Protein 3EXA (pdb70)

Radius of gyration: 50.23 Å; Cα contacts (8 Å, |Δi|>4): 1599; chains: 4; bounding box: 125×82×141 Å

InterPro domains:
  IPR018022 IPP transferase [MF_00185] (5-300)
  IPR018022 IPP transferase [TIGR00174] (6-291)
  IPR027417 P-loop containing nucleoside triphosphate hydrolase [G3DSA:3.40.50.300] (2-313)
  IPR027417 P-loop containing nucleoside triphosphate hydrolase [SSF52540] (1-308)
  IPR027417 P-loop containing nucleoside triphosphate hydrolase [SSF52540] (5-152)
  IPR039657 Dimethylallyltransferase [PTHR11088] (2-293)

CATH classification: 3.40.50.300 (+1 more: 1.10.287.890)

Foldseek 3Di:
DQAEEEEEAFPPLCQLLLVVLCVVQVAAEEEQAVLQEPLDQLRVRDDPVSPPHHYPNHPNDHQQDAQDLVNLQVVVQVVSVVRVVVVGYYYYTYHFPSNVVCNQCVDPPDDQDFDPVVLVVLVVVCVVDPLVVLLVVVCVVPVPVSVVDDSVPSVVSSVSVRVVVRPPGPHLYAAYEDDLVVSLVSLLVSLVCVVVVLVVSLVVCVVVPRPPTPSCVDLRNVLVCVVVVVDPPVRSSVSSSVSSSVVSVVRNVVVVPDPRHHYDYPPDDPVVRSCVSVVVVVSSVVSVVVVVD/DQAEEEEEAFPPLCQLLLVVLQVVQVAAEEEAALLQEPLDQLSPRDDPVSPPHHYPNHPNDHLQDGQDLVNLQVPVQVVSVVRVVVVGYYYYTYHFPSNVCCNQQVDDPDDLDFDPVLLVVLVVVCVVPNLQVLLVVCCVPPVPVSVVDDSNPSVVSSVSVRVVVSVVRPHLYAAYEEPLVVSLVSLLVSLVVVVVVLPVSLVVCVVVPRPPHPNCVDLRNVLVCCVVVNDPPVVSSVSSSVSSSVRSVVRRVVVVPDPRHHYDYPDPPVVVRSCVSVVSVVSSVVSVVVVD/DQAEEEEEAFPPLCQLLLVVLQVVQVAAEEEQAVLQEPLDQLRVRDDPVSPPHHYPNHPNDHQQDAQDLVNLQVVVQVVSVVRVVVVGYYYYTYHFPSNVVCNQCVDPPDDQDFDPVVLVVLVVVCVVDPLVVLLVVVCVVPVPVSVVDDSVPSVVSSVSVRVVVRPPGPHLYAAYEDDLVVSLVSLLVSLVCVVVVLVVSLVVCVVVPRPPTPSCVDLRNVLVCVVVVVDPPVRSSVSSSVSSSVVSVVRNVVVVPDPRHYYDYPPDDPVVRSCVSVVVVVSSVVSVVVVVD/DQAEEEEEAFPPLCQLLLVVLQVVQVAAEEEAALLQEPLDQLSPRDDPVSPPHHYPNHPNDHLQDGQDLVNLQVPVQVVSVVRVVVVGYYYYTYHFPSNVCCNQQVDDPDDLDFDPVLLVVLVVVCVVPNLQVLLVVCCVPPVPVSVVDDSNPSVVSSVSVRVVVSVVRPHLYAAYEEPLVVSLVSLLVSLVVVVVVLPVSLVVCVVVPRPPHPNCVDLRNVLVCCVVVNDPPVVSSVSSSVSSSVRSVVRRVVVVPDPRHHYDYPDPPVVVRSCVSVVSVVSSVVSVVVVD

Nearest PDB structures (foldseek):
  3exa-assembly1_A  TM=1.002E+00  e=2.047E-49  Halalkalibacterium halodurans
  2qgn-assembly1_A  TM=9.382E-01  e=1.606E-33  Halalkalibacterium halodurans C-125
  3d3q-assembly1_A  TM=7.421E-01  e=1.271E-25  Staphylococcus epidermidis ATCC 12228
  3d3q-assembly2_B  TM=7.435E-01  e=4.131E-25  Staphylococcus epidermidis ATCC 12228
  2zm5-assembly1_A  TM=7.438E-01  e=5.153E-22  Escherichia coli K-12

Sequence (1170 aa):
KEKLVAIVGPTAVGKTKTSVLAKRLNGEVISGDSQVYRGDIGTAKITAEEDGVPHHLIDIKDPSESFSVADFQDLATPLITEIHERGRLPFLVGGTGLYVNAVIHQFNLGDIRADEDYRHELEAFVNSYGVQALHDKLSKIDPKAAAAIHPNNYRRVIRALEIIKLTGSPYNLVIGLTERDVLYDRINRRVDQVEEGLIDEAKKLYDRGIRDCQSVQAIGYKEYDYLDGNVTLEEAIDTLKRNSRRYAKRQLTWFRNKANVTWFDTDVDFDKKIEIHNFIAGKLEEKSKLEHHKEKLVAIVGPTAVGKTKTSVLAKRLNGEVISGDSQVYRGDIGTAKITAEEDGVPHHLIDIKDPSESFSVADFQDLATPLITEIHERGRLPFLVGGTGLYVNAVIHQFNLGDIRADEDYRHELEAFVNSYGVQALHDKLSKIDPKAAAAIHPNNYRRVIRALEIIKLTGSPYNLVIGLTERDVLYDRINRRVDQVEEGLIDEAKKLYDRGIRDCQSVQAIGYKEYDYLDGNVTLEEAIDTLKRNSRRYAKRQLTWFRNKANVTWFDTDVDFDKKIEIHNFIAGKLEEKSKLEHKEKLVAIVGPTAVGKTKTSVLAKRLNGEVISGDSQVYRGDIGTAKITAEEDGVPHHLIDIKDPSESFSVADFQDLATPLITEIHERGRLPFLVGGTGLYVNAVIHQFNLGDIRADEDYRHELEAFVNSYGVQALHDKLSKIDPKAAAAIHPNNYRRVIRALEIIKLTGSPYNLVIGLTERDVLYDRINRRVDQVEEGLIDEAKKLYDRGIRDCQSVQAIGYKEYDYLDGNVTLEEAIDTLKRNSRRYAKRQLTWFRNKANVTWFDTDVDFDKKIEIHNFIAGKLEEKSKLEHHKEKLVAIVGPTAVGKTKTSVLAKRLNGEVISGDSQVYRGDIGTAKITAEEDGVPHHLIDIKDPSESFSVADFQDLATPLITEIHERGRLPFLVGGTGLYVNAVIHQFNLGDIRADEDYRHELEAFVNSYGVQALHDKLSKIDPKAAAAIHPNNYRRVIRALEIIKLTGSPYNLVIGLTERDVLYDRINRRVDQVEEGLIDEAKKLYDRGIRDCQSVQAIGYKEYDYLDGNVTLEEAIDTLKRNSRRYAKRQLTWFRNKANVTWFDTDVDFDKKIEIHNFIAGKLEEKSKLEH

Structure (mmCIF, N/CA/C/O backbone):
data_3EXA
#
_entry.id   3EXA
#
_cell.length_a   51.805
_cell.length_b   73.824
_cell.length_c   95.561
_cell.angle_alpha   89.99
_cell.angle_beta   93.73
_cell.angle_gamma   90.02
#
_symmetry.space_group_name_H-M   'P 1'
#
loop_
_entity.id
_entity.type
_entity.pdbx_description
1 polymer 'tRNA delta(2)-isopentenylpyrophosphate transferase'
2 water water
#
loop_
_atom_site.group_PDB
_atom_site.id
_atom_site.type_symbol
_atom_site.label_atom_id
_atom_site.label_alt_id
_atom_site.label_comp_id
_atom_site.label_asym_id
_atom_site.label_entity_id
_atom_site.label_seq_id
_atom_site.pdbx_PDB_ins_code
_atom_site.Cartn_x
_atom_site.Cartn_y
_atom_site.Cartn_z
_atom_site.occupancy
_atom_site.B_iso_or_equiv
_atom_site.auth_seq_id
_atom_site.auth_comp_id
_atom_site.auth_asym_id
_atom_site.auth_atom_id
_atom_site.pdbx_PDB_model_num
ATOM 1 N N . LYS A 1 2 ? 13.226 46.397 33.422 1.00 31.24 2 LYS A N 1
ATOM 2 C CA . LYS A 1 2 ? 14.645 46.092 33.082 1.00 34.73 2 LYS A CA 1
ATOM 3 C C . LYS A 1 2 ? 15.067 46.747 31.773 1.00 33.92 2 LYS A C 1
ATOM 4 O O . LYS A 1 2 ? 14.235 47.003 30.901 1.00 37.10 2 LYS A O 1
ATOM 10 N N . GLU A 1 3 ? 16.362 47.027 31.651 1.00 35.72 3 GLU A N 1
ATOM 11 C CA . GLU A 1 3 ? 16.927 47.584 30.423 1.00 32.49 3 GLU A CA 1
ATOM 12 C C . GLU A 1 3 ? 16.794 46.509 29.340 1.00 29.01 3 GLU A C 1
ATOM 13 O O . GLU A 1 3 ? 17.077 45.332 29.582 1.00 21.48 3 GLU A O 1
ATOM 19 N N . LYS A 1 4 ? 16.378 46.931 28.148 1.00 27.91 4 LYS A N 1
ATOM 20 C CA . LYS A 1 4 ? 16.188 46.039 27.007 1.00 20.97 4 LYS A CA 1
ATOM 21 C C . LYS A 1 4 ? 17.475 45.871 26.208 1.00 21.83 4 LYS A C 1
ATOM 22 O O . LYS A 1 4 ? 18.199 46.837 25.980 1.00 19.05 4 LYS A O 1
ATOM 28 N N . LEU A 1 5 ? 17.745 44.643 25.771 1.00 21.21 5 LEU A N 1
ATOM 29 C CA . LEU A 1 5 ? 18.948 44.358 24.997 1.00 15.36 5 LEU A CA 1
ATOM 30 C C . LEU A 1 5 ? 18.721 43.285 23.943 1.00 22.31 5 LEU A C 1
ATOM 31 O O . LEU A 1 5 ? 18.319 42.164 24.261 1.00 14.78 5 LEU A O 1
ATOM 36 N N . VAL A 1 6 ? 18.981 43.627 22.684 1.00 18.93 6 VAL A N 1
ATOM 37 C CA . VAL A 1 6 ? 18.823 42.664 21.600 1.00 21.16 6 VAL A CA 1
ATOM 38 C C . VAL A 1 6 ? 20.196 42.114 21.228 1.00 22.58 6 VAL A C 1
ATOM 39 O O . VAL A 1 6 ? 21.135 42.882 21.035 1.00 22.31 6 VAL A O 1
ATOM 43 N N . ALA A 1 7 ? 20.323 40.790 21.145 1.00 15.84 7 ALA A N 1
ATOM 44 C CA . ALA A 1 7 ? 21.599 40.191 20.764 1.00 12.34 7 ALA A CA 1
ATOM 45 C C . ALA A 1 7 ? 21.437 39.400 19.474 1.00 17.51 7 ALA A C 1
ATOM 46 O O . ALA A 1 7 ? 20.481 38.641 19.319 1.00 21.12 7 ALA A O 1
ATOM 48 N N . ILE A 1 8 ? 22.357 39.612 18.538 1.00 17.73 8 ILE A N 1
ATOM 49 C CA . ILE A 1 8 ? 22.346 38.908 17.266 1.00 14.34 8 ILE A CA 1
ATOM 50 C C . ILE A 1 8 ? 23.660 38.151 17.216 1.00 11.85 8 ILE A C 1
ATOM 51 O O . ILE A 1 8 ? 24.730 38.742 17.107 1.00 16.77 8 ILE A O 1
ATOM 56 N N . VAL A 1 9 ? 23.567 36.833 17.313 1.00 19.20 9 VAL A N 1
ATOM 57 C CA . VAL A 1 9 ? 24.735 35.973 17.322 1.00 16.59 9 VAL A CA 1
ATOM 58 C C . VAL A 1 9 ? 24.687 35.016 16.137 1.00 20.32 9 VAL A C 1
ATOM 59 O O . VAL A 1 9 ? 23.645 34.858 15.505 1.00 25.92 9 VAL A O 1
ATOM 63 N N . GLY A 1 10 ? 25.809 34.359 15.867 1.00 19.56 10 GLY A N 1
ATOM 64 C CA . GLY A 1 10 ? 25.887 33.424 14.759 1.00 20.48 10 GLY A CA 1
ATOM 65 C C . GLY A 1 10 ? 27.302 33.411 14.206 1.00 21.44 10 GLY A C 1
ATOM 66 O O . GLY A 1 10 ? 28.082 34.308 14.512 1.00 15.76 10 GLY A O 1
ATOM 67 N N . PRO A 1 11 ? 27.671 32.404 13.402 1.00 19.63 11 PRO A N 1
ATOM 68 C CA . PRO A 1 11 ? 29.012 32.294 12.813 1.00 25.42 11 PRO A CA 1
ATOM 69 C C . PRO A 1 11 ? 29.305 33.421 11.824 1.00 25.17 11 PRO A C 1
ATOM 70 O O . PRO A 1 11 ? 28.515 34.352 11.691 1.00 28.98 11 PRO A O 1
ATOM 74 N N . THR A 1 12 ? 30.437 33.333 11.129 1.00 28.16 12 THR A N 1
ATOM 75 C CA . THR A 1 12 ? 30.819 34.350 10.147 1.00 21.06 12 THR A CA 1
ATOM 76 C C . THR A 1 12 ? 30.197 34.059 8.791 1.00 21.92 12 THR A C 1
ATOM 77 O O . THR A 1 12 ? 30.000 32.902 8.428 1.00 20.96 12 THR A O 1
ATOM 81 N N . ALA A 1 13 ? 29.910 35.125 8.051 1.00 25.19 13 ALA A N 1
ATOM 82 C CA . ALA A 1 13 ? 29.357 35.042 6.710 1.00 21.62 13 ALA A CA 1
ATOM 83 C C . ALA A 1 13 ? 27.866 34.750 6.595 1.00 22.42 13 ALA A C 1
ATOM 84 O O . ALA A 1 13 ? 27.367 34.510 5.495 1.00 19.93 13 ALA A O 1
ATOM 86 N N . VAL A 1 14 ? 27.147 34.786 7.711 1.00 25.89 14 VAL A N 1
ATOM 87 C CA . VAL A 1 14 ? 25.706 34.536 7.679 1.00 18.70 14 VAL A CA 1
ATOM 88 C C . VAL A 1 14 ? 24.887 35.815 7.516 1.00 18.63 14 VAL A C 1
ATOM 89 O O . VAL A 1 14 ? 23.665 35.777 7.581 1.00 15.19 14 VAL A O 1
ATOM 93 N N . GLY A 1 15 ? 25.547 36.952 7.331 1.00 13.75 15 GLY A N 1
ATOM 94 C CA . GLY A 1 15 ? 24.798 38.183 7.141 1.00 17.70 15 GLY A CA 1
ATOM 95 C C . GLY A 1 15 ? 24.370 38.872 8.415 1.00 16.92 15 GLY A C 1
ATOM 96 O O . GLY A 1 15 ? 23.326 39.519 8.461 1.00 23.24 15 GLY A O 1
ATOM 97 N N . LYS A 1 16 ? 25.197 38.742 9.443 1.00 16.97 16 LYS A N 1
ATOM 98 C CA . LYS A 1 16 ? 24.946 39.336 10.738 1.00 14.67 16 LYS A CA 1
ATOM 99 C C . LYS A 1 16 ? 24.982 40.867 10.686 1.00 23.60 16 LYS A C 1
ATOM 100 O O . LYS A 1 16 ? 24.237 41.538 11.405 1.00 18.56 16 LYS A O 1
ATOM 106 N N . THR A 1 17 ? 25.834 41.427 9.833 1.00 25.14 17 THR A N 1
ATOM 107 C CA . THR A 1 17 ? 25.923 42.883 9.731 1.00 28.14 17 THR A CA 1
ATOM 108 C C . THR A 1 17 ? 24.670 43.507 9.127 1.00 29.16 17 THR A C 1
ATOM 109 O O . THR A 1 17 ? 24.002 44.332 9.758 1.00 20.60 17 THR A O 1
ATOM 113 N N . LYS A 1 18 ? 24.353 43.102 7.901 1.00 29.57 18 LYS A N 1
ATOM 114 C CA . LYS A 1 18 ? 23.192 43.637 7.202 1.00 26.35 18 LYS A CA 1
ATOM 115 C C . LYS A 1 18 ? 21.876 43.440 7.949 1.00 29.01 18 LYS A C 1
ATOM 116 O O . LYS A 1 18 ? 21.087 44.377 8.076 1.00 28.52 18 LYS A O 1
ATOM 122 N N . THR A 1 19 ? 21.626 42.243 8.461 1.00 15.79 19 THR A N 1
ATOM 123 C CA . THR A 1 19 ? 20.368 42.051 9.146 1.00 20.82 19 THR A CA 1
ATOM 124 C C . THR A 1 19 ? 20.295 42.897 10.405 1.00 18.35 19 THR A C 1
ATOM 125 O O . THR A 1 19 ? 19.215 43.325 10.804 1.00 29.27 19 THR A O 1
ATOM 129 N N . SER A 1 20 ? 21.441 43.177 11.012 1.00 15.08 20 SER A N 1
ATOM 130 C CA . SER A 1 20 ? 21.455 43.985 12.222 1.00 15.28 20 SER A CA 1
ATOM 131 C C . SER A 1 20 ? 21.256 45.480 11.970 1.00 19.59 20 SER A C 1
ATOM 132 O O . SER A 1 20 ? 20.607 46.150 12.763 1.00 18.93 20 SER A O 1
ATOM 135 N N . VAL A 1 21 ? 21.799 46.020 10.885 1.00 21.06 21 VAL A N 1
ATOM 136 C CA . VAL A 1 21 ? 21.615 47.443 10.644 1.00 17.44 21 VAL A CA 1
ATOM 137 C C . VAL A 1 21 ? 20.188 47.724 10.204 1.00 17.60 21 VAL A C 1
ATOM 138 O O . VAL A 1 21 ? 19.660 48.799 10.471 1.00 17.40 21 VAL A O 1
ATOM 150 N N . LEU A 1 23 ? 17.575 45.975 11.193 1.00 23.85 23 LEU A N 1
ATOM 151 C CA . LEU A 1 23 ? 16.746 45.812 12.360 1.00 20.45 23 LEU A CA 1
ATOM 152 C C . LEU A 1 23 ? 16.852 47.051 13.235 1.00 21.34 23 LEU A C 1
ATOM 153 O O . LEU A 1 23 ? 15.870 47.492 13.826 1.00 20.34 23 LEU A O 1
ATOM 158 N N . ALA A 1 24 ? 18.048 47.618 13.311 1.00 17.62 24 ALA A N 1
ATOM 159 C CA . ALA A 1 24 ? 18.276 48.797 14.141 1.00 18.51 24 ALA A CA 1
ATOM 160 C C . ALA A 1 24 ? 17.658 50.062 13.556 1.00 23.73 24 ALA A C 1
ATOM 161 O O . ALA A 1 24 ? 17.421 51.038 14.274 1.00 24.81 24 ALA A O 1
ATOM 163 N N . LYS A 1 25 ? 17.396 50.042 12.255 1.00 26.69 25 LYS A N 1
ATOM 164 C CA . LYS A 1 25 ? 16.798 51.185 11.582 1.00 29.52 25 LYS A CA 1
ATOM 165 C C . LYS A 1 25 ? 15.337 51.353 11.975 1.00 33.73 25 LYS A C 1
ATOM 166 O O . LYS A 1 25 ? 14.916 52.423 12.419 1.00 36.83 25 LYS A O 1
ATOM 172 N N . ARG A 1 26 ? 14.559 50.293 11.819 1.00 33.68 26 ARG A N 1
ATOM 173 C CA . ARG A 1 26 ? 13.147 50.367 12.162 1.00 34.72 26 ARG A CA 1
ATOM 174 C C . ARG A 1 26 ? 12.892 50.132 13.649 1.00 32.54 26 ARG A C 1
ATOM 175 O O . ARG A 1 26 ? 11.746 50.077 14.085 1.00 35.50 26 ARG A O 1
ATOM 183 N N . LEU A 1 27 ? 13.959 50.015 14.431 1.00 30.32 27 LEU A N 1
ATOM 184 C CA . LEU A 1 27 ? 13.822 49.790 15.859 1.00 22.57 27 LEU A CA 1
ATOM 185 C C . LEU A 1 27 ? 14.592 50.856 16.626 1.00 23.79 27 LEU A C 1
ATOM 186 O O . LEU A 1 27 ? 14.838 50.712 17.822 1.00 25.66 27 LEU A O 1
ATOM 191 N N . ASN A 1 28 ? 14.966 51.922 15.920 1.00 24.14 28 ASN A N 1
ATOM 192 C CA . ASN A 1 28 ? 15.725 53.046 16.482 1.00 26.54 28 ASN A CA 1
ATOM 193 C C . ASN A 1 28 ? 16.790 52.579 17.472 1.00 22.32 28 ASN A C 1
ATOM 194 O O . ASN A 1 28 ? 16.737 52.945 18.639 1.00 31.14 28 ASN A O 1
ATOM 199 N N . GLY A 1 29 ? 17.761 51.791 17.014 1.00 17.81 29 GLY A N 1
ATOM 200 C CA . GLY A 1 29 ? 18.782 51.307 17.927 1.00 19.88 29 GLY A CA 1
ATOM 201 C C . GLY A 1 29 ? 20.226 51.607 17.559 1.00 23.83 29 GLY A C 1
ATOM 202 O O . GLY A 1 29 ? 20.497 52.133 16.482 1.00 19.20 29 GLY A O 1
ATOM 203 N N . GLU A 1 30 ? 21.155 51.295 18.464 1.00 15.04 30 GLU A N 1
ATOM 204 C CA . GLU A 1 30 ? 22.575 51.512 18.205 1.00 20.17 30 GLU A CA 1
ATOM 205 C C . GLU A 1 30 ? 23.268 50.163 18.317 1.00 22.63 30 GLU A C 1
ATOM 206 O O . GLU A 1 30 ? 22.801 49.296 19.052 1.00 28.64 30 GLU A O 1
ATOM 212 N N . VAL A 1 31 ? 24.374 49.964 17.605 1.00 14.54 31 VAL A N 1
ATOM 213 C CA . VAL A 1 31 ? 25.034 48.664 17.677 1.00 6.99 31 VAL A CA 1
ATOM 214 C C . VAL A 1 31 ? 26.296 48.622 18.502 1.00 11.69 31 VAL A C 1
ATOM 215 O O . VAL A 1 31 ? 27.178 49.469 18.363 1.00 16.33 31 VAL A O 1
ATOM 219 N N . ILE A 1 32 ? 26.387 47.625 19.367 1.00 8.83 32 ILE A N 1
ATOM 220 C CA . ILE A 1 32 ? 27.589 47.451 20.159 1.00 9.57 32 ILE A CA 1
ATOM 221 C C . ILE A 1 32 ? 28.262 46.228 19.560 1.00 19.18 32 ILE A C 1
ATOM 222 O O . ILE A 1 32 ? 27.700 45.126 19.592 1.00 17.53 32 ILE A O 1
ATOM 227 N N . SER A 1 33 ? 29.456 46.428 19.005 1.00 15.84 33 SER A N 1
ATOM 228 C CA . SER A 1 33 ? 30.214 45.355 18.378 1.00 20.34 33 SER A CA 1
ATOM 229 C C . SER A 1 33 ? 30.683 44.357 19.417 1.00 24.56 33 SER A C 1
ATOM 230 O O . SER A 1 33 ? 31.356 44.725 20.377 1.00 17.86 33 SER A O 1
ATOM 233 N N . GLY A 1 34 ? 30.320 43.094 19.229 1.00 25.87 34 GLY A N 1
ATOM 234 C CA . GLY A 1 34 ? 30.731 42.077 20.179 1.00 24.85 34 GLY A CA 1
ATOM 235 C C . GLY A 1 34 ? 31.972 41.331 19.728 1.00 26.70 34 GLY A C 1
ATOM 236 O O . GLY A 1 34 ? 32.453 40.446 20.432 1.00 34.63 34 GLY A O 1
ATOM 237 N N . ASP A 1 35 ? 32.497 41.693 18.560 1.00 28.05 35 ASP A N 1
ATOM 238 C CA . ASP A 1 35 ? 33.679 41.042 17.998 1.00 24.42 35 ASP A CA 1
ATOM 239 C C . ASP A 1 35 ? 34.979 41.683 18.491 1.00 22.03 35 ASP A C 1
ATOM 240 O O . ASP A 1 35 ? 35.384 42.743 18.023 1.00 26.41 35 ASP A O 1
ATOM 245 N N . SER A 1 36 ? 35.627 41.007 19.432 1.00 25.50 36 SER A N 1
ATOM 246 C CA . SER A 1 36 ? 36.867 41.467 20.039 1.00 26.67 36 SER A CA 1
ATOM 247 C C . SER A 1 36 ? 37.963 41.900 19.072 1.00 29.51 36 SER A C 1
ATOM 248 O O . SER A 1 36 ? 38.815 42.716 19.430 1.00 34.56 36 SER A O 1
ATOM 259 N N . GLN A 1 38 ? 37.461 43.487 16.217 1.00 13.63 38 GLN A N 1
ATOM 260 C CA . GLN A 1 38 ? 37.056 44.754 15.624 1.00 22.33 38 GLN A CA 1
ATOM 261 C C . GLN A 1 38 ? 37.600 45.946 16.399 1.00 24.13 38 GLN A C 1
ATOM 262 O O . GLN A 1 38 ? 37.543 47.073 15.909 1.00 25.22 38 GLN A O 1
ATOM 268 N N . VAL A 1 39 ? 38.106 45.716 17.608 1.00 22.21 39 VAL A N 1
ATOM 269 C CA . VAL A 1 39 ? 38.614 46.828 18.410 1.00 21.15 39 VAL A CA 1
ATOM 270 C C . VAL A 1 39 ? 39.952 47.356 17.925 1.00 20.48 39 VAL A C 1
ATOM 271 O O . VAL A 1 39 ? 40.236 48.547 18.064 1.00 20.10 39 VAL A O 1
ATOM 275 N N . TYR A 1 40 ? 40.761 46.478 17.338 1.00 19.85 40 TYR A N 1
ATOM 276 C CA . TYR A 1 40 ? 42.096 46.855 16.867 1.00 22.26 40 TYR A CA 1
ATOM 277 C C . TYR A 1 40 ? 42.113 47.668 15.586 1.00 20.39 40 TYR A C 1
ATOM 278 O O . TYR A 1 40 ? 41.716 47.190 14.529 1.00 26.58 40 TYR A O 1
ATOM 287 N N . ARG A 1 41 ? 42.588 48.901 15.679 1.00 22.82 41 ARG A N 1
ATOM 288 C CA . ARG A 1 41 ? 42.655 49.748 14.503 1.00 33.79 41 ARG A CA 1
ATOM 289 C C . ARG A 1 41 ? 43.857 49.442 13.626 1.00 34.65 41 ARG A C 1
ATOM 290 O O . ARG A 1 41 ? 44.924 49.073 14.118 1.00 39.36 41 ARG A O 1
ATOM 298 N N . GLY A 1 42 ? 43.659 49.596 12.318 1.00 37.67 42 GLY A N 1
ATOM 299 C CA . GLY A 1 42 ? 44.708 49.328 11.351 1.00 38.57 42 GLY A CA 1
ATOM 300 C C . GLY A 1 42 ? 44.585 47.911 10.826 1.00 39.22 42 GLY A C 1
ATOM 301 O O . GLY A 1 42 ? 45.304 47.514 9.909 1.00 41.76 42 GLY A O 1
ATOM 310 N N . ASP A 1 44 ? 41.754 46.166 9.337 1.00 29.38 44 ASP A N 1
ATOM 311 C CA . ASP A 1 44 ? 40.413 46.218 8.777 1.00 26.40 44 ASP A CA 1
ATOM 312 C C . ASP A 1 44 ? 40.084 45.014 7.905 1.00 27.08 44 ASP A C 1
ATOM 313 O O . ASP A 1 44 ? 38.997 44.442 8.001 1.00 24.68 44 ASP A O 1
ATOM 318 N N . ILE A 1 45 ? 41.028 44.623 7.059 1.00 23.64 45 ILE A N 1
ATOM 319 C CA . ILE A 1 45 ? 40.814 43.498 6.162 1.00 21.86 45 ILE A CA 1
ATOM 320 C C . ILE A 1 45 ? 40.740 42.163 6.875 1.00 17.79 45 ILE A C 1
ATOM 321 O O . ILE A 1 45 ? 39.734 41.464 6.788 1.00 24.90 45 ILE A O 1
ATOM 326 N N . GLY A 1 46 ? 41.800 41.808 7.588 1.00 22.98 46 GLY A N 1
ATOM 327 C CA . GLY A 1 46 ? 41.813 40.534 8.290 1.00 20.88 46 GLY A CA 1
ATOM 328 C C . GLY A 1 46 ? 40.675 40.340 9.276 1.00 25.41 46 GLY A C 1
ATOM 329 O O . GLY A 1 46 ? 40.343 39.214 9.627 1.00 22.27 46 GLY A O 1
ATOM 330 N N . THR A 1 47 ? 40.059 41.422 9.730 1.00 23.41 47 THR A N 1
ATOM 331 C CA . THR A 1 47 ? 38.986 41.262 10.695 1.00 27.96 47 THR A CA 1
ATOM 332 C C . THR A 1 47 ? 37.597 41.491 10.110 1.00 31.38 47 THR A C 1
ATOM 333 O O . THR A 1 47 ? 36.606 41.504 10.845 1.00 36.57 47 THR A O 1
ATOM 337 N N . ALA A 1 48 ? 37.521 41.656 8.790 1.00 30.91 48 ALA A N 1
ATOM 338 C CA . ALA A 1 48 ? 36.244 41.887 8.118 1.00 25.40 48 ALA A CA 1
ATOM 339 C C . ALA A 1 48 ? 35.486 42.998 8.831 1.00 29.62 48 ALA A C 1
ATOM 340 O O . ALA A 1 48 ? 34.287 42.877 9.106 1.00 29.00 48 ALA A O 1
ATOM 342 N N . LYS A 1 49 ? 36.203 44.077 9.131 1.00 25.81 49 LYS A N 1
ATOM 343 C CA . LYS A 1 49 ? 35.635 45.228 9.824 1.00 21.89 49 LYS A CA 1
ATOM 344 C C . LYS A 1 49 ? 34.499 45.849 9.019 1.00 27.29 49 LYS A C 1
ATOM 345 O O . LYS A 1 49 ? 34.592 45.998 7.796 1.00 29.76 49 LYS A O 1
ATOM 351 N N . ILE A 1 50 ? 33.422 46.208 9.711 1.00 28.91 50 ILE A N 1
ATOM 352 C CA . ILE A 1 50 ? 32.276 46.823 9.056 1.00 31.00 50 ILE A CA 1
ATOM 353 C C . ILE A 1 50 ? 32.650 48.209 8.540 1.00 28.46 50 ILE A C 1
ATOM 354 O O . ILE A 1 50 ? 33.371 48.953 9.199 1.00 26.43 50 ILE A O 1
ATOM 359 N N . THR A 1 51 ? 32.149 48.555 7.363 1.00 26.83 51 THR A N 1
ATOM 360 C CA . THR A 1 51 ? 32.445 49.853 6.780 1.00 29.48 51 THR A CA 1
ATOM 361 C C . THR A 1 51 ? 31.396 50.890 7.172 1.00 30.30 51 THR A C 1
ATOM 362 O O . THR A 1 51 ? 30.294 50.543 7.590 1.00 24.95 51 THR A O 1
ATOM 366 N N . ALA A 1 52 ? 31.743 52.166 7.036 1.00 32.45 52 ALA A N 1
ATOM 367 C CA . ALA A 1 52 ? 30.808 53.232 7.375 1.00 32.09 52 ALA A CA 1
ATOM 368 C C . ALA A 1 52 ? 29.563 53.118 6.496 1.00 35.38 52 ALA A C 1
ATOM 369 O O . ALA A 1 52 ? 28.453 53.447 6.926 1.00 35.17 52 ALA A O 1
ATOM 371 N N . GLU A 1 53 ? 29.758 52.638 5.270 1.00 36.79 53 GLU A N 1
ATOM 372 C CA . GLU A 1 53 ? 28.670 52.471 4.316 1.00 37.99 53 GLU A CA 1
ATOM 373 C C . GLU A 1 53 ? 27.741 51.324 4.739 1.00 35.55 53 GLU A C 1
ATOM 374 O O . GLU A 1 53 ? 26.526 51.407 4.561 1.00 34.62 53 GLU A O 1
ATOM 380 N N . GLU A 1 54 ? 28.309 50.257 5.297 1.00 32.06 54 GLU A N 1
ATOM 381 C CA . GLU A 1 54 ? 27.496 49.133 5.756 1.00 32.13 54 GLU A CA 1
ATOM 382 C C . GLU A 1 54 ? 26.684 49.539 6.993 1.00 27.36 54 GLU A C 1
ATOM 383 O O . GLU A 1 54 ? 25.596 49.023 7.220 1.00 25.72 54 GLU A O 1
ATOM 397 N N . ASP A 1 56 ? 25.352 52.257 7.380 1.00 32.57 56 ASP A N 1
ATOM 398 C CA . ASP A 1 56 ? 24.248 52.998 6.807 1.00 35.12 56 ASP A CA 1
ATOM 399 C C . ASP A 1 56 ? 23.575 53.868 7.859 1.00 35.18 56 ASP A C 1
ATOM 400 O O . ASP A 1 56 ? 22.389 53.715 8.141 1.00 41.15 56 ASP A O 1
ATOM 405 N N . GLY A 1 57 ? 24.348 54.774 8.455 1.00 33.40 57 GLY A N 1
ATOM 406 C CA . GLY A 1 57 ? 23.799 55.675 9.457 1.00 31.98 57 GLY A CA 1
ATOM 407 C C . GLY A 1 57 ? 23.712 55.161 10.883 1.00 31.54 57 GLY A C 1
ATOM 408 O O . GLY A 1 57 ? 23.829 55.938 11.834 1.00 31.28 57 GLY A O 1
ATOM 409 N N . VAL A 1 58 ? 23.492 53.862 11.041 1.00 27.95 58 VAL A N 1
ATOM 410 C CA . VAL A 1 58 ? 23.394 53.293 12.374 1.00 25.61 58 VAL A CA 1
ATOM 411 C C . VAL A 1 58 ? 24.727 53.458 13.081 1.00 26.85 58 VAL A C 1
ATOM 412 O O . VAL A 1 58 ? 25.778 53.130 12.533 1.00 37.51 58 VAL A O 1
ATOM 416 N N . PRO A 1 59 ? 24.706 53.991 14.304 1.00 21.98 59 PRO A N 1
ATOM 417 C CA . PRO A 1 59 ? 25.942 54.186 15.067 1.00 27.59 59 PRO A CA 1
ATOM 418 C C . PRO A 1 59 ? 26.496 52.890 15.670 1.00 23.94 59 PRO A C 1
ATOM 419 O O . PRO A 1 59 ? 25.748 52.065 16.208 1.00 15.65 59 PRO A O 1
ATOM 423 N N . HIS A 1 60 ? 27.809 52.718 15.568 1.00 13.97 60 HIS A N 1
ATOM 424 C CA . HIS A 1 60 ? 28.456 51.536 16.102 1.00 18.96 60 HIS A CA 1
ATOM 425 C C . HIS A 1 60 ? 29.527 51.872 17.130 1.00 18.53 60 HIS A C 1
ATOM 426 O O . HIS A 1 60 ? 30.292 52.826 16.966 1.00 23.76 60 HIS A O 1
ATOM 433 N N . HIS A 1 61 ? 29.582 51.076 18.192 1.00 18.53 61 HIS A N 1
ATOM 434 C CA . HIS A 1 61 ? 30.550 51.303 19.254 1.00 17.12 61 HIS A CA 1
ATOM 435 C C . HIS A 1 61 ? 31.551 50.174 19.435 1.00 16.09 61 HIS A C 1
ATOM 436 O O . HIS A 1 61 ? 31.291 49.024 19.071 1.00 11.94 61 HIS A O 1
ATOM 443 N N . LEU A 1 62 ? 32.690 50.526 20.026 1.00 15.11 62 LEU A N 1
ATOM 444 C CA . LEU A 1 62 ? 33.752 49.578 20.314 1.00 10.75 62 LEU A CA 1
ATOM 445 C C . LEU A 1 62 ? 34.513 49.120 19.078 1.00 20.88 62 LEU A C 1
ATOM 446 O O . LEU A 1 62 ? 35.000 47.990 19.001 1.00 16.86 62 LEU A O 1
ATOM 451 N N . ILE A 1 63 ? 34.599 50.010 18.101 1.00 18.29 63 ILE A N 1
ATOM 452 C CA . ILE A 1 63 ? 35.328 49.720 16.885 1.00 20.78 63 ILE A CA 1
ATOM 453 C C . ILE A 1 63 ? 36.512 50.672 16.829 1.00 28.71 63 ILE A C 1
ATOM 454 O O . ILE A 1 63 ? 36.353 51.884 17.004 1.00 29.86 63 ILE A O 1
ATOM 459 N N . ASP A 1 64 ? 37.698 50.122 16.596 1.00 23.23 64 ASP A N 1
ATOM 460 C CA . ASP A 1 64 ? 38.887 50.943 16.502 1.00 21.23 64 ASP A CA 1
ATOM 461 C C . ASP A 1 64 ? 39.163 51.722 17.781 1.00 17.07 64 ASP A C 1
ATOM 462 O O . ASP A 1 64 ? 39.326 52.936 17.745 1.00 23.68 64 ASP A O 1
ATOM 467 N N . ILE A 1 65 ? 39.238 51.020 18.907 1.00 17.13 65 ILE A N 1
ATOM 468 C CA . ILE A 1 65 ? 39.489 51.664 20.196 1.00 23.17 65 ILE A CA 1
ATOM 469 C C . ILE A 1 65 ? 40.779 51.200 20.888 1.00 27.01 65 ILE A C 1
ATOM 470 O O . ILE A 1 65 ? 41.142 51.718 21.947 1.00 26.09 65 ILE A O 1
ATOM 475 N N . LYS A 1 66 ? 41.461 50.220 20.304 1.00 25.32 66 LYS A N 1
ATOM 476 C CA . LYS A 1 66 ? 42.692 49.687 20.885 1.00 27.97 66 LYS A CA 1
ATOM 477 C C . LYS A 1 66 ? 43.788 49.443 19.851 1.00 29.03 66 LYS A C 1
ATOM 478 O O . LYS A 1 66 ? 43.537 48.865 18.796 1.00 37.18 66 LYS A O 1
ATOM 484 N N . ASP A 1 67 ? 45.002 49.884 20.159 1.00 26.66 67 ASP A N 1
ATOM 485 C CA . ASP A 1 67 ? 46.146 49.693 19.269 1.00 23.96 67 ASP A CA 1
ATOM 486 C C . ASP A 1 67 ? 46.486 48.202 19.236 1.00 19.17 67 ASP A C 1
ATOM 487 O O . ASP A 1 67 ? 46.465 47.544 20.266 1.00 18.12 67 ASP A O 1
ATOM 492 N N . PRO A 1 68 ? 46.821 47.656 18.054 1.00 20.20 68 PRO A N 1
ATOM 493 C CA . PRO A 1 68 ? 47.154 46.230 17.924 1.00 21.59 68 PRO A CA 1
ATOM 494 C C . PRO A 1 68 ? 48.189 45.661 18.887 1.00 22.76 68 PRO A C 1
ATOM 495 O O . PRO A 1 68 ? 48.333 44.443 18.981 1.00 21.70 68 PRO A O 1
ATOM 499 N N . SER A 1 69 ? 48.893 46.526 19.615 1.00 23.36 69 SER A N 1
ATOM 500 C CA . SER A 1 69 ? 49.884 46.051 20.582 1.00 20.95 69 SER A CA 1
ATOM 501 C C . SER A 1 69 ? 49.248 45.840 21.956 1.00 22.65 69 SER A C 1
ATOM 502 O O . SER A 1 69 ? 49.813 45.154 22.809 1.00 22.92 69 SER A O 1
ATOM 505 N N . GLU A 1 70 ? 48.071 46.429 22.163 1.00 21.42 70 GLU A N 1
ATOM 506 C CA . GLU A 1 70 ? 47.358 46.323 23.436 1.00 23.88 70 GLU A CA 1
ATOM 507 C C . GLU A 1 70 ? 46.498 45.077 23.530 1.00 25.59 70 GLU A C 1
ATOM 508 O O . GLU A 1 70 ? 46.145 44.469 22.519 1.00 31.08 70 GLU A O 1
ATOM 514 N N . SER A 1 71 ? 46.149 44.705 24.755 1.00 30.93 71 SER A N 1
ATOM 515 C CA . SER A 1 71 ? 45.305 43.538 24.979 1.00 31.75 71 SER A CA 1
ATOM 516 C C . SER A 1 71 ? 43.892 44.016 25.289 1.00 31.07 71 SER A C 1
ATOM 517 O O . SER A 1 71 ? 43.700 45.128 25.780 1.00 32.75 71 SER A O 1
ATOM 520 N N . PHE A 1 72 ? 42.910 43.164 25.012 1.00 28.32 72 PHE A N 1
ATOM 521 C CA . PHE A 1 72 ? 41.507 43.489 25.245 1.00 26.76 72 PHE A CA 1
ATOM 522 C C . PHE A 1 72 ? 40.768 42.256 25.760 1.00 26.07 72 PHE A C 1
ATOM 523 O O . PHE A 1 72 ? 40.188 41.493 24.983 1.00 20.06 72 PHE A O 1
ATOM 531 N N . SER A 1 73 ? 40.784 42.074 27.076 1.00 21.87 73 SER A N 1
ATOM 532 C CA . SER A 1 73 ? 40.137 40.928 27.697 1.00 23.14 73 SER A CA 1
ATOM 533 C C . SER A 1 73 ? 38.622 41.055 27.763 1.00 25.76 73 SER A C 1
ATOM 534 O O . SER A 1 73 ? 38.048 42.117 27.504 1.00 27.88 73 SER A O 1
ATOM 537 N N . VAL A 1 74 ? 37.978 39.955 28.129 1.00 27.08 74 VAL A N 1
ATOM 538 C CA . VAL A 1 74 ? 36.538 39.934 28.257 1.00 30.19 74 VAL A CA 1
ATOM 539 C C . VAL A 1 74 ? 36.127 40.995 29.275 1.00 26.50 74 VAL A C 1
ATOM 540 O O . VAL A 1 74 ? 35.157 41.723 29.074 1.00 29.59 74 VAL A O 1
ATOM 544 N N . ALA A 1 75 ? 36.882 41.087 30.364 1.00 28.82 75 ALA A N 1
ATOM 545 C CA . ALA A 1 75 ? 36.592 42.058 31.407 1.00 28.74 75 ALA A CA 1
ATOM 546 C C . ALA A 1 75 ? 36.642 43.474 30.839 1.00 30.47 75 ALA A C 1
ATOM 547 O O . ALA A 1 75 ? 35.799 44.302 31.176 1.00 30.46 75 ALA A O 1
ATOM 549 N N . ASP A 1 76 ? 37.625 43.753 29.983 1.00 27.53 76 ASP A N 1
ATOM 550 C CA . ASP A 1 76 ? 37.729 45.077 29.388 1.00 23.71 76 ASP A CA 1
ATOM 551 C C . ASP A 1 76 ? 36.454 45.321 28.583 1.00 27.05 76 ASP A C 1
ATOM 552 O O . ASP A 1 76 ? 35.855 46.388 28.663 1.00 27.10 76 ASP A O 1
ATOM 557 N N . PHE A 1 77 ? 36.036 44.327 27.806 1.00 23.84 77 PHE A N 1
ATOM 558 C CA . PHE A 1 77 ? 34.835 44.474 26.991 1.00 22.26 77 PHE A CA 1
ATOM 559 C C . PHE A 1 77 ? 33.589 44.745 27.831 1.00 25.42 77 PHE A C 1
ATOM 560 O O . PHE A 1 77 ? 32.824 45.662 27.533 1.00 25.13 77 PHE A O 1
ATOM 568 N N . GLN A 1 78 ? 33.396 43.947 28.878 1.00 21.55 78 GLN A N 1
ATOM 569 C CA . GLN A 1 78 ? 32.249 44.081 29.767 1.00 21.05 78 GLN A CA 1
ATOM 570 C C . GLN A 1 78 ? 32.169 45.460 30.438 1.00 23.40 78 GLN A C 1
ATOM 571 O O . GLN A 1 78 ? 31.086 46.039 30.537 1.00 22.73 78 GLN A O 1
ATOM 577 N N . ASP A 1 79 ? 33.302 45.985 30.900 1.00 24.99 79 ASP A N 1
ATOM 578 C CA . ASP A 1 79 ? 33.313 47.300 31.542 1.00 31.08 79 ASP A CA 1
ATOM 579 C C . ASP A 1 79 ? 32.970 48.411 30.536 1.00 34.12 79 ASP A C 1
ATOM 580 O O . ASP A 1 79 ? 32.541 49.501 30.926 1.00 33.55 79 ASP A O 1
ATOM 585 N N . LEU A 1 80 ? 33.165 48.148 29.245 1.00 31.27 80 LEU A N 1
ATOM 586 C CA . LEU A 1 80 ? 32.844 49.150 28.228 1.00 32.10 80 LEU A CA 1
ATOM 587 C C . LEU A 1 80 ? 31.432 48.976 27.672 1.00 29.70 80 LEU A C 1
ATOM 588 O O . LEU A 1 80 ? 30.768 49.958 27.355 1.00 31.48 80 LEU A O 1
ATOM 593 N N . ALA A 1 81 ? 30.966 47.736 27.564 1.00 24.70 81 ALA A N 1
ATOM 594 C CA . ALA A 1 81 ? 29.635 47.485 27.027 1.00 18.09 81 ALA A CA 1
ATOM 595 C C . ALA A 1 81 ? 28.508 47.804 27.997 1.00 20.84 81 ALA A C 1
ATOM 596 O O . ALA A 1 81 ? 27.534 48.477 27.637 1.00 20.98 81 ALA A O 1
ATOM 598 N N . THR A 1 82 ? 28.631 47.325 29.228 1.00 17.64 82 THR A N 1
ATOM 599 C CA . THR A 1 82 ? 27.585 47.545 30.214 1.00 18.88 82 THR A CA 1
ATOM 600 C C . THR A 1 82 ? 27.202 49.025 30.311 1.00 23.47 82 THR A C 1
ATOM 601 O O . THR A 1 82 ? 26.043 49.377 30.135 1.00 20.91 82 THR A O 1
ATOM 605 N N . PRO A 1 83 ? 28.172 49.915 30.562 1.00 23.32 83 PRO A N 1
ATOM 606 C CA . PRO A 1 83 ? 27.816 51.334 30.657 1.00 25.14 83 PRO A CA 1
ATOM 607 C C . PRO A 1 83 ? 27.201 51.867 29.358 1.00 30.50 83 PRO A C 1
ATOM 608 O O . PRO A 1 83 ? 26.302 52.716 29.381 1.00 23.50 83 PRO A O 1
ATOM 612 N N . LEU A 1 84 ? 27.681 51.361 28.223 1.00 33.96 84 LEU A N 1
ATOM 613 C CA . LEU A 1 84 ? 27.180 51.805 26.923 1.00 28.44 84 LEU A CA 1
ATOM 614 C C . LEU A 1 84 ? 25.710 51.467 26.730 1.00 25.62 84 LEU A C 1
ATOM 615 O O . LEU A 1 84 ? 24.962 52.250 26.153 1.00 28.60 84 LEU A O 1
ATOM 620 N N . ILE A 1 85 ? 25.295 50.301 27.206 1.00 19.62 85 ILE A N 1
ATOM 621 C CA . ILE A 1 85 ? 23.900 49.905 27.077 1.00 13.91 85 ILE A CA 1
ATOM 622 C C . ILE A 1 85 ? 23.010 50.918 27.782 1.00 19.17 85 ILE A C 1
ATOM 623 O O . ILE A 1 85 ? 21.921 51.243 27.306 1.00 22.15 85 ILE A O 1
ATOM 628 N N . THR A 1 86 ? 23.490 51.428 28.912 1.00 24.86 86 THR A N 1
ATOM 629 C CA . THR A 1 86 ? 22.751 52.420 29.683 1.00 23.32 86 THR A CA 1
ATOM 630 C C . THR A 1 86 ? 22.737 53.761 28.957 1.00 22.85 86 THR A C 1
ATOM 631 O O . THR A 1 86 ? 21.716 54.437 28.926 1.00 25.13 86 THR A O 1
ATOM 635 N N . GLU A 1 87 ? 23.872 54.139 28.374 1.00 25.45 87 GLU A N 1
ATOM 636 C CA . GLU A 1 87 ? 23.977 55.405 27.655 1.00 29.21 87 GLU A CA 1
ATOM 637 C C . GLU A 1 87 ? 23.087 55.391 26.409 1.00 30.32 87 GLU A C 1
ATOM 638 O O . GLU A 1 87 ? 22.571 56.426 25.984 1.00 30.48 87 GLU A O 1
ATOM 644 N N . ILE A 1 88 ? 22.912 54.208 25.827 1.00 28.26 88 ILE A N 1
ATOM 645 C CA . ILE A 1 88 ? 22.063 54.047 24.654 1.00 19.92 88 ILE A CA 1
ATOM 646 C C . ILE A 1 88 ? 20.598 54.157 25.095 1.00 23.81 88 ILE A C 1
ATOM 647 O O . ILE A 1 88 ? 19.756 54.692 24.365 1.00 21.57 88 ILE A O 1
ATOM 652 N N . HIS A 1 89 ? 20.297 53.668 26.297 1.00 22.56 89 HIS A N 1
ATOM 653 C CA . HIS A 1 89 ? 18.934 53.756 26.819 1.00 27.17 89 HIS A CA 1
ATOM 654 C C . HIS A 1 89 ? 18.615 55.176 27.244 1.00 26.64 89 HIS A C 1
ATOM 655 O O . HIS A 1 89 ? 17.464 55.596 27.190 1.00 30.22 89 HIS A O 1
ATOM 662 N N . GLU A 1 90 ? 19.644 55.905 27.667 1.00 25.32 90 GLU A N 1
ATOM 663 C CA . GLU A 1 90 ? 19.493 57.294 28.085 1.00 24.97 90 GLU A CA 1
ATOM 664 C C . GLU A 1 90 ? 19.107 58.146 26.873 1.00 21.25 90 GLU A C 1
ATOM 665 O O . GLU A 1 90 ? 18.493 59.201 27.024 1.00 23.21 90 GLU A O 1
ATOM 671 N N . ARG A 1 91 ? 19.486 57.694 25.678 1.00 21.93 91 ARG A N 1
ATOM 672 C CA . ARG A 1 91 ? 19.172 58.410 24.442 1.00 19.14 91 ARG A CA 1
ATOM 673 C C . ARG A 1 91 ? 17.826 57.984 23.894 1.00 19.84 91 ARG A C 1
ATOM 674 O O . ARG A 1 91 ? 17.354 58.535 22.904 1.00 22.46 91 ARG A O 1
ATOM 682 N N . GLY A 1 92 ? 17.217 56.990 24.536 1.00 25.46 92 GLY A N 1
ATOM 683 C CA . GLY A 1 92 ? 15.924 56.496 24.095 1.00 20.89 92 GLY A CA 1
ATOM 684 C C . GLY A 1 92 ? 16.043 55.562 22.904 1.00 29.58 92 GLY A C 1
ATOM 685 O O . GLY A 1 92 ? 15.105 55.417 22.125 1.00 32.10 92 GLY A O 1
ATOM 686 N N . ARG A 1 93 ? 17.205 54.931 22.773 1.00 29.69 93 ARG A N 1
ATOM 687 C CA . ARG A 1 93 ? 17.485 54.009 21.684 1.00 25.96 93 ARG A CA 1
ATOM 688 C C . ARG A 1 93 ? 17.575 52.592 22.221 1.00 21.99 93 ARG A C 1
ATOM 689 O O . ARG A 1 93 ? 17.729 52.381 23.427 1.00 15.70 93 ARG A O 1
ATOM 697 N N . LEU A 1 94 ? 17.508 51.624 21.313 1.00 14.89 94 LEU A N 1
ATOM 698 C CA . LEU A 1 94 ? 17.598 50.219 21.685 1.00 13.91 94 LEU A CA 1
ATOM 699 C C . LEU A 1 94 ? 18.993 49.664 21.387 1.00 19.27 94 LEU A C 1
ATOM 700 O O . LEU A 1 94 ? 19.432 49.643 20.233 1.00 21.47 94 LEU A O 1
ATOM 705 N N . PRO A 1 95 ? 19.708 49.206 22.427 1.00 17.70 95 PRO A N 1
ATOM 706 C CA . PRO A 1 95 ? 21.054 48.654 22.257 1.00 19.98 95 PRO A CA 1
ATOM 707 C C . PRO A 1 95 ? 21.085 47.268 21.619 1.00 18.27 95 PRO A C 1
ATOM 708 O O . PRO A 1 95 ? 20.351 46.362 22.019 1.00 14.23 95 PRO A O 1
ATOM 712 N N . PHE A 1 96 ? 21.961 47.128 20.629 1.00 17.51 96 PHE A N 1
ATOM 713 C CA . PHE A 1 96 ? 22.152 45.894 19.871 1.00 15.38 96 PHE A CA 1
ATOM 714 C C . PHE A 1 96 ? 23.572 45.325 20.062 1.00 17.17 96 PHE A C 1
ATOM 715 O O . PHE A 1 96 ? 24.562 45.997 19.767 1.00 13.17 96 PHE A O 1
ATOM 723 N N . LEU A 1 97 ? 23.664 44.098 20.566 1.00 14.11 97 LEU A N 1
ATOM 724 C CA . LEU A 1 97 ? 24.948 43.435 20.746 1.00 14.07 97 LEU A CA 1
ATOM 725 C C . LEU A 1 97 ? 25.043 42.472 19.569 1.00 19.40 97 LEU A C 1
ATOM 726 O O . LEU A 1 97 ? 24.326 41.458 19.517 1.00 13.12 97 LEU A O 1
ATOM 731 N N . VAL A 1 98 ? 25.929 42.807 18.629 1.00 17.40 98 VAL A N 1
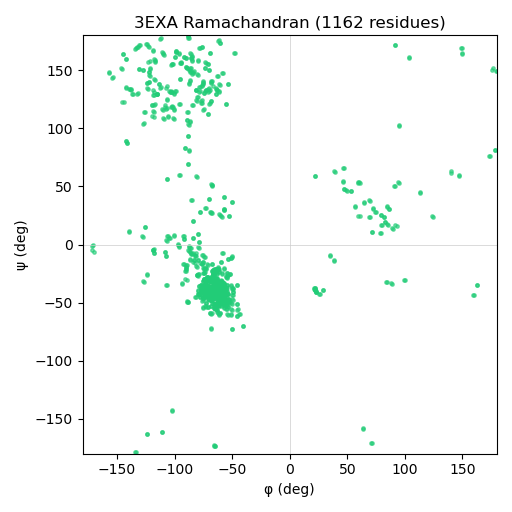ATOM 732 C CA . VAL A 1 98 ? 26.114 42.036 17.395 1.00 24.20 98 VAL A CA 1
ATOM 733 C C . VAL A 1 98 ? 27.451 41.328 17.219 1.00 23.15 98 VAL A C 1
ATOM 734 O O . VAL A 1 98 ? 28.508 41.884 17.517 1.00 28.91 98 VAL A O 1
ATOM 738 N N . GLY A 1 99 ? 27.373 40.097 16.717 1.00 27.93 99 GLY A N 1
ATOM 739 C CA . GLY A 1 99 ? 28.548 39.288 16.464 1.00 32.87 99 GLY A CA 1
ATOM 740 C C . GLY A 1 99 ? 29.301 38.961 17.726 1.00 40.47 99 GLY A C 1
ATOM 741 O O . GLY A 1 99 ? 28.732 39.006 18.818 1.00 41.87 99 GLY A O 1
ATOM 742 N N . GLY A 1 100 ? 30.582 38.623 17.572 1.00 44.88 100 GLY A N 1
ATOM 743 C CA . GLY A 1 100 ? 31.425 38.305 18.715 1.00 43.71 100 GLY A CA 1
ATOM 744 C C . GLY A 1 100 ? 31.470 36.842 19.116 1.00 41.24 100 GLY A C 1
ATOM 745 O O . GLY A 1 100 ? 30.731 36.014 18.587 1.00 43.65 100 GLY A O 1
ATOM 746 N N . THR A 1 101 ? 32.359 36.518 20.048 1.00 40.42 101 THR A N 1
ATOM 747 C CA . THR A 1 101 ? 32.467 35.147 20.527 1.00 43.84 101 THR A CA 1
ATOM 748 C C . THR A 1 101 ? 31.609 35.026 21.776 1.00 37.70 101 THR A C 1
ATOM 749 O O . THR A 1 101 ? 31.354 36.019 22.462 1.00 27.73 101 THR A O 1
ATOM 753 N N . GLY A 1 102 ? 31.187 33.801 22.071 1.00 38.18 102 GLY A N 1
ATOM 754 C CA . GLY A 1 102 ? 30.348 33.554 23.227 1.00 41.28 102 GLY A CA 1
ATOM 755 C C . GLY A 1 102 ? 30.877 34.130 24.521 1.00 42.43 102 GLY A C 1
ATOM 756 O O . GLY A 1 102 ? 30.109 34.575 25.373 1.00 46.37 102 GLY A O 1
ATOM 757 N N . LEU A 1 103 ? 32.194 34.126 24.669 1.00 40.44 103 LEU A N 1
ATOM 758 C CA . LEU A 1 103 ? 32.825 34.647 25.871 1.00 38.46 103 LEU A CA 1
ATOM 759 C C . LEU A 1 103 ? 32.473 36.095 26.171 1.00 36.20 103 LEU A C 1
ATOM 760 O O . LEU A 1 103 ? 32.170 36.440 27.314 1.00 41.10 103 LEU A O 1
ATOM 765 N N . TYR A 1 104 ? 32.519 36.941 25.148 1.00 32.10 104 TYR A N 1
ATOM 766 C CA . TYR A 1 104 ? 32.225 38.359 25.323 1.00 28.53 104 TYR A CA 1
ATOM 767 C C . TYR A 1 104 ? 30.734 38.649 25.461 1.00 30.57 104 TYR A C 1
ATOM 768 O O . TYR A 1 104 ? 30.337 39.529 26.231 1.00 29.08 104 TYR A O 1
ATOM 777 N N . VAL A 1 105 ? 29.908 37.907 24.727 1.00 25.93 105 VAL A N 1
ATOM 778 C CA . VAL A 1 105 ? 28.467 38.103 24.795 1.00 26.89 105 VAL A CA 1
ATOM 779 C C . VAL A 1 105 ? 27.898 37.581 26.108 1.00 25.50 105 VAL A C 1
ATOM 780 O O . VAL A 1 105 ? 27.087 38.258 26.737 1.00 34.05 105 VAL A O 1
ATOM 784 N N . ASN A 1 106 ? 28.319 36.393 26.539 1.00 26.58 106 ASN A N 1
ATOM 785 C CA . ASN A 1 106 ? 27.807 35.847 27.798 1.00 26.39 106 ASN A CA 1
ATOM 786 C C . ASN A 1 106 ? 28.205 36.678 28.994 1.00 24.15 106 ASN A C 1
ATOM 787 O O . ASN A 1 106 ? 27.446 36.787 29.949 1.00 25.29 106 ASN A O 1
ATOM 792 N N . ALA A 1 107 ? 29.392 37.266 28.944 1.00 24.65 107 ALA A N 1
ATOM 793 C CA . ALA A 1 107 ? 29.852 38.075 30.053 1.00 27.50 107 ALA A CA 1
ATOM 794 C C . ALA A 1 107 ? 28.999 39.328 30.218 1.00 26.05 107 ALA A C 1
ATOM 795 O O . ALA A 1 107 ? 28.816 39.814 31.329 1.00 25.68 107 ALA A O 1
ATOM 797 N N . VAL A 1 108 ? 28.476 39.843 29.109 1.00 27.51 108 VAL A N 1
ATOM 798 C CA . VAL A 1 108 ? 27.645 41.046 29.127 1.00 22.48 108 VAL A CA 1
ATOM 799 C C . VAL A 1 108 ? 26.196 40.750 29.490 1.00 23.64 108 VAL A C 1
ATOM 800 O O . VAL A 1 108 ? 25.595 41.453 30.294 1.00 24.26 108 VAL A O 1
ATOM 804 N N . ILE A 1 109 ? 25.639 39.704 28.894 1.00 25.28 109 ILE A N 1
ATOM 805 C CA . ILE A 1 109 ? 24.254 39.384 29.152 1.00 26.59 109 ILE A CA 1
ATOM 806 C C . ILE A 1 109 ? 24.024 38.763 30.514 1.00 34.56 109 ILE A C 1
ATOM 807 O O . ILE A 1 109 ? 22.880 38.620 30.940 1.00 43.49 109 ILE A O 1
ATOM 812 N N . HIS A 1 110 ? 25.099 38.391 31.201 1.00 30.37 110 HIS A N 1
ATOM 813 C CA . HIS A 1 110 ? 24.971 37.778 32.520 1.00 29.27 110 HIS A CA 1
ATOM 814 C C . HIS A 1 110 ? 25.625 38.612 33.610 1.00 33.12 110 HIS A C 1
ATOM 815 O O . HIS A 1 110 ? 25.496 38.306 34.794 1.00 35.40 110 HIS A O 1
ATOM 822 N N . GLN A 1 111 ? 26.326 39.668 33.216 1.00 37.28 111 GLN A N 1
ATOM 823 C CA . GLN A 1 111 ? 26.990 40.526 34.190 1.00 42.05 111 GLN A CA 1
ATOM 824 C C . GLN A 1 111 ? 27.882 39.725 35.138 1.00 43.47 111 GLN A C 1
ATOM 825 O O . GLN A 1 111 ? 27.846 39.938 36.351 1.00 43.86 111 GLN A O 1
ATOM 831 N N . PHE A 1 112 ? 28.679 38.808 34.594 1.00 46.79 112 PHE A N 1
ATOM 832 C CA . PHE A 1 112 ? 29.575 37.996 35.421 1.00 49.26 112 PHE A CA 1
ATOM 833 C C . PHE A 1 112 ? 30.470 38.859 36.304 1.00 51.91 112 PHE A C 1
ATOM 834 O O . PHE A 1 112 ? 30.999 39.877 35.858 1.00 43.68 112 PHE A O 1
ATOM 842 N N . ASN A 1 113 ? 30.644 38.439 37.555 1.00 61.52 113 ASN A N 1
ATOM 843 C CA . ASN A 1 113 ? 31.480 39.174 38.502 1.00 70.04 113 ASN A CA 1
ATOM 844 C C . ASN A 1 113 ? 32.813 39.582 37.883 1.00 73.50 113 ASN A C 1
ATOM 845 O O . ASN A 1 113 ? 33.124 40.771 37.787 1.00 78.72 113 ASN A O 1
ATOM 850 N N . LEU A 1 114 ? 33.593 38.580 37.477 1.00 73.55 114 LEU A N 1
ATOM 851 C CA . LEU A 1 114 ? 34.914 38.778 36.878 1.00 71.36 114 LEU A CA 1
ATOM 852 C C . LEU A 1 114 ? 35.886 39.400 37.878 1.00 69.07 114 LEU A C 1
ATOM 853 O O . LEU A 1 114 ? 36.735 40.222 37.519 1.00 66.47 114 LEU A O 1
ATOM 858 N N . GLY A 1 115 ? 35.747 38.996 39.137 1.00 68.08 115 GLY A N 1
ATOM 859 C CA . GLY A 1 115 ? 36.608 39.500 40.189 1.00 68.12 115 GLY A CA 1
ATOM 860 C C . GLY A 1 115 ? 37.838 38.627 40.354 1.00 67.01 115 GLY A C 1
ATOM 861 O O . GLY A 1 115 ? 37.811 37.432 40.044 1.00 64.14 115 GLY A O 1
ATOM 862 N N . ASP A 1 116 ? 38.918 39.232 40.841 1.00 65.74 116 ASP A N 1
ATOM 863 C CA . ASP A 1 116 ? 40.178 38.529 41.051 1.00 64.37 116 ASP A CA 1
ATOM 864 C C . ASP A 1 116 ? 40.022 37.401 42.067 1.00 59.20 116 ASP A C 1
ATOM 865 O O . ASP A 1 116 ? 38.957 37.226 42.664 1.00 56.12 116 ASP A O 1
ATOM 870 N N . ILE A 1 117 ? 41.093 36.636 42.254 1.00 52.44 117 ILE A N 1
ATOM 871 C CA . ILE A 1 117 ? 41.093 35.533 43.206 1.00 51.30 117 ILE A CA 1
ATOM 872 C C . ILE A 1 117 ? 42.272 35.663 44.170 1.00 45.96 117 ILE A C 1
ATOM 873 O O . ILE A 1 117 ? 43.415 35.394 43.803 1.00 47.32 117 ILE A O 1
ATOM 878 N N . ARG A 1 118 ? 41.988 36.084 45.400 1.00 39.35 118 ARG A N 1
ATOM 879 C CA . ARG A 1 118 ? 43.025 36.246 46.418 1.00 39.16 118 ARG A CA 1
ATOM 880 C C . ARG A 1 118 ? 42.665 35.507 47.703 1.00 34.53 118 ARG A C 1
ATOM 881 O O . ARG A 1 118 ? 41.491 35.347 48.041 1.00 26.81 118 ARG A O 1
ATOM 889 N N . ALA A 1 119 ? 43.693 35.060 48.413 1.00 41.81 119 ALA A N 1
ATOM 890 C CA . ALA A 1 119 ? 43.517 34.336 49.664 1.00 43.59 119 ALA A CA 1
ATOM 891 C C . ALA A 1 119 ? 43.249 35.295 50.825 1.00 45.34 119 ALA A C 1
ATOM 892 O O . ALA A 1 119 ? 44.005 36.238 51.057 1.00 40.42 119 ALA A O 1
ATOM 894 N N . ASP A 1 120 ? 42.165 35.033 51.549 1.00 43.59 120 ASP A N 1
ATOM 895 C CA . ASP A 1 120 ? 41.764 35.843 52.693 1.00 45.97 120 ASP A CA 1
ATOM 896 C C . ASP A 1 120 ? 42.909 35.930 53.707 1.00 44.24 120 ASP A C 1
ATOM 897 O O . ASP A 1 120 ? 43.380 34.908 54.204 1.00 51.60 120 ASP A O 1
ATOM 902 N N . GLU A 1 121 ? 43.357 37.148 54.005 1.00 39.01 121 GLU A N 1
ATOM 903 C CA . GLU A 1 121 ? 44.440 37.341 54.964 1.00 41.87 121 GLU A CA 1
ATOM 904 C C . GLU A 1 121 ? 44.053 36.838 56.361 1.00 38.61 121 GLU A C 1
ATOM 905 O O . GLU A 1 121 ? 44.919 36.546 57.189 1.00 34.16 121 GLU A O 1
ATOM 911 N N . ASP A 1 122 ? 42.753 36.724 56.617 1.00 33.50 122 ASP A N 1
ATOM 912 C CA . ASP A 1 122 ? 42.283 36.264 57.916 1.00 33.55 122 ASP A CA 1
ATOM 913 C C . ASP A 1 122 ? 42.499 34.772 58.139 1.00 32.61 122 ASP A C 1
ATOM 914 O O . ASP A 1 122 ? 42.914 34.357 59.224 1.00 32.13 122 ASP A O 1
ATOM 919 N N . TYR A 1 123 ? 42.224 33.965 57.118 1.00 28.47 123 TYR A N 1
ATOM 920 C CA . TYR A 1 123 ? 42.403 32.522 57.235 1.00 25.15 123 TYR A CA 1
ATOM 921 C C . TYR A 1 123 ? 43.871 32.188 57.453 1.00 26.07 123 TYR A C 1
ATOM 922 O O . TYR A 1 123 ? 44.211 31.261 58.194 1.00 24.91 123 TYR A O 1
ATOM 931 N N . ARG A 1 124 ? 44.746 32.946 56.800 1.00 27.43 124 ARG A N 1
ATOM 932 C CA . ARG A 1 124 ? 46.170 32.707 56.951 1.00 25.40 124 ARG A CA 1
ATOM 933 C C . ARG A 1 124 ? 46.518 33.025 58.398 1.00 31.53 124 ARG A C 1
ATOM 934 O O . ARG A 1 124 ? 47.279 32.299 59.042 1.00 30.10 124 ARG A O 1
ATOM 942 N N . HIS A 1 125 ? 45.948 34.114 58.908 1.00 32.01 125 HIS A N 1
ATOM 943 C CA . HIS A 1 125 ? 46.174 34.518 60.292 1.00 32.65 125 HIS A CA 1
ATOM 944 C C . HIS A 1 125 ? 45.683 33.388 61.205 1.00 35.81 125 HIS A C 1
ATOM 945 O O . HIS A 1 125 ? 46.311 33.071 62.216 1.00 33.78 125 HIS A O 1
ATOM 952 N N . GLU A 1 126 ? 44.557 32.782 60.835 1.00 34.45 126 GLU A N 1
ATOM 953 C CA . GLU A 1 126 ? 43.971 31.689 61.608 1.00 29.01 126 GLU A CA 1
ATOM 954 C C . GLU A 1 126 ? 44.909 30.490 61.685 1.00 27.31 126 GLU A C 1
ATOM 955 O O . GLU A 1 126 ? 45.059 29.883 62.742 1.00 20.28 126 GLU A O 1
ATOM 961 N N . LEU A 1 127 ? 45.531 30.148 60.560 1.00 21.48 127 LEU A N 1
ATOM 962 C CA . LEU A 1 127 ? 46.446 29.018 60.527 1.00 23.02 127 LEU A CA 1
ATOM 963 C C . LEU A 1 127 ? 47.706 29.286 61.343 1.00 30.68 127 LEU A C 1
ATOM 964 O O . LEU A 1 127 ? 48.199 28.401 62.044 1.00 30.10 127 LEU A O 1
ATOM 969 N N . GLU A 1 128 ? 48.232 30.503 61.261 1.00 29.04 128 GLU A N 1
ATOM 970 C CA . GLU A 1 128 ? 49.436 30.824 62.006 1.00 25.77 128 GLU A CA 1
ATOM 971 C C . GLU A 1 128 ? 49.151 30.702 63.496 1.00 24.22 128 GLU A C 1
ATOM 972 O O . GLU A 1 128 ? 49.940 30.112 64.236 1.00 18.49 128 GLU A O 1
ATOM 978 N N . ALA A 1 129 ? 48.007 31.228 63.924 1.00 21.48 129 ALA A N 1
ATOM 979 C CA . ALA A 1 129 ? 47.606 31.165 65.323 1.00 22.27 129 ALA A CA 1
ATOM 980 C C . ALA A 1 129 ? 47.421 29.705 65.727 1.00 26.71 129 ALA A C 1
ATOM 981 O O . ALA A 1 129 ? 47.701 29.311 66.860 1.00 30.05 129 ALA A O 1
ATOM 983 N N . PHE A 1 130 ? 46.957 28.899 64.783 1.00 26.04 130 PHE A N 1
ATOM 984 C CA . PHE A 1 130 ? 46.735 27.489 65.038 1.00 21.62 130 PHE A CA 1
ATOM 985 C C . PHE A 1 130 ? 48.054 26.760 65.258 1.00 26.41 130 PHE A C 1
ATOM 986 O O . PHE A 1 130 ? 48.208 25.999 66.220 1.00 31.71 130 PHE A O 1
ATOM 994 N N . VAL A 1 131 ? 49.003 26.989 64.356 1.00 20.80 131 VAL A N 1
ATOM 995 C CA . VAL A 1 131 ? 50.298 26.337 64.443 1.00 24.26 131 VAL A CA 1
ATOM 996 C C . VAL A 1 131 ? 51.064 26.754 65.704 1.00 27.52 131 VAL A C 1
ATOM 997 O O . VAL A 1 131 ? 51.935 26.024 66.178 1.00 31.45 131 VAL A O 1
ATOM 1001 N N . ASN A 1 132 ? 50.723 27.913 66.263 1.00 32.07 132 ASN A N 1
ATOM 1002 C CA . ASN A 1 132 ? 51.376 28.394 67.481 1.00 32.39 132 ASN A CA 1
ATOM 1003 C C . ASN A 1 132 ? 50.665 27.911 68.746 1.00 33.52 132 ASN A C 1
ATOM 1004 O O . ASN A 1 132 ? 51.285 27.730 69.795 1.00 30.33 132 ASN A O 1
ATOM 1009 N N . SER A 1 133 ? 49.355 27.725 68.635 1.00 31.12 133 SER A N 1
ATOM 1010 C CA . SER A 1 133 ? 48.550 27.244 69.746 1.00 28.88 133 SER A CA 1
ATOM 1011 C C . SER A 1 133 ? 48.690 25.727 69.882 1.00 30.43 133 SER A C 1
ATOM 1012 O O . SER A 1 133 ? 48.541 25.195 70.973 1.00 31.07 133 SER A O 1
ATOM 1015 N N . TYR A 1 134 ? 48.980 25.043 68.774 1.00 30.63 134 TYR A N 1
ATOM 1016 C CA . TYR A 1 134 ? 49.119 23.586 68.770 1.00 33.35 134 TYR A CA 1
ATOM 1017 C C . TYR A 1 134 ? 50.371 23.115 68.021 1.00 38.75 134 TYR A C 1
ATOM 1018 O O . TYR A 1 134 ? 51.022 23.899 67.327 1.00 37.85 134 TYR A O 1
ATOM 1027 N N . GLY A 1 135 ? 50.708 21.835 68.149 1.00 35.16 135 GLY A N 1
ATOM 1028 C CA . GLY A 1 135 ? 51.898 21.335 67.476 1.00 42.37 135 GLY A CA 1
ATOM 1029 C C . GLY A 1 135 ? 52.024 21.715 66.006 1.00 43.53 135 GLY A C 1
ATOM 1030 O O . GLY A 1 135 ? 51.061 22.165 65.377 1.00 39.50 135 GLY A O 1
ATOM 1031 N N . VAL A 1 136 ? 53.221 21.547 65.451 1.00 41.05 136 VAL A N 1
ATOM 1032 C CA . VAL A 1 136 ? 53.422 21.847 64.046 1.00 31.15 136 VAL A CA 1
ATOM 1033 C C . VAL A 1 136 ? 52.895 20.636 63.283 1.00 31.98 136 VAL A C 1
ATOM 1034 O O . VAL A 1 136 ? 52.471 20.750 62.133 1.00 36.68 136 VAL A O 1
ATOM 1038 N N . GLN A 1 137 ? 52.898 19.471 63.921 1.00 26.67 137 GLN A N 1
ATOM 1039 C CA . GLN A 1 137 ? 52.379 18.293 63.243 1.00 31.58 137 GLN A CA 1
ATOM 1040 C C . GLN A 1 137 ? 50.849 18.282 63.338 1.00 27.59 137 GLN A C 1
ATOM 1041 O O . GLN A 1 137 ? 50.181 17.585 62.569 1.00 28.62 137 GLN A O 1
ATOM 1047 N N . ALA A 1 138 ? 50.293 19.044 64.281 1.00 21.49 138 ALA A N 1
ATOM 1048 C CA . ALA A 1 138 ? 48.834 19.130 64.414 1.00 19.57 138 ALA A CA 1
ATOM 1049 C C . ALA A 1 138 ? 48.293 19.880 63.191 1.00 23.77 138 ALA A C 1
ATOM 1050 O O . ALA A 1 138 ? 47.238 19.542 62.640 1.00 24.33 138 ALA A O 1
ATOM 1052 N N . LEU A 1 139 ? 49.031 20.904 62.771 1.00 24.72 139 LEU A N 1
ATOM 1053 C CA . LEU A 1 139 ? 48.658 21.696 61.605 1.00 26.21 139 LEU A CA 1
ATOM 1054 C C . LEU A 1 139 ? 48.818 20.799 60.380 1.00 31.38 139 LEU A C 1
ATOM 1055 O O . LEU A 1 139 ? 48.142 20.965 59.359 1.00 32.40 139 LEU A O 1
ATOM 1060 N N . HIS A 1 140 ? 49.731 19.844 60.517 1.00 30.08 140 HIS A N 1
ATOM 1061 C CA . HIS A 1 140 ? 50.030 18.880 59.481 1.00 32.86 140 HIS A CA 1
ATOM 1062 C C . HIS A 1 140 ? 48.893 17.868 59.447 1.00 35.63 140 HIS A C 1
ATOM 1063 O O . HIS A 1 140 ? 48.441 17.457 58.376 1.00 33.03 140 HIS A O 1
ATOM 1070 N N . ASP A 1 141 ? 48.418 17.472 60.622 1.00 37.12 141 ASP A N 1
ATOM 1071 C CA . ASP A 1 141 ? 47.316 16.520 60.670 1.00 37.28 141 ASP A CA 1
ATOM 1072 C C . ASP A 1 141 ? 46.072 17.174 60.078 1.00 37.24 141 ASP A C 1
ATOM 1073 O O . ASP A 1 141 ? 45.252 16.503 59.451 1.00 33.09 141 ASP A O 1
ATOM 1078 N N . LYS A 1 142 ? 45.944 18.487 60.268 1.00 34.73 142 LYS A N 1
ATOM 1079 C CA . LYS A 1 142 ? 44.799 19.224 59.739 1.00 29.94 142 LYS A CA 1
ATOM 1080 C C . LYS A 1 142 ? 44.742 19.089 58.224 1.00 33.14 142 LYS A C 1
ATOM 1081 O O . LYS A 1 142 ? 43.685 18.837 57.647 1.00 34.27 142 LYS A O 1
ATOM 1087 N N . LEU A 1 143 ? 45.890 19.258 57.582 1.00 33.28 143 LEU A N 1
ATOM 1088 C CA . LEU A 1 143 ? 45.965 19.165 56.137 1.00 31.63 143 LEU A CA 1
ATOM 1089 C C . LEU A 1 143 ? 45.849 17.710 55.680 1.00 33.70 143 LEU A C 1
ATOM 1090 O O . LEU A 1 143 ? 45.264 17.427 54.637 1.00 29.09 143 LEU A O 1
ATOM 1095 N N . SER A 1 144 ? 46.386 16.796 56.487 1.00 34.97 144 SER A N 1
ATOM 1096 C CA . SER A 1 144 ? 46.371 15.355 56.199 1.00 33.56 144 SER A CA 1
ATOM 1097 C C . SER A 1 144 ? 44.942 14.792 56.166 1.00 33.03 144 SER A C 1
ATOM 1098 O O . SER A 1 144 ? 44.658 13.819 55.464 1.00 31.84 144 SER A O 1
ATOM 1101 N N . LYS A 1 145 ? 44.048 15.411 56.931 1.00 33.53 145 LYS A N 1
ATOM 1102 C CA . LYS A 1 145 ? 42.656 14.984 56.988 1.00 37.93 145 LYS A CA 1
ATOM 1103 C C . LYS A 1 145 ? 41.845 15.583 55.832 1.00 45.74 145 LYS A C 1
ATOM 1104 O O . LYS A 1 145 ? 40.733 15.133 55.543 1.00 44.87 145 LYS A O 1
ATOM 1110 N N . ILE A 1 146 ? 42.407 16.598 55.177 1.00 48.81 146 ILE A N 1
ATOM 1111 C CA . ILE A 1 146 ? 41.742 17.275 54.060 1.00 49.90 146 ILE A CA 1
ATOM 1112 C C . ILE A 1 146 ? 42.408 16.898 52.728 1.00 49.18 146 ILE A C 1
ATOM 1113 O O . ILE A 1 146 ? 41.896 17.202 51.652 1.00 50.06 146 ILE A O 1
ATOM 1118 N N . ASP A 1 147 ? 43.548 16.223 52.812 1.00 51.98 147 ASP A N 1
ATOM 1119 C CA . ASP A 1 147 ? 44.288 15.803 51.626 1.00 52.74 147 ASP A CA 1
ATOM 1120 C C . ASP A 1 147 ? 45.568 15.096 52.068 1.00 55.61 147 ASP A C 1
ATOM 1121 O O . ASP A 1 147 ? 46.649 15.689 52.092 1.00 54.58 147 ASP A O 1
ATOM 1126 N N . PRO A 1 148 ? 45.461 13.808 52.421 1.00 53.79 148 PRO A N 1
ATOM 1127 C CA . PRO A 1 148 ? 46.626 13.038 52.864 1.00 53.20 148 PRO A CA 1
ATOM 1128 C C . PRO A 1 148 ? 47.766 12.969 51.854 1.00 52.22 148 PRO A C 1
ATOM 1129 O O . PRO A 1 148 ? 48.933 12.928 52.238 1.00 52.74 148 PRO A O 1
ATOM 1133 N N . LYS A 1 149 ? 47.428 12.958 50.567 1.00 53.81 149 LYS A N 1
ATOM 1134 C CA . LYS A 1 149 ? 48.437 12.885 49.506 1.00 54.32 149 LYS A CA 1
ATOM 1135 C C . LYS A 1 149 ? 49.455 14.026 49.598 1.00 52.05 149 LYS A C 1
ATOM 1136 O O . LYS A 1 149 ? 50.666 13.793 49.604 1.00 53.54 149 LYS A O 1
ATOM 1142 N N . ALA A 1 150 ? 48.957 15.259 49.667 1.00 52.55 150 ALA A N 1
ATOM 1143 C CA . ALA A 1 150 ? 49.813 16.437 49.758 1.00 48.83 150 ALA A CA 1
ATOM 1144 C C . ALA A 1 150 ? 50.565 16.424 51.082 1.00 49.61 150 ALA A C 1
ATOM 1145 O O . ALA A 1 150 ? 51.756 16.747 51.138 1.00 49.79 150 ALA A O 1
ATOM 1147 N N . ALA A 1 151 ? 49.859 16.044 52.143 1.00 48.05 151 ALA A N 1
ATOM 1148 C CA . ALA A 1 151 ? 50.439 15.972 53.480 1.00 49.23 151 ALA A CA 1
ATOM 1149 C C . ALA A 1 151 ? 51.696 15.112 53.486 1.00 46.82 151 ALA A C 1
ATOM 1150 O O . ALA A 1 151 ? 52.781 15.588 53.813 1.00 44.77 151 ALA A O 1
ATOM 1152 N N . ALA A 1 152 ? 51.546 13.843 53.120 1.00 47.67 152 ALA A N 1
ATOM 1153 C CA . ALA A 1 152 ? 52.673 12.917 53.088 1.00 47.29 152 ALA A CA 1
ATOM 1154 C C . ALA A 1 152 ? 53.779 13.422 52.172 1.00 48.02 152 ALA A C 1
ATOM 1155 O O . ALA A 1 152 ? 54.866 12.849 52.128 1.00 48.31 152 ALA A O 1
ATOM 1157 N N . ALA A 1 153 ? 53.496 14.499 51.447 1.00 45.43 153 ALA A N 1
ATOM 1158 C CA . ALA A 1 153 ? 54.460 15.070 50.523 1.00 45.04 153 ALA A CA 1
ATOM 1159 C C . ALA A 1 153 ? 55.247 16.233 51.119 1.00 45.78 153 ALA A C 1
ATOM 1160 O O . ALA A 1 153 ? 56.127 16.793 50.464 1.00 50.75 153 ALA A O 1
ATOM 1162 N N . ILE A 1 154 ? 54.943 16.591 52.362 1.00 43.66 154 ILE A N 1
ATOM 1163 C CA . ILE A 1 154 ? 55.626 17.703 53.021 1.00 41.54 154 ILE A CA 1
ATOM 1164 C C . ILE A 1 154 ? 55.986 17.373 54.468 1.00 44.63 154 ILE A C 1
ATOM 1165 O O . ILE A 1 154 ? 55.131 16.930 55.233 1.00 45.40 154 ILE A O 1
ATOM 1170 N N . HIS A 1 155 ? 57.248 17.595 54.837 1.00 47.57 155 HIS A N 1
ATOM 1171 C CA . HIS A 1 155 ? 57.713 17.336 56.204 1.00 44.34 155 HIS A CA 1
ATOM 1172 C C . HIS A 1 155 ? 56.919 18.226 57.147 1.00 38.60 155 HIS A C 1
ATOM 1173 O O . HIS A 1 155 ? 56.789 19.425 56.918 1.00 29.52 155 HIS A O 1
ATOM 1180 N N . PRO A 1 156 ? 56.390 17.648 58.234 1.00 42.36 156 PRO A N 1
ATOM 1181 C CA . PRO A 1 156 ? 55.604 18.424 59.199 1.00 43.70 156 PRO A CA 1
ATOM 1182 C C . PRO A 1 156 ? 56.294 19.671 59.785 1.00 38.34 156 PRO A C 1
ATOM 1183 O O . PRO A 1 156 ? 55.616 20.609 60.205 1.00 38.73 156 PRO A O 1
ATOM 1187 N N . ASN A 1 157 ? 57.626 19.689 59.794 1.00 33.91 157 ASN A N 1
ATOM 1188 C CA . ASN A 1 157 ? 58.388 20.837 60.311 1.00 32.97 157 ASN A CA 1
ATOM 1189 C C . ASN A 1 157 ? 58.373 22.003 59.309 1.00 31.53 157 ASN A C 1
ATOM 1190 O O . ASN A 1 157 ? 58.815 23.114 59.614 1.00 27.84 157 ASN A O 1
ATOM 1195 N N . ASN A 1 158 ? 57.875 21.750 58.106 1.00 30.44 158 ASN A N 1
ATOM 1196 C CA . ASN A 1 158 ? 57.818 22.799 57.096 1.00 32.86 158 ASN A CA 1
ATOM 1197 C C . ASN A 1 158 ? 56.428 23.432 57.133 1.00 28.95 158 ASN A C 1
ATOM 1198 O O . ASN A 1 158 ? 55.712 23.412 56.142 1.00 28.84 158 ASN A O 1
ATOM 1203 N N . TYR A 1 159 ? 56.064 23.999 58.282 1.00 31.66 159 TYR A N 1
ATOM 1204 C CA . TYR A 1 159 ? 54.759 24.617 58.478 1.00 28.45 159 TYR A CA 1
ATOM 1205 C C . TYR A 1 159 ? 54.430 25.702 57.464 1.00 34.40 159 TYR A C 1
ATOM 1206 O O . TYR A 1 159 ? 53.257 25.959 57.176 1.00 37.11 159 TYR A O 1
ATOM 1215 N N . ARG A 1 160 ? 55.456 26.353 56.934 1.00 30.79 160 ARG A N 1
ATOM 1216 C CA . ARG A 1 160 ? 55.239 27.407 55.956 1.00 34.33 160 ARG A CA 1
ATOM 1217 C C . ARG A 1 160 ? 54.598 26.828 54.700 1.00 33.01 160 ARG A C 1
ATOM 1218 O O . ARG A 1 160 ? 53.663 27.405 54.141 1.00 32.85 160 ARG A O 1
ATOM 1226 N N . ARG A 1 161 ? 55.106 25.680 54.267 1.00 32.57 161 ARG A N 1
ATOM 1227 C CA . ARG A 1 161 ? 54.595 25.010 53.081 1.00 34.32 161 ARG A CA 1
ATOM 1228 C C . ARG A 1 161 ? 53.248 24.338 53.371 1.00 30.91 161 ARG A C 1
ATOM 1229 O O . ARG A 1 161 ? 52.448 24.121 52.465 1.00 23.13 161 ARG A O 1
ATOM 1237 N N . VAL A 1 162 ? 52.998 24.014 54.637 1.00 31.02 162 VAL A N 1
ATOM 1238 C CA . VAL A 1 162 ? 51.734 23.399 55.019 1.00 26.78 162 VAL A CA 1
ATOM 1239 C C . VAL A 1 162 ? 50.661 24.480 55.049 1.00 23.51 162 VAL A C 1
ATOM 1240 O O . VAL A 1 162 ? 49.529 24.253 54.638 1.00 30.43 162 VAL A O 1
ATOM 1244 N N . ILE A 1 163 ? 51.009 25.664 55.527 1.00 20.51 163 ILE A N 1
ATOM 1245 C CA . ILE A 1 163 ? 50.030 26.743 55.549 1.00 28.22 163 ILE A CA 1
ATOM 1246 C C . ILE A 1 163 ? 49.631 27.087 54.113 1.00 22.37 163 ILE A C 1
ATOM 1247 O O . ILE A 1 163 ? 48.471 27.363 53.827 1.00 19.58 163 ILE A O 1
ATOM 1252 N N . ARG A 1 164 ? 50.609 27.075 53.217 1.00 30.20 164 ARG A N 1
ATOM 1253 C CA . ARG A 1 164 ? 50.368 27.383 51.814 1.00 27.56 164 ARG A CA 1
ATOM 1254 C C . ARG A 1 164 ? 49.359 26.400 51.221 1.00 28.56 164 ARG A C 1
ATOM 1255 O O . ARG A 1 164 ? 48.439 26.794 50.508 1.00 29.33 164 ARG A O 1
ATOM 1263 N N . ALA A 1 165 ? 49.536 25.118 51.523 1.00 31.48 165 ALA A N 1
ATOM 1264 C CA . ALA A 1 165 ? 48.643 24.078 51.016 1.00 25.51 165 ALA A CA 1
ATOM 1265 C C . ALA A 1 165 ? 47.208 24.273 51.491 1.00 23.71 165 ALA A C 1
ATOM 1266 O O . ALA A 1 165 ? 46.264 24.106 50.721 1.00 26.71 165 ALA A O 1
ATOM 1268 N N . LEU A 1 166 ? 47.044 24.621 52.761 1.00 16.69 166 LEU A N 1
ATOM 1269 C CA . LEU A 1 166 ? 45.712 24.816 53.308 1.00 21.14 166 LEU A CA 1
ATOM 1270 C C . LEU A 1 166 ? 45.034 26.062 52.734 1.00 27.20 166 LEU A C 1
ATOM 1271 O O . LEU A 1 166 ? 43.810 26.106 52.623 1.00 24.64 166 LEU A O 1
ATOM 1276 N N . GLU A 1 167 ? 45.814 27.076 52.363 1.00 27.34 167 GLU A N 1
ATOM 1277 C CA . GLU A 1 167 ? 45.212 28.287 51.813 1.00 30.23 167 GLU A CA 1
ATOM 1278 C C . GLU A 1 167 ? 44.735 28.026 50.391 1.00 29.79 167 GLU A C 1
ATOM 1279 O O . GLU A 1 167 ? 43.663 28.479 49.994 1.00 23.61 167 GLU A O 1
ATOM 1285 N N . ILE A 1 168 ? 45.546 27.302 49.626 1.00 32.43 168 ILE A N 1
ATOM 1286 C CA . ILE A 1 168 ? 45.200 26.982 48.249 1.00 32.42 168 ILE A CA 1
ATOM 1287 C C . ILE A 1 168 ? 43.912 26.165 48.202 1.00 35.12 168 ILE A C 1
ATOM 1288 O O . ILE A 1 168 ? 43.060 26.383 47.337 1.00 38.47 168 ILE A O 1
ATOM 1293 N N . ILE A 1 169 ? 43.768 25.237 49.146 1.00 36.95 169 ILE A N 1
ATOM 1294 C CA . ILE A 1 169 ? 42.587 24.376 49.226 1.00 28.46 169 ILE A CA 1
ATOM 1295 C C . ILE A 1 169 ? 41.347 25.201 49.548 1.00 30.78 169 ILE A C 1
ATOM 1296 O O . ILE A 1 169 ? 40.299 25.044 48.911 1.00 33.88 169 ILE A O 1
ATOM 1301 N N . LYS A 1 170 ? 41.476 26.086 50.532 1.00 30.89 170 LYS A N 1
ATOM 1302 C CA . LYS A 1 170 ? 40.380 26.958 50.938 1.00 30.86 170 LYS A CA 1
ATOM 1303 C C . LYS A 1 170 ? 39.920 27.813 49.754 1.00 30.85 170 LYS A C 1
ATOM 1304 O O . 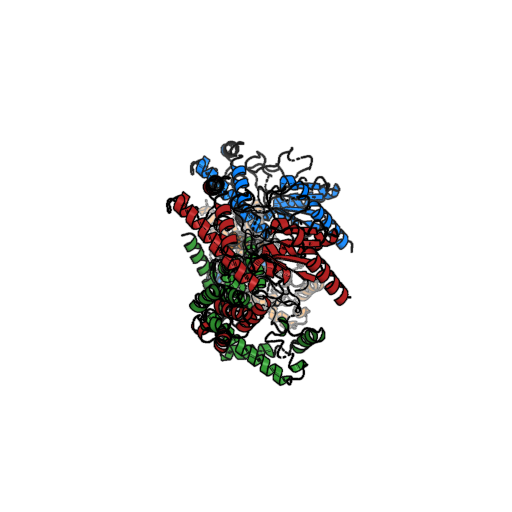LYS A 1 170 ? 38.781 28.266 49.718 1.00 30.67 170 LYS A O 1
ATOM 1310 N N . LEU A 1 171 ? 40.804 28.045 48.789 1.00 36.14 171 LEU A N 1
ATOM 1311 C CA . LEU A 1 171 ? 40.421 28.839 47.631 1.00 45.11 171 LEU A CA 1
ATOM 1312 C C . LEU A 1 171 ? 39.416 28.094 46.767 1.00 47.95 171 LEU A C 1
ATOM 1313 O O . LEU A 1 171 ? 38.436 28.674 46.306 1.00 51.41 171 LEU A O 1
ATOM 1318 N N . THR A 1 172 ? 39.654 26.804 46.564 1.00 51.34 172 THR A N 1
ATOM 1319 C CA . THR A 1 172 ? 38.773 25.990 45.740 1.00 56.54 172 THR A CA 1
ATOM 1320 C C . THR A 1 172 ? 37.555 25.455 46.490 1.00 58.07 172 THR A C 1
ATOM 1321 O O . THR A 1 172 ? 36.935 24.485 46.057 1.00 60.19 172 THR A O 1
ATOM 1325 N N . GLY A 1 173 ? 37.215 26.087 47.608 1.00 57.38 173 GLY A N 1
ATOM 1326 C CA . GLY A 1 173 ? 36.073 25.641 48.387 1.00 57.37 173 GLY A CA 1
ATOM 1327 C C . GLY A 1 173 ? 34.867 26.555 48.268 1.00 59.80 173 GLY A C 1
ATOM 1328 O O . GLY A 1 173 ? 34.908 27.572 47.574 1.00 62.28 173 GLY A O 1
ATOM 1329 N N . SER A 1 188 ? 19.912 36.615 33.563 1.00 35.32 188 SER A N 1
ATOM 1330 C CA . SER A 1 188 ? 20.141 37.888 32.900 1.00 34.45 188 SER A CA 1
ATOM 1331 C C . SER A 1 188 ? 19.361 39.044 33.512 1.00 34.62 188 SER A C 1
ATOM 1332 O O . SER A 1 188 ? 18.158 38.937 33.758 1.00 38.36 188 SER A O 1
ATOM 1335 N N . PRO A 1 189 ? 20.040 40.174 33.761 1.00 26.47 189 PRO A N 1
ATOM 1336 C CA . PRO A 1 189 ? 19.388 41.346 34.338 1.00 26.91 189 PRO A CA 1
ATOM 1337 C C . PRO A 1 189 ? 18.669 42.174 33.275 1.00 27.90 189 PRO A C 1
ATOM 1338 O O . PRO A 1 189 ? 17.933 43.097 33.608 1.00 36.13 189 PRO A O 1
ATOM 1342 N N . TYR A 1 190 ? 18.889 41.862 31.999 1.00 25.65 190 TYR A N 1
ATOM 1343 C CA . TYR A 1 190 ? 18.242 42.616 30.918 1.00 26.26 190 TYR A CA 1
ATOM 1344 C C . TYR A 1 190 ? 16.960 41.959 30.389 1.00 23.11 190 TYR A C 1
ATOM 1345 O O . TYR A 1 190 ? 16.682 40.784 30.654 1.00 22.59 190 TYR A O 1
ATOM 1354 N N . ASN A 1 191 ? 16.180 42.748 29.653 1.00 17.92 191 ASN A N 1
ATOM 1355 C CA . ASN A 1 191 ? 14.972 42.258 28.993 1.00 26.15 191 ASN A CA 1
ATOM 1356 C C . ASN A 1 191 ? 15.635 41.876 27.678 1.00 21.29 191 ASN A C 1
ATOM 1357 O O . ASN A 1 191 ? 15.647 42.657 26.723 1.00 23.06 191 ASN A O 1
ATOM 1362 N N . LEU A 1 192 ? 16.230 40.690 27.658 1.00 23.72 192 LEU A N 1
ATOM 1363 C CA . LEU A 1 192 ? 16.954 40.229 26.493 1.00 16.53 192 LEU A CA 1
ATOM 1364 C C . LEU A 1 192 ? 16.199 39.341 25.517 1.00 21.69 192 LEU A C 1
ATOM 1365 O O . LEU A 1 192 ? 15.377 38.501 25.897 1.00 20.09 192 LEU A O 1
ATOM 1370 N N . VAL A 1 193 ? 16.497 39.578 24.242 1.00 21.52 193 VAL A N 1
ATOM 1371 C CA . VAL A 1 193 ? 15.968 38.832 23.117 1.00 18.37 193 VAL A CA 1
ATOM 1372 C C . VAL A 1 193 ? 17.225 38.486 22.313 1.00 20.97 193 VAL A C 1
ATOM 1373 O O . VAL A 1 193 ? 17.943 39.366 21.820 1.00 25.36 193 VAL A O 1
ATOM 1385 N N . ILE A 1 195 ? 18.731 36.312 19.124 1.00 16.88 195 ILE A N 1
ATOM 1386 C CA . ILE A 1 195 ? 18.399 35.601 17.892 1.00 17.52 195 ILE A CA 1
ATOM 1387 C C . ILE A 1 195 ? 19.682 35.069 17.278 1.00 16.25 195 ILE A C 1
ATOM 1388 O O . ILE A 1 195 ? 20.741 35.670 17.430 1.00 19.45 195 ILE A O 1
ATOM 1393 N N . GLY A 1 196 ? 19.595 33.942 16.584 1.00 22.78 196 GLY A N 1
ATOM 1394 C CA . GLY A 1 196 ? 20.782 33.387 15.961 1.00 19.23 196 GLY A CA 1
ATOM 1395 C C . GLY A 1 196 ? 20.567 33.188 14.475 1.00 19.23 196 GLY A C 1
ATOM 1396 O O . GLY A 1 196 ? 19.488 32.774 14.053 1.00 21.94 196 GLY A O 1
ATOM 1397 N N . LEU A 1 197 ? 21.589 33.507 13.684 1.00 20.83 197 LEU A N 1
ATOM 1398 C CA . LEU A 1 197 ? 21.543 33.351 12.234 1.00 14.88 197 LEU A CA 1
ATOM 1399 C C . LEU A 1 197 ? 22.404 32.149 11.842 1.00 20.08 197 LEU A C 1
ATOM 1400 O O . LEU A 1 197 ? 23.579 32.077 12.207 1.00 19.85 197 LEU A O 1
ATOM 1405 N N . THR A 1 198 ? 21.802 31.202 11.121 1.00 25.06 198 THR A N 1
ATOM 1406 C CA . THR A 1 198 ? 22.479 29.987 10.680 1.00 21.19 198 THR A CA 1
ATOM 1407 C C . THR A 1 198 ? 22.358 29.902 9.192 1.00 22.24 198 THR A C 1
ATOM 1408 O O . THR A 1 198 ? 21.775 30.773 8.547 1.00 21.66 198 THR A O 1
ATOM 1420 N N . GLU A 1 200 ? 22.862 26.575 5.839 1.00 29.10 200 GLU A N 1
ATOM 1421 C CA . GLU A 1 200 ? 23.234 25.219 5.447 1.00 27.34 200 GLU A CA 1
ATOM 1422 C C . GLU A 1 200 ? 24.758 25.071 5.415 1.00 28.10 200 GLU A C 1
ATOM 1423 O O . GLU A 1 200 ? 25.469 25.980 4.982 1.00 23.05 200 GLU A O 1
ATOM 1429 N N . ARG A 1 201 ? 25.240 23.920 5.885 1.00 32.01 201 ARG A N 1
ATOM 1430 C CA . ARG A 1 201 ? 26.672 23.587 5.966 1.00 28.59 201 ARG A CA 1
ATOM 1431 C C . ARG A 1 201 ? 27.527 24.022 4.781 1.00 26.37 201 ARG A C 1
ATOM 1432 O O . ARG A 1 201 ? 28.365 24.921 4.893 1.00 19.62 201 ARG A O 1
ATOM 1440 N N . ASP A 1 202 ? 27.317 23.352 3.653 1.00 24.74 202 ASP A N 1
ATOM 1441 C CA . ASP A 1 202 ? 28.067 23.608 2.431 1.00 27.62 202 ASP A CA 1
ATOM 1442 C C . ASP A 1 202 ? 28.041 25.050 1.946 1.00 28.64 202 ASP A C 1
ATOM 1443 O O . ASP A 1 202 ? 29.051 25.565 1.466 1.00 32.52 202 ASP A O 1
ATOM 1448 N N . VAL A 1 203 ? 26.883 25.692 2.059 1.00 26.64 203 VAL A N 1
ATOM 1449 C CA . VAL A 1 203 ? 26.720 27.074 1.630 1.00 22.63 203 VAL A CA 1
ATOM 1450 C C . VAL A 1 203 ? 27.589 27.988 2.480 1.00 18.91 203 VAL A C 1
ATOM 1451 O O . VAL A 1 203 ? 28.357 28.783 1.952 1.00 16.86 203 VAL A O 1
ATOM 1455 N N . LEU A 1 204 ? 27.470 27.853 3.798 1.00 19.00 204 LEU A N 1
ATOM 1456 C CA . LEU A 1 204 ? 28.235 28.649 4.742 1.00 12.96 204 LEU A CA 1
ATOM 1457 C C . LEU A 1 204 ? 29.743 28.528 4.520 1.00 19.18 204 LEU A C 1
ATOM 1458 O O . LEU A 1 204 ? 30.472 29.527 4.580 1.00 26.26 204 LEU A O 1
ATOM 1463 N N . TYR A 1 205 ? 30.218 27.307 4.275 1.00 20.83 205 TYR A N 1
ATOM 1464 C CA . TYR A 1 205 ? 31.646 27.066 4.056 1.00 16.62 205 TYR A CA 1
ATOM 1465 C C . TYR A 1 205 ? 32.154 27.772 2.805 1.00 16.02 205 TYR A C 1
ATOM 1466 O O . TYR A 1 205 ? 33.199 28.429 2.834 1.00 8.68 205 TYR A O 1
ATOM 1475 N N . ASP A 1 206 ? 31.422 27.642 1.705 1.00 14.61 206 ASP A N 1
ATOM 1476 C CA . ASP A 1 206 ? 31.843 28.293 0.465 1.00 24.98 206 ASP A CA 1
ATOM 1477 C C . ASP A 1 206 ? 31.920 29.793 0.654 1.00 23.26 206 ASP A C 1
ATOM 1478 O O . ASP A 1 206 ? 32.847 30.438 0.163 1.00 20.89 206 ASP A O 1
ATOM 1483 N N . ARG A 1 207 ? 30.946 30.355 1.365 1.00 19.86 207 ARG A N 1
ATOM 1484 C CA . ARG A 1 207 ? 30.955 31.796 1.589 1.00 21.77 207 ARG A CA 1
ATOM 1485 C C . ARG A 1 207 ? 32.138 32.190 2.471 1.00 14.07 207 ARG A C 1
ATOM 1486 O O . ARG A 1 207 ? 32.614 33.319 2.395 1.00 4.24 207 ARG A O 1
ATOM 1494 N N . ILE A 1 208 ? 32.610 31.251 3.294 1.00 12.52 208 ILE A N 1
ATOM 1495 C CA . ILE A 1 208 ? 33.741 31.509 4.173 1.00 11.42 208 ILE A CA 1
ATOM 1496 C C . ILE A 1 208 ? 35.044 31.464 3.361 1.00 13.78 208 ILE A C 1
ATOM 1497 O O . ILE A 1 208 ? 35.941 32.278 3.582 1.00 11.75 208 ILE A O 1
ATOM 1502 N N . ASN A 1 209 ? 35.138 30.538 2.408 1.00 19.35 209 ASN A N 1
ATOM 1503 C CA . ASN A 1 209 ? 36.329 30.448 1.573 1.00 14.40 209 ASN A CA 1
ATOM 1504 C C . ASN A 1 209 ? 36.433 31.680 0.682 1.00 13.39 209 ASN A C 1
ATOM 1505 O O . ASN A 1 209 ? 37.516 32.245 0.492 1.00 14.08 209 ASN A O 1
ATOM 1510 N N . ARG A 1 210 ? 35.310 32.095 0.123 1.00 5.30 210 ARG A N 1
ATOM 1511 C CA . ARG A 1 210 ? 35.313 33.269 -0.730 1.00 17.91 210 ARG A CA 1
ATOM 1512 C C . ARG A 1 210 ? 35.659 34.506 0.114 1.00 20.06 210 ARG A C 1
ATOM 1513 O O . ARG A 1 210 ? 36.305 35.438 -0.362 1.00 20.12 210 ARG A O 1
ATOM 1521 N N . ARG A 1 211 ? 35.240 34.512 1.371 1.00 21.31 211 ARG A N 1
ATOM 1522 C CA . ARG A 1 211 ? 35.563 35.638 2.227 1.00 21.01 211 ARG A CA 1
ATOM 1523 C C . ARG A 1 211 ? 37.086 35.714 2.327 1.00 21.04 211 ARG A C 1
ATOM 1524 O O . ARG A 1 211 ? 37.664 36.800 2.273 1.00 18.85 211 ARG A O 1
ATOM 1532 N N . VAL A 1 212 ? 37.737 34.559 2.459 1.00 16.89 212 VAL A N 1
ATOM 1533 C CA . VAL A 1 212 ? 39.199 34.518 2.569 1.00 17.27 212 VAL A CA 1
ATOM 1534 C C . VAL A 1 212 ? 39.878 35.061 1.317 1.00 19.14 212 VAL A C 1
ATOM 1535 O O . VAL A 1 212 ? 40.785 35.896 1.395 1.00 16.03 212 VAL A O 1
ATOM 1539 N N . ASP A 1 213 ? 39.444 34.577 0.160 1.00 23.75 213 ASP A N 1
ATOM 1540 C CA . ASP A 1 213 ? 40.013 35.047 -1.082 1.00 23.22 213 ASP A CA 1
ATOM 1541 C C . ASP A 1 213 ? 39.814 36.559 -1.119 1.00 25.08 213 ASP A C 1
ATOM 1542 O O . ASP A 1 213 ? 40.734 37.304 -1.463 1.00 25.74 213 ASP A O 1
ATOM 1547 N N . GLN A 1 214 ? 38.618 37.019 -0.762 1.00 22.76 214 GLN A N 1
ATOM 1548 C CA . GLN A 1 21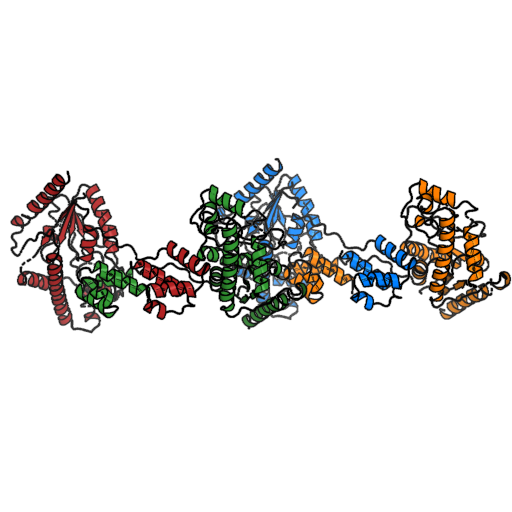4 ? 38.359 38.460 -0.765 1.00 26.96 214 GLN A CA 1
ATOM 1549 C C . GLN A 1 214 ? 39.421 39.197 0.041 1.00 21.74 214 GLN A C 1
ATOM 1550 O O . GLN A 1 214 ? 39.929 40.223 -0.400 1.00 23.77 214 GLN A O 1
ATOM 1564 N N . VAL A 1 216 ? 42.449 38.224 0.679 1.00 13.73 216 VAL A N 1
ATOM 1565 C CA . VAL A 1 216 ? 43.718 38.171 -0.019 1.00 17.54 216 VAL A CA 1
ATOM 1566 C C . VAL A 1 216 ? 43.710 39.195 -1.142 1.00 18.27 216 VAL A C 1
ATOM 1567 O O . VAL A 1 216 ? 44.701 39.876 -1.363 1.00 26.48 216 VAL A O 1
ATOM 1571 N N . GLU A 1 217 ? 42.583 39.311 -1.833 1.00 18.41 217 GLU A N 1
ATOM 1572 C CA . GLU A 1 217 ? 42.448 40.259 -2.928 1.00 20.12 217 GLU A CA 1
ATOM 1573 C C . GLU A 1 217 ? 42.558 41.704 -2.464 1.00 20.62 217 GLU A C 1
ATOM 1574 O O . GLU A 1 217 ? 43.189 42.516 -3.135 1.00 23.32 217 GLU A O 1
ATOM 1580 N N . GLU A 1 218 ? 41.952 42.024 -1.321 1.00 20.08 218 GLU A N 1
ATOM 1581 C CA . GLU A 1 218 ? 41.976 43.390 -0.785 1.00 19.74 218 GLU A CA 1
ATOM 1582 C C . GLU A 1 218 ? 43.314 43.791 -0.189 1.00 16.88 218 GLU A C 1
ATOM 1583 O O . GLU A 1 218 ? 43.592 44.975 -0.035 1.00 16.75 218 GLU A O 1
ATOM 1589 N N . GLY A 1 219 ? 44.135 42.804 0.156 1.00 14.82 219 GLY A N 1
ATOM 1590 C CA . GLY A 1 219 ? 45.436 43.109 0.717 1.00 20.45 219 GLY A CA 1
ATOM 1591 C C . GLY A 1 219 ? 45.776 42.506 2.070 1.00 19.31 219 GLY A C 1
ATOM 1592 O O . GLY A 1 219 ? 46.627 43.044 2.774 1.00 24.05 219 GLY A O 1
ATOM 1593 N N . LEU A 1 220 ? 45.138 41.404 2.445 1.00 18.52 220 LEU A N 1
ATOM 1594 C CA . LEU A 1 220 ? 45.430 40.775 3.730 1.00 19.78 220 LEU A CA 1
ATOM 1595 C C . LEU A 1 220 ? 46.936 40.695 3.970 1.00 20.50 220 LEU A C 1
ATOM 1596 O O . LEU A 1 220 ? 47.432 41.179 4.985 1.00 20.81 220 LEU A O 1
ATOM 1601 N N . ILE A 1 221 ? 47.650 40.085 3.023 1.00 19.99 221 ILE A N 1
ATOM 1602 C CA . ILE A 1 221 ? 49.103 39.925 3.106 1.00 24.60 221 ILE A CA 1
ATOM 1603 C C . ILE A 1 221 ? 49.825 41.233 3.426 1.00 20.10 221 ILE A C 1
ATOM 1604 O O . ILE A 1 221 ? 50.704 41.267 4.284 1.00 20.32 221 ILE A O 1
ATOM 1609 N N . ASP A 1 222 ? 49.465 42.302 2.727 1.00 18.47 222 ASP A N 1
ATOM 1610 C CA . ASP A 1 222 ? 50.088 43.596 2.971 1.00 21.85 222 ASP A CA 1
ATOM 1611 C C . ASP A 1 222 ? 49.786 44.052 4.384 1.00 25.38 222 ASP A C 1
ATOM 1612 O O . ASP A 1 222 ? 50.665 44.559 5.079 1.00 23.13 222 ASP A O 1
ATOM 1617 N N . GLU A 1 223 ? 48.531 43.866 4.794 1.00 18.17 223 GLU A N 1
ATOM 1618 C CA . GLU A 1 223 ? 48.074 44.254 6.119 1.00 17.20 223 GLU A CA 1
ATOM 1619 C C . GLU A 1 223 ? 48.869 43.529 7.194 1.00 17.93 223 GLU A C 1
ATOM 1620 O O . GLU A 1 223 ? 49.209 44.120 8.218 1.00 26.01 223 GLU A O 1
ATOM 1626 N N . ALA A 1 224 ? 49.166 42.253 6.964 1.00 18.77 224 ALA A N 1
ATOM 1627 C CA . ALA A 1 224 ? 49.942 41.458 7.921 1.00 20.88 224 ALA A CA 1
ATOM 1628 C C . ALA A 1 224 ? 51.379 41.970 7.924 1.00 17.61 224 ALA A C 1
ATOM 1629 O O . ALA A 1 224 ? 51.955 42.207 8.985 1.00 18.67 224 ALA A O 1
ATOM 1631 N N . LYS A 1 225 ? 51.955 42.149 6.737 1.00 18.50 225 LYS A N 1
ATOM 1632 C CA . LYS A 1 225 ? 53.328 42.641 6.633 1.00 17.22 225 LYS A CA 1
ATOM 1633 C C . LYS A 1 225 ? 53.556 43.945 7.373 1.00 18.26 225 LYS A C 1
ATOM 1634 O O . LYS A 1 225 ? 54.638 44.169 7.918 1.00 32.07 225 LYS A O 1
ATOM 1640 N N . LYS A 1 226 ? 52.559 44.819 7.398 1.00 25.04 226 LYS A N 1
ATOM 1641 C CA . LYS A 1 226 ? 52.730 46.084 8.104 1.00 21.53 226 LYS A CA 1
ATOM 1642 C C . LYS A 1 226 ? 52.825 45.844 9.615 1.00 18.19 226 LYS A C 1
ATOM 1643 O O . LYS A 1 226 ? 53.683 46.418 10.278 1.00 18.81 226 LYS A O 1
ATOM 1649 N N . LEU A 1 227 ? 51.958 44.993 10.158 1.00 17.06 227 LEU A N 1
ATOM 1650 C CA . LEU A 1 227 ? 51.998 44.694 11.585 1.00 19.89 227 LEU A CA 1
ATOM 1651 C C . LEU A 1 227 ? 53.279 43.944 11.924 1.00 24.04 227 LEU A C 1
ATOM 1652 O O . LEU A 1 227 ? 53.862 44.122 12.994 1.00 25.29 227 LEU A O 1
ATOM 1657 N N . TYR A 1 228 ? 53.704 43.098 10.997 1.00 25.42 228 TYR A N 1
ATOM 1658 C CA . TYR A 1 228 ? 54.902 42.287 11.153 1.00 24.91 228 TYR A CA 1
ATOM 1659 C C . TYR A 1 228 ? 56.128 43.190 11.135 1.00 21.29 228 TYR A C 1
ATOM 1660 O O . TYR A 1 228 ? 57.015 43.090 11.985 1.00 17.87 228 TYR A O 1
ATOM 1669 N N . ASP A 1 229 ? 56.156 44.080 10.153 1.00 19.88 229 ASP A N 1
ATOM 1670 C CA . ASP A 1 229 ? 57.263 45.007 9.995 1.00 25.56 229 ASP A CA 1
ATOM 1671 C C . ASP A 1 229 ? 57.403 45.972 11.160 1.00 22.55 229 ASP A C 1
ATOM 1672 O O . ASP A 1 229 ? 58.510 46.393 11.479 1.00 24.82 229 ASP A O 1
ATOM 1677 N N . ARG A 1 230 ? 56.298 46.345 11.796 1.00 22.58 230 ARG A N 1
ATOM 1678 C CA . ARG A 1 230 ? 56.426 47.269 12.909 1.00 23.12 230 ARG A CA 1
ATOM 1679 C C . ARG A 1 230 ? 56.873 46.535 14.157 1.00 22.62 230 ARG A C 1
ATOM 1680 O O . ARG A 1 230 ? 57.081 47.146 15.203 1.00 23.39 230 ARG A O 1
ATOM 1688 N N . GLY A 1 231 ? 57.030 45.219 14.044 1.00 15.24 231 GLY A N 1
ATOM 1689 C CA . GLY A 1 231 ? 57.484 44.435 15.180 1.00 13.38 231 GLY A CA 1
ATOM 1690 C C . GLY A 1 231 ? 56.438 43.840 16.107 1.00 13.74 231 GLY A C 1
ATOM 1691 O O . GLY A 1 231 ? 56.775 43.443 17.217 1.00 17.24 231 GLY A O 1
ATOM 1692 N N . ILE A 1 232 ? 55.178 43.769 15.673 1.00 18.74 232 ILE A N 1
ATOM 1693 C CA . ILE A 1 232 ? 54.107 43.197 16.505 1.00 15.69 232 ILE A CA 1
ATOM 1694 C C . ILE A 1 232 ? 54.210 41.659 16.504 1.00 23.48 232 ILE A C 1
ATOM 1695 O O . ILE A 1 232 ? 54.196 41.027 15.446 1.00 12.26 232 ILE A O 1
ATOM 1700 N N . ARG A 1 233 ? 54.310 41.046 17.681 1.00 23.37 233 ARG A N 1
ATOM 1701 C CA . ARG A 1 233 ? 54.410 39.592 17.730 1.00 22.37 233 ARG A CA 1
ATOM 1702 C C . ARG A 1 233 ? 53.959 39.048 19.064 1.00 21.50 233 ARG A C 1
ATOM 1703 O O . ARG A 1 233 ? 54.103 39.705 20.094 1.00 21.24 233 ARG A O 1
ATOM 1711 N N . ASP A 1 234 ? 53.387 37.847 19.039 1.00 26.73 234 ASP A N 1
ATOM 1712 C CA . ASP A 1 234 ? 52.926 37.195 20.262 1.00 27.75 234 ASP A CA 1
ATOM 1713 C C . ASP A 1 234 ? 51.912 38.037 21.050 1.00 29.13 234 ASP A C 1
ATOM 1714 O O . ASP A 1 234 ? 51.851 37.983 22.287 1.00 24.56 234 ASP A O 1
ATOM 1719 N N . CYS A 1 235 ? 51.115 38.811 20.321 1.00 24.59 235 CYS A N 1
ATOM 1720 C CA . CYS A 1 235 ? 50.098 39.651 20.932 1.00 24.06 235 CYS A CA 1
ATOM 1721 C C . CYS A 1 235 ? 48.740 39.072 20.616 1.00 25.19 235 CYS A C 1
ATOM 1722 O O . CYS A 1 235 ? 48.590 38.259 19.702 1.00 25.30 235 CYS A O 1
ATOM 1725 N N . GLN A 1 236 ? 47.740 39.505 21.364 1.00 26.46 236 GLN A N 1
ATOM 1726 C CA . GLN A 1 236 ? 46.394 39.018 21.133 1.00 30.59 236 GLN A CA 1
ATOM 1727 C C . GLN A 1 236 ? 45.998 39.241 19.671 1.00 24.51 236 GLN A C 1
ATOM 1728 O O . GLN A 1 236 ? 45.627 38.300 18.961 1.00 22.90 236 GLN A O 1
ATOM 1734 N N . SER A 1 237 ? 46.102 40.492 19.233 1.00 17.32 237 SER A N 1
ATOM 1735 C CA . SER A 1 237 ? 45.759 40.895 17.868 1.00 21.09 237 SER A CA 1
ATOM 1736 C C . SER A 1 237 ? 46.299 39.983 16.769 1.00 20.74 237 SER A C 1
ATOM 1737 O O . SER A 1 237 ? 45.565 39.554 15.880 1.00 20.99 237 SER A O 1
ATOM 1740 N N . VAL A 1 238 ? 47.597 39.720 16.837 1.00 15.33 238 VAL A N 1
ATOM 1741 C CA . VAL A 1 238 ? 48.296 38.921 15.851 1.00 20.16 238 VAL A CA 1
ATOM 1742 C C . VAL A 1 238 ? 48.136 37.419 16.004 1.00 13.90 238 VAL A C 1
ATOM 1743 O O . VAL A 1 238 ? 48.474 36.655 15.104 1.00 13.12 238 VAL A O 1
ATOM 1747 N N . GLN A 1 239 ? 47.616 36.994 17.141 1.00 17.47 239 GLN A N 1
ATOM 1748 C CA . GLN A 1 239 ? 47.420 35.572 17.370 1.00 23.66 239 GLN A CA 1
ATOM 1749 C C . GLN A 1 239 ? 46.059 35.167 16.834 1.00 19.85 239 GLN A C 1
ATOM 1750 O O . GLN A 1 239 ? 45.684 33.995 16.870 1.00 20.63 239 GLN A O 1
ATOM 1756 N N . ALA A 1 240 ? 45.323 36.147 16.323 1.00 17.79 240 ALA A N 1
ATOM 1757 C CA . ALA A 1 240 ? 43.989 35.899 15.782 1.00 18.69 240 ALA A CA 1
ATOM 1758 C C . ALA A 1 240 ? 43.989 34.945 14.588 1.00 22.18 240 ALA A C 1
ATOM 1759 O O . ALA A 1 240 ? 44.907 34.950 13.757 1.00 16.07 240 ALA A O 1
ATOM 1761 N N . ILE A 1 241 ? 42.929 34.148 14.521 1.00 20.89 241 ILE A N 1
ATOM 1762 C CA . ILE A 1 241 ? 42.722 33.148 13.487 1.00 26.64 241 ILE A CA 1
ATOM 1763 C C . ILE A 1 241 ? 42.474 33.743 12.093 1.00 26.70 241 ILE A C 1
ATOM 1764 O O . ILE A 1 241 ? 41.516 33.379 11.406 1.00 29.94 241 ILE A O 1
ATOM 1769 N N . GLY A 1 242 ? 43.369 34.648 11.701 1.00 27.49 242 GLY A N 1
ATOM 1770 C CA . GLY A 1 242 ? 43.322 35.330 10.418 1.00 12.00 242 GLY A CA 1
ATOM 1771 C C . GLY A 1 242 ? 44.583 36.159 10.171 1.00 21.41 242 GLY A C 1
ATOM 1772 O O . GLY A 1 242 ? 44.738 36.747 9.103 1.00 27.52 242 GLY A O 1
ATOM 1773 N N . TYR A 1 243 ? 45.476 36.233 11.160 1.00 22.79 243 TYR A N 1
ATOM 1774 C CA . TYR A 1 243 ? 46.750 36.955 11.022 1.00 15.77 243 TYR A CA 1
ATOM 1775 C C . TYR A 1 243 ? 47.893 35.987 11.344 1.00 16.68 243 TYR A C 1
ATOM 1776 O O . TYR A 1 243 ? 49.015 36.159 10.876 1.00 15.70 243 TYR A O 1
ATOM 1785 N N . LYS A 1 244 ? 47.602 34.968 12.148 1.00 21.59 244 LYS A N 1
ATOM 1786 C CA . LYS A 1 244 ? 48.626 34.002 12.514 1.00 22.82 244 LYS A CA 1
ATOM 1787 C C . LYS A 1 244 ? 49.070 33.177 11.303 1.00 20.27 244 LYS A C 1
ATOM 1788 O O . LYS A 1 244 ? 50.248 32.892 11.154 1.00 22.07 244 LYS A O 1
ATOM 1794 N N . GLU A 1 245 ? 48.146 32.822 10.420 1.00 20.04 245 GLU A N 1
ATOM 1795 C CA . GLU A 1 245 ? 48.523 32.044 9.251 1.00 18.84 245 GLU A CA 1
ATOM 1796 C C . GLU A 1 245 ? 49.520 32.814 8.395 1.00 22.45 245 GLU A C 1
ATOM 1797 O O . GLU A 1 245 ? 50.509 32.254 7.910 1.00 27.23 245 GLU A O 1
ATOM 1811 N N . TYR A 1 247 ? 51.530 35.078 9.458 1.00 14.22 247 TYR A N 1
ATOM 1812 C CA . TYR A 1 247 ? 52.788 35.152 10.184 1.00 9.30 247 TYR A CA 1
ATOM 1813 C C . TYR A 1 247 ? 53.659 33.908 9.958 1.00 14.01 247 TYR A C 1
ATOM 1814 O O . TYR A 1 247 ? 54.882 34.014 9.841 1.00 10.84 247 TYR A O 1
ATOM 1823 N N . ASP A 1 248 ? 53.055 32.726 9.898 1.00 13.51 248 ASP A N 1
ATOM 1824 C CA . ASP A 1 248 ? 53.856 31.532 9.625 1.00 12.69 248 ASP A CA 1
ATOM 1825 C C . ASP A 1 248 ? 54.480 31.682 8.241 1.00 13.80 248 ASP A C 1
ATOM 1826 O O . ASP A 1 248 ? 55.637 31.322 8.031 1.00 16.47 248 ASP A O 1
ATOM 1831 N N . TYR A 1 249 ? 53.706 32.202 7.291 1.00 11.67 249 TYR A N 1
ATOM 1832 C CA . TYR A 1 249 ? 54.215 32.413 5.937 1.00 15.69 249 TYR A CA 1
ATOM 1833 C C . TYR A 1 249 ? 55.387 33.397 5.970 1.00 13.95 249 TYR A C 1
ATOM 1834 O O . TYR A 1 249 ? 56.452 33.131 5.411 1.00 13.70 249 TYR A O 1
ATOM 1843 N N . LEU A 1 250 ? 55.176 34.535 6.627 1.00 18.23 250 LEU A N 1
ATOM 1844 C CA . LEU A 1 250 ? 56.201 35.570 6.740 1.00 19.51 250 LEU A CA 1
ATOM 1845 C C . LEU A 1 250 ? 57.462 35.047 7.437 1.00 22.24 250 LEU A C 1
ATOM 1846 O O . LEU A 1 250 ? 58.565 35.499 7.146 1.00 17.24 250 LEU A O 1
ATOM 1851 N N . ASP A 1 251 ? 57.281 34.104 8.361 1.00 19.77 251 ASP A N 1
ATOM 1852 C CA . ASP A 1 251 ? 58.386 33.487 9.087 1.00 16.40 251 ASP A CA 1
ATOM 1853 C C . ASP A 1 251 ? 59.066 32.489 8.163 1.00 19.25 251 ASP A C 1
ATOM 1854 O O . ASP A 1 251 ? 60.174 32.035 8.441 1.00 24.51 251 ASP A O 1
ATOM 1859 N N . GLY A 1 252 ? 58.382 32.125 7.083 1.00 15.56 252 GLY A N 1
ATOM 1860 C CA . GLY A 1 252 ? 58.939 31.182 6.132 1.00 11.37 252 GLY A CA 1
ATOM 1861 C C . GLY A 1 252 ? 58.780 29.735 6.547 1.00 14.86 252 GLY A C 1
ATOM 1862 O O . GLY A 1 252 ? 59.533 28.871 6.098 1.00 29.57 252 GLY A O 1
ATOM 1863 N N . ASN A 1 253 ? 57.793 29.466 7.393 1.00 14.39 253 ASN A N 1
ATOM 1864 C CA . ASN A 1 253 ? 57.527 28.115 7.884 1.00 17.33 253 ASN A CA 1
ATOM 1865 C C . ASN A 1 253 ? 56.549 27.360 6.995 1.00 18.92 253 ASN A C 1
ATOM 1866 O O . ASN A 1 253 ? 56.469 26.136 7.049 1.00 22.83 253 ASN A O 1
ATOM 1871 N N . VAL A 1 254 ? 55.796 28.100 6.189 1.00 18.37 254 VAL A N 1
ATOM 1872 C CA . VAL A 1 254 ? 54.809 27.510 5.296 1.00 17.94 254 VAL A CA 1
ATOM 1873 C C . VAL A 1 254 ? 54.732 28.336 4.015 1.00 20.94 254 VAL A C 1
ATOM 1874 O O . VAL A 1 254 ? 54.992 29.538 4.035 1.00 18.50 254 VAL A O 1
ATOM 1878 N N . THR A 1 255 ? 54.383 27.687 2.909 1.00 17.25 255 THR A N 1
ATOM 1879 C CA . THR A 1 255 ? 54.254 28.367 1.625 1.00 21.96 255 THR A CA 1
ATOM 1880 C C . THR A 1 255 ? 52.985 29.227 1.630 1.00 21.77 255 THR A C 1
ATOM 1881 O O . THR A 1 255 ? 52.051 28.953 2.383 1.00 16.59 255 THR A O 1
ATOM 1885 N N . LEU A 1 256 ? 52.959 30.253 0.781 1.00 22.10 256 LEU A N 1
ATOM 1886 C CA . LEU A 1 256 ? 51.814 31.148 0.673 1.00 16.51 256 LEU A CA 1
ATOM 1887 C C . LEU A 1 256 ? 50.506 30.369 0.449 1.00 19.57 256 LEU A C 1
ATOM 1888 O O . LEU A 1 256 ? 49.513 30.604 1.140 1.00 16.62 256 LEU A O 1
ATOM 1893 N N . GLU A 1 257 ? 50.504 29.445 -0.508 1.00 22.58 257 GLU A N 1
ATOM 1894 C CA . GLU A 1 257 ? 49.308 28.655 -0.779 1.00 25.41 257 GLU A CA 1
ATOM 1895 C C . GLU A 1 257 ? 48.918 27.829 0.447 1.00 30.16 257 GLU A C 1
ATOM 1896 O O . GLU A 1 257 ? 47.731 27.588 0.695 1.00 30.73 257 GLU A O 1
ATOM 1902 N N . GLU A 1 258 ? 49.913 27.399 1.220 1.00 28.20 258 GLU A N 1
ATOM 1903 C CA . GLU A 1 258 ? 49.653 26.627 2.433 1.00 21.89 258 GLU A CA 1
ATOM 1904 C C . GLU A 1 258 ? 48.969 27.512 3.468 1.00 22.00 258 GLU A C 1
ATOM 1905 O O . GLU A 1 258 ? 48.044 27.070 4.144 1.00 22.76 258 GLU A O 1
ATOM 1911 N N . ALA A 1 259 ? 49.415 28.759 3.591 1.00 15.02 259 ALA A N 1
ATOM 1912 C CA . ALA A 1 259 ? 48.814 29.677 4.554 1.00 20.44 259 ALA A CA 1
ATOM 1913 C C . ALA A 1 259 ? 47.343 29.922 4.211 1.00 16.81 259 ALA A C 1
ATOM 1914 O O . ALA A 1 259 ? 46.466 29.760 5.063 1.00 15.22 259 ALA A O 1
ATOM 1916 N N . ILE A 1 260 ? 47.082 30.306 2.961 1.00 19.35 260 ILE A N 1
ATOM 1917 C CA . ILE A 1 260 ? 45.719 30.561 2.477 1.00 14.62 260 ILE A CA 1
ATOM 1918 C C . ILE A 1 260 ? 44.819 29.355 2.722 1.00 11.51 260 ILE A C 1
ATOM 1919 O O . ILE A 1 260 ? 43.689 29.495 3.186 1.00 20.81 260 ILE A O 1
ATOM 1924 N N . ASP A 1 261 ? 45.315 28.169 2.400 1.00 14.15 261 ASP A N 1
ATOM 1925 C CA . ASP A 1 261 ? 44.527 26.962 2.602 1.00 19.06 261 ASP A CA 1
ATOM 1926 C C . ASP A 1 261 ? 44.249 26.732 4.088 1.00 20.46 261 ASP A C 1
ATOM 1927 O O . ASP A 1 261 ? 43.144 26.344 4.467 1.00 19.04 261 ASP A O 1
ATOM 1932 N N . THR A 1 262 ? 45.251 26.992 4.925 1.00 21.43 262 THR A N 1
ATOM 1933 C CA . THR A 1 262 ? 45.128 26.810 6.370 1.00 18.49 262 THR A CA 1
ATOM 1934 C C . THR A 1 262 ? 44.210 27.856 6.997 1.00 19.12 262 THR A C 1
ATOM 1935 O O . THR A 1 262 ? 43.469 27.564 7.943 1.00 19.46 262 THR A O 1
ATOM 1939 N N . LEU A 1 263 ? 44.257 29.068 6.460 1.00 14.01 263 LEU A N 1
ATOM 1940 C CA . LEU A 1 263 ? 43.410 30.151 6.946 1.00 15.41 263 LEU A CA 1
ATOM 1941 C C . LEU A 1 263 ? 41.958 29.805 6.667 1.00 13.64 263 LEU A C 1
ATOM 1942 O O . LEU A 1 263 ? 41.087 30.014 7.506 1.00 18.31 263 LEU A O 1
ATOM 1947 N N . LYS A 1 264 ? 41.696 29.281 5.475 1.00 13.71 264 LYS A N 1
ATOM 1948 C CA . LYS A 1 264 ? 40.341 28.912 5.116 1.00 12.13 264 LYS A CA 1
ATOM 1949 C C . LYS A 1 264 ? 39.815 27.826 6.046 1.00 14.11 264 LYS A C 1
ATOM 1950 O O . LYS A 1 264 ? 38.685 27.902 6.539 1.00 9.88 264 LYS A O 1
ATOM 1956 N N . ARG A 1 265 ? 40.648 26.819 6.279 1.00 15.60 265 ARG A N 1
ATOM 1957 C CA . ARG A 1 265 ? 40.292 25.708 7.138 1.00 17.49 265 ARG A CA 1
ATOM 1958 C C . ARG A 1 265 ? 40.028 26.208 8.551 1.00 18.54 265 ARG A C 1
ATOM 1959 O O . ARG A 1 265 ? 38.970 25.934 9.123 1.00 12.24 265 ARG A O 1
ATOM 1967 N N . ASN A 1 266 ? 40.972 26.955 9.118 1.00 18.87 266 ASN A N 1
ATOM 1968 C CA . ASN A 1 266 ? 40.763 27.474 10.465 1.00 17.60 266 ASN A CA 1
ATOM 1969 C C . ASN A 1 266 ? 39.512 28.349 10.522 1.00 13.91 266 ASN A C 1
ATOM 1970 O O . ASN A 1 266 ? 38.806 28.342 11.526 1.00 16.90 266 ASN A O 1
ATOM 1975 N N . SER A 1 267 ? 39.233 29.100 9.457 1.00 9.89 267 SER A N 1
ATOM 1976 C CA . SER A 1 267 ? 38.048 29.954 9.442 1.00 8.68 267 SER A CA 1
ATOM 1977 C C . SER A 1 267 ? 36.769 29.120 9.485 1.00 16.60 267 SER A C 1
ATOM 1978 O O . SER A 1 267 ? 35.789 29.505 10.129 1.00 18.47 267 SER A O 1
ATOM 1981 N N . ARG A 1 268 ? 36.772 27.985 8.790 1.00 11.24 268 ARG A N 1
ATOM 1982 C CA . ARG A 1 268 ? 35.605 27.114 8.779 1.00 18.55 268 ARG A CA 1
ATOM 1983 C C . ARG A 1 268 ? 35.463 26.424 10.132 1.00 19.68 268 ARG A C 1
ATOM 1984 O O . ARG A 1 268 ? 34.361 26.328 10.670 1.00 14.65 268 ARG A O 1
ATOM 1992 N N . ARG A 1 269 ? 36.588 25.957 10.673 1.00 23.06 269 ARG A N 1
ATOM 1993 C CA . ARG A 1 269 ? 36.619 25.275 11.969 1.00 27.45 269 ARG A CA 1
ATOM 1994 C C . ARG A 1 269 ? 36.119 26.190 13.079 1.00 27.23 269 ARG A C 1
ATOM 1995 O O . ARG A 1 269 ? 35.480 25.743 14.034 1.00 24.47 269 ARG A O 1
ATOM 2003 N N . TYR A 1 270 ? 36.440 27.472 12.956 1.00 29.85 270 TYR A N 1
ATOM 2004 C CA . TYR A 1 270 ? 36.047 28.459 13.950 1.00 29.48 270 TYR A CA 1
ATOM 2005 C C . TYR A 1 270 ? 34.558 28.804 13.855 1.00 27.26 270 TYR A C 1
ATOM 2006 O O . TYR A 1 270 ? 33.932 29.145 14.858 1.00 24.12 270 TYR A O 1
ATOM 2015 N N . ALA A 1 271 ? 33.994 28.714 12.652 1.00 23.80 271 ALA A N 1
ATOM 2016 C CA . ALA A 1 271 ? 32.575 28.997 12.469 1.00 22.78 271 ALA A CA 1
ATOM 2017 C C . ALA A 1 271 ? 31.801 27.851 13.116 1.00 24.72 271 ALA A C 1
ATOM 2018 O O . ALA A 1 271 ? 30.854 28.071 13.871 1.00 18.65 271 ALA A O 1
ATOM 2020 N N . LYS A 1 272 ? 32.220 26.623 12.819 1.00 17.88 272 LYS A N 1
ATOM 2021 C CA . LYS A 1 272 ? 31.574 25.438 13.375 1.00 24.72 272 LYS A CA 1
ATOM 2022 C C . LYS A 1 272 ? 31.578 25.479 14.909 1.00 27.53 272 LYS A C 1
ATOM 2023 O O . LYS A 1 272 ? 30.638 25.013 15.549 1.00 28.26 272 LYS A O 1
ATOM 2029 N N . ARG A 1 273 ? 32.635 26.039 15.492 1.00 22.12 273 ARG A N 1
ATOM 2030 C CA . ARG A 1 273 ? 32.733 26.132 16.936 1.00 24.05 273 ARG A CA 1
ATOM 2031 C C . ARG A 1 273 ? 31.858 27.245 17.482 1.00 24.76 273 ARG A C 1
ATOM 2032 O O . ARG A 1 273 ? 31.299 27.124 18.568 1.00 24.29 273 ARG A O 1
ATOM 2040 N N . GLN A 1 274 ? 31.731 28.329 16.732 1.00 16.37 274 GLN A N 1
ATOM 2041 C CA . GLN A 1 274 ? 30.906 29.433 17.187 1.00 21.20 274 GLN A CA 1
ATOM 2042 C C . GLN A 1 274 ? 29.433 29.033 17.184 1.00 25.01 274 GLN A C 1
ATOM 2043 O O . GLN A 1 274 ? 28.673 29.420 18.072 1.00 24.08 274 GLN A O 1
ATOM 2049 N N . LEU A 1 275 ? 29.042 28.243 16.188 1.00 23.34 275 LEU A N 1
ATOM 2050 C CA . LEU A 1 275 ? 27.667 27.767 16.068 1.00 21.78 275 LEU A CA 1
ATOM 2051 C C . LEU A 1 275 ? 27.347 26.806 17.210 1.00 22.36 275 LEU A C 1
ATOM 2052 O O . LEU A 1 275 ? 26.283 26.888 17.826 1.00 22.12 275 LEU A O 1
ATOM 2057 N N . THR A 1 276 ? 28.277 25.900 17.491 1.00 12.20 276 THR A N 1
ATOM 2058 C CA . THR A 1 276 ? 28.090 24.938 18.559 1.00 17.00 276 THR A CA 1
ATOM 2059 C C . THR A 1 276 ? 27.878 25.658 19.885 1.00 20.52 276 THR A C 1
ATOM 2060 O O . THR A 1 276 ? 26.966 25.330 20.645 1.00 30.04 276 THR A O 1
ATOM 2064 N N . TRP A 1 277 ? 28.696 26.661 20.153 1.00 17.16 277 TRP A N 1
ATOM 2065 C CA . TRP A 1 277 ? 28.550 27.398 21.383 1.00 18.19 277 TRP A CA 1
ATOM 2066 C C . TRP A 1 277 ? 27.183 28.058 21.500 1.00 18.69 277 TRP A C 1
ATOM 2067 O O . TRP A 1 277 ? 26.534 27.925 22.528 1.00 18.13 277 TRP A O 1
ATOM 2078 N N . PHE A 1 278 ? 26.730 28.765 20.466 1.00 15.57 278 PHE A N 1
ATOM 2079 C CA . PHE A 1 278 ? 25.430 29.422 20.557 1.00 16.57 278 PHE A CA 1
ATOM 2080 C C . PHE A 1 278 ? 24.250 28.459 20.527 1.00 17.90 278 PHE A C 1
ATOM 2081 O O . PHE A 1 278 ? 23.228 28.712 21.164 1.00 14.18 278 PHE A O 1
ATOM 2089 N N . ARG A 1 279 ? 24.399 27.360 19.793 1.00 18.13 279 ARG A N 1
ATOM 2090 C CA . ARG A 1 279 ? 23.354 26.347 19.712 1.00 23.59 279 ARG A CA 1
ATOM 2091 C C . ARG A 1 279 ? 23.148 25.768 21.102 1.00 25.11 279 ARG A C 1
ATOM 2092 O O . ARG A 1 279 ? 22.071 25.265 21.432 1.00 33.79 279 ARG A O 1
ATOM 2100 N N . ASN A 1 280 ? 24.192 25.849 21.916 1.00 28.57 280 ASN A N 1
ATOM 2101 C CA . ASN A 1 280 ? 24.149 25.327 23.275 1.00 30.26 280 ASN A CA 1
ATOM 2102 C C . ASN A 1 280 ? 23.572 26.347 24.247 1.00 33.33 280 ASN A C 1
ATOM 2103 O O . ASN A 1 280 ? 23.419 26.057 25.433 1.00 33.26 280 ASN A O 1
ATOM 2108 N N . LYS A 1 281 ? 23.259 27.544 23.758 1.00 29.17 281 LYS A N 1
ATOM 2109 C CA . LYS A 1 281 ? 22.684 28.573 24.628 1.00 31.26 281 LYS A CA 1
ATOM 2110 C C . LYS A 1 281 ? 21.156 28.579 24.528 1.00 26.75 281 LYS A C 1
ATOM 2111 O O . LYS A 1 281 ? 20.603 28.772 23.453 1.00 32.90 281 LYS A O 1
ATOM 2117 N N . ALA A 1 282 ? 20.478 28.358 25.648 1.00 30.23 282 ALA A N 1
ATOM 2118 C CA . ALA A 1 282 ? 19.019 28.354 25.655 1.00 40.27 282 ALA A CA 1
ATOM 2119 C C . ALA A 1 282 ? 18.502 29.789 25.529 1.00 37.98 282 ALA A C 1
ATOM 2120 O O . ALA A 1 282 ? 19.174 30.735 25.950 1.00 34.71 282 ALA A O 1
ATOM 2122 N N . ASN A 1 283 ? 17.311 29.941 24.952 1.00 34.71 283 ASN A N 1
ATOM 2123 C CA . ASN A 1 283 ? 16.701 31.254 24.752 1.00 36.68 283 ASN A CA 1
ATOM 2124 C C . ASN A 1 283 ? 17.224 31.950 23.485 1.00 36.63 283 ASN A C 1
ATOM 2125 O O . ASN A 1 283 ? 17.115 33.170 23.342 1.00 37.82 283 ASN A O 1
ATOM 2130 N N . VAL A 1 284 ? 17.796 31.166 22.571 1.00 31.69 284 VAL A N 1
ATOM 2131 C CA . VAL A 1 284 ? 18.307 31.691 21.309 1.00 22.19 284 VAL A CA 1
ATOM 2132 C C . VAL A 1 284 ? 17.412 31.216 20.168 1.00 23.32 284 VAL A C 1
ATOM 2133 O O . VAL A 1 284 ? 17.417 30.038 19.797 1.00 28.01 284 VAL A O 1
ATOM 2137 N N . THR A 1 285 ? 16.635 32.139 19.625 1.00 17.49 285 THR A N 1
ATOM 2138 C CA . THR A 1 285 ? 15.729 31.837 18.529 1.00 11.58 285 THR A CA 1
ATOM 2139 C C . THR A 1 285 ? 16.519 31.902 17.222 1.00 12.27 285 THR A C 1
ATOM 2140 O O . THR A 1 285 ? 17.103 32.931 16.883 1.00 12.16 285 THR A O 1
ATOM 2144 N N . TRP A 1 286 ? 16.558 30.795 16.493 1.00 13.70 286 TRP A N 1
ATOM 2145 C CA . TRP A 1 286 ? 17.328 30.784 15.268 1.00 12.69 286 TRP A CA 1
ATOM 2146 C C . TRP A 1 286 ? 16.549 31.087 14.004 1.00 17.23 286 TRP A C 1
ATOM 2147 O O . TRP A 1 286 ? 15.329 30.942 13.938 1.00 21.18 286 TRP A O 1
ATOM 2158 N N . PHE A 1 287 ? 17.281 31.539 13.001 1.00 18.42 287 PHE A N 1
ATOM 2159 C CA . PHE A 1 287 ? 16.696 31.850 11.725 1.00 15.95 287 PHE A CA 1
ATOM 2160 C C . PHE A 1 287 ? 17.648 31.366 10.666 1.00 17.33 287 PHE A C 1
ATOM 2161 O O . PHE A 1 287 ? 18.859 31.587 10.753 1.00 21.42 287 PHE A O 1
ATOM 2169 N N . ASP A 1 288 ? 17.097 30.685 9.670 1.00 23.78 288 ASP A N 1
ATOM 2170 C CA . ASP A 1 288 ? 17.894 30.155 8.577 1.00 22.08 288 ASP A CA 1
ATOM 2171 C C . ASP A 1 288 ? 18.002 31.211 7.484 1.00 23.68 288 ASP A C 1
ATOM 2172 O O . ASP A 1 288 ? 16.996 31.697 6.976 1.00 20.25 288 ASP A O 1
ATOM 2185 N N . THR A 1 290 ? 19.767 30.617 4.690 1.00 22.69 290 THR A N 1
ATOM 2186 C CA . THR A 1 290 ? 20.142 29.902 3.476 1.00 32.70 290 THR A CA 1
ATOM 2187 C C . THR A 1 290 ? 19.479 30.454 2.217 1.00 39.99 290 THR A C 1
ATOM 2188 O O . THR A 1 290 ? 18.303 30.182 1.951 1.00 37.74 290 THR A O 1
ATOM 2192 N N . ASP A 1 291 ? 20.259 31.215 1.452 1.00 45.23 291 ASP A N 1
ATOM 2193 C CA . ASP A 1 291 ? 19.823 31.836 0.207 1.00 50.72 291 ASP A CA 1
ATOM 2194 C C . ASP A 1 291 ? 18.312 31.980 0.124 1.00 49.64 291 ASP A C 1
ATOM 2195 O O . ASP A 1 291 ? 17.667 31.452 -0.784 1.00 45.00 291 ASP A O 1
ATOM 2200 N N . VAL A 1 292 ? 17.753 32.698 1.088 1.00 51.40 292 VAL A N 1
ATOM 2201 C CA . VAL A 1 292 ? 16.320 32.915 1.125 1.00 53.18 292 VAL A CA 1
ATOM 2202 C C . VAL A 1 292 ? 16.016 34.388 0.848 1.00 47.80 292 VAL A C 1
ATOM 2203 O O . VAL A 1 292 ? 16.928 35.206 0.662 1.00 32.03 292 VAL A O 1
ATOM 2207 N N . ASP A 1 293 ? 14.726 34.709 0.802 1.00 40.38 293 ASP A N 1
ATOM 2208 C CA . ASP A 1 293 ? 14.270 36.060 0.513 1.00 37.49 293 ASP A CA 1
ATOM 2209 C C . ASP A 1 293 ? 14.561 36.991 1.679 1.00 28.23 293 ASP A C 1
ATOM 2210 O O . ASP A 1 293 ? 13.974 36.856 2.745 1.00 27.44 293 ASP A O 1
ATOM 2215 N N . PHE A 1 294 ? 15.474 37.935 1.478 1.00 23.23 294 PHE A N 1
ATOM 2216 C CA . PHE A 1 294 ? 15.822 38.861 2.545 1.00 24.02 294 PHE A CA 1
ATOM 2217 C C . PHE A 1 294 ? 14.663 39.710 3.034 1.00 17.54 294 PHE A C 1
ATOM 2218 O O . PHE A 1 294 ? 14.350 39.686 4.213 1.00 31.71 294 PHE A O 1
ATOM 2226 N N . ASP A 1 295 ? 14.050 40.483 2.143 1.00 19.50 295 ASP A N 1
ATOM 2227 C CA . ASP A 1 295 ? 12.916 41.336 2.495 1.00 18.64 295 ASP A CA 1
ATOM 2228 C C . ASP A 1 295 ? 11.869 40.613 3.346 1.00 28.20 295 ASP A C 1
ATOM 2229 O O . ASP A 1 295 ? 11.238 41.219 4.215 1.00 30.51 295 ASP A O 1
ATOM 2234 N N . LYS A 1 296 ? 11.681 39.324 3.085 1.00 19.86 296 LYS A N 1
ATOM 2235 C CA . LYS A 1 296 ? 10.724 38.530 3.840 1.00 28.12 296 LYS A CA 1
ATOM 2236 C C . LYS A 1 296 ? 11.282 38.102 5.207 1.00 24.42 296 LYS A C 1
ATOM 2237 O O . LYS A 1 296 ? 10.568 38.162 6.203 1.00 31.88 296 LYS A O 1
ATOM 2243 N N . LYS A 1 297 ? 12.545 37.679 5.264 1.00 23.54 297 LYS A N 1
ATOM 2244 C CA . LYS A 1 297 ? 13.149 37.248 6.531 1.00 21.90 297 LYS A CA 1
ATOM 2245 C C . LYS A 1 297 ? 13.283 38.364 7.541 1.00 19.77 297 LYS A C 1
ATOM 2246 O O . LYS A 1 297 ? 12.876 38.227 8.694 1.00 28.00 297 LYS A O 1
ATOM 2252 N N . ILE A 1 298 ? 13.881 39.464 7.110 1.00 15.58 298 ILE A N 1
ATOM 2253 C CA . ILE A 1 298 ? 14.088 40.592 7.999 1.00 19.66 298 ILE A CA 1
ATOM 2254 C C . ILE A 1 298 ? 12.760 41.064 8.582 1.00 18.84 298 ILE A C 1
ATOM 2255 O O . ILE A 1 298 ? 12.703 41.520 9.724 1.00 24.98 298 ILE A O 1
ATOM 2268 N N . GLU A 1 300 ? 10.231 39.071 9.133 1.00 13.33 300 GLU A N 1
ATOM 2269 C CA . GLU A 1 300 ? 9.833 38.030 10.076 1.00 10.75 300 GLU A CA 1
ATOM 2270 C C . GLU A 1 300 ? 10.614 38.167 11.371 1.00 13.75 300 GLU A C 1
ATOM 2271 O O . GLU A 1 300 ? 10.073 37.961 12.458 1.00 15.13 300 GLU A O 1
ATOM 2277 N N . ILE A 1 301 ? 11.894 38.508 11.249 1.00 12.12 301 ILE A N 1
ATOM 2278 C CA . ILE A 1 301 ? 12.763 38.656 12.410 1.00 8.82 301 ILE A CA 1
ATOM 2279 C C . ILE A 1 301 ? 12.390 39.876 13.235 1.00 13.90 301 ILE A C 1
ATOM 2280 O O . ILE A 1 301 ? 12.465 39.832 14.458 1.00 8.55 301 ILE A O 1
ATOM 2285 N N . HIS A 1 302 ? 12.011 40.965 12.562 1.00 11.81 302 HIS A N 1
ATOM 2286 C CA . HIS A 1 302 ? 11.635 42.192 13.247 1.00 13.14 302 HIS A CA 1
ATOM 2287 C C . HIS A 1 302 ? 10.347 41.994 14.024 1.00 20.91 302 HIS A C 1
ATOM 2288 O O . HIS A 1 302 ? 10.202 42.471 15.153 1.00 20.41 302 HIS A O 1
ATOM 2295 N N . ASN A 1 303 ? 9.401 41.309 13.405 1.00 12.49 303 ASN A N 1
ATOM 2296 C CA . ASN A 1 303 ? 8.149 41.055 14.071 1.00 20.78 303 ASN A CA 1
ATOM 2297 C C . ASN A 1 303 ? 8.414 40.273 15.350 1.00 23.72 303 ASN A C 1
ATOM 2298 O O . ASN A 1 303 ? 7.943 40.660 16.417 1.00 30.62 303 ASN A O 1
ATOM 2303 N N . PHE A 1 304 ? 9.190 39.194 15.253 1.00 22.33 304 PHE A N 1
ATOM 2304 C CA . PHE A 1 304 ? 9.491 38.385 16.432 1.00 20.89 304 PHE A CA 1
ATOM 2305 C C . PHE A 1 304 ? 10.205 39.152 17.545 1.00 17.90 304 PHE A C 1
ATOM 2306 O O . PHE A 1 304 ? 9.842 39.047 18.718 1.00 17.32 304 PHE A O 1
ATOM 2314 N N . ILE A 1 305 ? 11.229 39.909 17.167 1.00 15.99 305 ILE A N 1
ATOM 2315 C CA . ILE A 1 305 ? 11.995 40.703 18.112 1.00 20.42 305 ILE A CA 1
ATOM 2316 C C . ILE A 1 305 ? 11.122 41.772 18.755 1.00 18.82 305 ILE A C 1
ATOM 2317 O O . ILE A 1 305 ? 11.004 41.834 19.980 1.00 21.61 305 ILE A O 1
ATOM 2322 N N . ALA A 1 306 ? 10.507 42.607 17.926 1.00 18.57 306 ALA A N 1
ATOM 2323 C CA . ALA A 1 306 ? 9.636 43.669 18.415 1.00 20.86 306 ALA A CA 1
ATOM 2324 C C . ALA A 1 306 ? 8.559 43.111 19.344 1.00 23.21 306 ALA A C 1
ATOM 2325 O O . ALA A 1 306 ? 8.275 43.695 20.389 1.00 19.17 306 ALA A O 1
ATOM 2327 N N . GLY A 1 307 ? 7.967 41.978 18.966 1.00 28.40 307 GLY A N 1
ATOM 2328 C CA . GLY A 1 307 ? 6.936 41.371 19.791 1.00 15.22 307 GLY A CA 1
ATOM 2329 C C . GLY A 1 307 ? 7.442 40.887 21.139 1.00 19.91 307 GLY A C 1
ATOM 2330 O O . GLY A 1 307 ? 6.908 41.281 22.176 1.00 21.12 307 GLY A O 1
ATOM 2331 N N . LYS A 1 308 ? 8.477 40.050 21.142 1.00 22.60 308 LYS A N 1
ATOM 2332 C CA . LYS A 1 308 ? 9.009 39.519 22.400 1.00 26.26 308 LYS A CA 1
ATOM 2333 C C . LYS A 1 308 ? 9.426 40.628 23.359 1.00 25.51 308 LYS A C 1
ATOM 2334 O O . LYS A 1 308 ? 9.197 40.519 24.561 1.00 31.27 308 LYS A O 1
ATOM 2340 N N . LEU A 1 309 ? 10.033 41.694 22.844 1.00 30.64 309 LEU A N 1
ATOM 2341 C CA . LEU A 1 309 ? 10.437 42.799 23.712 1.00 25.23 309 LEU A CA 1
ATOM 2342 C C . LEU A 1 309 ? 9.224 43.405 24.411 1.00 24.66 309 LEU A C 1
ATOM 2343 O O . LEU A 1 309 ? 9.276 43.711 25.601 1.00 26.67 309 LEU A O 1
ATOM 2348 N N . GLU A 1 310 ? 8.134 43.566 23.666 1.00 25.05 310 GLU A N 1
ATOM 2349 C CA . GLU A 1 310 ? 6.904 44.137 24.206 1.00 23.60 310 GLU A CA 1
ATOM 2350 C C . GLU A 1 310 ? 6.175 43.229 25.183 1.00 21.99 310 GLU A C 1
ATOM 2351 O O . GLU A 1 310 ? 5.648 43.705 26.183 1.00 20.59 310 GLU A O 1
ATOM 2357 N N . GLU A 1 311 ? 6.110 41.934 24.896 1.00 20.35 311 GLU A N 1
ATOM 2358 C CA . GLU A 1 311 ? 5.417 41.050 25.816 1.00 25.74 311 GLU A CA 1
ATOM 2359 C C . GLU A 1 311 ? 6.223 40.858 27.100 1.00 24.17 311 GLU A C 1
ATOM 2360 O O . GLU A 1 311 ? 5.646 40.613 28.162 1.00 26.49 311 GLU A O 1
ATOM 2366 N N . LYS A 1 312 ? 7.548 40.971 27.016 1.00 21.13 312 LYS A N 1
ATOM 2367 C CA . LYS A 1 312 ? 8.379 40.827 28.211 1.00 24.10 312 LYS A CA 1
ATOM 2368 C C . LYS A 1 312 ? 8.211 42.097 29.028 1.00 22.27 312 LYS A C 1
ATOM 2369 O O . LYS A 1 312 ? 8.135 42.053 30.253 1.00 28.92 312 LYS A O 1
ATOM 2375 N N . SER A 1 313 ? 8.142 43.229 28.339 1.00 18.41 313 SER A N 1
ATOM 2376 C CA . SER A 1 313 ? 7.958 44.498 29.017 1.00 24.11 313 SER A CA 1
ATOM 2377 C C . SER A 1 313 ? 6.601 44.498 29.728 1.00 28.57 313 SER A C 1
ATOM 2378 O O . SER A 1 313 ? 6.512 44.887 30.892 1.00 30.30 313 SER A O 1
ATOM 2381 N N . LYS A 1 314 ? 5.547 44.051 29.046 1.00 32.06 314 LYS A N 1
ATOM 2382 C CA . LYS A 1 314 ? 4.218 44.013 29.663 1.00 37.06 314 LYS A CA 1
ATOM 2383 C C . LYS A 1 314 ? 4.184 43.073 30.864 1.00 39.81 314 LYS A C 1
ATOM 2384 O O . LYS A 1 314 ? 3.615 43.406 31.903 1.00 41.93 314 LYS A O 1
ATOM 2390 N N . LEU A 1 315 ? 4.793 41.900 30.707 1.00 41.98 315 LEU A N 1
ATOM 2391 C CA . LEU A 1 315 ? 4.839 40.899 31.766 1.00 42.49 315 LEU A CA 1
ATOM 2392 C C . LEU A 1 315 ? 5.523 41.479 32.994 1.00 45.58 315 LEU A C 1
ATOM 2393 O O . LEU A 1 315 ? 5.109 41.232 34.126 1.00 49.80 315 LEU A O 1
ATOM 2398 N N . GLU A 1 316 ? 6.579 42.249 32.761 1.00 47.64 316 GLU A N 1
ATOM 2399 C CA . GLU A 1 316 ? 7.323 42.879 33.841 1.00 54.67 316 GLU A CA 1
ATOM 2400 C C . GLU A 1 316 ? 6.465 43.921 34.562 1.00 55.79 316 GLU A C 1
ATOM 2401 O O . GLU A 1 316 ? 6.613 44.127 35.764 1.00 55.44 316 GLU A O 1
ATOM 2407 N N . HIS A 1 317 ? 5.551 44.562 33.842 1.00 60.37 317 HIS A N 1
ATOM 2408 C CA . HIS A 1 317 ? 4.693 45.568 34.462 1.00 70.24 317 HIS A CA 1
ATOM 2409 C C . HIS A 1 317 ? 3.708 44.922 35.435 1.00 74.32 317 HIS A C 1
ATOM 2410 O O . HIS A 1 317 ? 3.321 45.528 36.437 1.00 75.46 317 HIS A O 1
ATOM 2417 N N . HIS A 1 318 ? 3.325 43.683 35.130 1.00 78.33 318 HIS A N 1
ATOM 2418 C CA . HIS A 1 318 ? 2.378 42.907 35.934 1.00 83.00 318 HIS A CA 1
ATOM 2419 C C . HIS A 1 318 ? 1.427 43.761 36.768 1.00 85.86 318 HIS A C 1
ATOM 2420 O O . HIS A 1 318 ? 1.392 43.572 38.002 1.00 87.96 318 HIS A O 1
ATOM 2427 N N . LYS B 1 2 ? 75.078 45.233 55.817 1.00 21.85 2 LYS B N 1
ATOM 2428 C CA . LYS B 1 2 ? 74.235 44.367 56.714 1.00 31.43 2 LYS B CA 1
ATOM 2429 C C . LYS B 1 2 ? 73.884 45.066 58.019 1.00 28.30 2 LYS B C 1
ATOM 2430 O O . LYS B 1 2 ? 74.759 45.556 58.735 1.00 30.87 2 LYS B O 1
ATOM 2436 N N . GLU B 1 3 ? 72.593 45.097 58.320 1.00 26.18 3 GLU B N 1
ATOM 2437 C CA . GLU B 1 3 ? 72.098 45.738 59.533 1.00 26.88 3 GLU B CA 1
ATOM 2438 C C . GLU B 1 3 ? 72.252 44.786 60.710 1.00 18.02 3 GLU B C 1
ATOM 2439 O O . GLU B 1 3 ? 71.896 43.615 60.607 1.00 26.19 3 GLU B O 1
ATOM 2445 N N . LYS B 1 4 ? 72.784 45.291 61.820 1.00 24.24 4 LYS B N 1
ATOM 2446 C CA . LYS B 1 4 ? 72.991 44.482 63.022 1.00 24.12 4 LYS B CA 1
ATOM 2447 C C . LYS B 1 4 ? 71.708 44.369 63.832 1.00 25.16 4 LYS B C 1
ATOM 2448 O O . LYS B 1 4 ? 71.037 45.366 64.086 1.00 29.10 4 LYS B O 1
ATOM 2454 N N . LEU B 1 5 ? 71.379 43.152 64.244 1.00 26.50 5 LEU B N 1
ATOM 2455 C CA . LEU B 1 5 ? 70.175 42.905 65.022 1.00 26.19 5 LEU B CA 1
ATOM 2456 C C . LEU B 1 5 ? 70.456 41.839 66.072 1.00 23.43 5 LEU B C 1
ATOM 2457 O O . LEU B 1 5 ? 71.093 40.831 65.780 1.00 30.52 5 LEU B O 1
ATOM 2462 N N . VAL B 1 6 ? 69.997 42.079 67.295 1.00 19.67 6 VAL B N 1
ATOM 2463 C CA . VAL B 1 6 ? 70.169 41.141 68.403 1.00 13.03 6 VAL B CA 1
ATOM 2464 C C . VAL B 1 6 ? 68.754 40.645 68.729 1.00 18.58 6 VAL B C 1
ATOM 2465 O O . VAL B 1 6 ? 67.822 41.447 68.775 1.00 16.44 6 VAL B O 1
ATOM 2469 N N . ALA B 1 7 ? 68.574 39.339 68.921 1.00 19.83 7 ALA B N 1
ATOM 2470 C CA . ALA B 1 7 ? 67.253 38.818 69.276 1.00 15.89 7 ALA B CA 1
ATOM 2471 C C . ALA B 1 7 ? 67.395 38.054 70.579 1.00 16.02 7 ALA B C 1
ATOM 2472 O O . ALA B 1 7 ? 68.327 37.276 70.752 1.00 13.23 7 ALA B O 1
ATOM 2474 N N . ILE B 1 8 ? 66.473 38.303 71.497 1.00 16.94 8 ILE B N 1
ATOM 2475 C CA . ILE B 1 8 ? 66.467 37.647 72.789 1.00 15.09 8 ILE B CA 1
ATOM 2476 C C . ILE B 1 8 ? 65.167 36.877 72.849 1.00 14.52 8 ILE B C 1
ATOM 2477 O O . ILE B 1 8 ? 64.104 37.485 72.858 1.00 17.39 8 ILE B O 1
ATOM 2482 N N . VAL B 1 9 ? 65.246 35.551 72.871 1.00 15.89 9 VAL B N 1
ATOM 2483 C CA . VAL B 1 9 ? 64.045 34.717 72.916 1.00 19.83 9 VAL B CA 1
ATOM 2484 C C . VAL B 1 9 ? 64.077 33.823 74.141 1.00 21.93 9 VAL B C 1
ATOM 2485 O O . VAL B 1 9 ? 65.098 33.722 74.810 1.00 26.25 9 VAL B O 1
ATOM 2489 N N . GLY B 1 10 ? 62.964 33.156 74.419 1.00 26.06 10 GLY B N 1
ATOM 2490 C CA . GLY B 1 10 ? 62.918 32.276 75.567 1.00 22.09 10 GLY B CA 1
ATOM 2491 C C . GLY B 1 10 ? 61.521 32.221 76.142 1.00 23.27 10 GLY B C 1
ATOM 2492 O O . GLY B 1 10 ? 60.666 33.014 75.750 1.00 19.63 10 GLY B O 1
ATOM 2493 N N . PRO B 1 11 ? 61.250 31.285 77.063 1.00 24.18 11 PRO B N 1
ATOM 2494 C CA . PRO B 1 11 ? 59.924 31.169 77.672 1.00 27.21 11 PRO B CA 1
ATOM 2495 C C . PRO B 1 11 ? 59.601 32.414 78.495 1.00 26.93 11 PRO B C 1
ATOM 2496 O O . PRO B 1 11 ? 60.358 33.382 78.499 1.00 28.79 11 PRO B O 1
ATOM 2500 N N . THR B 1 12 ? 58.484 32.367 79.209 1.00 29.59 12 THR B N 1
ATOM 2501 C CA . THR B 1 12 ? 58.033 33.486 80.020 1.00 25.91 12 THR B CA 1
ATOM 2502 C C . THR B 1 12 ? 58.629 33.454 81.410 1.00 23.58 12 THR B C 1
ATOM 2503 O O . THR B 1 12 ? 58.906 32.388 81.948 1.00 22.98 12 THR B O 1
ATOM 2507 N N . ALA B 1 13 ? 58.819 34.625 81.997 1.00 23.15 13 ALA B N 1
ATOM 2508 C CA . ALA B 1 13 ? 59.345 34.689 83.350 1.00 18.13 13 ALA B CA 1
ATOM 2509 C C . ALA B 1 13 ? 60.812 34.294 83.537 1.00 21.63 13 ALA B C 1
ATOM 2510 O O . ALA B 1 13 ? 61.212 33.903 84.643 1.00 17.45 13 ALA B O 1
ATOM 2512 N N . VAL B 1 14 ? 61.618 34.383 82.481 1.00 21.64 14 VAL B N 1
ATOM 2513 C CA . VAL B 1 14 ? 63.036 34.042 82.611 1.00 22.49 14 VAL B CA 1
ATOM 2514 C C . VAL B 1 14 ? 63.929 35.256 82.733 1.00 21.79 14 VAL B C 1
ATOM 2515 O O . VAL B 1 14 ? 65.147 35.130 82.698 1.00 32.71 14 VAL B O 1
ATOM 2519 N N . GLY B 1 15 ? 63.338 36.435 82.868 1.00 26.57 15 GLY B N 1
ATOM 2520 C CA . GLY B 1 15 ? 64.156 37.630 83.003 1.00 25.96 15 GLY B CA 1
ATOM 2521 C C . GLY B 1 15 ? 64.562 38.202 81.661 1.00 24.51 15 GLY B C 1
ATOM 2522 O O . GLY B 1 15 ? 65.622 38.808 81.523 1.00 33.59 15 GLY B O 1
ATOM 2523 N N . LYS B 1 16 ? 63.701 38.014 80.670 1.00 21.62 16 LYS B N 1
ATOM 2524 C CA . LYS B 1 16 ? 63.951 38.500 79.329 1.00 21.17 16 LYS B CA 1
ATOM 2525 C C . LYS B 1 16 ? 63.902 40.037 79.268 1.00 23.61 16 LYS B C 1
ATOM 2526 O O . LYS B 1 16 ? 64.617 40.651 78.479 1.00 21.35 16 LYS B O 1
ATOM 2532 N N . THR B 1 17 ? 63.089 40.662 80.115 1.00 22.44 17 THR B N 1
ATOM 2533 C CA . THR B 1 17 ? 62.986 42.119 80.098 1.00 27.00 17 THR B CA 1
ATOM 2534 C C . THR B 1 17 ? 64.210 42.810 80.691 1.00 29.70 17 THR B C 1
ATOM 2535 O O . THR B 1 17 ? 64.822 43.677 80.051 1.00 27.35 17 THR B O 1
ATOM 2539 N N . LYS B 1 18 ? 64.575 42.426 81.908 1.00 25.09 18 LYS B N 1
ATOM 2540 C CA . LYS B 1 18 ? 65.724 43.022 82.577 1.00 27.46 18 LYS B CA 1
ATOM 2541 C C . LYS B 1 18 ? 67.043 42.827 81.816 1.00 31.39 18 LYS B C 1
ATOM 2542 O O . LYS B 1 18 ? 67.812 43.781 81.646 1.00 25.25 18 LYS B O 1
ATOM 2548 N N . THR B 1 19 ? 67.310 41.611 81.343 1.00 24.45 19 THR B N 1
ATOM 2549 C CA . THR B 1 19 ? 68.562 41.390 80.638 1.00 25.83 19 THR B CA 1
ATOM 2550 C C . THR B 1 19 ? 68.581 42.192 79.357 1.00 22.78 19 THR B C 1
ATOM 2551 O O . THR B 1 19 ? 69.647 42.599 78.914 1.00 30.28 19 THR B O 1
ATOM 2555 N N . SER B 1 20 ? 67.416 42.444 78.766 1.00 17.95 20 SER B N 1
ATOM 2556 C CA . SER B 1 20 ? 67.385 43.226 77.535 1.00 18.20 20 SER B CA 1
ATOM 2557 C C . SER B 1 20 ? 67.617 44.728 77.782 1.00 20.08 20 SER B C 1
ATOM 2558 O O . SER B 1 20 ? 68.335 45.367 77.015 1.00 15.75 20 SER B O 1
ATOM 2561 N N . VAL B 1 21 ? 67.040 45.292 78.843 1.00 18.03 21 VAL B N 1
ATOM 2562 C CA . VAL B 1 21 ? 67.235 46.717 79.129 1.00 16.54 21 VAL B CA 1
ATOM 2563 C C . VAL B 1 21 ? 68.680 46.999 79.523 1.00 19.77 21 VAL B C 1
ATOM 2564 O O . VAL B 1 21 ? 69.232 48.033 79.157 1.00 22.54 21 VAL B O 1
ATOM 2576 N N . LEU B 1 23 ? 71.309 45.250 78.585 1.00 16.03 23 LEU B N 1
ATOM 2577 C CA . LEU B 1 23 ? 72.160 45.051 77.421 1.00 16.61 23 LEU B CA 1
ATOM 2578 C C . LEU B 1 23 ? 72.020 46.259 76.506 1.00 17.76 23 LEU B C 1
ATOM 2579 O O . LEU B 1 23 ? 72.995 46.708 75.902 1.00 17.38 23 LEU B O 1
ATOM 2584 N N . ALA B 1 24 ? 70.814 46.797 76.396 1.00 12.12 24 ALA B N 1
ATOM 2585 C CA . ALA B 1 24 ? 70.631 47.955 75.541 1.00 17.69 24 ALA B CA 1
ATOM 2586 C C . ALA B 1 24 ? 71.263 49.198 76.159 1.00 21.23 24 ALA B C 1
ATOM 2587 O O . ALA B 1 24 ? 71.500 50.175 75.461 1.00 21.24 24 ALA B O 1
ATOM 2589 N N . LYS B 1 25 ? 71.553 49.165 77.457 1.00 26.10 25 LYS B N 1
ATOM 2590 C CA . LYS B 1 25 ? 72.159 50.329 78.107 1.00 32.23 25 LYS B CA 1
ATOM 2591 C C . LYS B 1 25 ? 73.642 50.481 77.777 1.00 32.60 25 LYS B C 1
ATOM 2592 O O . LYS B 1 25 ? 74.111 51.580 77.487 1.00 31.48 25 LYS B O 1
ATOM 2598 N N . ARG B 1 26 ? 74.374 49.374 77.827 1.00 31.33 26 ARG B N 1
ATOM 2599 C CA . ARG B 1 26 ? 75.803 49.389 77.550 1.00 33.33 26 ARG B CA 1
ATOM 2600 C C . ARG B 1 26 ? 76.079 49.103 76.084 1.00 33.97 26 ARG B C 1
ATOM 2601 O O . ARG B 1 26 ? 77.229 48.949 75.667 1.00 42.12 26 ARG B O 1
ATOM 2609 N N . LEU B 1 27 ? 75.015 49.044 75.298 1.00 29.54 27 LEU B N 1
ATOM 2610 C CA . LEU B 1 27 ? 75.151 48.771 73.880 1.00 25.03 27 LEU B CA 1
ATOM 2611 C C . LEU B 1 27 ? 74.420 49.847 73.065 1.00 25.86 27 LEU B C 1
ATOM 2612 O O . LEU B 1 27 ? 74.307 49.750 71.844 1.00 17.01 27 LEU B O 1
ATOM 2617 N N . ASN B 1 28 ? 73.936 50.874 73.760 1.00 28.01 28 ASN B N 1
ATOM 2618 C CA . ASN B 1 28 ? 73.216 51.981 73.131 1.00 30.08 28 ASN B CA 1
ATOM 2619 C C . ASN B 1 28 ? 72.161 51.469 72.145 1.00 23.66 28 ASN B C 1
ATOM 2620 O O . ASN B 1 28 ? 72.273 51.695 70.948 1.00 33.08 28 ASN B O 1
ATOM 2625 N N . GLY B 1 29 ? 71.130 50.789 72.638 1.00 22.12 29 GLY B N 1
ATOM 2626 C CA . GLY B 1 29 ? 70.121 50.283 71.724 1.00 25.41 29 GLY B CA 1
ATOM 2627 C C . GLY B 1 29 ? 68.673 50.536 72.101 1.00 23.33 29 GLY B C 1
ATOM 2628 O O . GLY B 1 29 ? 68.375 50.987 73.199 1.00 23.07 29 GLY B O 1
ATOM 2629 N N . GLU B 1 30 ? 67.760 50.265 71.178 1.00 21.45 30 GLU B N 1
ATOM 2630 C CA . GLU B 1 30 ? 66.342 50.444 71.466 1.00 23.34 30 GLU B CA 1
ATOM 2631 C C . GLU B 1 30 ? 65.718 49.062 71.348 1.00 17.41 30 GLU B C 1
ATOM 2632 O O . GLU B 1 30 ? 66.276 48.171 70.698 1.00 16.61 30 GLU B O 1
ATOM 2638 N N . VAL B 1 31 ? 64.557 48.884 71.957 1.00 16.36 31 VAL B N 1
ATOM 2639 C CA . VAL B 1 31 ? 63.899 47.588 71.927 1.00 13.03 31 VAL B CA 1
ATOM 2640 C C . VAL B 1 31 ? 62.677 47.494 71.046 1.00 16.57 31 VAL B C 1
ATOM 2641 O O . VAL B 1 31 ? 61.817 48.369 71.072 1.00 18.66 31 VAL B O 1
ATOM 2645 N N . ILE B 1 32 ? 62.597 46.417 70.276 1.00 9.10 32 ILE B N 1
ATOM 2646 C CA . ILE B 1 32 ? 61.431 46.170 69.437 1.00 17.16 32 ILE B CA 1
ATOM 2647 C C . ILE B 1 32 ? 60.697 45.006 70.115 1.00 14.69 32 ILE B C 1
ATOM 2648 O O . ILE B 1 32 ? 61.249 43.918 70.267 1.00 11.55 32 ILE B O 1
ATOM 2653 N N . SER B 1 33 ? 59.462 45.227 70.548 1.00 21.50 33 SER B N 1
ATOM 2654 C CA . SER B 1 33 ? 58.738 44.154 71.218 1.00 17.56 33 SER B CA 1
ATOM 2655 C C . SER B 1 33 ? 58.200 43.147 70.215 1.00 19.94 33 SER B C 1
ATOM 2656 O O . SER B 1 33 ? 57.609 43.525 69.212 1.00 17.77 33 SER B O 1
ATOM 2659 N N . GLY B 1 34 ? 58.426 41.862 70.474 1.00 23.48 34 GLY B N 1
ATOM 2660 C CA . GLY B 1 34 ? 57.934 40.843 69.565 1.00 22.00 34 GLY B CA 1
ATOM 2661 C C . GLY B 1 34 ? 56.751 40.084 70.144 1.00 23.44 34 GLY B C 1
ATOM 2662 O O . GLY B 1 34 ? 56.247 39.131 69.547 1.00 22.70 34 GLY B O 1
ATOM 2663 N N . ASP B 1 35 ? 56.302 40.509 71.317 1.00 26.94 35 ASP B N 1
ATOM 2664 C CA . ASP B 1 35 ? 55.178 39.858 71.970 1.00 22.27 35 ASP B CA 1
ATOM 2665 C C . ASP B 1 35 ? 53.887 40.483 71.458 1.00 16.72 35 ASP B C 1
ATOM 2666 O O . ASP B 1 35 ? 53.548 41.605 71.822 1.00 25.05 35 ASP B O 1
ATOM 2671 N N . SER B 1 36 ? 53.178 39.738 70.611 1.00 23.48 36 SER B N 1
ATOM 2672 C CA . SER B 1 36 ? 51.931 40.178 69.984 1.00 20.46 36 SER B CA 1
ATOM 2673 C C . SER B 1 36 ? 50.803 40.595 70.922 1.00 24.76 36 SER B C 1
ATOM 2674 O O . SER B 1 36 ? 49.820 41.190 70.485 1.00 23.66 36 SER B O 1
ATOM 2685 N N . GLN B 1 38 ? 51.459 42.433 73.745 1.00 24.21 38 GLN B N 1
ATOM 2686 C CA . GLN B 1 38 ? 51.874 43.721 74.299 1.00 23.84 38 GLN B CA 1
ATOM 2687 C C . GLN B 1 38 ? 51.375 44.908 73.484 1.00 21.29 38 GLN B C 1
ATOM 2688 O O . GLN B 1 38 ? 51.507 46.063 73.903 1.00 22.33 38 GLN B O 1
ATOM 2694 N N . VAL B 1 39 ? 50.834 44.616 72.309 1.00 14.32 39 VAL B N 1
ATOM 2695 C CA . VAL B 1 39 ? 50.332 45.634 71.397 1.00 15.36 39 VAL B CA 1
ATOM 2696 C C . VAL B 1 39 ? 48.958 46.181 71.769 1.00 18.34 39 VAL B C 1
ATOM 2697 O O . VAL B 1 39 ? 48.606 47.307 71.405 1.00 16.38 39 VAL B O 1
ATOM 2701 N N . TYR B 1 40 ? 48.175 45.387 72.486 1.00 16.01 40 TYR B N 1
ATOM 2702 C CA . TYR B 1 40 ? 46.838 45.821 72.847 1.00 19.65 40 TYR B CA 1
ATOM 2703 C C . TYR B 1 40 ? 46.859 46.730 74.044 1.00 19.22 40 TYR B C 1
ATOM 2704 O O . TYR B 1 40 ? 47.394 46.372 75.087 1.00 23.25 40 TYR B O 1
ATOM 2713 N N . ARG B 1 41 ? 46.290 47.918 73.890 1.00 17.22 41 ARG B N 1
ATOM 2714 C CA . ARG B 1 41 ? 46.256 48.854 74.996 1.00 23.59 41 ARG B CA 1
ATOM 2715 C C . ARG B 1 41 ? 45.052 48.630 75.889 1.00 24.23 41 ARG B C 1
ATOM 2716 O O . ARG B 1 41 ? 44.012 48.134 75.452 1.00 18.88 41 ARG B O 1
ATOM 2724 N N . GLY B 1 42 ? 45.219 48.986 77.158 1.00 17.83 42 GLY B N 1
ATOM 2725 C CA . GLY B 1 42 ? 44.157 48.811 78.122 1.00 22.23 42 GLY B CA 1
ATOM 2726 C C . GLY B 1 42 ? 44.279 47.460 78.798 1.00 21.14 42 GLY B C 1
ATOM 2727 O O . GLY B 1 42 ? 43.658 47.236 79.833 1.00 25.78 42 GLY B O 1
ATOM 2736 N N . ASP B 1 44 ? 46.960 45.591 80.484 1.00 16.18 44 ASP B N 1
ATOM 2737 C CA . ASP B 1 44 ? 48.321 45.628 81.004 1.00 20.57 44 ASP B CA 1
ATOM 2738 C C . ASP B 1 44 ? 48.656 44.506 81.982 1.00 17.14 44 ASP B C 1
ATOM 2739 O O . ASP B 1 44 ? 49.776 44.014 81.995 1.00 19.03 44 ASP B O 1
ATOM 2744 N N . ILE B 1 45 ? 47.681 44.097 82.786 1.00 16.59 45 ILE B N 1
ATOM 2745 C CA . ILE B 1 45 ? 47.896 43.048 83.764 1.00 10.72 45 ILE B CA 1
ATOM 2746 C C . ILE B 1 45 ? 47.949 41.647 83.171 1.00 15.78 45 ILE B C 1
ATOM 2747 O O . ILE B 1 45 ? 48.911 40.903 83.380 1.00 21.97 45 ILE B O 1
ATOM 2752 N N . GLY B 1 46 ? 46.922 41.280 82.421 1.00 18.60 46 GLY B N 1
ATOM 2753 C CA . GLY B 1 46 ? 46.883 39.946 81.846 1.00 15.27 46 GLY B CA 1
ATOM 2754 C C . GLY B 1 46 ? 48.000 39.654 80.877 1.00 21.18 46 GLY B C 1
ATOM 2755 O O . GLY B 1 46 ? 48.316 38.498 80.613 1.00 26.90 46 GLY B O 1
ATOM 2756 N N . THR B 1 47 ? 48.607 40.710 80.352 1.00 21.61 47 THR B N 1
ATOM 2757 C CA . THR B 1 47 ? 49.678 40.580 79.383 1.00 18.07 47 THR B CA 1
ATOM 2758 C C . THR B 1 47 ? 51.068 40.839 79.967 1.00 21.37 47 THR B C 1
ATOM 2759 O O . THR B 1 47 ? 52.057 40.858 79.230 1.00 23.95 47 THR B O 1
ATOM 2763 N N . ALA B 1 48 ? 51.147 41.035 81.281 1.00 19.27 48 ALA B N 1
ATOM 2764 C CA . ALA B 1 48 ? 52.432 41.301 81.930 1.00 26.38 48 ALA B CA 1
ATOM 2765 C C . ALA B 1 48 ? 53.209 42.371 81.141 1.00 28.40 48 ALA B C 1
ATOM 2766 O O . ALA B 1 48 ? 54.396 42.209 80.858 1.00 27.06 48 ALA B O 1
ATOM 2768 N N . LYS B 1 49 ? 52.535 43.467 80.801 1.00 22.26 49 LYS B N 1
ATOM 2769 C CA . LYS B 1 49 ? 53.153 44.534 80.021 1.00 23.83 49 LYS B CA 1
ATOM 2770 C C . LYS B 1 49 ? 54.313 45.252 80.722 1.00 18.87 49 LYS B C 1
ATOM 2771 O O . LYS B 1 49 ? 54.213 45.607 81.893 1.00 20.01 49 LYS B O 1
ATOM 2777 N N . ILE B 1 50 ? 55.414 45.461 80.001 1.00 19.12 50 ILE B N 1
ATOM 2778 C CA . ILE B 1 50 ? 56.564 46.144 80.581 1.00 17.64 50 ILE B CA 1
ATOM 2779 C C . ILE B 1 50 ? 56.207 47.575 80.962 1.00 22.09 50 ILE B C 1
ATOM 2780 O O . ILE B 1 50 ? 55.587 48.308 80.187 1.00 23.79 50 ILE B O 1
ATOM 2785 N N . THR B 1 51 ? 56.588 47.955 82.174 1.00 22.09 51 THR B N 1
ATOM 2786 C CA . THR B 1 51 ? 56.309 49.284 82.693 1.00 24.04 51 THR B CA 1
ATOM 2787 C C . THR B 1 51 ? 57.429 50.257 82.339 1.00 27.32 51 THR B C 1
ATOM 2788 O O . THR B 1 51 ? 58.585 49.864 82.167 1.00 26.01 51 THR B O 1
ATOM 2792 N N . ALA B 1 52 ? 57.080 51.533 82.228 1.00 30.79 52 ALA B N 1
ATOM 2793 C CA . ALA B 1 52 ? 58.059 52.557 81.895 1.00 33.12 52 ALA B CA 1
ATOM 2794 C C . ALA B 1 52 ? 59.231 52.493 82.866 1.00 34.38 52 ALA B C 1
ATOM 2795 O O . ALA B 1 52 ? 60.347 52.882 82.528 1.00 42.03 52 ALA B O 1
ATOM 2797 N N . GLU B 1 53 ? 58.973 51.994 84.069 1.00 32.45 53 GLU B N 1
ATOM 2798 C CA . GLU B 1 53 ? 60.005 51.885 85.093 1.00 34.40 53 GLU B CA 1
ATOM 2799 C C . GLU B 1 53 ? 60.964 50.742 84.784 1.00 32.73 53 GLU B C 1
ATOM 2800 O O . GLU B 1 53 ? 62.115 50.741 85.225 1.00 36.44 53 GLU B O 1
ATOM 2806 N N . GLU B 1 54 ? 60.486 49.769 84.017 1.00 29.82 54 GLU B N 1
ATOM 2807 C CA . GLU B 1 54 ? 61.305 48.623 83.644 1.00 29.40 54 GLU B CA 1
ATOM 2808 C C . GLU B 1 54 ? 62.129 48.961 82.412 1.00 28.67 54 GLU B C 1
ATOM 2809 O O . GLU B 1 54 ? 63.168 48.359 82.171 1.00 28.23 54 GLU B O 1
ATOM 2823 N N . ASP B 1 56 ? 63.480 51.872 81.907 1.00 24.90 56 ASP B N 1
ATOM 2824 C CA . ASP B 1 56 ? 64.575 52.662 82.455 1.00 24.67 56 ASP B CA 1
ATOM 2825 C C . ASP B 1 56 ? 65.368 53.405 81.384 1.00 25.13 56 ASP B C 1
ATOM 2826 O O . ASP B 1 56 ? 66.566 53.179 81.194 1.00 28.94 56 ASP B O 1
ATOM 2831 N N . GLY B 1 57 ? 64.681 54.297 80.684 1.00 29.48 57 GLY B N 1
ATOM 2832 C CA . GLY B 1 57 ? 65.318 55.080 79.642 1.00 30.27 57 GLY B CA 1
ATOM 2833 C C . GLY B 1 57 ? 65.317 54.455 78.260 1.00 32.55 57 GLY B C 1
ATOM 2834 O O . GLY B 1 57 ? 65.220 55.158 77.248 1.00 37.23 57 GLY B O 1
ATOM 2835 N N . VAL B 1 58 ? 65.409 53.133 78.200 1.00 28.14 58 VAL B N 1
ATOM 2836 C CA . VAL B 1 58 ? 65.453 52.459 76.908 1.00 22.67 58 VAL B CA 1
ATOM 2837 C C . VAL B 1 58 ? 64.135 52.540 76.162 1.00 24.53 58 VAL B C 1
ATOM 2838 O O . VAL B 1 58 ? 63.096 52.107 76.660 1.00 23.62 58 VAL B O 1
ATOM 2842 N N . PRO B 1 59 ? 64.163 53.110 74.953 1.00 20.50 59 PRO B N 1
ATOM 2843 C CA . PRO B 1 59 ? 62.951 53.242 74.150 1.00 23.77 59 PRO B CA 1
ATOM 2844 C C . PRO B 1 59 ? 62.431 51.915 73.590 1.00 26.02 59 PRO B C 1
ATOM 2845 O O . PRO B 1 59 ? 63.189 51.128 73.020 1.00 26.38 59 PRO B O 1
ATOM 2849 N N . HIS B 1 60 ? 61.132 51.680 73.776 1.00 22.90 60 HIS B N 1
ATOM 2850 C CA . HIS B 1 60 ? 60.472 50.472 73.297 1.00 17.93 60 HIS B CA 1
ATOM 2851 C C . HIS B 1 60 ? 59.400 50.793 72.274 1.00 19.39 60 HIS B C 1
ATOM 2852 O O . HIS B 1 60 ? 58.671 51.782 72.403 1.00 19.78 60 HIS B O 1
ATOM 2859 N N . HIS B 1 61 ? 59.306 49.946 71.256 1.00 18.49 61 HIS B N 1
ATOM 2860 C CA . HIS B 1 61 ? 58.328 50.132 70.200 1.00 19.28 61 HIS B CA 1
ATOM 2861 C C . HIS B 1 61 ? 57.395 48.939 70.060 1.00 20.55 61 HIS B C 1
ATOM 2862 O O . HIS B 1 61 ? 57.731 47.828 70.470 1.00 22.09 61 HIS B O 1
ATOM 2869 N N . LEU B 1 62 ? 56.227 49.183 69.464 1.00 16.32 62 LEU B N 1
ATOM 2870 C CA . LEU B 1 62 ? 55.211 48.151 69.233 1.00 13.74 62 LEU B CA 1
ATOM 2871 C C . LEU B 1 62 ? 54.465 47.749 70.503 1.00 15.30 62 LEU B C 1
ATOM 2872 O O . LEU B 1 62 ? 53.986 46.624 70.631 1.00 7.27 62 LEU B O 1
ATOM 2877 N N . ILE B 1 63 ? 54.371 48.683 71.439 1.00 11.04 63 ILE B N 1
ATOM 2878 C CA . ILE B 1 63 ? 53.672 48.436 72.676 1.00 13.33 63 ILE B CA 1
ATOM 2879 C C . ILE B 1 63 ? 52.472 49.365 72.705 1.00 22.98 63 ILE B C 1
ATOM 2880 O O . ILE B 1 63 ? 52.616 50.561 72.462 1.00 27.05 63 ILE B O 1
ATOM 2885 N N . ASP B 1 64 ? 51.284 48.830 72.970 1.00 18.36 64 ASP B N 1
ATOM 2886 C CA . ASP B 1 64 ? 50.116 49.696 73.033 1.00 23.69 64 ASP B CA 1
ATOM 2887 C C . ASP B 1 64 ? 49.855 50.452 71.719 1.00 23.76 64 ASP B C 1
ATOM 2888 O O . ASP B 1 64 ? 49.719 51.681 71.706 1.00 12.66 64 ASP B O 1
ATOM 2893 N N . ILE B 1 65 ? 49.776 49.694 70.622 1.00 26.53 65 ILE B N 1
ATOM 2894 C CA . ILE B 1 65 ? 49.524 50.241 69.285 1.00 17.45 65 ILE B CA 1
ATOM 2895 C C . ILE B 1 65 ? 48.233 49.711 68.664 1.00 21.48 65 ILE B C 1
ATOM 2896 O O . ILE B 1 65 ? 47.848 50.139 67.570 1.00 29.93 65 ILE B O 1
ATOM 2901 N N . LYS B 1 66 ? 47.572 48.773 69.340 1.00 18.61 66 LYS B N 1
ATOM 2902 C CA . LYS B 1 66 ? 46.317 48.217 68.829 1.00 25.64 66 LYS B CA 1
ATOM 2903 C C . LYS B 1 66 ? 45.199 48.204 69.874 1.00 21.45 66 LYS B C 1
ATOM 2904 O O . LYS B 1 66 ? 45.452 48.129 71.071 1.00 25.85 66 LYS B O 1
ATOM 2910 N N . ASP B 1 67 ? 43.960 48.304 69.405 1.00 25.03 67 ASP B N 1
ATOM 2911 C CA . ASP B 1 67 ? 42.793 48.288 70.276 1.00 15.22 67 ASP B CA 1
ATOM 2912 C C . ASP B 1 67 ? 42.444 46.813 70.462 1.00 19.78 67 ASP B C 1
ATOM 2913 O O . ASP B 1 67 ? 42.545 46.033 69.517 1.00 12.65 67 ASP B O 1
ATOM 2918 N N . PRO B 1 68 ? 42.034 46.408 71.681 1.00 22.13 68 PRO B N 1
ATOM 2919 C CA . PRO B 1 68 ? 41.687 45.006 71.953 1.00 15.62 68 PRO B CA 1
ATOM 2920 C C . PRO B 1 68 ? 40.714 44.323 70.995 1.00 18.89 68 PRO B C 1
ATOM 2921 O O . PRO B 1 68 ? 40.550 43.098 71.036 1.00 20.30 68 PRO B O 1
ATOM 2925 N N . SER B 1 69 ? 40.092 45.100 70.113 1.00 21.99 69 SER B N 1
ATOM 2926 C CA . SER B 1 69 ? 39.153 44.542 69.138 1.00 24.11 69 SER B CA 1
ATOM 2927 C C . SER B 1 69 ? 39.843 44.203 67.822 1.00 26.67 69 SER B C 1
ATOM 2928 O O . SER B 1 69 ? 39.291 43.463 67.010 1.00 25.75 69 SER B O 1
ATOM 2931 N N . GLU B 1 70 ? 41.038 44.755 67.608 1.00 23.01 70 GLU B N 1
ATOM 2932 C CA . GLU B 1 70 ? 41.780 44.523 66.371 1.00 21.26 70 GLU B CA 1
ATOM 2933 C C . GLU B 1 70 ? 42.710 43.324 66.433 1.00 22.12 70 GLU B C 1
ATOM 2934 O O . GLU B 1 70 ? 43.076 42.874 67.511 1.00 25.17 70 GLU B O 1
ATOM 2940 N N . SER B 1 71 ? 43.096 42.818 65.265 1.00 26.98 71 SER B N 1
ATOM 2941 C CA . SER B 1 71 ? 44.004 41.678 65.187 1.00 30.34 71 SER B CA 1
ATOM 2942 C C . SER B 1 71 ? 45.415 42.167 64.899 1.00 26.25 71 SER B C 1
ATOM 2943 O O . SER B 1 71 ? 45.609 43.294 64.444 1.00 25.66 71 SER B O 1
ATOM 2946 N N . PHE B 1 72 ? 46.400 41.322 65.176 1.00 27.19 72 PHE B N 1
ATOM 2947 C CA . PHE B 1 72 ? 47.796 41.682 64.931 1.00 25.95 72 PHE B CA 1
ATOM 2948 C C . PHE B 1 72 ? 48.515 40.437 64.429 1.00 16.42 72 PHE B C 1
ATOM 2949 O O . PHE B 1 72 ? 49.070 39.677 65.219 1.00 14.92 72 PHE B O 1
ATOM 2957 N N . SER B 1 73 ? 48.500 40.239 63.113 1.00 18.98 73 SER B N 1
ATOM 2958 C CA . SER B 1 73 ? 49.125 39.069 62.485 1.00 21.24 73 SER B CA 1
ATOM 2959 C C . SER B 1 73 ? 50.642 39.167 62.359 1.00 21.12 73 SER B C 1
ATOM 2960 O O . SER B 1 73 ? 51.235 40.225 62.574 1.00 12.97 73 SER B O 1
ATOM 2963 N N . VAL B 1 74 ? 51.264 38.051 62.001 1.00 19.84 74 VAL B N 1
ATOM 2964 C CA . VAL B 1 74 ? 52.702 38.031 61.830 1.00 27.98 74 VAL B CA 1
ATOM 2965 C C . VAL B 1 74 ? 53.082 38.982 60.683 1.00 25.11 74 VAL B C 1
ATOM 2966 O O . VAL B 1 74 ? 54.139 39.607 60.712 1.00 24.73 74 VAL B O 1
ATOM 2970 N N . ALA B 1 75 ? 52.212 39.102 59.685 1.00 22.16 75 ALA B N 1
ATOM 2971 C CA . ALA B 1 75 ? 52.483 39.998 58.568 1.00 22.48 75 ALA B CA 1
ATOM 2972 C C . ALA B 1 75 ? 52.495 41.453 59.048 1.00 25.80 75 ALA B C 1
ATOM 2973 O O . ALA B 1 75 ? 53.345 42.241 58.638 1.00 20.55 75 ALA B O 1
ATOM 2975 N N . ASP B 1 76 ? 51.555 41.803 59.924 1.00 25.52 76 ASP B N 1
ATOM 2976 C CA . ASP B 1 76 ? 51.494 43.161 60.443 1.00 23.87 76 ASP B CA 1
ATOM 2977 C C . ASP B 1 76 ? 52.773 43.456 61.192 1.00 24.40 76 ASP B C 1
ATOM 2978 O O . ASP B 1 76 ? 53.358 44.528 61.052 1.00 24.14 76 ASP B O 1
ATOM 2983 N N . PHE B 1 77 ? 53.195 42.491 61.998 1.00 17.24 77 PHE B N 1
ATOM 2984 C CA . PHE B 1 77 ? 54.405 42.630 62.776 1.00 13.74 77 PHE B CA 1
ATOM 2985 C C . PHE B 1 77 ? 55.600 42.913 61.869 1.00 18.67 77 PHE B C 1
ATOM 2986 O O . PHE B 1 77 ? 56.309 43.895 62.075 1.00 16.05 77 PHE B O 1
ATOM 2994 N N . GLN B 1 78 ? 55.814 42.053 60.871 1.00 21.83 78 GLN B N 1
ATOM 2995 C CA . GLN B 1 78 ? 56.936 42.198 59.935 1.00 26.43 78 GLN B CA 1
ATOM 2996 C C . GLN B 1 78 ? 56.961 43.530 59.194 1.00 26.54 78 GLN B C 1
ATOM 2997 O O . GLN B 1 78 ? 58.032 44.081 58.936 1.00 24.77 78 GLN B O 1
ATOM 3003 N N . ASP B 1 79 ? 55.781 44.027 58.837 1.00 30.66 79 ASP B N 1
ATOM 3004 C CA . ASP B 1 79 ? 55.660 45.291 58.121 1.00 33.20 79 ASP B CA 1
ATOM 3005 C C . ASP B 1 79 ? 56.100 46.476 58.976 1.00 30.20 79 ASP B C 1
ATOM 3006 O O . ASP B 1 79 ? 56.595 47.474 58.448 1.00 29.31 79 ASP B O 1
ATOM 3011 N N . LEU B 1 80 ? 55.909 46.373 60.290 1.00 26.26 80 LEU B N 1
ATOM 3012 C CA . LEU B 1 80 ? 56.306 47.443 61.207 1.00 31.08 80 LEU B CA 1
ATOM 3013 C C . LEU B 1 80 ? 57.737 47.264 61.675 1.00 26.70 80 LEU B C 1
ATOM 3014 O O . LEU B 1 80 ? 58.526 48.206 61.627 1.00 28.51 80 LEU B O 1
ATOM 3019 N N . ALA B 1 81 ? 58.061 46.049 62.118 1.00 27.51 81 ALA B N 1
ATOM 3020 C CA . ALA B 1 81 ? 59.391 45.710 62.626 1.00 24.44 81 ALA B CA 1
ATOM 3021 C C . ALA B 1 81 ? 60.548 46.009 61.673 1.00 28.50 81 ALA B C 1
ATOM 3022 O O . ALA B 1 81 ? 61.530 46.660 62.052 1.00 28.46 81 ALA B O 1
ATOM 3024 N N . THR B 1 82 ? 60.440 45.522 60.441 1.00 30.05 82 THR B N 1
ATOM 3025 C CA . THR B 1 82 ? 61.493 45.722 59.455 1.00 26.57 82 THR B CA 1
ATOM 3026 C C . THR B 1 82 ? 61.893 47.183 59.296 1.00 20.70 82 THR B C 1
ATOM 3027 O O . THR B 1 82 ? 63.076 47.503 59.287 1.00 21.53 82 THR B O 1
ATOM 3031 N N . PRO B 1 83 ? 60.911 48.086 59.155 1.00 24.34 83 PRO B N 1
ATOM 3032 C CA . PRO B 1 83 ? 61.241 49.507 59.007 1.00 23.04 83 PRO B CA 1
ATOM 3033 C C . PRO B 1 83 ? 61.921 49.991 60.285 1.00 24.75 83 PRO B C 1
ATOM 3034 O O . PRO B 1 83 ? 62.897 50.743 60.236 1.00 20.09 83 PRO B O 1
ATOM 3038 N N . LEU B 1 84 ? 61.414 49.547 61.433 1.00 22.59 84 LEU B N 1
ATOM 3039 C CA . LEU B 1 84 ? 61.999 49.960 62.708 1.00 24.88 84 LEU B CA 1
ATOM 3040 C C . LEU B 1 84 ? 63.488 49.674 62.784 1.00 21.46 84 LEU B C 1
ATOM 3041 O O . LEU B 1 84 ? 64.276 50.551 63.145 1.00 25.83 84 LEU B O 1
ATOM 3046 N N . ILE B 1 85 ? 63.883 48.454 62.443 1.00 23.23 85 ILE B N 1
ATOM 3047 C CA . ILE B 1 85 ? 65.296 48.103 62.505 1.00 22.76 85 ILE B CA 1
ATOM 3048 C C . ILE B 1 85 ? 66.156 49.151 61.808 1.00 27.26 85 ILE B C 1
ATOM 3049 O O . ILE B 1 85 ? 67.213 49.518 62.306 1.00 25.24 85 ILE B O 1
ATOM 3054 N N . THR B 1 86 ? 65.683 49.640 60.667 1.00 29.41 86 THR B N 1
ATOM 3055 C CA . THR B 1 86 ? 66.405 50.642 59.910 1.00 26.77 86 THR B CA 1
ATOM 3056 C C . THR B 1 86 ? 66.321 52.007 60.570 1.00 33.78 86 THR B C 1
ATOM 3057 O O . THR B 1 86 ? 67.310 52.740 60.620 1.00 37.07 86 THR B O 1
ATOM 3061 N N . GLU B 1 87 ? 65.144 52.360 61.073 1.00 32.05 87 GLU B N 1
ATOM 3062 C CA . GLU B 1 87 ? 64.978 53.659 61.725 1.00 35.77 87 GLU B CA 1
ATOM 3063 C C . GLU B 1 87 ? 65.851 53.770 62.977 1.00 33.82 87 GLU B C 1
ATOM 3064 O O . GLU B 1 87 ? 66.362 54.847 63.289 1.00 27.85 87 GLU B O 1
ATOM 3070 N N . ILE B 1 88 ? 66.009 52.656 63.690 1.00 27.77 88 ILE B N 1
ATOM 3071 C CA . ILE B 1 88 ? 66.831 52.622 64.899 1.00 32.05 88 ILE B CA 1
ATOM 3072 C C . ILE B 1 88 ? 68.305 52.788 64.514 1.00 30.20 88 ILE B C 1
ATOM 3073 O O . ILE B 1 88 ? 69.049 53.494 65.189 1.00 29.30 88 ILE B O 1
ATOM 3078 N N . HIS B 1 89 ? 68.710 52.131 63.428 1.00 30.72 89 HIS B N 1
ATOM 3079 C CA . HIS B 1 89 ? 70.080 52.219 62.931 1.00 36.26 89 HIS B CA 1
ATOM 3080 C C . HIS B 1 89 ? 70.362 53.630 62.419 1.00 37.94 89 HIS B C 1
ATOM 3081 O O . HIS B 1 89 ? 71.502 54.092 62.452 1.00 35.30 89 HIS B O 1
ATOM 3088 N N . GLU B 1 90 ? 69.315 54.298 61.937 1.00 39.80 90 GLU B N 1
ATOM 3089 C CA . GLU B 1 90 ? 69.424 55.663 61.438 1.00 38.31 90 GLU B CA 1
ATOM 3090 C C . GLU B 1 90 ? 69.777 56.554 62.628 1.00 34.80 90 GLU B C 1
ATOM 3091 O O . GLU B 1 90 ? 70.433 57.584 62.481 1.00 35.74 90 GLU B O 1
ATOM 3097 N N . ARG B 1 91 ? 69.334 56.151 63.814 1.00 35.98 91 ARG B N 1
ATOM 3098 C CA . ARG B 1 91 ? 69.605 56.919 65.023 1.00 32.29 91 ARG B CA 1
ATOM 3099 C C . ARG B 1 91 ? 70.973 56.579 65.578 1.00 31.51 91 ARG B C 1
ATOM 3100 O O . ARG B 1 91 ? 71.501 57.279 66.443 1.00 32.96 91 ARG B O 1
ATOM 3108 N N . GLY B 1 92 ? 71.550 55.498 65.069 1.00 31.67 92 GLY B N 1
ATOM 3109 C CA . GLY B 1 92 ? 72.862 55.075 65.528 1.00 27.41 92 GLY B CA 1
ATOM 3110 C C . GLY B 1 92 ? 72.774 54.132 66.706 1.00 30.33 92 GLY B C 1
ATOM 3111 O O . GLY B 1 92 ? 73.767 53.856 67.386 1.00 28.78 92 GLY B O 1
ATOM 3112 N N . ARG B 1 93 ? 71.573 53.627 66.952 1.00 28.82 93 ARG B N 1
ATOM 3113 C CA . ARG B 1 93 ? 71.359 52.715 68.060 1.00 22.12 93 ARG B CA 1
ATOM 3114 C C . ARG B 1 93 ? 71.359 51.291 67.535 1.00 24.18 93 ARG B C 1
ATOM 3115 O O . ARG B 1 93 ? 71.286 51.063 66.328 1.00 17.48 93 ARG B O 1
ATOM 3123 N N . LEU B 1 94 ? 71.451 50.337 68.452 1.00 26.01 94 LEU B N 1
ATOM 3124 C CA . LEU B 1 94 ? 71.437 48.926 68.091 1.00 25.02 94 LEU B CA 1
ATOM 3125 C C . LEU B 1 94 ? 70.048 48.353 68.369 1.00 29.23 94 LEU B C 1
ATOM 3126 O O . LEU B 1 94 ? 69.583 48.347 69.514 1.00 33.93 94 LEU B O 1
ATOM 3131 N N . PRO B 1 95 ? 69.367 47.861 67.323 1.00 21.59 95 PRO B N 1
ATOM 3132 C CA . PRO B 1 95 ? 68.031 47.293 67.499 1.00 25.15 95 PRO B CA 1
ATOM 3133 C C . PRO B 1 95 ? 68.036 45.962 68.248 1.00 26.22 95 PRO B C 1
ATOM 3134 O O . PRO B 1 95 ? 68.847 45.076 67.966 1.00 22.15 95 PRO B O 1
ATOM 3138 N N . PHE B 1 96 ? 67.121 45.842 69.207 1.00 21.27 96 PHE B N 1
ATOM 3139 C CA . PHE B 1 96 ? 66.958 44.636 70.013 1.00 18.75 96 PHE B CA 1
ATOM 3140 C C . PHE B 1 96 ? 65.552 44.084 69.819 1.00 18.53 96 PHE B C 1
ATOM 3141 O O . PHE B 1 96 ? 64.571 44.777 70.087 1.00 18.37 96 PHE B O 1
ATOM 3149 N N . LEU B 1 97 ? 65.448 42.853 69.333 1.00 16.97 97 LEU B N 1
ATOM 3150 C CA . LEU B 1 97 ? 64.138 42.222 69.164 1.00 15.57 97 LEU B CA 1
ATOM 3151 C C . LEU B 1 97 ? 64.000 41.297 70.379 1.00 16.69 97 LEU B C 1
ATOM 3152 O O . LEU B 1 97 ? 64.770 40.348 70.532 1.00 14.09 97 LEU B O 1
ATOM 3157 N N . VAL B 1 98 ? 63.023 41.585 71.238 1.00 13.99 98 VAL B N 1
ATOM 3158 C CA . VAL B 1 98 ? 62.831 40.824 72.471 1.00 19.95 98 VAL B CA 1
ATOM 3159 C C . VAL B 1 98 ? 61.498 40.096 72.582 1.00 17.04 98 VAL B C 1
ATOM 3160 O O . VAL B 1 98 ? 60.434 40.686 72.377 1.00 17.42 98 VAL B O 1
ATOM 3164 N N . GLY B 1 99 ? 61.576 38.801 72.892 1.00 20.89 99 GLY B N 1
ATOM 3165 C CA . GLY B 1 99 ? 60.391 37.976 73.059 1.00 12.63 99 GLY B CA 1
ATOM 3166 C C . GLY B 1 99 ? 59.640 37.661 71.788 1.00 20.19 99 GLY B C 1
ATOM 3167 O O . GLY B 1 99 ? 60.110 37.937 70.686 1.00 20.28 99 GLY B O 1
ATOM 3168 N N . GLY B 1 100 ? 58.457 37.074 71.955 1.00 23.38 100 GLY B N 1
ATOM 3169 C CA . GLY B 1 100 ? 57.627 36.711 70.820 1.00 22.09 100 GLY B CA 1
ATOM 3170 C C . GLY B 1 100 ? 57.634 35.227 70.479 1.00 23.85 100 GLY B C 1
ATOM 3171 O O . GLY B 1 100 ? 58.529 34.483 70.886 1.00 22.32 100 GLY B O 1
ATOM 3172 N N . THR B 1 101 ? 56.622 34.797 69.734 1.00 21.00 101 THR B N 1
ATOM 3173 C CA . THR B 1 101 ? 56.516 33.406 69.323 1.00 24.43 101 THR B CA 1
ATOM 3174 C C . THR B 1 101 ? 57.340 33.190 68.056 1.00 22.85 101 THR B C 1
ATOM 3175 O O . THR B 1 101 ? 57.692 34.145 67.357 1.00 17.16 101 THR B O 1
ATOM 3179 N N . GLY B 1 102 ? 57.643 31.925 67.779 1.00 25.68 102 GLY B N 1
ATOM 3180 C CA . GLY B 1 102 ? 58.451 31.565 66.626 1.00 25.14 102 GLY B CA 1
ATOM 3181 C C . GLY B 1 102 ? 58.005 32.176 65.317 1.00 28.49 102 GLY B C 1
ATOM 3182 O O . GLY B 1 102 ? 58.827 32.556 64.482 1.00 33.17 102 GLY B O 1
ATOM 3183 N N . LEU B 1 103 ? 56.698 32.271 65.131 1.00 23.69 103 LEU B N 1
ATOM 3184 C CA . LEU B 1 103 ? 56.163 32.835 63.910 1.00 28.48 103 LEU B CA 1
ATOM 3185 C C . LEU B 1 103 ? 56.544 34.287 63.707 1.00 24.61 103 LEU B C 1
ATOM 3186 O O . LEU B 1 103 ? 57.037 34.661 62.644 1.00 26.25 103 LEU B O 1
ATOM 3191 N N . TYR B 1 104 ? 56.319 35.115 64.717 1.00 21.42 104 TYR B N 1
ATOM 3192 C CA . TYR B 1 104 ? 56.653 36.521 64.578 1.00 22.02 104 TYR B CA 1
ATOM 3193 C C . TYR B 1 104 ? 58.147 36.770 64.522 1.00 26.12 104 TYR B C 1
ATOM 3194 O O . TYR B 1 104 ? 58.599 37.627 63.766 1.00 30.40 104 TYR B O 1
ATOM 3203 N N . VAL B 1 105 ? 58.926 36.036 65.310 1.00 21.19 105 VAL B N 1
ATOM 3204 C CA . VAL B 1 105 ? 60.358 36.267 65.278 1.00 20.27 105 VAL B CA 1
ATOM 3205 C C . VAL B 1 105 ? 60.960 35.835 63.953 1.00 26.03 105 VAL B C 1
ATOM 3206 O O . VAL B 1 105 ? 61.639 36.626 63.305 1.00 34.96 105 VAL B O 1
ATOM 3210 N N . ASN B 1 106 ? 60.713 34.597 63.531 1.00 24.36 106 ASN B N 1
ATOM 3211 C CA . ASN B 1 106 ? 61.273 34.134 62.264 1.00 28.99 106 ASN B CA 1
ATOM 3212 C C . ASN B 1 106 ? 60.863 35.002 61.074 1.00 26.31 106 ASN B C 1
ATOM 3213 O O . ASN B 1 106 ? 61.639 35.179 60.138 1.00 25.65 106 ASN B O 1
ATOM 3218 N N . ALA B 1 107 ? 59.658 35.556 61.112 1.00 26.07 107 ALA B N 1
ATOM 3219 C CA . ALA B 1 107 ? 59.203 36.400 60.017 1.00 26.63 107 ALA B CA 1
ATOM 3220 C C . ALA B 1 107 ? 60.124 37.607 59.819 1.00 27.69 107 ALA B C 1
ATOM 3221 O O . ALA B 1 107 ? 60.285 38.088 58.697 1.00 26.98 107 ALA B O 1
ATOM 3223 N N . VAL B 1 108 ? 60.740 38.090 60.898 1.00 23.66 108 VAL B N 1
ATOM 3224 C CA . VAL B 1 108 ? 61.638 39.246 60.804 1.00 22.78 108 VAL B CA 1
ATOM 3225 C C . VAL B 1 108 ? 63.099 38.882 60.508 1.00 20.90 108 VAL B C 1
ATOM 3226 O O . VAL B 1 108 ? 63.711 39.461 59.613 1.00 24.27 108 VAL B O 1
ATOM 3230 N N . ILE B 1 109 ? 63.646 37.936 61.270 1.00 26.81 109 ILE B N 1
ATOM 3231 C CA . ILE B 1 109 ? 65.035 37.512 61.106 1.00 28.92 109 ILE B CA 1
ATOM 3232 C C . ILE B 1 109 ? 65.279 36.842 59.758 1.00 33.52 109 ILE B C 1
ATOM 3233 O O . ILE B 1 109 ? 66.406 36.819 59.261 1.00 32.36 109 ILE B O 1
ATOM 3238 N N . HIS B 1 110 ? 64.227 36.290 59.164 1.00 32.32 110 HIS B N 1
ATOM 3239 C CA . HIS B 1 110 ? 64.373 35.641 57.868 1.00 36.51 110 HIS B CA 1
ATOM 3240 C C . HIS B 1 110 ? 63.748 36.438 56.730 1.00 36.41 110 HIS B C 1
ATOM 3241 O O . HIS B 1 110 ? 63.903 36.076 55.570 1.00 37.82 110 HIS B O 1
ATOM 3248 N N . GLN B 1 111 ? 63.053 37.523 57.060 1.00 35.67 111 GLN B N 1
ATOM 3249 C CA . GLN B 1 111 ? 62.413 38.359 56.048 1.00 34.09 111 GLN B CA 1
ATOM 3250 C C . GLN B 1 111 ? 61.641 37.550 55.009 1.00 33.68 111 GLN B C 1
ATOM 3251 O O . GLN B 1 111 ? 61.872 37.701 53.811 1.00 27.65 111 GLN B O 1
ATOM 3257 N N . PHE B 1 112 ? 60.731 36.697 55.470 1.00 39.08 112 PHE B N 1
ATOM 3258 C CA . PHE B 1 112 ? 59.910 35.882 54.582 1.00 41.76 112 PHE B CA 1
ATOM 3259 C C . PHE B 1 112 ? 59.055 36.744 53.658 1.00 43.66 112 PHE B C 1
ATOM 3260 O O . PHE B 1 112 ? 59.002 37.964 53.803 1.00 47.56 112 PHE B O 1
ATOM 3268 N N . ASN B 1 113 ? 58.375 36.096 52.716 1.00 50.83 113 ASN B N 1
ATOM 3269 C CA . ASN B 1 113 ? 57.509 36.795 51.770 1.00 56.09 113 ASN B CA 1
ATOM 3270 C C . ASN B 1 113 ? 56.283 37.381 52.461 1.00 56.67 113 ASN B C 1
ATOM 3271 O O . ASN B 1 113 ? 56.162 38.596 52.625 1.00 60.51 113 ASN B O 1
ATOM 3276 N N . LEU B 1 114 ? 55.373 36.493 52.851 1.00 54.78 114 LEU B N 1
ATOM 3277 C CA . LEU B 1 114 ? 54.127 36.866 53.508 1.00 56.28 114 LEU B CA 1
ATOM 3278 C C . LEU B 1 114 ? 53.160 37.538 52.524 1.00 56.90 114 LEU B C 1
ATOM 3279 O O . LEU B 1 114 ? 52.136 38.096 52.920 1.00 54.17 114 LEU B O 1
ATOM 3284 N N . GLY B 1 115 ? 53.490 37.477 51.238 1.00 58.82 115 GLY B N 1
ATOM 3285 C CA . GLY B 1 115 ? 52.627 38.068 50.236 1.00 58.21 115 GLY B CA 1
ATOM 3286 C C . GLY B 1 115 ? 51.361 37.244 50.098 1.00 61.52 115 GLY B C 1
ATOM 3287 O O . GLY B 1 115 ? 51.353 36.052 50.415 1.00 60.25 115 GLY B O 1
ATOM 3288 N N . ASP B 1 116 ? 50.290 37.877 49.629 1.00 63.38 116 ASP B N 1
ATOM 3289 C CA . ASP B 1 116 ? 49.008 37.202 49.452 1.00 62.82 116 ASP B CA 1
ATOM 3290 C C . ASP B 1 116 ? 49.048 36.200 48.303 1.00 60.52 116 ASP B C 1
ATOM 3291 O O . ASP B 1 116 ? 49.792 36.372 47.341 1.00 60.30 116 ASP B O 1
ATOM 3296 N N . ILE B 1 117 ? 48.247 35.147 48.417 1.00 58.16 117 ILE B N 1
ATOM 3297 C CA . ILE B 1 117 ? 48.172 34.121 47.386 1.00 55.36 117 ILE B CA 1
ATOM 3298 C C . ILE B 1 117 ? 47.102 34.580 46.386 1.00 54.94 117 ILE B C 1
ATOM 3299 O O . ILE B 1 117 ? 45.917 34.322 46.578 1.00 54.78 117 ILE B O 1
ATOM 3304 N N . ARG B 1 118 ? 47.514 35.277 45.330 1.00 50.97 118 ARG B N 1
ATOM 3305 C CA . ARG B 1 118 ? 46.561 35.768 44.333 1.00 54.61 118 ARG B CA 1
ATOM 3306 C C . ARG B 1 118 ? 46.877 35.251 42.933 1.00 52.53 118 ARG B C 1
ATOM 3307 O O . ARG B 1 118 ? 48.036 35.030 42.586 1.00 45.45 118 ARG B O 1
ATOM 3315 N N . ALA B 1 119 ? 45.832 35.056 42.135 1.00 53.00 119 ALA B N 1
ATOM 3316 C CA . ALA B 1 119 ? 45.983 34.564 40.770 1.00 55.38 119 ALA B CA 1
ATOM 3317 C C . ALA B 1 119 ? 46.648 35.609 39.881 1.00 55.05 119 ALA B C 1
ATOM 3318 O O . ALA B 1 119 ? 46.732 36.782 40.248 1.00 58.13 119 ALA B O 1
ATOM 3320 N N . ASP B 1 120 ? 47.121 35.172 38.714 1.00 55.62 120 ASP B N 1
ATOM 3321 C CA . ASP B 1 120 ? 47.777 36.054 37.749 1.00 52.09 120 ASP B CA 1
ATOM 3322 C C . ASP B 1 120 ? 46.839 36.325 36.571 1.00 48.08 120 ASP B C 1
ATOM 3323 O O . ASP B 1 120 ? 46.563 35.439 35.766 1.00 45.02 120 ASP B O 1
ATOM 3328 N N . GLU B 1 121 ? 46.358 37.559 36.490 1.00 48.49 121 GLU B N 1
ATOM 3329 C CA . GLU B 1 121 ? 45.443 37.990 35.443 1.00 49.57 121 GLU B CA 1
ATOM 3330 C C . GLU B 1 121 ? 45.903 37.681 34.013 1.00 51.29 121 GLU B C 1
ATOM 3331 O O . GLU B 1 121 ? 45.078 37.564 33.109 1.00 47.57 121 GLU B O 1
ATOM 3337 N N . ASP B 1 122 ? 47.210 37.551 33.800 1.00 51.21 122 ASP B N 1
ATOM 3338 C CA . ASP B 1 122 ? 47.723 37.247 32.466 1.00 49.05 122 ASP B CA 1
ATOM 3339 C C . ASP B 1 122 ? 47.335 35.840 32.031 1.00 49.35 122 ASP B C 1
ATOM 3340 O O . ASP B 1 122 ? 46.903 35.623 30.897 1.00 53.57 122 ASP B O 1
ATOM 3345 N N . TYR B 1 123 ? 47.492 34.886 32.944 1.00 49.25 123 TYR B N 1
ATOM 3346 C CA . TYR B 1 123 ? 47.169 33.485 32.677 1.00 43.07 123 TYR B CA 1
ATOM 3347 C C . TYR B 1 123 ? 45.678 33.312 32.377 1.00 37.94 123 TYR B C 1
ATOM 3348 O O . TYR B 1 123 ? 45.286 32.498 31.538 1.00 33.40 123 TYR B O 1
ATOM 3357 N N . ARG B 1 124 ? 44.858 34.098 33.066 1.00 38.06 124 ARG B N 1
ATOM 3358 C CA . ARG B 1 124 ? 43.411 34.052 32.902 1.00 37.22 124 ARG B CA 1
ATOM 3359 C C . ARG B 1 124 ? 43.072 34.454 31.479 1.00 35.07 124 ARG B C 1
ATOM 3360 O O . ARG B 1 124 ? 42.165 33.897 30.859 1.00 31.49 124 ARG B O 1
ATOM 3368 N N . HIS B 1 125 ? 43.819 35.427 30.969 1.00 43.13 125 HIS B N 1
ATOM 3369 C CA . HIS B 1 125 ? 43.613 35.935 29.622 1.00 49.19 125 HIS B CA 1
ATOM 3370 C C . HIS B 1 125 ? 43.877 34.856 28.579 1.00 51.20 125 HIS B C 1
ATOM 3371 O O . HIS B 1 125 ? 43.045 34.619 27.701 1.00 54.54 125 HIS B O 1
ATOM 3378 N N . GLU B 1 126 ? 45.025 34.193 28.670 1.00 49.89 126 GLU B N 1
ATOM 3379 C CA . GLU B 1 126 ? 45.338 33.148 27.702 1.00 48.70 126 GLU B CA 1
ATOM 3380 C C . GLU B 1 126 ? 44.392 31.951 27.838 1.00 43.06 126 GLU B C 1
ATOM 3381 O O . GLU B 1 126 ? 44.182 31.198 26.883 1.00 39.90 126 GLU B O 1
ATOM 3387 N N . LEU B 1 127 ? 43.815 31.779 29.024 1.00 36.04 127 LEU B N 1
ATOM 3388 C CA . LEU B 1 127 ? 42.873 30.689 29.251 1.00 26.99 127 LEU B CA 1
ATOM 3389 C C . LEU B 1 127 ? 41.560 31.047 28.554 1.00 30.13 127 LEU B C 1
ATOM 3390 O O . LEU B 1 127 ? 40.875 30.178 28.008 1.00 22.99 127 LEU B O 1
ATOM 3395 N N . GLU B 1 128 ? 41.215 32.333 28.574 1.00 26.63 128 GLU B N 1
ATOM 3396 C CA . GLU B 1 128 ? 39.996 32.802 27.919 1.00 31.56 128 GLU B CA 1
ATOM 3397 C C . GLU B 1 128 ? 40.187 32.771 26.413 1.00 23.03 128 GLU B C 1
ATOM 3398 O O . GLU B 1 128 ? 39.289 32.383 25.676 1.00 29.26 128 GLU B O 1
ATOM 3404 N N . ALA B 1 129 ? 41.370 33.177 25.965 1.00 30.99 129 ALA B N 1
ATOM 3405 C CA . ALA B 1 129 ? 41.686 33.178 24.541 1.00 34.56 129 ALA B CA 1
ATOM 3406 C C . ALA B 1 129 ? 41.654 31.738 24.040 1.00 32.13 129 ALA B C 1
ATOM 3407 O O . ALA B 1 129 ? 41.285 31.476 22.897 1.00 32.45 129 ALA B O 1
ATOM 3409 N N . PHE B 1 130 ? 42.042 30.810 24.908 1.00 26.01 130 PHE B N 1
ATOM 3410 C CA . PHE B 1 130 ? 42.050 29.403 24.563 1.00 28.89 130 PHE B CA 1
ATOM 3411 C C . PHE B 1 130 ? 40.642 28.922 24.254 1.00 36.07 130 PHE B C 1
ATOM 3412 O O . PHE B 1 130 ? 40.377 28.422 23.159 1.00 38.02 130 PHE B O 1
ATOM 3420 N N . VAL B 1 131 ? 39.741 29.060 25.224 1.00 39.09 131 VAL B N 1
ATOM 3421 C CA . VAL B 1 131 ? 38.355 28.640 25.026 1.00 40.77 131 VAL B CA 1
ATOM 3422 C C . VAL B 1 131 ? 37.718 29.438 23.892 1.00 40.35 131 VAL B C 1
ATOM 3423 O O . VAL B 1 131 ? 36.755 28.992 23.273 1.00 41.48 131 VAL B O 1
ATOM 3427 N N . ASN B 1 132 ? 38.268 30.615 23.621 1.00 41.02 132 ASN B N 1
ATOM 3428 C CA . ASN B 1 132 ? 37.757 31.478 22.567 1.00 46.17 132 ASN B CA 1
ATOM 3429 C C . ASN B 1 132 ? 38.062 30.854 21.202 1.00 47.19 132 ASN B C 1
ATOM 3430 O O . ASN B 1 132 ? 37.212 30.825 20.311 1.00 45.50 132 ASN B O 1
ATOM 3435 N N . SER B 1 133 ? 39.287 30.349 21.062 1.00 48.68 133 SER B N 1
ATOM 3436 C CA . SER B 1 133 ? 39.753 29.713 19.833 1.00 43.80 133 SER B CA 1
ATOM 3437 C C . SER B 1 133 ? 39.187 28.300 19.728 1.00 44.71 133 SER B C 1
ATOM 3438 O O . SER B 1 133 ? 38.775 27.852 18.655 1.00 48.34 133 SER B O 1
ATOM 3441 N N . TYR B 1 134 ? 39.176 27.602 20.857 1.00 43.06 134 TYR B N 1
ATOM 3442 C CA . TYR B 1 134 ? 38.650 26.245 20.929 1.00 42.70 134 TYR B CA 1
ATOM 3443 C C . TYR B 1 134 ? 37.266 26.307 21.553 1.00 45.69 134 TYR B C 1
ATOM 3444 O O . TYR B 1 134 ? 36.517 27.246 21.297 1.00 56.51 134 TYR B O 1
ATOM 3453 N N . GLY B 1 135 ? 36.922 25.322 22.373 1.00 40.19 135 GLY B N 1
ATOM 3454 C CA . GLY B 1 135 ? 35.615 25.334 23.002 1.00 39.56 135 GLY B CA 1
ATOM 3455 C C . GLY B 1 135 ? 35.700 25.011 24.480 1.00 34.73 135 GLY B C 1
ATOM 3456 O O . GLY B 1 135 ? 36.790 24.815 25.004 1.00 36.86 135 GLY B O 1
ATOM 3457 N N . VAL B 1 136 ? 34.551 24.966 25.148 1.00 26.92 136 VAL B N 1
ATOM 3458 C CA . VAL B 1 136 ? 34.496 24.650 26.561 1.00 26.37 136 VAL B CA 1
ATOM 3459 C C . VAL B 1 136 ? 34.939 23.207 26.774 1.00 38.14 136 VAL B C 1
ATOM 3460 O O . VAL B 1 136 ? 35.335 22.829 27.879 1.00 43.79 136 VAL B O 1
ATOM 3464 N N . GLN B 1 137 ? 34.859 22.390 25.727 1.00 40.32 137 GLN B N 1
ATOM 3465 C CA . GLN B 1 137 ? 35.276 20.997 25.849 1.00 37.90 137 GLN B CA 1
ATOM 3466 C C . GLN B 1 137 ? 36.796 20.908 25.861 1.00 39.70 137 GLN B C 1
ATOM 3467 O O . GLN B 1 137 ? 37.370 20.209 26.693 1.00 41.92 137 GLN B O 1
ATOM 3473 N N . ALA B 1 138 ? 37.440 21.616 24.936 1.00 38.17 138 ALA B N 1
ATOM 3474 C CA . ALA B 1 138 ? 38.896 21.620 24.844 1.00 37.02 138 ALA B CA 1
ATOM 3475 C C . ALA B 1 138 ? 39.526 22.056 26.165 1.00 36.27 138 ALA B C 1
ATOM 3476 O O . ALA B 1 138 ? 40.444 21.411 26.667 1.00 34.49 138 ALA B O 1
ATOM 3478 N N . LEU B 1 139 ? 39.024 23.153 26.723 1.00 38.48 139 LEU B N 1
ATOM 3479 C CA . LEU B 1 139 ? 39.533 23.676 27.989 1.00 37.44 139 LEU B CA 1
ATOM 3480 C C . LEU B 1 139 ? 39.406 22.624 29.085 1.00 38.04 139 LEU B C 1
ATOM 3481 O O . LEU B 1 139 ? 40.337 22.388 29.858 1.00 39.49 139 LEU B O 1
ATOM 3486 N N . HIS B 1 140 ? 38.234 22.002 29.145 1.00 40.32 140 HIS B N 1
ATOM 3487 C CA . HIS B 1 140 ? 37.950 20.974 30.132 1.00 40.43 140 HIS B CA 1
ATOM 3488 C C . HIS B 1 140 ? 38.911 19.809 29.958 1.00 39.83 140 HIS B C 1
ATOM 3489 O O . HIS B 1 140 ? 39.366 19.216 30.936 1.00 44.77 140 HIS B O 1
ATOM 3496 N N . ASP B 1 141 ? 39.229 19.480 28.714 1.00 38.30 141 ASP B N 1
ATOM 3497 C CA . ASP B 1 141 ? 40.154 18.388 28.465 1.00 40.23 141 ASP B CA 1
ATOM 3498 C C . ASP B 1 141 ? 41.511 18.774 29.050 1.00 40.62 141 ASP B C 1
ATOM 3499 O O . ASP B 1 141 ? 42.153 17.967 29.725 1.00 39.68 141 ASP B O 1
ATOM 3504 N N . LYS B 1 142 ? 41.936 20.012 28.801 1.00 34.46 142 LYS B N 1
ATOM 3505 C CA . LYS B 1 142 ? 43.210 20.500 29.317 1.00 34.80 142 LYS B CA 1
ATOM 3506 C C . LYS B 1 142 ? 43.279 20.313 30.829 1.00 36.74 142 LYS B C 1
ATOM 3507 O O . LYS B 1 142 ? 44.361 20.158 31.394 1.00 37.76 142 LYS B O 1
ATOM 3513 N N . LEU B 1 143 ? 42.120 20.331 31.480 1.00 34.72 143 LEU B N 1
ATOM 3514 C CA . LEU B 1 143 ? 42.062 20.136 32.920 1.00 39.00 143 LEU B CA 1
ATOM 3515 C C . LEU B 1 143 ? 42.183 18.638 33.237 1.00 45.85 143 LEU B C 1
ATOM 3516 O O . LEU B 1 143 ? 42.782 18.256 34.243 1.00 50.64 143 LEU B O 1
ATOM 3521 N N . SER B 1 144 ? 41.614 17.795 32.376 1.00 49.06 144 SER B N 1
ATOM 3522 C CA . SER B 1 144 ? 41.658 16.344 32.567 1.00 47.87 144 SER B CA 1
ATOM 3523 C C . SER B 1 144 ? 43.030 15.775 32.221 1.00 50.54 144 SER B C 1
ATOM 3524 O O . SER B 1 144 ? 43.348 14.637 32.569 1.00 55.38 144 SER B O 1
ATOM 3527 N N . LYS B 1 145 ? 43.835 16.568 31.526 1.00 49.53 145 LYS B N 1
ATOM 3528 C CA . LYS B 1 145 ? 45.165 16.130 31.129 1.00 56.13 145 LYS B CA 1
ATOM 3529 C C . LYS B 1 145 ? 46.184 16.378 32.232 1.00 63.22 145 LYS B C 1
ATOM 3530 O O . LYS B 1 145 ? 47.332 15.941 32.137 1.00 68.02 145 LYS B O 1
ATOM 3536 N N . ILE B 1 146 ? 45.764 17.082 33.279 1.00 64.17 146 ILE B N 1
ATOM 3537 C CA . ILE B 1 146 ? 46.656 17.366 34.397 1.00 62.51 146 ILE B CA 1
ATOM 3538 C C . ILE B 1 146 ? 45.930 17.234 35.729 1.00 61.11 146 ILE B C 1
ATOM 3539 O O . ILE B 1 146 ? 46.459 17.611 36.776 1.00 58.63 146 ILE B O 1
ATOM 3544 N N . ASP B 1 147 ? 44.721 16.688 35.688 1.00 58.35 147 ASP B N 1
ATOM 3545 C CA . ASP B 1 147 ? 43.936 16.508 36.900 1.00 63.25 147 ASP B CA 1
ATOM 3546 C C . ASP B 1 147 ? 42.548 16.006 36.536 1.00 64.01 147 ASP B C 1
ATOM 3547 O O . ASP B 1 147 ? 41.571 16.758 36.567 1.00 63.08 147 ASP B O 1
ATOM 3552 N N . PRO B 1 148 ? 42.451 14.713 36.191 1.00 63.62 148 PRO B N 1
ATOM 3553 C CA . PRO B 1 148 ? 41.207 14.042 35.809 1.00 63.89 148 PRO B CA 1
ATOM 3554 C C . PRO B 1 148 ? 40.145 14.050 36.905 1.00 64.19 148 PRO B C 1
ATOM 3555 O O . PRO B 1 148 ? 38.955 14.205 36.616 1.00 63.53 148 PRO B O 1
ATOM 3559 N N . LYS B 1 149 ? 40.566 13.882 38.157 1.00 66.32 149 LYS B N 1
ATOM 3560 C CA . LYS B 1 149 ? 39.622 13.880 39.272 1.00 65.53 149 LYS B CA 1
ATOM 3561 C C . LYS B 1 149 ? 38.924 15.230 39.407 1.00 66.68 149 LYS B C 1
ATOM 3562 O O . LYS B 1 149 ? 37.697 15.299 39.449 1.00 68.01 149 LYS B O 1
ATOM 3568 N N . ALA B 1 150 ? 39.704 16.305 39.476 1.00 69.41 150 ALA B N 1
ATOM 3569 C CA . ALA B 1 150 ? 39.133 17.647 39.604 1.00 69.20 150 ALA B CA 1
ATOM 3570 C C . ALA B 1 150 ? 38.205 17.958 38.430 1.00 67.89 150 ALA B C 1
ATOM 3571 O O . ALA B 1 150 ? 37.098 18.468 38.617 1.00 66.08 150 ALA B O 1
ATOM 3573 N N . ALA B 1 151 ? 38.667 17.642 37.223 1.00 66.75 151 ALA B N 1
ATOM 3574 C CA . ALA B 1 151 ? 37.897 17.879 36.005 1.00 65.71 151 ALA B CA 1
ATOM 3575 C C . ALA B 1 151 ? 36.636 17.027 35.964 1.00 66.12 151 ALA B C 1
ATOM 3576 O O . ALA B 1 151 ? 35.612 17.440 35.418 1.00 67.44 151 ALA B O 1
ATOM 3578 N N . ALA B 1 152 ? 36.719 15.829 36.536 1.00 66.77 152 ALA B N 1
ATOM 3579 C CA . ALA B 1 152 ? 35.575 14.920 36.565 1.00 67.13 152 ALA B CA 1
ATOM 3580 C C . ALA B 1 152 ? 34.610 15.321 37.677 1.00 66.27 152 ALA B C 1
ATOM 3581 O O . ALA B 1 152 ? 33.664 14.596 37.985 1.00 61.96 152 ALA B O 1
ATOM 3583 N N . ALA B 1 153 ? 34.860 16.486 38.273 1.00 68.50 153 ALA B N 1
ATOM 3584 C CA . ALA B 1 153 ? 34.024 17.001 39.349 1.00 68.16 153 ALA B CA 1
ATOM 3585 C C . ALA B 1 153 ? 33.172 18.168 38.861 1.00 68.88 153 ALA B C 1
ATOM 3586 O O . ALA B 1 153 ? 32.039 18.336 39.305 1.00 67.87 153 ALA B O 1
ATOM 3588 N N . ILE B 1 154 ? 33.717 18.973 37.951 1.00 70.85 154 ILE B N 1
ATOM 3589 C CA . ILE B 1 154 ? 32.982 20.118 37.415 1.00 71.76 154 ILE B CA 1
ATOM 3590 C C . ILE B 1 154 ? 32.425 19.821 36.023 1.00 71.99 154 ILE B C 1
ATOM 3591 O O . ILE B 1 154 ? 32.952 18.972 35.301 1.00 72.79 154 ILE B O 1
ATOM 3596 N N . HIS B 1 155 ? 31.357 20.524 35.655 1.00 72.14 155 HIS B N 1
ATOM 3597 C CA . HIS B 1 155 ? 30.714 20.333 34.357 1.00 69.81 155 HIS B CA 1
ATOM 3598 C C . HIS B 1 155 ? 31.550 20.945 33.237 1.00 66.27 155 HIS B C 1
ATOM 3599 O O . HIS B 1 155 ? 31.963 22.104 33.325 1.00 64.13 155 HIS B O 1
ATOM 3606 N N . PRO B 1 156 ? 31.806 20.171 32.165 1.00 63.63 156 PRO B N 1
ATOM 3607 C CA . PRO B 1 156 ? 32.596 20.629 31.016 1.00 60.77 156 PRO B CA 1
ATOM 3608 C C . PRO B 1 156 ? 32.021 21.851 30.304 1.00 54.79 156 PRO B C 1
ATOM 3609 O O . PRO B 1 156 ? 32.707 22.491 29.507 1.00 51.88 156 PRO B O 1
ATOM 3613 N N . ASN B 1 157 ? 30.761 22.165 30.593 1.00 53.15 157 ASN B N 1
ATOM 3614 C CA . ASN B 1 157 ? 30.104 23.321 29.991 1.00 52.73 157 ASN B CA 1
ATOM 3615 C C . ASN B 1 157 ? 30.354 24.527 30.887 1.00 56.42 157 ASN B C 1
ATOM 3616 O O . ASN B 1 157 ? 30.265 25.675 30.448 1.00 56.93 157 ASN B O 1
ATOM 3621 N N . ASN B 1 158 ? 30.676 24.251 32.147 1.00 59.64 158 ASN B N 1
ATOM 3622 C CA . ASN B 1 158 ? 30.937 25.297 33.133 1.00 59.03 158 ASN B CA 1
ATOM 3623 C C . ASN B 1 158 ? 32.368 25.833 32.995 1.00 55.70 158 ASN B C 1
ATOM 3624 O O . ASN B 1 158 ? 33.153 25.787 33.943 1.00 57.99 158 ASN B O 1
ATOM 3629 N N . TYR B 1 159 ? 32.690 26.348 31.812 1.00 48.45 159 TYR B N 1
ATOM 3630 C CA . TYR B 1 159 ? 34.016 26.889 31.530 1.00 42.78 159 TYR B CA 1
ATOM 3631 C C . TYR B 1 159 ? 34.452 27.945 32.549 1.00 40.52 159 TYR B C 1
ATOM 3632 O O . TYR B 1 159 ? 35.616 28.342 32.589 1.00 33.11 159 TYR B O 1
ATOM 3641 N N . ARG B 1 160 ? 33.511 28.397 33.368 1.00 40.05 160 ARG B N 1
ATOM 3642 C CA . ARG B 1 160 ? 33.802 29.399 34.377 1.00 42.63 160 ARG B CA 1
ATOM 3643 C C . ARG B 1 160 ? 34.616 28.770 35.502 1.00 40.19 160 ARG B C 1
ATOM 3644 O O . ARG B 1 160 ? 35.660 29.298 35.894 1.00 35.56 160 ARG B O 1
ATOM 3652 N N . ARG B 1 161 ? 34.143 27.637 36.016 1.00 41.80 161 ARG B N 1
ATOM 3653 C CA . ARG B 1 161 ? 34.852 26.934 37.091 1.00 45.47 161 ARG B CA 1
ATOM 3654 C C . ARG B 1 161 ? 36.159 26.350 36.574 1.00 41.60 161 ARG B C 1
ATOM 3655 O O . ARG B 1 161 ? 37.198 26.454 37.223 1.00 34.97 161 ARG B O 1
ATOM 3663 N N . VAL B 1 162 ? 36.101 25.741 35.396 1.00 41.53 162 VAL B N 1
ATOM 3664 C CA . VAL B 1 162 ? 37.287 25.148 34.808 1.00 35.62 162 VAL B CA 1
ATOM 3665 C C . VAL B 1 162 ? 38.449 26.137 34.796 1.00 33.57 162 VAL B C 1
ATOM 3666 O O . VAL B 1 162 ? 39.552 25.817 35.242 1.00 35.87 162 VAL B O 1
ATOM 3670 N N . ILE B 1 163 ? 38.205 27.339 34.288 1.00 30.03 163 ILE B N 1
ATOM 3671 C CA . ILE B 1 163 ? 39.258 28.346 34.233 1.00 34.73 163 ILE B CA 1
ATOM 3672 C C . ILE B 1 163 ? 39.797 28.621 35.632 1.00 34.31 163 ILE B C 1
ATOM 3673 O O . ILE B 1 163 ? 40.979 28.911 35.805 1.00 27.50 163 ILE B O 1
ATOM 3678 N N . ARG B 1 164 ? 38.931 28.533 36.635 1.00 38.69 164 ARG B N 1
ATOM 3679 C CA . ARG B 1 164 ? 39.369 28.803 37.995 1.00 40.26 164 ARG B CA 1
ATOM 3680 C C . ARG B 1 164 ? 40.201 27.643 38.521 1.00 36.68 164 ARG B C 1
ATOM 3681 O O . ARG B 1 164 ? 41.273 27.841 39.107 1.00 37.56 164 ARG B O 1
ATOM 3689 N N . ALA B 1 165 ? 39.710 26.430 38.299 1.00 31.69 165 ALA B N 1
ATOM 3690 C CA . ALA B 1 165 ? 40.427 25.238 38.728 1.00 26.19 165 ALA B CA 1
ATOM 3691 C C . ALA B 1 165 ? 41.833 25.279 38.128 1.00 25.65 165 ALA B C 1
ATOM 3692 O O . ALA B 1 165 ? 42.797 24.880 38.772 1.00 30.90 165 ALA B O 1
ATOM 3694 N N . LEU B 1 166 ? 41.944 25.774 36.898 1.00 22.80 166 LEU B N 1
ATOM 3695 C CA . LEU B 1 166 ? 43.237 25.854 36.233 1.00 22.85 166 LEU B CA 1
ATOM 3696 C C . LEU B 1 166 ? 44.115 26.960 36.790 1.00 30.72 166 LEU B C 1
ATOM 3697 O O . LEU B 1 166 ? 45.329 26.792 36.922 1.00 28.73 166 LEU B O 1
ATOM 3702 N N . GLU B 1 167 ? 43.500 28.096 37.108 1.00 30.74 167 GLU B N 1
ATOM 3703 C CA . GLU B 1 167 ? 44.226 29.248 37.636 1.00 24.42 167 GLU B CA 1
ATOM 3704 C C . GLU B 1 167 ? 44.720 28.925 39.047 1.00 27.71 167 GLU B C 1
ATOM 3705 O O . GLU B 1 167 ? 45.759 29.424 39.480 1.00 27.74 167 GLU B O 1
ATOM 3711 N N . ILE B 1 168 ? 43.976 28.082 39.756 1.00 27.58 168 ILE B N 1
ATOM 3712 C CA . ILE B 1 168 ? 44.353 27.679 41.106 1.00 28.63 168 ILE B CA 1
ATOM 3713 C C . ILE B 1 168 ? 45.423 26.599 41.027 1.00 31.59 168 ILE B C 1
ATOM 3714 O O . ILE B 1 168 ? 46.372 26.584 41.809 1.00 37.18 168 ILE B O 1
ATOM 3719 N N . ILE B 1 169 ? 45.262 25.696 40.069 1.00 36.41 169 ILE B N 1
ATOM 3720 C CA . ILE B 1 169 ? 46.215 24.616 39.875 1.00 39.77 169 ILE B CA 1
ATOM 3721 C C . ILE B 1 169 ? 47.545 25.244 39.485 1.00 35.07 169 ILE B C 1
ATOM 3722 O O . ILE B 1 169 ? 48.595 24.630 39.631 1.00 41.80 169 ILE B O 1
ATOM 3727 N N . LYS B 1 170 ? 47.484 26.474 38.984 1.00 38.45 170 LYS B N 1
ATOM 3728 C CA . LYS B 1 170 ? 48.678 27.202 38.566 1.00 41.18 170 LYS B CA 1
ATOM 3729 C C . LYS B 1 170 ? 49.403 27.752 39.789 1.00 45.07 170 LYS B C 1
ATOM 3730 O O . LYS B 1 170 ? 50.626 27.640 39.897 1.00 45.77 170 LYS B O 1
ATOM 3736 N N . LEU B 1 171 ? 48.647 28.349 40.708 1.00 45.03 171 LEU B N 1
ATOM 3737 C CA . LEU B 1 171 ? 49.231 28.910 41.925 1.00 49.00 171 LEU B CA 1
ATOM 3738 C C . LEU B 1 171 ? 50.017 27.850 42.677 1.00 51.37 171 LEU B C 1
ATOM 3739 O O . LEU B 1 171 ? 51.082 28.128 43.224 1.00 59.46 171 LEU B O 1
ATOM 3744 N N . THR B 1 172 ? 49.487 26.634 42.701 1.00 53.82 172 THR B N 1
ATOM 3745 C CA . THR B 1 172 ? 50.144 25.536 43.393 1.00 54.09 172 THR B CA 1
ATOM 3746 C C . THR B 1 172 ? 51.608 25.417 42.986 1.00 53.53 172 THR B C 1
ATOM 3747 O O . THR B 1 172 ? 52.503 25.756 43.760 1.00 55.34 172 THR B O 1
ATOM 3751 N N . GLY B 1 173 ? 51.846 24.942 41.768 1.00 56.86 173 GLY B N 1
ATOM 3752 C CA . GLY B 1 173 ? 53.209 24.792 41.290 1.00 60.71 173 GLY B CA 1
ATOM 3753 C C . GLY B 1 173 ? 53.739 26.034 40.596 1.00 63.79 173 GLY B C 1
ATOM 3754 O O . GLY B 1 173 ? 54.870 26.050 40.099 1.00 65.25 173 GLY B O 1
ATOM 3755 N N . SER B 1 188 ? 69.391 34.467 56.889 1.00 30.80 188 SER B N 1
ATOM 3756 C CA . SER B 1 188 ? 69.048 35.791 57.400 1.00 36.88 188 SER B CA 1
ATOM 3757 C C . SER B 1 188 ? 69.890 36.914 56.789 1.00 35.45 188 SER B C 1
ATOM 3758 O O . SER B 1 188 ? 71.116 36.833 56.760 1.00 41.09 188 SER B O 1
ATOM 3761 N N . PRO B 1 189 ? 69.238 37.989 56.315 1.00 34.08 189 PRO B N 1
ATOM 3762 C CA . PRO B 1 189 ? 69.907 39.143 55.703 1.00 32.61 189 PRO B CA 1
ATOM 3763 C C . PRO B 1 189 ? 70.607 40.054 56.697 1.00 34.50 189 PRO B C 1
ATOM 3764 O O . PRO B 1 189 ? 71.491 40.820 56.321 1.00 38.49 189 PRO B O 1
ATOM 3768 N N . TYR B 1 190 ? 70.190 39.986 57.958 1.00 34.86 190 TYR B N 1
ATOM 3769 C CA . TYR B 1 190 ? 70.768 40.821 59.004 1.00 29.78 190 TYR B CA 1
ATOM 3770 C C . TYR B 1 190 ? 72.015 40.201 59.606 1.00 30.31 190 TYR B C 1
ATOM 3771 O O . TYR B 1 190 ? 72.289 39.013 59.421 1.00 27.96 190 TYR B O 1
ATOM 3780 N N . ASN B 1 191 ? 72.771 41.032 60.320 1.00 30.41 191 ASN B N 1
ATOM 3781 C CA . ASN B 1 191 ? 73.962 40.589 61.040 1.00 29.73 191 ASN B CA 1
ATOM 3782 C C . ASN B 1 191 ? 73.291 40.184 62.355 1.00 29.98 191 ASN B C 1
ATOM 3783 O O . ASN B 1 191 ? 73.246 40.952 63.322 1.00 22.25 191 ASN B O 1
ATOM 3788 N N . LEU B 1 192 ? 72.729 38.982 62.357 1.00 32.27 192 LEU B N 1
ATOM 3789 C CA . LEU B 1 192 ? 72.011 38.487 63.515 1.00 28.11 192 LEU B CA 1
ATOM 3790 C C . LEU B 1 192 ? 72.872 37.854 64.583 1.00 24.61 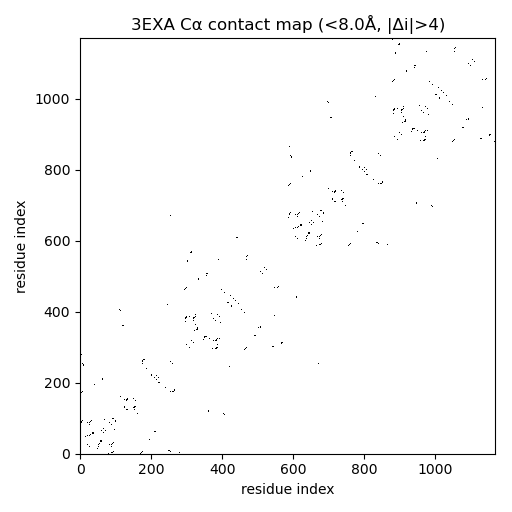192 LEU B C 1
ATOM 3791 O O . LEU B 1 192 ? 73.912 37.258 64.304 1.00 29.54 192 LEU B O 1
ATOM 3796 N N . VAL B 1 193 ? 72.397 38.005 65.813 1.00 23.00 193 VAL B N 1
ATOM 3797 C CA . VAL B 1 193 ? 72.984 37.429 67.011 1.00 18.02 193 VAL B CA 1
ATOM 3798 C C . VAL B 1 193 ? 71.748 37.103 67.835 1.00 19.56 193 VAL B C 1
ATOM 3799 O O . VAL B 1 193 ? 71.033 38.002 68.292 1.00 21.36 193 VAL B O 1
ATOM 3811 N N . ILE B 1 195 ? 70.214 34.935 71.135 1.00 22.03 195 ILE B N 1
ATOM 3812 C CA . ILE B 1 195 ? 70.507 34.238 72.391 1.00 14.92 195 ILE B CA 1
ATOM 3813 C C . ILE B 1 195 ? 69.194 33.780 73.027 1.00 20.40 195 ILE B C 1
ATOM 3814 O O . ILE B 1 195 ? 68.157 34.402 72.817 1.00 25.34 195 ILE B O 1
ATOM 3819 N N . GLY B 1 196 ? 69.221 32.699 73.795 1.00 23.57 196 GLY B N 1
ATOM 3820 C CA . GLY B 1 196 ? 67.998 32.252 74.443 1.00 13.52 196 GLY B CA 1
ATOM 3821 C C . GLY B 1 196 ? 68.199 32.190 75.949 1.00 17.78 196 GLY B C 1
ATOM 3822 O O . GLY B 1 196 ? 69.298 31.877 76.396 1.00 21.97 196 GLY B O 1
ATOM 3823 N N . LEU B 1 197 ? 67.164 32.493 76.736 1.00 16.28 197 LEU B N 1
ATOM 3824 C CA . LEU B 1 197 ? 67.273 32.444 78.195 1.00 18.35 197 LEU B CA 1
ATOM 3825 C C . LEU B 1 197 ? 66.442 31.299 78.757 1.00 18.60 197 LEU B C 1
ATOM 3826 O O . LEU B 1 197 ? 65.222 31.306 78.616 1.00 22.94 197 LEU B O 1
ATOM 3831 N N . THR B 1 198 ? 67.099 30.321 79.384 1.00 18.58 198 THR B N 1
ATOM 3832 C CA . THR B 1 198 ? 66.411 29.171 79.975 1.00 18.70 198 THR B CA 1
ATOM 3833 C C . THR B 1 198 ? 66.489 29.208 81.477 1.00 23.78 198 THR B C 1
ATOM 3834 O O . THR B 1 198 ? 67.049 30.124 82.080 1.00 27.19 198 THR B O 1
ATOM 3846 N N . GLU B 1 200 ? 65.966 26.137 85.033 1.00 20.71 200 GLU B N 1
ATOM 3847 C CA . GLU B 1 200 ? 65.527 24.824 85.486 1.00 20.86 200 GLU B CA 1
ATOM 3848 C C . GLU B 1 200 ? 64.003 24.779 85.557 1.00 21.95 200 GLU B C 1
ATOM 3849 O O . GLU B 1 200 ? 63.362 25.729 86.005 1.00 19.72 200 GLU B O 1
ATOM 3855 N N . ARG B 1 201 ? 63.448 23.661 85.102 1.00 19.59 201 ARG B N 1
ATOM 3856 C CA . ARG B 1 201 ? 62.012 23.423 85.041 1.00 18.65 201 ARG B CA 1
ATOM 3857 C C . ARG B 1 201 ? 61.215 23.846 86.264 1.00 24.87 201 ARG B C 1
ATOM 3858 O O . ARG B 1 201 ? 60.319 24.682 86.164 1.00 21.54 201 ARG B O 1
ATOM 3866 N N . ASP B 1 202 ? 61.538 23.271 87.417 1.00 27.85 202 ASP B N 1
ATOM 3867 C CA . ASP B 1 202 ? 60.796 23.568 88.636 1.00 30.91 202 ASP B CA 1
ATOM 3868 C C . ASP B 1 202 ? 60.793 25.038 89.033 1.00 31.06 202 ASP B C 1
ATOM 3869 O O . ASP B 1 202 ? 59.775 25.551 89.505 1.00 25.63 202 ASP B O 1
ATOM 3874 N N . VAL B 1 203 ? 61.933 25.702 88.845 1.00 22.97 203 VAL B N 1
ATOM 3875 C CA . VAL B 1 203 ? 62.095 27.117 89.193 1.00 24.80 203 VAL B CA 1
ATOM 3876 C C . VAL B 1 203 ? 61.261 28.014 88.278 1.00 22.07 203 VAL B C 1
ATOM 3877 O O . VAL B 1 203 ? 60.604 28.958 88.732 1.00 24.22 203 VAL B O 1
ATOM 3881 N N . LEU B 1 204 ? 61.292 27.713 86.988 1.00 13.22 204 LEU B N 1
ATOM 3882 C CA . LEU B 1 204 ? 60.541 28.482 86.014 1.00 12.12 204 LEU B CA 1
ATOM 3883 C C . LEU B 1 204 ? 59.034 28.387 86.275 1.00 19.63 204 LEU B C 1
ATOM 3884 O O . LEU B 1 204 ? 58.315 29.382 86.167 1.00 17.90 204 LEU B O 1
ATOM 3889 N N . TYR B 1 205 ? 58.564 27.188 86.618 1.00 18.10 205 TYR B N 1
ATOM 3890 C CA . TYR B 1 205 ? 57.142 26.956 86.883 1.00 16.22 205 TYR B CA 1
ATOM 3891 C C . TYR B 1 205 ? 56.636 27.709 88.119 1.00 19.25 205 TYR B C 1
ATOM 3892 O O . TYR B 1 205 ? 55.528 28.264 88.105 1.00 17.35 205 TYR B O 1
ATOM 3901 N N . ASP B 1 206 ? 57.446 27.732 89.176 1.00 18.30 206 ASP B N 1
ATOM 3902 C CA . ASP B 1 206 ? 57.094 28.433 90.405 1.00 18.19 206 ASP B CA 1
ATOM 3903 C C . ASP B 1 206 ? 56.977 29.922 90.134 1.00 17.07 206 ASP B C 1
ATOM 3904 O O . ASP B 1 206 ? 56.100 30.590 90.681 1.00 15.87 206 ASP B O 1
ATOM 3909 N N . ARG B 1 207 ? 57.858 30.449 89.290 1.00 18.24 207 ARG B N 1
ATOM 3910 C CA . ARG B 1 207 ? 57.794 31.872 88.976 1.00 19.48 207 ARG B CA 1
ATOM 3911 C C . ARG B 1 207 ? 56.579 32.146 88.104 1.00 14.78 207 ARG B C 1
ATOM 3912 O O . ARG B 1 207 ? 56.028 33.241 88.129 1.00 23.97 207 ARG B O 1
ATOM 3920 N N . ILE B 1 208 ? 56.167 31.144 87.333 1.00 19.88 208 ILE B N 1
ATOM 3921 C CA . ILE B 1 208 ? 55.011 31.277 86.455 1.00 19.56 208 ILE B CA 1
ATOM 3922 C C . ILE B 1 208 ? 53.721 31.262 87.268 1.00 20.93 208 ILE B C 1
ATOM 3923 O O . ILE B 1 208 ? 52.793 32.030 86.990 1.00 15.05 208 ILE B O 1
ATOM 3928 N N . ASN B 1 209 ? 53.662 30.386 88.270 1.00 15.96 209 ASN B N 1
ATOM 3929 C CA . ASN B 1 209 ? 52.478 30.313 89.120 1.00 17.38 209 ASN B CA 1
ATOM 3930 C C . ASN B 1 209 ? 52.367 31.595 89.921 1.00 14.49 209 ASN B C 1
ATOM 3931 O O . ASN B 1 209 ? 51.283 32.173 90.053 1.00 14.78 209 ASN B O 1
ATOM 3936 N N . ARG B 1 210 ? 53.491 32.047 90.456 1.00 11.45 210 ARG B N 1
ATOM 3937 C CA . ARG B 1 210 ? 53.487 33.267 91.243 1.00 15.65 210 ARG B CA 1
ATOM 3938 C C . ARG B 1 210 ? 53.168 34.449 90.338 1.00 14.11 210 ARG B C 1
ATOM 3939 O O . ARG B 1 210 ? 52.653 35.469 90.796 1.00 15.37 210 ARG B O 1
ATOM 3947 N N . ARG B 1 211 ? 53.467 34.317 89.051 1.00 13.27 211 ARG B N 1
ATOM 3948 C CA . ARG B 1 211 ? 53.182 35.407 88.137 1.00 13.66 211 ARG B CA 1
ATOM 3949 C C . ARG B 1 211 ? 51.669 35.535 88.075 1.00 12.91 211 ARG B C 1
ATOM 3950 O O . ARG B 1 211 ? 51.125 36.642 88.130 1.00 13.95 211 ARG B O 1
ATOM 3958 N N . VAL B 1 212 ? 50.992 34.394 87.978 1.00 5.58 212 VAL B N 1
ATOM 3959 C CA . VAL B 1 212 ? 49.531 34.378 87.929 1.00 9.22 212 VAL B CA 1
ATOM 3960 C C . VAL B 1 212 ? 48.893 34.963 89.190 1.00 10.86 212 VAL B C 1
ATOM 3961 O O . VAL B 1 212 ? 47.961 35.763 89.093 1.00 14.99 212 VAL B O 1
ATOM 3965 N N . ASP B 1 213 ? 49.383 34.567 90.365 1.00 11.51 213 ASP B N 1
ATOM 3966 C CA . ASP B 1 213 ? 48.837 35.102 91.604 1.00 14.09 213 ASP B CA 1
ATOM 3967 C C . ASP B 1 213 ? 48.988 36.617 91.574 1.00 15.85 213 ASP B C 1
ATOM 3968 O O . ASP B 1 213 ? 48.091 37.343 91.987 1.00 21.58 213 ASP B O 1
ATOM 3973 N N . GLN B 1 214 ? 50.124 37.102 91.088 1.00 22.07 214 GLN B N 1
ATOM 3974 C CA . GLN B 1 214 ? 50.340 38.543 91.045 1.00 22.90 214 GLN B CA 1
ATOM 3975 C C . GLN B 1 214 ? 49.281 39.238 90.212 1.00 20.79 214 GLN B C 1
ATOM 3976 O O . GLN B 1 214 ? 48.741 40.259 90.633 1.00 22.24 214 GLN B O 1
ATOM 3990 N N . VAL B 1 216 ? 46.273 38.226 89.535 1.00 13.23 216 VAL B N 1
ATOM 3991 C CA . VAL B 1 216 ? 45.016 38.215 90.255 1.00 12.91 216 VAL B CA 1
ATOM 3992 C C . VAL B 1 216 ? 45.079 39.293 91.338 1.00 13.56 216 VAL B C 1
ATOM 3993 O O . VAL B 1 216 ? 44.113 40.010 91.550 1.00 19.48 216 VAL B O 1
ATOM 3997 N N . GLU B 1 217 ? 46.221 39.425 92.004 1.00 14.29 217 GLU B N 1
ATOM 3998 C CA . GLU B 1 217 ? 46.364 40.426 93.056 1.00 15.76 217 GLU B CA 1
ATOM 3999 C C . GLU B 1 217 ? 46.251 41.856 92.541 1.00 17.05 217 GLU B C 1
ATOM 4000 O O . GLU B 1 217 ? 45.634 42.698 93.184 1.00 20.37 217 GLU B O 1
ATOM 4006 N N . GLU B 1 218 ? 46.836 42.123 91.381 1.00 17.78 218 GLU B N 1
ATOM 4007 C CA . GLU B 1 218 ? 46.818 43.456 90.802 1.00 23.17 218 GLU B CA 1
ATOM 4008 C C . GLU B 1 218 ? 45.480 43.811 90.187 1.00 24.06 218 GLU B C 1
ATOM 4009 O O . GLU B 1 218 ? 45.196 44.981 89.927 1.00 33.01 218 GLU B O 1
ATOM 4015 N N . GLY B 1 219 ? 44.656 42.797 89.952 1.00 22.72 219 GLY B N 1
ATOM 4016 C CA . GLY B 1 219 ? 43.342 43.042 89.391 1.00 15.76 219 GLY B CA 1
ATOM 4017 C C . GLY B 1 219 ? 43.083 42.516 87.992 1.00 17.71 219 GLY B C 1
ATOM 4018 O O . GLY B 1 219 ? 42.507 43.226 87.168 1.00 15.17 219 GLY B O 1
ATOM 4019 N N . LEU B 1 220 ? 43.496 41.277 87.724 1.00 21.32 220 LEU B N 1
ATOM 4020 C CA . LEU B 1 220 ? 43.287 40.659 86.418 1.00 12.71 220 LEU B CA 1
ATOM 4021 C C . LEU B 1 220 ? 41.796 40.501 86.195 1.00 16.62 220 LEU B C 1
ATOM 4022 O O . LEU B 1 220 ? 41.306 40.733 85.095 1.00 17.88 220 LEU B O 1
ATOM 4027 N N . ILE B 1 221 ? 41.071 40.117 87.244 1.00 9.78 221 ILE B N 1
ATOM 4028 C CA . ILE B 1 221 ? 39.628 39.931 87.119 1.00 15.97 221 ILE B CA 1
ATOM 4029 C C . ILE B 1 221 ? 38.928 41.204 86.632 1.00 8.75 221 ILE B C 1
ATOM 4030 O O . ILE B 1 221 ? 38.093 41.137 85.741 1.00 11.22 221 ILE B O 1
ATOM 4035 N N . ASP B 1 222 ? 39.261 42.359 87.203 1.00 20.38 222 ASP B N 1
ATOM 4036 C CA . ASP B 1 222 ? 38.644 43.603 86.746 1.00 19.40 222 ASP B CA 1
ATOM 4037 C C . ASP B 1 222 ? 38.995 43.838 85.272 1.00 23.90 222 ASP B C 1
ATOM 4038 O O . ASP B 1 222 ? 38.124 44.133 84.454 1.00 25.59 222 ASP B O 1
ATOM 4043 N N . GLU B 1 223 ? 40.271 43.693 84.931 1.00 13.80 223 GLU B N 1
ATOM 4044 C CA . GLU B 1 223 ? 40.707 43.908 83.560 1.00 18.72 223 GLU B CA 1
ATOM 4045 C C . GLU B 1 223 ? 39.933 43.048 82.564 1.00 14.13 223 GLU B C 1
ATOM 4046 O O . GLU B 1 223 ? 39.628 43.491 81.456 1.00 12.18 223 GLU B O 1
ATOM 4052 N N . ALA B 1 224 ? 39.626 41.815 82.950 1.00 11.89 224 ALA B N 1
ATOM 4053 C CA . ALA B 1 224 ? 38.881 40.922 82.073 1.00 12.64 224 ALA B CA 1
ATOM 4054 C C . ALA B 1 224 ? 37.403 41.314 82.031 1.00 19.30 224 ALA B C 1
ATOM 4055 O O . ALA B 1 224 ? 36.743 41.132 81.007 1.00 18.37 224 ALA B O 1
ATOM 4057 N N . LYS B 1 225 ? 36.877 41.859 83.127 1.00 14.66 225 LYS B N 1
ATOM 4058 C CA . LYS B 1 225 ? 35.479 42.274 83.130 1.00 12.36 225 LYS B CA 1
ATOM 4059 C C . LYS B 1 225 ? 35.290 43.532 82.291 1.00 16.18 225 LYS B C 1
ATOM 4060 O O . LYS B 1 225 ? 34.243 43.712 81.672 1.00 17.99 225 LYS B O 1
ATOM 4066 N N . LYS B 1 226 ? 36.299 44.397 82.255 1.00 16.70 226 LYS B N 1
ATOM 4067 C CA . LYS B 1 226 ? 36.204 45.631 81.474 1.00 17.02 226 LYS B CA 1
ATOM 4068 C C . LYS B 1 226 ? 35.994 45.276 80.014 1.00 20.76 226 LYS B C 1
ATOM 4069 O O . LYS B 1 226 ? 35.058 45.754 79.362 1.00 26.19 226 LYS B O 1
ATOM 4075 N N . LEU B 1 227 ? 36.881 44.420 79.522 1.00 19.81 227 LEU B N 1
ATOM 4076 C CA . LEU B 1 227 ? 36.858 43.923 78.156 1.00 18.53 227 LEU B CA 1
ATOM 4077 C C . LEU B 1 227 ? 35.514 43.245 77.890 1.00 16.96 227 LEU B C 1
ATOM 4078 O O . LEU B 1 227 ? 34.842 43.530 76.897 1.00 20.06 227 LEU B O 1
ATOM 4083 N N . TYR B 1 228 ? 35.142 42.349 78.798 1.00 19.84 228 TYR B N 1
ATOM 4084 C CA . TYR B 1 228 ? 33.897 41.600 78.724 1.00 13.61 228 TYR B CA 1
ATOM 4085 C C . TYR B 1 228 ? 32.715 42.552 78.626 1.00 18.89 228 TYR B C 1
ATOM 4086 O O . TYR B 1 228 ? 31.854 42.395 77.762 1.00 16.95 228 TYR B O 1
ATOM 4095 N N . ASP B 1 229 ? 32.672 43.539 79.518 1.00 22.19 229 ASP B N 1
ATOM 4096 C CA . ASP B 1 229 ? 31.577 44.508 79.525 1.00 26.07 229 ASP B CA 1
ATOM 4097 C C . ASP B 1 229 ? 31.489 45.337 78.243 1.00 29.10 229 ASP B C 1
ATOM 4098 O O . ASP B 1 229 ? 30.394 45.712 77.825 1.00 33.74 229 ASP B O 1
ATOM 4103 N N . ARG B 1 230 ? 32.624 45.641 77.621 1.00 23.38 230 ARG B N 1
ATOM 4104 C CA . ARG B 1 230 ? 32.575 46.432 76.400 1.00 28.39 230 ARG B CA 1
ATOM 4105 C C . ARG B 1 230 ? 32.186 45.580 75.196 1.00 26.32 230 ARG B C 1
ATOM 4106 O O . ARG B 1 230 ? 32.129 46.066 74.065 1.00 26.53 230 ARG B O 1
ATOM 4114 N N . GLY B 1 231 ? 31.916 44.305 75.450 1.00 22.74 231 GLY B N 1
ATOM 4115 C CA . GLY B 1 231 ? 31.507 43.408 74.387 1.00 15.76 231 GLY B CA 1
ATOM 4116 C C . GLY B 1 231 ? 32.584 42.730 73.562 1.00 19.32 231 GLY B C 1
ATOM 4117 O O . GLY B 1 231 ? 32.286 42.222 72.485 1.00 21.48 231 GLY B O 1
ATOM 4118 N N . ILE B 1 232 ? 33.825 42.703 74.044 1.00 22.36 232 ILE B N 1
ATOM 4119 C CA . ILE B 1 232 ? 34.906 42.058 73.299 1.00 11.74 232 ILE B CA 1
ATOM 4120 C C . ILE B 1 232 ? 34.779 40.555 73.450 1.00 20.06 232 ILE B C 1
ATOM 4121 O O . ILE B 1 232 ? 34.796 40.034 74.563 1.00 16.15 232 I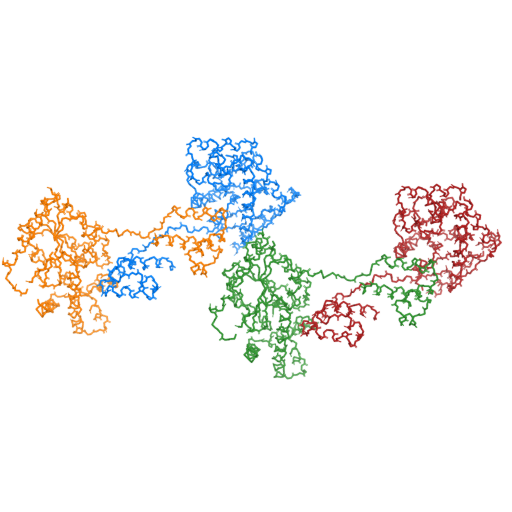LE B O 1
ATOM 4126 N N . ARG B 1 233 ? 34.657 39.850 72.333 1.00 14.17 233 ARG B N 1
ATOM 4127 C CA . ARG B 1 233 ? 34.528 38.407 72.400 1.00 17.38 233 ARG B CA 1
ATOM 4128 C C . ARG B 1 233 ? 35.018 37.719 71.134 1.00 16.58 233 ARG B C 1
ATOM 4129 O O . ARG B 1 233 ? 34.843 38.228 70.024 1.00 24.32 233 ARG B O 1
ATOM 4137 N N . ASP B 1 234 ? 35.644 36.563 71.310 1.00 15.35 234 ASP B N 1
ATOM 4138 C CA . ASP B 1 234 ? 36.145 35.782 70.187 1.00 23.30 234 ASP B CA 1
ATOM 4139 C C . ASP B 1 234 ? 37.193 36.529 69.353 1.00 25.69 234 ASP B C 1
ATOM 4140 O O . ASP B 1 234 ? 37.385 36.236 68.168 1.00 30.88 234 ASP B O 1
ATOM 4145 N N . CYS B 1 235 ? 37.864 37.498 69.969 1.00 18.42 235 CYS B N 1
ATOM 4146 C CA . CYS B 1 235 ? 38.904 38.256 69.285 1.00 15.77 235 CYS B CA 1
ATOM 4147 C C . CYS B 1 235 ? 40.256 37.682 69.668 1.00 19.26 235 CYS B C 1
ATOM 4148 O O . CYS B 1 235 ? 40.375 36.921 70.629 1.00 21.31 235 CYS B O 1
ATOM 4151 N N . GLN B 1 236 ? 41.281 38.050 68.918 1.00 19.38 236 GLN B N 1
ATOM 4152 C CA . GLN B 1 236 ? 42.625 37.563 69.189 1.00 14.14 236 GLN B CA 1
ATOM 4153 C C . GLN B 1 236 ? 43.036 37.938 70.616 1.00 11.37 236 GLN B C 1
ATOM 4154 O O . GLN B 1 236 ? 43.526 37.101 71.367 1.00 10.25 236 GLN B O 1
ATOM 4160 N N . SER B 1 237 ? 42.820 39.194 70.994 1.00 15.36 237 SER B N 1
ATOM 4161 C CA . SER B 1 237 ? 43.190 39.647 72.336 1.00 19.54 237 SER B CA 1
ATOM 4162 C C . SER B 1 237 ? 42.653 38.732 73.440 1.00 26.12 237 SER B C 1
ATOM 4163 O O . SER B 1 237 ? 43.412 38.154 74.219 1.00 23.41 237 SER B O 1
ATOM 4166 N N . VAL B 1 238 ? 41.330 38.618 73.487 1.00 26.29 238 VAL B N 1
ATOM 4167 C CA . VAL B 1 238 ? 40.630 37.824 74.481 1.00 19.88 238 VAL B CA 1
ATOM 4168 C C . VAL B 1 238 ? 40.837 36.321 74.384 1.00 14.57 238 VAL B C 1
ATOM 4169 O O . VAL B 1 238 ? 40.563 35.595 75.334 1.00 14.92 238 VAL B O 1
ATOM 4173 N N . GLN B 1 239 ? 41.331 35.841 73.253 1.00 18.59 239 GLN B N 1
ATOM 4174 C CA . GLN B 1 239 ? 41.544 34.405 73.117 1.00 19.19 239 GLN B CA 1
ATOM 4175 C C . GLN B 1 239 ? 42.905 34.020 73.667 1.00 16.78 239 GLN B C 1
ATOM 4176 O O . GLN B 1 239 ? 43.226 32.841 73.771 1.00 24.80 239 GLN B O 1
ATOM 4182 N N . ALA B 1 240 ? 43.700 35.020 74.029 1.00 14.54 240 ALA B N 1
ATOM 4183 C CA . ALA B 1 240 ? 45.026 34.772 74.569 1.00 15.72 240 ALA B CA 1
ATOM 4184 C C . ALA B 1 240 ? 44.993 33.918 75.838 1.00 14.04 240 ALA B C 1
ATOM 4185 O O . ALA B 1 240 ? 44.072 34.006 76.652 1.00 9.69 240 ALA B O 1
ATOM 4187 N N . ILE B 1 241 ? 46.038 33.117 76.000 1.00 22.99 241 ILE B N 1
ATOM 4188 C CA . ILE B 1 241 ? 46.196 32.204 77.130 1.00 26.50 241 ILE B CA 1
ATOM 4189 C C . ILE B 1 241 ? 46.398 32.891 78.496 1.00 25.07 241 ILE B C 1
ATOM 4190 O O . ILE B 1 241 ? 47.327 32.555 79.236 1.00 27.49 241 ILE B O 1
ATOM 4195 N N . GLY B 1 242 ? 45.501 33.833 78.805 1.00 18.54 242 GLY B N 1
ATOM 4196 C CA . GLY B 1 242 ? 45.521 34.587 80.047 1.00 12.19 242 GLY B CA 1
ATOM 4197 C C . GLY B 1 242 ? 44.254 35.428 80.204 1.00 15.16 242 GLY B C 1
ATOM 4198 O O . GLY B 1 242 ? 44.073 36.161 81.180 1.00 20.74 242 GLY B O 1
ATOM 4199 N N . TYR B 1 243 ? 43.368 35.352 79.221 1.00 20.20 243 TYR B N 1
ATOM 4200 C CA . TYR B 1 243 ? 42.114 36.084 79.288 1.00 11.38 243 TYR B CA 1
ATOM 4201 C C . TYR B 1 243 ? 40.995 35.084 79.050 1.00 13.58 243 TYR B C 1
ATOM 4202 O O . TYR B 1 243 ? 39.911 35.225 79.596 1.00 17.57 243 TYR B O 1
ATOM 4211 N N . LYS B 1 244 ? 41.270 34.060 78.245 1.00 11.72 244 LYS B N 1
ATOM 4212 C CA . LYS B 1 244 ? 40.254 33.070 77.946 1.00 16.32 244 LYS B CA 1
ATOM 4213 C C . LYS B 1 244 ? 39.793 32.322 79.195 1.00 15.06 244 LYS B C 1
ATOM 4214 O O . LYS B 1 244 ? 38.623 31.959 79.297 1.00 16.98 244 LYS B O 1
ATOM 4220 N N . GLU B 1 245 ? 40.699 32.103 80.144 1.00 14.72 245 GLU B N 1
ATOM 4221 C CA . GLU B 1 245 ? 40.342 31.404 81.370 1.00 12.79 245 GLU B CA 1
ATOM 4222 C C . GLU B 1 245 ? 39.414 32.273 82.206 1.00 21.38 245 GLU B C 1
ATOM 4223 O O . GLU B 1 245 ? 38.471 31.770 82.827 1.00 25.11 245 GLU B O 1
ATOM 4237 N N . TYR B 1 247 ? 37.423 34.489 80.977 1.00 16.05 247 TYR B N 1
ATOM 4238 C CA . TYR B 1 247 ? 36.157 34.591 80.282 1.00 16.49 247 TYR B CA 1
ATOM 4239 C C . TYR B 1 247 ? 35.264 33.399 80.586 1.00 15.23 247 TYR B C 1
ATOM 4240 O O . TYR B 1 247 ? 34.065 33.562 80.817 1.00 21.12 247 TYR B O 1
ATOM 4249 N N . ASP B 1 248 ? 35.827 32.198 80.598 1.00 15.02 248 ASP B N 1
ATOM 4250 C CA . ASP B 1 248 ? 35.009 31.032 80.913 1.00 17.09 248 ASP B CA 1
ATOM 4251 C C . ASP B 1 248 ? 34.388 31.208 82.287 1.00 11.77 248 ASP B C 1
ATOM 4252 O O . ASP B 1 248 ? 33.284 30.728 82.522 1.00 15.24 248 ASP B O 1
ATOM 4257 N N . TYR B 1 249 ? 35.107 31.868 83.198 1.00 9.03 249 TYR B N 1
ATOM 4258 C CA . TYR B 1 249 ? 34.597 32.090 84.558 1.00 18.15 249 TYR B CA 1
ATOM 4259 C C . TYR B 1 249 ? 33.422 33.066 84.510 1.00 19.66 249 TYR B C 1
ATOM 4260 O O . TYR B 1 249 ? 32.372 32.817 85.103 1.00 19.91 249 TYR B O 1
ATOM 4269 N N . LEU B 1 250 ? 33.605 34.172 83.797 1.00 21.14 250 LEU B N 1
ATOM 4270 C CA . LEU B 1 250 ? 32.559 35.174 83.668 1.00 16.14 250 LEU B CA 1
ATOM 4271 C C . LEU B 1 250 ? 31.358 34.595 82.923 1.00 28.49 250 LEU B C 1
ATOM 4272 O O . LEU B 1 250 ? 30.235 35.097 83.047 1.00 23.94 250 LEU B O 1
ATOM 4277 N N . ASP B 1 251 ? 31.589 33.537 82.148 1.00 22.43 251 ASP B N 1
ATOM 4278 C CA . ASP B 1 251 ? 30.510 32.889 81.404 1.00 18.10 251 ASP B CA 1
ATOM 4279 C C . ASP B 1 251 ? 29.755 31.919 82.295 1.00 16.24 251 ASP B C 1
ATOM 4280 O O . ASP B 1 251 ? 28.725 31.384 81.892 1.00 21.63 251 ASP B O 1
ATOM 4285 N N . GLY B 1 252 ? 30.270 31.675 83.493 1.00 18.87 252 GLY B N 1
ATOM 4286 C CA . GLY B 1 252 ? 29.613 30.741 84.393 1.00 17.20 252 GLY B CA 1
ATOM 4287 C C . GLY B 1 252 ? 29.922 29.289 84.053 1.00 21.21 252 GLY B C 1
ATOM 4288 O O . GLY B 1 252 ? 29.232 28.379 84.519 1.00 14.60 252 GLY B O 1
ATOM 4289 N N . ASN B 1 253 ? 30.964 29.055 83.257 1.00 15.27 253 ASN B N 1
ATOM 4290 C CA . ASN B 1 253 ? 31.323 27.685 82.871 1.00 19.61 253 ASN B CA 1
ATOM 4291 C C . ASN B 1 253 ? 32.310 26.986 83.799 1.00 20.26 253 ASN B C 1
ATOM 4292 O O . ASN B 1 253 ? 32.373 25.759 83.817 1.00 21.97 253 ASN B O 1
ATOM 4297 N N . VAL B 1 254 ? 33.089 27.754 84.554 1.00 17.45 254 VAL B N 1
ATOM 4298 C CA . VAL B 1 254 ? 34.042 27.170 85.488 1.00 9.71 254 VAL B CA 1
ATOM 4299 C C . VAL B 1 254 ? 34.040 28.040 86.722 1.00 16.77 254 VAL B C 1
ATOM 4300 O O . VAL B 1 254 ? 33.611 29.189 86.661 1.00 22.48 254 VAL B O 1
ATOM 4304 N N . THR B 1 255 ? 34.502 27.491 87.843 1.00 15.56 255 THR B N 1
ATOM 4305 C CA . THR B 1 255 ? 34.566 28.245 89.088 1.00 16.17 255 THR B CA 1
ATOM 4306 C C . THR B 1 255 ? 35.811 29.129 89.043 1.00 20.55 255 THR B C 1
ATOM 4307 O O . THR B 1 255 ? 36.745 28.858 88.287 1.00 18.10 255 THR B O 1
ATOM 4311 N N . LEU B 1 256 ? 35.820 30.181 89.857 1.00 16.32 256 LEU B N 1
ATOM 4312 C CA . LEU B 1 256 ? 36.946 31.103 89.911 1.00 19.18 256 LEU B CA 1
ATOM 4313 C C . LEU B 1 256 ? 38.265 30.385 90.208 1.00 23.16 256 LEU B C 1
ATOM 4314 O O . LEU B 1 256 ? 39.287 30.671 89.580 1.00 20.97 256 LEU B O 1
ATOM 4319 N N . GLU B 1 257 ? 38.248 29.447 91.152 1.00 18.16 257 GLU B N 1
ATOM 4320 C CA . GLU B 1 257 ? 39.473 28.736 91.484 1.00 24.53 257 GLU B CA 1
ATOM 4321 C C . GLU B 1 257 ? 39.896 27.811 90.344 1.00 23.89 257 GLU B C 1
ATOM 4322 O O . GLU B 1 257 ? 41.095 27.590 90.112 1.00 20.69 257 GLU B O 1
ATOM 4328 N N . GLU B 1 258 ? 38.913 27.289 89.619 1.00 21.21 258 GLU B N 1
ATOM 4329 C CA . GLU B 1 258 ? 39.189 26.432 88.468 1.00 27.63 258 GLU B CA 1
ATOM 4330 C C . GLU B 1 258 ? 39.878 27.272 87.397 1.00 24.15 258 GLU B C 1
ATOM 4331 O O . GLU B 1 258 ? 40.872 26.842 86.817 1.00 27.31 258 GLU B O 1
ATOM 4337 N N . ALA B 1 259 ? 39.353 28.469 87.139 1.00 24.07 259 ALA B N 1
ATOM 4338 C CA . ALA B 1 259 ? 39.940 29.344 86.128 1.00 25.49 259 ALA B CA 1
ATOM 4339 C C . ALA B 1 259 ? 41.376 29.703 86.492 1.00 19.64 259 ALA B C 1
ATOM 4340 O O . ALA B 1 259 ? 42.250 29.720 85.631 1.00 22.28 259 ALA B O 1
ATOM 4342 N N . ILE B 1 260 ? 41.623 29.987 87.767 1.00 20.94 260 ILE B N 1
ATOM 4343 C CA . ILE B 1 260 ? 42.977 30.337 88.201 1.00 21.91 260 ILE B CA 1
ATOM 4344 C C . ILE B 1 260 ? 43.917 29.162 88.016 1.00 23.96 260 ILE B C 1
ATOM 4345 O O . ILE B 1 260 ? 45.050 29.334 87.573 1.00 26.74 260 ILE B O 1
ATOM 4350 N N . ASP B 1 261 ? 43.441 27.970 88.367 1.00 25.62 261 ASP B N 1
ATOM 4351 C CA . ASP B 1 261 ? 44.229 26.747 88.235 1.00 18.29 261 ASP B CA 1
ATOM 4352 C C . ASP B 1 261 ? 44.484 26.479 86.753 1.00 14.52 261 ASP B C 1
ATOM 4353 O O . ASP B 1 261 ? 45.558 26.022 86.375 1.00 13.46 261 ASP B O 1
ATOM 4358 N N . THR B 1 262 ? 43.492 26.767 85.914 1.00 15.07 262 THR B N 1
ATOM 4359 C CA . THR B 1 262 ? 43.635 26.552 84.483 1.00 10.76 262 THR B CA 1
ATOM 4360 C C . THR B 1 262 ? 44.615 27.559 83.890 1.00 18.37 262 THR B C 1
ATOM 4361 O O . THR B 1 262 ? 45.462 27.209 83.066 1.00 20.60 262 THR B O 1
ATOM 4365 N N . LEU B 1 263 ? 44.513 28.810 84.311 1.00 13.94 263 LEU B N 1
ATOM 4366 C CA . LEU B 1 263 ? 45.423 29.835 83.819 1.00 21.27 263 LEU B CA 1
ATOM 4367 C C . LEU B 1 263 ? 46.887 29.450 84.093 1.00 30.50 263 LEU B C 1
ATOM 4368 O O . LEU B 1 263 ? 47.746 29.534 83.207 1.00 27.65 263 LEU B O 1
ATOM 4373 N N . LYS B 1 264 ? 47.162 29.022 85.325 1.00 25.86 264 LYS B N 1
ATOM 4374 C CA . LYS B 1 264 ? 48.509 28.625 85.711 1.00 22.01 264 LYS B CA 1
ATOM 4375 C C . LYS B 1 264 ? 49.007 27.458 84.861 1.00 17.36 264 LYS B C 1
ATOM 4376 O O . LYS B 1 264 ? 50.126 27.476 84.345 1.00 23.11 264 LYS B O 1
ATOM 4382 N N . ARG B 1 265 ? 48.168 26.447 84.715 1.00 17.37 265 ARG B N 1
ATOM 4383 C CA . ARG B 1 265 ? 48.522 25.288 83.929 1.00 17.71 265 ARG B CA 1
ATOM 4384 C C . ARG B 1 265 ? 48.795 25.695 82.481 1.00 17.56 265 ARG B C 1
ATOM 4385 O O . ARG B 1 265 ? 49.835 25.344 81.928 1.00 16.19 265 ARG B O 1
ATOM 4393 N N . ASN B 1 266 ? 47.884 26.453 81.876 1.00 23.04 266 ASN B N 1
ATOM 4394 C CA . ASN B 1 266 ? 48.068 26.897 80.496 1.00 20.75 266 ASN B CA 1
ATOM 4395 C C . ASN B 1 266 ? 49.371 27.686 80.307 1.00 24.45 266 ASN B C 1
ATOM 4396 O O . ASN B 1 266 ? 50.041 27.558 79.283 1.00 23.19 266 ASN B O 1
ATOM 4401 N N . SER B 1 267 ? 49.727 28.505 81.291 1.00 24.82 267 SER B N 1
ATOM 4402 C CA . SER B 1 267 ? 50.955 29.282 81.211 1.00 17.30 267 SER B CA 1
ATOM 4403 C C . SER B 1 267 ? 52.151 28.329 81.296 1.00 17.04 267 SER B C 1
ATOM 4404 O O . SER B 1 267 ? 53.128 28.495 80.577 1.00 17.92 267 SER B O 1
ATOM 4407 N N . ARG B 1 268 ? 52.081 27.329 82.167 1.00 21.77 268 ARG B N 1
ATOM 4408 C CA . ARG B 1 268 ? 53.195 26.390 82.262 1.00 28.72 268 ARG B CA 1
ATOM 4409 C C . ARG B 1 268 ? 53.337 25.585 80.965 1.00 27.99 268 ARG B C 1
ATOM 4410 O O . ARG B 1 268 ? 54.449 25.373 80.471 1.00 30.27 268 ARG B O 1
ATOM 4418 N N . ARG B 1 269 ? 52.211 25.144 80.413 1.00 29.53 269 ARG B N 1
ATOM 4419 C CA . ARG B 1 269 ? 52.223 24.375 79.169 1.00 29.34 269 ARG B CA 1
ATOM 4420 C C . ARG B 1 269 ? 52.789 25.243 78.058 1.00 27.11 269 ARG B C 1
ATOM 4421 O O . ARG B 1 269 ? 53.526 24.767 77.197 1.00 28.28 269 ARG B O 1
ATOM 4429 N N . TYR B 1 270 ? 52.432 26.524 78.087 1.00 22.29 270 TYR B N 1
ATOM 4430 C CA . TYR B 1 270 ? 52.893 27.466 77.083 1.00 27.30 270 TYR B CA 1
ATOM 4431 C C . TYR B 1 270 ? 54.392 27.728 77.170 1.00 28.35 270 TYR B C 1
ATOM 4432 O O . TYR B 1 270 ? 55.070 27.793 76.151 1.00 29.53 270 TYR B O 1
ATOM 4441 N N . ALA B 1 271 ? 54.912 27.891 78.380 1.00 21.61 271 ALA B N 1
ATOM 4442 C CA . ALA B 1 271 ? 56.337 28.143 78.532 1.00 19.76 271 ALA B CA 1
ATOM 4443 C C . ALA B 1 271 ? 57.132 26.922 78.072 1.00 21.10 271 ALA B C 1
ATOM 4444 O O . ALA B 1 271 ? 58.170 27.052 77.424 1.00 19.17 271 ALA B O 1
ATOM 4446 N N . LYS B 1 272 ? 56.639 25.735 78.403 1.00 14.32 272 LYS B N 1
ATOM 4447 C CA . LYS B 1 272 ? 57.314 24.501 78.017 1.00 19.55 272 LYS B CA 1
ATOM 4448 C C . LYS B 1 272 ? 57.327 24.365 76.504 1.00 21.18 272 LYS B C 1
ATOM 4449 O O . LYS B 1 272 ? 58.269 23.817 75.929 1.00 23.82 272 LYS B O 1
ATOM 4455 N N . ARG B 1 273 ? 56.275 24.869 75.865 1.00 21.99 273 ARG B N 1
ATOM 4456 C CA . ARG B 1 273 ? 56.143 24.799 74.411 1.00 22.44 273 ARG B CA 1
ATOM 4457 C C . ARG B 1 273 ? 57.023 25.831 73.721 1.00 25.39 273 ARG B C 1
ATOM 4458 O O . ARG B 1 273 ? 57.556 25.574 72.645 1.00 28.03 273 ARG B O 1
ATOM 4466 N N . GLN B 1 274 ? 57.180 26.997 74.336 1.00 28.35 274 GLN B N 1
ATOM 4467 C CA . GLN B 1 274 ? 58.018 28.030 73.750 1.00 30.85 274 GLN B CA 1
ATOM 4468 C C . GLN B 1 274 ? 59.490 27.646 73.845 1.00 31.47 274 GLN B C 1
ATOM 4469 O O . GLN B 1 274 ? 60.273 27.917 72.936 1.00 29.78 274 GLN B O 1
ATOM 4475 N N . LEU B 1 275 ? 59.874 27.012 74.947 1.00 30.77 275 LEU B N 1
ATOM 4476 C CA . LEU B 1 275 ? 61.258 26.611 75.103 1.00 23.32 275 LEU B CA 1
ATOM 4477 C C . LEU B 1 275 ? 61.604 25.575 74.055 1.00 21.97 275 LEU B C 1
ATOM 4478 O O . LEU B 1 275 ? 62.557 25.733 73.297 1.00 30.97 275 LEU B O 1
ATOM 4483 N N . THR B 1 276 ? 60.821 24.510 74.015 1.00 23.34 276 THR B N 1
ATOM 4484 C CA . THR B 1 276 ? 61.041 23.441 73.059 1.00 24.60 276 THR B CA 1
ATOM 4485 C C . THR B 1 276 ? 61.188 23.986 71.652 1.00 25.01 276 THR B C 1
ATOM 4486 O O . THR B 1 276 ? 62.061 23.551 70.901 1.00 27.29 276 THR B O 1
ATOM 4490 N N . TRP B 1 277 ? 60.334 24.939 71.294 1.00 21.92 277 TRP B N 1
ATOM 4491 C CA . TRP B 1 277 ? 60.406 25.520 69.964 1.00 18.00 277 TRP B CA 1
ATOM 4492 C C . TRP B 1 277 ? 61.743 26.211 69.712 1.00 22.24 277 TRP B C 1
ATOM 4493 O O . TRP B 1 277 ? 62.458 25.820 68.797 1.00 21.74 277 TRP B O 1
ATOM 4504 N N . PHE B 1 278 ? 62.081 27.224 70.512 1.00 20.82 278 PHE B N 1
ATOM 4505 C CA . PHE B 1 278 ? 63.341 27.947 70.332 1.00 19.82 278 PHE B CA 1
ATOM 4506 C C . PHE B 1 278 ? 64.573 27.077 70.536 1.00 21.72 278 PHE B C 1
ATOM 4507 O O . PHE B 1 278 ? 65.622 27.320 69.934 1.00 20.61 278 PHE B O 1
ATOM 4515 N N . ARG B 1 279 ? 64.437 26.062 71.383 1.00 26.81 279 ARG B N 1
ATOM 4516 C CA . ARG B 1 279 ? 65.516 25.118 71.659 1.00 30.50 279 ARG B CA 1
ATOM 4517 C C . ARG B 1 279 ? 65.773 24.302 70.392 1.00 33.66 279 ARG B C 1
ATOM 4518 O O . ARG B 1 279 ? 66.859 23.755 70.197 1.00 37.50 279 ARG B O 1
ATOM 4526 N N . ASN B 1 280 ? 64.760 24.231 69.534 1.00 33.31 280 ASN B N 1
ATOM 4527 C CA . ASN B 1 280 ? 64.869 23.505 68.279 1.00 36.33 280 ASN B CA 1
ATOM 4528 C C . ASN B 1 280 ? 65.461 24.411 67.193 1.00 33.16 280 ASN B C 1
ATOM 4529 O O . ASN B 1 280 ? 65.849 23.930 66.130 1.00 34.45 280 ASN B O 1
ATOM 4534 N N . LYS B 1 281 ? 65.528 25.717 67.451 1.00 33.82 281 LYS B N 1
ATOM 4535 C CA . LYS B 1 281 ? 66.082 26.654 66.466 1.00 37.52 281 LYS B CA 1
ATOM 4536 C C . LYS B 1 281 ? 67.612 26.627 66.457 1.00 29.46 281 LYS B C 1
ATOM 4537 O O . LYS B 1 281 ? 68.243 26.624 67.511 1.00 28.88 281 LYS B O 1
ATOM 4543 N N . ALA B 1 282 ? 68.210 26.599 65.271 1.00 31.01 282 ALA B N 1
ATOM 4544 C CA . ALA B 1 282 ? 69.666 26.596 65.176 1.00 35.26 282 ALA B CA 1
ATOM 4545 C C . ALA B 1 282 ? 70.167 28.038 65.234 1.00 38.27 282 ALA B C 1
ATOM 4546 O O . ALA B 1 282 ? 69.423 28.977 64.936 1.00 38.31 282 ALA B O 1
ATOM 4548 N N . ASN B 1 283 ? 71.427 28.211 65.613 1.00 34.40 283 ASN B N 1
ATOM 4549 C CA . ASN B 1 283 ? 72.012 29.541 65.724 1.00 35.65 283 ASN B CA 1
ATOM 4550 C C . ASN B 1 283 ? 71.423 30.329 66.898 1.00 29.50 283 ASN B C 1
ATOM 4551 O O . ASN B 1 283 ? 71.192 31.532 66.794 1.00 34.01 283 ASN B O 1
ATOM 4556 N N . VAL B 1 284 ? 71.153 29.649 68.007 1.00 28.08 284 VAL B N 1
ATOM 4557 C CA . VAL B 1 284 ? 70.627 30.321 69.196 1.00 25.41 284 VAL B CA 1
ATOM 4558 C C . VAL B 1 284 ? 71.522 29.977 70.367 1.00 25.62 284 VAL B C 1
ATOM 4559 O O . VAL B 1 284 ? 71.577 28.818 70.777 1.00 31.99 284 VAL B O 1
ATOM 4563 N N . THR B 1 285 ? 72.215 30.966 70.919 1.00 23.35 285 THR B N 1
ATOM 4564 C CA . THR B 1 285 ? 73.089 30.697 72.053 1.00 19.71 285 THR B CA 1
ATOM 4565 C C . THR B 1 285 ? 72.330 30.829 73.370 1.00 17.26 285 THR B C 1
ATOM 4566 O O . THR B 1 285 ? 71.894 31.912 73.746 1.00 17.54 285 THR B O 1
ATOM 4570 N N . TRP B 1 286 ? 72.181 29.709 74.066 1.00 18.86 286 TRP B N 1
ATOM 4571 C CA . TRP B 1 286 ? 71.442 29.682 75.317 1.00 16.35 286 TRP B CA 1
ATOM 4572 C C . TRP B 1 286 ? 72.220 30.075 76.576 1.00 16.40 286 TRP B C 1
ATOM 4573 O O . TRP B 1 286 ? 73.425 29.850 76.684 1.00 15.68 286 TRP B O 1
ATOM 4584 N N . PHE B 1 287 ? 71.509 30.678 77.518 1.00 9.29 287 PHE B N 1
ATOM 4585 C CA . PHE B 1 287 ? 72.085 31.079 78.782 1.00 14.64 287 PHE B CA 1
ATOM 4586 C C . PHE B 1 287 ? 71.149 30.614 79.891 1.00 16.96 287 PHE B C 1
ATOM 4587 O O . PHE B 1 287 ? 69.937 30.850 79.850 1.00 23.94 287 PHE B O 1
ATOM 4595 N N . ASP B 1 288 ? 71.713 29.937 80.881 1.00 19.55 288 ASP B N 1
ATOM 4596 C CA . ASP B 1 288 ? 70.925 29.430 81.986 1.00 11.82 288 ASP B CA 1
ATOM 4597 C C . ASP B 1 288 ? 70.821 30.494 83.060 1.00 23.40 288 ASP B C 1
ATOM 4598 O O . ASP B 1 288 ? 71.825 30.879 83.667 1.00 20.53 288 ASP B O 1
ATOM 4611 N N . THR B 1 290 ? 69.086 30.143 85.864 1.00 23.57 290 THR B N 1
ATOM 4612 C CA . THR B 1 290 ? 68.691 29.529 87.139 1.00 38.36 290 THR B CA 1
ATOM 4613 C C . THR B 1 290 ? 69.268 30.212 88.385 1.00 41.00 290 THR B C 1
ATOM 4614 O O . THR B 1 290 ? 68.659 30.201 89.455 1.00 42.29 290 THR B O 1
ATOM 4618 N N . ASP B 1 291 ? 70.450 30.793 88.242 1.00 50.80 291 ASP B N 1
ATOM 4619 C CA . ASP B 1 291 ? 71.101 31.492 89.342 1.00 55.84 291 ASP B CA 1
ATOM 4620 C C . ASP B 1 291 ? 70.850 32.980 89.174 1.00 53.67 291 ASP B C 1
ATOM 4621 O O . ASP B 1 291 ? 71.024 33.532 88.087 1.00 53.81 291 ASP B O 1
ATOM 4626 N N . VAL B 1 292 ? 70.439 33.624 90.255 1.00 55.58 292 VAL B N 1
ATOM 4627 C CA . VAL B 1 292 ? 70.145 35.048 90.227 1.00 55.30 292 VAL B CA 1
ATOM 4628 C C . VAL B 1 292 ? 71.392 35.935 90.259 1.00 48.85 292 VAL B C 1
ATOM 4629 O O . VAL B 1 292 ? 71.335 37.072 90.740 1.00 49.71 292 VAL B O 1
ATOM 4633 N N . ASP B 1 293 ? 72.517 35.434 89.750 1.00 43.12 293 ASP B N 1
ATOM 4634 C CA . ASP B 1 293 ? 73.733 36.248 89.759 1.00 41.63 293 ASP B CA 1
ATOM 4635 C C . ASP B 1 293 ? 73.784 37.095 88.505 1.00 31.27 293 ASP B C 1
ATOM 4636 O O . ASP B 1 293 ? 74.630 36.903 87.635 1.00 28.16 293 ASP B O 1
ATOM 4641 N N . PHE B 1 294 ? 72.876 38.058 88.442 1.00 26.34 294 PHE B N 1
ATOM 4642 C CA . PHE B 1 294 ? 72.762 38.935 87.294 1.00 32.13 294 PHE B CA 1
ATOM 4643 C C . PHE B 1 294 ? 74.038 39.653 86.882 1.00 25.92 294 PHE B C 1
ATOM 4644 O O . PHE B 1 294 ? 74.449 39.579 85.725 1.00 30.70 294 PHE B O 1
ATOM 4652 N N . ASP B 1 295 ? 74.678 40.334 87.821 1.00 23.59 295 ASP B N 1
ATOM 4653 C CA . ASP B 1 295 ? 75.877 41.090 87.478 1.00 28.76 295 ASP B CA 1
ATOM 4654 C C . ASP B 1 295 ? 76.924 40.312 86.692 1.00 32.45 295 ASP B C 1
ATOM 4655 O O . ASP B 1 295 ? 77.569 40.866 85.798 1.00 26.96 295 ASP B O 1
ATOM 4660 N N . LYS B 1 296 ? 77.098 39.035 87.024 1.00 29.69 296 LYS B N 1
ATOM 4661 C CA . LYS B 1 296 ? 78.063 38.198 86.325 1.00 26.61 296 LYS B CA 1
ATOM 4662 C C . LYS B 1 296 ? 77.521 37.693 84.976 1.00 26.64 296 LYS B C 1
ATOM 4663 O O . LYS B 1 296 ? 78.248 37.706 83.991 1.00 25.41 296 LYS B O 1
ATOM 4669 N N . LYS B 1 297 ? 76.258 37.260 84.926 1.00 25.15 297 LYS B N 1
ATOM 4670 C CA . LYS B 1 297 ? 75.675 36.755 83.678 1.00 23.63 297 LYS B CA 1
ATOM 4671 C C . LYS B 1 297 ? 75.551 37.811 82.609 1.00 22.55 297 LYS B C 1
ATOM 4672 O O . LYS B 1 297 ? 75.969 37.603 81.474 1.00 27.38 297 LYS B O 1
ATOM 4678 N N . ILE B 1 298 ? 74.954 38.937 82.971 1.00 19.79 298 ILE B N 1
ATOM 4679 C CA . ILE B 1 298 ? 74.746 40.012 82.020 1.00 19.85 298 ILE B CA 1
ATOM 4680 C C . ILE B 1 298 ? 76.074 40.455 81.415 1.00 19.00 298 ILE B C 1
ATOM 4681 O O . ILE B 1 298 ? 76.141 40.840 80.242 1.00 17.12 298 ILE B O 1
ATOM 4694 N N . GLU B 1 300 ? 78.618 38.437 81.003 1.00 15.44 300 GLU B N 1
ATOM 4695 C CA . GLU B 1 300 ? 79.021 37.342 80.128 1.00 11.51 300 GLU B CA 1
ATOM 4696 C C . GLU B 1 300 ? 78.249 37.406 78.824 1.00 12.62 300 GLU B C 1
ATOM 4697 O O . GLU B 1 300 ? 78.797 37.141 77.757 1.00 17.92 300 GLU B O 1
ATOM 4703 N N . ILE B 1 301 ? 76.970 37.755 78.914 1.00 13.92 301 ILE B N 1
ATOM 4704 C CA . ILE B 1 301 ? 76.105 37.841 77.741 1.00 10.54 301 ILE B CA 1
ATOM 4705 C C . ILE B 1 301 ? 76.468 39.013 76.851 1.00 14.31 301 ILE B C 1
ATOM 4706 O O . ILE B 1 301 ? 76.382 38.910 75.634 1.00 17.82 301 ILE B O 1
ATOM 4711 N N . HIS B 1 302 ? 76.851 40.131 77.460 1.00 18.75 302 HIS B N 1
ATOM 4712 C CA . HIS B 1 302 ? 77.222 41.315 76.700 1.00 18.82 302 HIS B CA 1
ATOM 4713 C C . HIS B 1 302 ? 78.519 41.074 75.955 1.00 20.41 302 HIS B C 1
ATOM 4714 O O . HIS B 1 302 ? 78.687 41.504 74.812 1.00 17.14 302 HIS B O 1
ATOM 4721 N N . ASN B 1 303 ? 79.449 40.409 76.621 1.00 15.90 303 ASN B N 1
ATOM 4722 C CA . ASN B 1 303 ? 80.717 40.122 75.991 1.00 18.88 303 ASN B CA 1
ATOM 4723 C C . ASN B 1 303 ? 80.481 39.267 74.754 1.00 18.84 303 ASN B C 1
ATOM 4724 O O . ASN B 1 303 ? 80.995 39.571 73.678 1.00 18.68 303 ASN B O 1
ATOM 4729 N N . PHE B 1 304 ? 79.687 38.211 74.900 1.00 15.01 304 PHE B N 1
ATOM 4730 C CA . PHE B 1 304 ? 79.416 37.331 73.773 1.00 18.99 304 PHE B CA 1
ATOM 4731 C C . PHE B 1 304 ? 78.722 38.026 72.611 1.00 20.99 304 PHE B C 1
ATOM 4732 O O . PHE B 1 304 ? 79.097 37.842 71.450 1.00 24.61 304 PHE B O 1
ATOM 4740 N N . ILE B 1 305 ? 77.701 38.812 72.933 1.00 21.86 305 ILE B N 1
ATOM 4741 C CA . ILE B 1 305 ? 76.936 39.545 71.936 1.00 17.93 305 ILE B CA 1
ATOM 4742 C C . ILE B 1 305 ? 77.813 40.575 71.244 1.00 18.66 305 ILE B C 1
ATOM 4743 O O . ILE B 1 305 ? 77.933 40.575 70.019 1.00 22.06 305 ILE B O 1
ATOM 4748 N N . ALA B 1 306 ? 78.435 41.442 72.033 1.00 22.17 306 ALA B N 1
ATOM 4749 C CA . ALA B 1 306 ? 79.296 42.480 71.489 1.00 24.58 306 ALA B CA 1
ATOM 4750 C C . ALA B 1 306 ? 80.384 41.875 70.605 1.00 26.73 306 ALA B C 1
ATOM 4751 O O . ALA B 1 306 ? 80.689 42.395 69.527 1.00 28.98 306 ALA B O 1
ATOM 4753 N N . GLY B 1 307 ? 80.961 40.767 71.055 1.00 23.58 307 GLY B N 1
ATOM 4754 C CA . GLY B 1 307 ? 82.004 40.110 70.286 1.00 21.14 307 GLY B CA 1
ATOM 4755 C C . GLY B 1 307 ? 81.520 39.546 68.956 1.00 25.64 307 GLY B C 1
ATOM 4756 O O . GLY B 1 307 ? 82.075 39.863 67.904 1.00 21.95 307 GLY B O 1
ATOM 4757 N N . LYS B 1 308 ? 80.481 38.714 68.993 1.00 24.82 308 LYS B N 1
ATOM 4758 C CA . LYS B 1 308 ? 79.966 38.114 67.763 1.00 28.71 308 LYS B CA 1
ATOM 4759 C C . LYS B 1 308 ? 79.560 39.168 66.726 1.00 26.51 308 LYS B C 1
ATOM 4760 O O . LYS B 1 308 ? 79.812 38.992 65.533 1.00 22.09 308 LYS B O 1
ATOM 4766 N N . LEU B 1 309 ? 78.940 40.258 67.171 1.00 23.13 309 LEU B N 1
ATOM 4767 C CA . LEU B 1 309 ? 78.536 41.310 66.242 1.00 20.43 309 LEU B CA 1
ATOM 4768 C C . LEU B 1 309 ? 79.755 41.876 65.526 1.00 22.88 309 LEU B C 1
ATOM 4769 O O . LEU B 1 309 ? 79.717 42.109 64.315 1.00 15.04 309 LEU B O 1
ATOM 4774 N N . GLU B 1 310 ? 80.835 42.085 66.279 1.00 20.82 310 GLU B N 1
ATOM 4775 C CA . GLU B 1 310 ? 82.070 42.625 65.724 1.00 22.38 310 GLU B CA 1
ATOM 4776 C C . GLU B 1 310 ? 82.805 41.664 64.797 1.00 27.19 310 GLU B C 1
ATOM 4777 O O . GLU B 1 310 ? 83.313 42.077 63.756 1.00 31.51 310 GLU B O 1
ATOM 4783 N N . GLU B 1 311 ? 82.884 40.390 65.161 1.00 24.25 311 GLU B N 1
ATOM 4784 C CA . GLU B 1 311 ? 83.586 39.461 64.294 1.00 27.37 311 GLU B CA 1
ATOM 4785 C C . GLU B 1 311 ? 82.795 39.202 63.013 1.00 25.24 311 GLU B C 1
ATOM 4786 O O . GLU B 1 311 ? 83.384 38.910 61.973 1.00 25.85 311 GLU B O 1
ATOM 4792 N N . LYS B 1 312 ? 81.469 39.303 63.081 1.00 31.41 312 LYS B N 1
ATOM 4793 C CA . LYS B 1 312 ? 80.648 39.094 61.884 1.00 29.97 312 LYS B CA 1
ATOM 4794 C C . LYS B 1 312 ? 80.828 40.317 60.986 1.00 28.61 312 LYS B C 1
ATOM 4795 O O . LYS B 1 312 ? 80.926 40.191 59.766 1.00 26.89 312 LYS B O 1
ATOM 4801 N N . SER B 1 313 ? 80.889 41.494 61.602 1.00 26.25 313 SER B N 1
ATOM 4802 C CA . SER B 1 313 ? 81.081 42.720 60.859 1.00 24.41 313 SER B CA 1
ATOM 4803 C C . SER B 1 313 ? 82.446 42.686 60.171 1.00 31.24 313 SER B C 1
ATOM 4804 O O . SER B 1 313 ? 82.555 43.014 58.994 1.00 29.14 313 SER B O 1
ATOM 4807 N N . LYS B 1 314 ? 83.489 42.277 60.890 1.00 38.03 314 LYS B N 1
ATOM 4808 C CA . LYS B 1 314 ? 84.826 42.208 60.295 1.00 39.00 314 LYS B CA 1
ATOM 4809 C C . LYS B 1 314 ? 84.873 41.202 59.149 1.00 46.18 314 LYS B C 1
ATOM 4810 O O . LYS B 1 314 ? 85.452 41.474 58.095 1.00 50.30 314 LYS B O 1
ATOM 4816 N N . LEU B 1 315 ? 84.266 40.038 59.367 1.00 46.59 315 LEU B N 1
ATOM 4817 C CA . LEU B 1 315 ? 84.231 38.977 58.363 1.00 43.93 315 LEU B CA 1
ATOM 4818 C C . LEU B 1 315 ? 83.557 39.483 57.095 1.00 45.98 315 LEU B C 1
ATOM 4819 O O . LEU B 1 315 ? 83.977 39.168 55.982 1.00 44.05 315 LEU B O 1
ATOM 4824 N N . GLU B 1 316 ? 82.502 40.268 57.277 1.00 48.71 316 GLU B N 1
ATOM 4825 C CA . GLU B 1 316 ? 81.761 40.831 56.157 1.00 56.72 316 GLU B CA 1
ATOM 4826 C C . GLU B 1 316 ? 82.609 41.863 55.415 1.00 55.83 316 GLU B C 1
ATOM 4827 O O . GLU B 1 316 ? 82.540 41.974 54.188 1.00 56.22 316 GLU B O 1
ATOM 4833 N N . HIS B 1 317 ? 83.398 42.622 56.173 1.00 54.19 317 HIS B N 1
ATOM 4834 C CA . HIS B 1 317 ? 84.262 43.653 55.608 1.00 52.70 317 HIS B CA 1
ATOM 4835 C C . HIS B 1 317 ? 85.464 43.004 54.932 1.00 55.33 317 HIS B C 1
ATOM 4836 O O . HIS B 1 317 ? 86.598 43.252 55.388 1.00 54.37 317 HIS B O 1
ATOM 4843 N N . LYS C 1 2 ? 31.370 10.577 11.487 1.00 31.01 2 LYS C N 1
ATOM 4844 C CA . LYS C 1 2 ? 30.180 9.755 11.857 1.00 34.11 2 LYS C CA 1
ATOM 4845 C C . LYS C 1 2 ? 29.664 10.173 13.236 1.00 32.27 2 LYS C C 1
ATOM 4846 O O . LYS C 1 2 ? 30.459 10.430 14.139 1.00 36.03 2 LYS C O 1
ATOM 4852 N N . GLU C 1 3 ? 28.343 10.235 13.402 1.00 29.67 3 GLU C N 1
ATOM 4853 C CA . GLU C 1 3 ? 27.747 10.660 14.675 1.00 29.97 3 GLU C CA 1
ATOM 4854 C C . GLU C 1 3 ? 27.881 9.597 15.755 1.00 24.44 3 GLU C C 1
ATOM 4855 O O . GLU C 1 3 ? 27.590 8.427 15.520 1.00 20.92 3 GLU C O 1
ATOM 4861 N N . LYS C 1 4 ? 28.306 10.025 16.942 1.00 22.94 4 LYS C N 1
ATOM 4862 C CA . LYS C 1 4 ? 28.494 9.138 18.088 1.00 21.90 4 LYS C CA 1
ATOM 4863 C C . LYS C 1 4 ? 27.207 8.978 18.890 1.00 23.34 4 LYS C C 1
ATOM 4864 O O . LYS C 1 4 ? 26.493 9.951 19.133 1.00 20.20 4 LYS C O 1
ATOM 4870 N N . LEU C 1 5 ? 26.928 7.749 19.315 1.00 19.33 5 LEU C N 1
ATOM 4871 C CA . LEU C 1 5 ? 25.728 7.463 20.096 1.00 17.57 5 LEU C CA 1
ATOM 4872 C C . LEU C 1 5 ? 25.956 6.388 21.156 1.00 19.99 5 LEU C C 1
ATOM 4873 O O . LEU C 1 5 ? 26.364 5.268 20.838 1.00 12.67 5 LEU C O 1
ATOM 4878 N N . VAL C 1 6 ? 25.695 6.729 22.415 1.00 16.44 6 VAL C N 1
ATOM 4879 C CA . VAL C 1 6 ? 25.856 5.770 23.501 1.00 17.68 6 VAL C CA 1
ATOM 4880 C C . VAL C 1 6 ? 24.480 5.221 23.872 1.00 21.74 6 VAL C C 1
ATOM 4881 O O . VAL C 1 6 ? 23.541 5.992 24.065 1.00 22.07 6 VAL C O 1
ATOM 4885 N N . ALA C 1 7 ? 24.347 3.897 23.945 1.00 14.64 7 ALA C N 1
ATOM 4886 C CA . ALA C 1 7 ? 23.071 3.295 24.329 1.00 12.20 7 ALA C CA 1
ATOM 4887 C C . ALA C 1 7 ? 23.234 2.501 25.622 1.00 15.16 7 ALA C C 1
ATOM 4888 O O . ALA C 1 7 ? 24.178 1.733 25.772 1.00 16.83 7 ALA C O 1
ATOM 4890 N N . ILE C 1 8 ? 22.328 2.729 26.565 1.00 19.19 8 ILE C N 1
ATOM 4891 C CA . ILE C 1 8 ? 22.338 2.020 27.836 1.00 18.01 8 ILE C CA 1
ATOM 4892 C C . ILE C 1 8 ? 21.021 1.257 27.891 1.00 17.61 8 ILE C C 1
ATOM 4893 O O . ILE C 1 8 ? 19.951 1.850 28.019 1.00 15.86 8 ILE C O 1
ATOM 4898 N N . VAL C 1 9 ? 21.111 -0.063 27.781 1.00 20.79 9 VAL C N 1
ATOM 4899 C CA . VAL C 1 9 ? 19.941 -0.924 27.775 1.00 18.31 9 VAL C CA 1
ATOM 4900 C C . VAL C 1 9 ? 19.993 -1.880 28.957 1.00 22.72 9 VAL C C 1
ATOM 4901 O O . VAL C 1 9 ? 21.038 -2.047 29.584 1.00 26.13 9 VAL C O 1
ATOM 4905 N N . GLY C 1 10 ? 18.870 -2.532 29.232 1.00 24.32 10 GLY C N 1
ATOM 4906 C CA . GLY C 1 10 ? 18.794 -3.460 30.345 1.00 21.75 10 GLY C CA 1
ATOM 4907 C C . GLY C 1 10 ? 17.378 -3.472 30.902 1.00 19.45 10 GLY C C 1
ATOM 4908 O O . GLY C 1 10 ? 16.598 -2.568 30.611 1.00 13.12 10 GLY C O 1
ATOM 4909 N N . PRO C 1 11 ? 17.012 -4.486 31.701 1.00 22.20 11 PRO C N 1
ATOM 4910 C CA . PRO C 1 11 ? 15.669 -4.595 32.289 1.00 21.18 11 PRO C CA 1
ATOM 4911 C C . PRO C 1 11 ? 15.381 -3.472 33.279 1.00 23.73 11 PRO C C 1
ATOM 4912 O O . PRO C 1 11 ? 16.173 -2.544 33.405 1.00 24.83 11 PRO C O 1
ATOM 4916 N N . THR C 1 12 ? 14.252 -3.559 33.980 1.00 24.58 12 THR C N 1
ATOM 4917 C CA . THR C 1 12 ? 13.869 -2.541 34.957 1.00 20.48 12 THR C CA 1
ATOM 4918 C C . THR C 1 12 ? 14.488 -2.835 36.311 1.00 19.99 12 THR C C 1
ATOM 4919 O O . THR C 1 12 ? 14.679 -3.994 36.675 1.00 23.12 12 THR C O 1
ATOM 4923 N N . ALA C 1 13 ? 14.782 -1.770 37.048 1.00 23.35 13 ALA C N 1
ATOM 4924 C CA . ALA C 1 13 ? 15.328 -1.852 38.392 1.00 18.12 13 ALA C CA 1
ATOM 4925 C C . ALA C 1 13 ? 16.813 -2.139 38.509 1.00 21.98 13 ALA C C 1
ATOM 4926 O O . ALA C 1 13 ? 17.304 -2.382 39.612 1.00 17.84 13 ALA C O 1
ATOM 4928 N N . VAL C 1 14 ? 17.535 -2.098 37.393 1.00 20.66 14 VAL C N 1
ATOM 4929 C CA . VAL C 1 14 ? 18.974 -2.349 37.424 1.00 16.36 14 VAL C CA 1
ATOM 4930 C C . VAL C 1 14 ? 19.795 -1.076 37.589 1.00 14.74 14 VAL C C 1
ATOM 4931 O O . VAL C 1 14 ? 21.017 -1.120 37.532 1.00 12.94 14 VAL C O 1
ATOM 4935 N N . GLY C 1 15 ? 19.137 0.061 37.776 1.00 14.30 15 GLY C N 1
ATOM 4936 C CA . GLY C 1 15 ? 19.885 1.296 37.966 1.00 16.82 15 GLY C CA 1
ATOM 4937 C C . GLY C 1 15 ? 20.318 1.979 36.685 1.00 17.93 15 GLY C C 1
ATOM 4938 O O . GLY C 1 15 ? 21.371 2.617 36.628 1.00 17.20 15 GLY C O 1
ATOM 4939 N N . LYS C 1 16 ? 19.486 1.848 35.660 1.00 15.44 16 LYS C N 1
ATOM 4940 C CA . LYS C 1 16 ? 19.739 2.445 34.364 1.00 17.71 16 LYS C CA 1
ATOM 4941 C C . LYS C 1 16 ? 19.705 3.980 34.427 1.00 23.90 16 LYS C C 1
ATOM 4942 O O . LYS C 1 16 ? 20.469 4.659 33.729 1.00 20.42 16 LYS C O 1
ATOM 4948 N N . THR C 1 17 ? 18.835 4.536 35.265 1.00 23.95 17 THR C N 1
ATOM 4949 C CA . THR C 1 17 ? 18.748 5.994 35.373 1.00 28.02 17 THR C CA 1
ATOM 4950 C C . THR C 1 17 ? 19.998 6.621 35.980 1.00 28.49 17 THR C C 1
ATOM 4951 O O . THR C 1 17 ? 20.659 7.454 35.352 1.00 24.12 17 THR C O 1
ATOM 4955 N N . LYS C 1 18 ? 20.320 6.215 37.204 1.00 25.48 18 LYS C N 1
ATOM 4956 C CA . LYS C 1 18 ? 21.480 6.757 37.899 1.00 25.31 18 LYS C CA 1
ATOM 4957 C C . LYS C 1 18 ? 22.804 6.563 37.149 1.00 29.33 18 LYS C C 1
ATOM 4958 O O . LYS C 1 18 ? 23.591 7.503 37.030 1.00 21.78 18 LYS C O 1
ATOM 4964 N N . THR C 1 19 ? 23.058 5.364 36.632 1.00 21.12 19 THR C N 1
ATOM 4965 C CA . THR C 1 19 ? 24.317 5.163 35.950 1.00 19.46 19 THR C CA 1
ATOM 4966 C C . THR C 1 19 ? 24.386 6.004 34.685 1.00 23.27 19 THR C C 1
ATOM 4967 O O . THR C 1 19 ? 25.468 6.438 34.279 1.00 27.88 19 THR C O 1
ATOM 4971 N N . SER C 1 20 ? 23.236 6.280 34.081 1.00 16.24 20 SER C N 1
ATOM 4972 C CA . SER C 1 20 ? 23.218 7.086 32.870 1.00 15.27 20 SER C CA 1
ATOM 4973 C C . SER C 1 20 ? 23.414 8.578 33.124 1.00 21.48 20 SER C C 1
ATOM 4974 O O . SER C 1 20 ? 24.060 9.246 32.323 1.00 23.87 20 SER C O 1
ATOM 4977 N N . VAL C 1 21 ? 22.875 9.117 34.215 1.00 18.58 21 VAL C N 1
ATOM 4978 C CA . VAL C 1 21 ? 23.065 10.542 34.453 1.00 17.62 21 VAL C CA 1
ATOM 4979 C C . VAL C 1 21 ? 24.492 10.825 34.894 1.00 18.45 21 VAL C C 1
ATOM 4980 O O . VAL C 1 21 ? 25.016 11.900 34.621 1.00 19.16 21 VAL C O 1
ATOM 4992 N N . LEU C 1 23 ? 27.105 9.085 33.904 1.00 23.49 23 LEU C N 1
ATOM 4993 C CA . LEU C 1 23 ? 27.937 8.926 32.738 1.00 20.14 23 LEU C CA 1
ATOM 4994 C C . LEU C 1 23 ? 27.830 10.155 31.860 1.00 18.95 23 LEU C C 1
ATOM 4995 O O . LEU C 1 23 ? 28.810 10.584 31.259 1.00 21.33 23 LEU C O 1
ATOM 5000 N N . ALA C 1 24 ? 26.635 10.725 31.784 1.00 20.94 24 ALA C N 1
ATOM 5001 C CA . ALA C 1 24 ? 26.406 11.905 30.947 1.00 16.95 24 ALA C CA 1
ATOM 5002 C C . ALA C 1 24 ? 27.020 13.174 31.535 1.00 21.65 24 ALA C C 1
ATOM 5003 O O . ALA C 1 24 ? 27.250 14.150 30.819 1.00 17.05 24 ALA C O 1
ATOM 5005 N N . LYS C 1 25 ? 27.283 13.152 32.837 1.00 22.62 25 LYS C N 1
ATOM 5006 C CA . LYS C 1 25 ? 27.881 14.289 33.513 1.00 31.90 25 LYS C CA 1
ATOM 5007 C C . LYS C 1 25 ? 29.345 14.460 33.122 1.00 35.41 25 LYS C C 1
ATOM 5008 O O . LYS C 1 25 ? 29.769 15.532 32.682 1.00 38.54 25 LYS C O 1
ATOM 5014 N N . ARG C 1 26 ? 30.123 13.400 33.276 1.00 34.50 26 ARG C N 1
ATOM 5015 C CA . ARG C 1 26 ? 31.536 13.479 32.937 1.00 34.30 26 ARG C CA 1
ATOM 5016 C C . ARG C 1 26 ? 31.785 13.244 31.452 1.00 32.66 26 ARG C C 1
ATOM 5017 O O . ARG C 1 26 ? 32.930 13.191 31.015 1.00 36.58 26 ARG C O 1
ATOM 5025 N N . LEU C 1 27 ? 30.716 13.125 30.674 1.00 27.84 27 LEU C N 1
ATOM 5026 C CA . LEU C 1 27 ? 30.851 12.900 29.244 1.00 24.09 27 LEU C CA 1
ATOM 5027 C C . LEU C 1 27 ? 30.079 13.964 28.473 1.00 22.10 27 LEU C C 1
ATOM 5028 O O . LEU C 1 27 ? 29.829 13.819 27.277 1.00 27.47 27 LEU C O 1
ATOM 5033 N N . ASN C 1 28 ? 29.711 15.031 29.177 1.00 24.34 28 ASN C N 1
ATOM 5034 C CA . ASN C 1 28 ? 28.954 16.151 28.611 1.00 28.17 28 ASN C CA 1
ATOM 5035 C C . ASN C 1 28 ? 27.892 15.676 27.617 1.00 26.01 28 ASN C C 1
ATOM 5036 O O . ASN C 1 28 ? 27.948 16.029 26.446 1.00 30.34 28 ASN C O 1
ATOM 5041 N N . GLY C 1 29 ? 26.916 14.900 28.083 1.00 24.98 29 GLY C N 1
ATOM 5042 C CA . GLY C 1 29 ? 25.900 14.403 27.173 1.00 23.25 29 GLY C CA 1
ATOM 5043 C C . GLY C 1 29 ? 24.457 14.712 27.534 1.00 25.05 29 GLY C C 1
ATOM 5044 O O . GLY C 1 29 ? 24.192 15.253 28.602 1.00 21.52 29 GLY C O 1
ATOM 5045 N N . GLU C 1 30 ? 23.524 14.390 26.636 1.00 14.93 30 GLU C N 1
ATOM 5046 C CA . GLU C 1 30 ? 22.104 14.614 26.892 1.00 19.31 30 GLU C CA 1
ATOM 5047 C C . GLU C 1 30 ? 21.413 13.263 26.785 1.00 18.64 30 GLU C C 1
ATOM 5048 O O . GLU C 1 30 ? 21.877 12.396 26.049 1.00 23.58 30 GLU C O 1
ATOM 5054 N N . VAL C 1 31 ? 20.312 13.063 27.506 1.00 13.53 31 VAL C N 1
ATOM 5055 C CA . VAL C 1 31 ? 19.648 11.766 27.432 1.00 6.23 31 VAL C CA 1
ATOM 5056 C C . VAL C 1 31 ? 18.385 11.721 26.603 1.00 13.24 31 VAL C C 1
ATOM 5057 O O . VAL C 1 31 ? 17.501 12.560 26.749 1.00 14.49 31 VAL C O 1
ATOM 5061 N N . ILE C 1 32 ? 18.302 10.734 25.722 1.00 9.62 32 ILE C N 1
ATOM 5062 C CA . ILE C 1 32 ? 17.095 10.557 24.937 1.00 12.16 32 ILE C CA 1
ATOM 5063 C C . ILE C 1 32 ? 16.420 9.332 25.543 1.00 17.47 32 ILE C C 1
ATOM 5064 O O . ILE C 1 32 ? 16.989 8.234 25.535 1.00 19.87 32 ILE C O 1
ATOM 5069 N N . SER C 1 33 ? 15.224 9.531 26.089 1.00 14.46 33 SER C N 1
ATOM 5070 C CA . SER C 1 33 ? 14.465 8.457 26.721 1.00 18.61 33 SER C CA 1
ATOM 5071 C C . SER C 1 33 ? 13.993 7.458 25.686 1.00 24.68 33 SER C C 1
ATOM 5072 O O . SER C 1 33 ? 13.308 7.820 24.730 1.00 24.71 33 SER C O 1
ATOM 5075 N N . GLY C 1 34 ? 14.359 6.196 25.873 1.00 26.56 34 GLY C N 1
ATOM 5076 C CA . GLY C 1 34 ? 13.949 5.181 24.920 1.00 24.23 34 GLY C CA 1
ATOM 5077 C C . GLY C 1 34 ? 12.709 4.438 25.370 1.00 22.78 34 GLY C C 1
ATOM 5078 O O . GLY C 1 34 ? 12.235 3.552 24.667 1.00 27.91 34 GLY C O 1
ATOM 5079 N N . ASP C 1 35 ? 12.177 4.806 26.533 1.00 28.45 35 ASP C N 1
ATOM 5080 C CA . ASP C 1 35 ? 10.998 4.149 27.094 1.00 27.11 35 ASP C CA 1
ATOM 5081 C C . ASP C 1 35 ? 9.704 4.790 26.601 1.00 27.95 35 ASP C C 1
ATOM 5082 O O . ASP C 1 35 ? 9.304 5.858 27.062 1.00 33.81 35 ASP C O 1
ATOM 5087 N N . SER C 1 36 ? 9.055 4.109 25.665 1.00 30.03 36 SER C N 1
ATOM 5088 C CA . SER C 1 36 ? 7.813 4.568 25.060 1.00 27.77 36 SER C CA 1
ATOM 5089 C C . SER C 1 36 ? 6.713 4.997 26.031 1.00 31.23 36 SER C C 1
ATOM 5090 O O . SER C 1 36 ? 5.850 5.803 25.675 1.00 36.86 36 SER C O 1
ATOM 5101 N N . GLN C 1 38 ? 7.225 6.588 28.883 1.00 21.74 38 GLN C N 1
ATOM 5102 C CA . GLN C 1 38 ? 7.628 7.857 29.476 1.00 24.90 38 GLN C CA 1
ATOM 5103 C C . GLN C 1 38 ? 7.074 9.049 28.703 1.00 23.85 38 GLN C C 1
ATOM 5104 O O . GLN C 1 38 ? 7.108 10.174 29.201 1.00 22.99 38 GLN C O 1
ATOM 5110 N N . VAL C 1 39 ? 6.585 8.819 27.487 1.00 17.96 39 VAL C N 1
ATOM 5111 C CA . VAL C 1 39 ? 6.066 9.928 26.689 1.00 19.47 39 VAL C CA 1
ATOM 5112 C C . VAL C 1 39 ? 4.730 10.456 27.178 1.00 18.61 39 VAL C C 1
ATOM 5113 O O . VAL C 1 39 ? 4.457 11.645 27.050 1.00 18.25 39 VAL C O 1
ATOM 5117 N N . TYR C 1 40 ? 3.910 9.578 27.750 1.00 17.85 40 TYR C N 1
ATOM 5118 C CA . TYR C 1 40 ? 2.578 9.953 28.224 1.00 20.94 40 TYR C CA 1
ATOM 5119 C C . TYR C 1 40 ? 2.565 10.766 29.503 1.00 18.79 40 TYR C C 1
ATOM 5120 O O . TYR C 1 40 ? 2.974 10.286 30.556 1.00 28.21 40 TYR C O 1
ATOM 5129 N N . ARG C 1 41 ? 2.077 11.996 29.416 1.00 18.71 41 ARG C N 1
ATOM 5130 C CA . ARG C 1 41 ? 2.020 12.847 30.592 1.00 29.39 41 ARG C CA 1
ATOM 5131 C C . ARG C 1 41 ? 0.822 12.538 31.470 1.00 31.29 41 ARG C C 1
ATOM 5132 O O . ARG C 1 41 ? -0.242 12.156 30.981 1.00 35.43 41 ARG C O 1
ATOM 5140 N N . GLY C 1 42 ? 1.021 12.702 32.776 1.00 35.59 42 GLY C N 1
ATOM 5141 C CA . GLY C 1 42 ? -0.024 12.433 33.747 1.00 36.44 42 GLY C CA 1
ATOM 5142 C C . GLY C 1 42 ? 0.100 11.017 34.272 1.00 36.68 42 GLY C C 1
ATOM 5143 O O . GLY C 1 42 ? -0.612 10.619 35.196 1.00 43.20 42 GLY C O 1
ATOM 5152 N N . ASP C 1 44 ? 2.919 9.267 35.760 1.00 27.82 44 ASP C N 1
ATOM 5153 C CA . ASP C 1 44 ? 4.261 9.324 36.322 1.00 29.52 44 ASP C CA 1
ATOM 5154 C C . ASP C 1 44 ? 4.593 8.127 37.197 1.00 29.39 44 ASP C C 1
ATOM 5155 O O . ASP C 1 44 ? 5.685 7.568 37.108 1.00 31.21 44 ASP C O 1
ATOM 5160 N N . ILE C 1 45 ? 3.647 7.732 38.040 1.00 24.78 45 ILE C N 1
ATOM 5161 C CA . ILE C 1 45 ? 3.867 6.610 38.934 1.00 19.11 45 ILE C CA 1
ATOM 5162 C C . ILE C 1 45 ? 3.941 5.276 38.219 1.00 16.53 45 ILE C C 1
ATOM 5163 O O . ILE C 1 45 ? 4.948 4.583 38.303 1.00 18.50 45 ILE C O 1
ATOM 5168 N N . GLY C 1 46 ? 2.879 4.917 37.508 1.00 23.76 46 GLY C N 1
ATOM 5169 C CA . GLY C 1 46 ? 2.864 3.640 36.810 1.00 19.77 46 GLY C CA 1
ATOM 5170 C C . GLY C 1 46 ? 4.000 3.442 35.826 1.00 24.11 46 GLY C C 1
ATOM 5171 O O . GLY C 1 46 ? 4.323 2.316 35.476 1.00 23.66 46 GLY C O 1
ATOM 5172 N N . THR C 1 47 ? 4.625 4.521 35.377 1.00 24.77 47 THR C N 1
ATOM 5173 C CA . THR C 1 47 ? 5.695 4.363 34.409 1.00 27.94 47 THR C CA 1
ATOM 5174 C C . THR C 1 47 ? 7.083 4.597 34.991 1.00 31.81 47 THR C C 1
ATOM 5175 O O . THR C 1 47 ? 8.075 4.622 34.256 1.00 33.06 47 THR C O 1
ATOM 5179 N N . ALA C 1 48 ? 7.156 4.757 36.310 1.00 31.53 48 ALA C N 1
ATOM 5180 C CA . ALA C 1 48 ? 8.432 4.993 36.982 1.00 29.15 48 ALA C CA 1
ATOM 5181 C C . ALA C 1 48 ? 9.190 6.106 36.263 1.00 33.06 48 ALA C C 1
ATOM 5182 O O . ALA C 1 48 ? 10.386 5.983 35.981 1.00 38.44 48 ALA C O 1
ATOM 5184 N N . LYS C 1 49 ? 8.476 7.188 35.966 1.00 29.19 49 LYS C N 1
ATOM 5185 C CA . LYS C 1 49 ? 9.043 8.332 35.270 1.00 23.87 49 LYS C CA 1
ATOM 5186 C C . LYS C 1 49 ? 10.178 8.954 36.074 1.00 29.29 49 LYS C C 1
ATOM 5187 O O . LYS C 1 49 ? 10.086 9.090 37.298 1.00 31.74 49 LYS C O 1
ATOM 5193 N N . ILE C 1 50 ? 11.254 9.323 35.383 1.00 30.96 50 ILE C N 1
ATOM 5194 C CA . ILE C 1 50 ? 12.403 9.934 36.040 1.00 28.99 50 ILE C CA 1
ATOM 5195 C C . ILE C 1 50 ? 12.031 11.313 36.557 1.00 28.16 50 ILE C C 1
ATOM 5196 O O . ILE C 1 50 ? 11.306 12.057 35.900 1.00 29.13 50 ILE C O 1
ATOM 5201 N N . THR C 1 51 ? 12.532 11.658 37.736 1.00 23.04 51 THR C N 1
ATOM 5202 C CA . THR C 1 51 ? 12.237 12.958 38.318 1.00 27.41 51 THR C CA 1
ATOM 5203 C C . THR C 1 51 ? 13.285 13.999 37.925 1.00 27.19 51 THR C C 1
ATOM 5204 O O . THR C 1 51 ? 14.389 13.655 37.500 1.00 20.83 51 THR C O 1
ATOM 5208 N N . ALA C 1 52 ? 12.936 15.273 38.063 1.00 29.44 52 ALA C N 1
ATOM 5209 C CA . ALA C 1 52 ? 13.867 16.341 37.723 1.00 29.79 52 ALA C CA 1
ATOM 5210 C C . ALA C 1 52 ? 15.110 16.226 38.600 1.00 25.92 52 ALA C C 1
ATOM 5211 O O . ALA C 1 52 ? 16.217 16.553 38.171 1.00 33.21 52 ALA C O 1
ATOM 5213 N N . GLU C 1 53 ? 14.915 15.746 39.825 1.00 31.86 53 GLU C N 1
ATOM 5214 C CA . GLU C 1 53 ? 16.005 15.582 40.779 1.00 32.61 53 GLU C CA 1
ATOM 5215 C C . GLU C 1 53 ? 16.932 14.430 40.357 1.00 34.65 53 GLU C C 1
ATOM 5216 O O . GLU C 1 53 ? 18.146 14.512 40.534 1.00 30.51 53 GLU C O 1
ATOM 5222 N N . GLU C 1 54 ? 16.362 13.364 39.797 1.00 27.27 54 GLU C N 1
ATOM 5223 C CA . GLU C 1 54 ? 17.174 12.241 39.338 1.00 31.42 54 GLU C CA 1
ATOM 5224 C C . GLU C 1 54 ? 17.986 12.645 38.100 1.00 29.58 54 GLU C C 1
ATOM 5225 O O . GLU C 1 54 ? 19.071 12.122 37.871 1.00 29.25 54 GLU C O 1
ATOM 5239 N N . ASP C 1 56 ? 19.322 15.362 37.719 1.00 33.03 56 ASP C N 1
ATOM 5240 C CA . ASP C 1 56 ? 20.428 16.107 38.290 1.00 32.19 56 ASP C CA 1
ATOM 5241 C C . ASP C 1 56 ? 21.101 16.977 37.235 1.00 36.03 56 ASP C C 1
ATOM 5242 O O . ASP C 1 56 ? 22.286 16.820 36.948 1.00 40.32 56 ASP C O 1
ATOM 5247 N N . GLY C 1 57 ? 20.331 17.888 36.646 1.00 32.69 57 GLY C N 1
ATOM 5248 C CA . GLY C 1 57 ? 20.881 18.786 35.641 1.00 31.44 57 GLY C CA 1
ATOM 5249 C C . GLY C 1 57 ? 20.966 18.271 34.214 1.00 33.58 57 GLY C C 1
ATOM 5250 O O . GLY C 1 57 ? 20.850 19.048 33.261 1.00 33.10 57 GLY C O 1
ATOM 5251 N N . VAL C 1 58 ? 21.184 16.969 34.054 1.00 28.17 58 VAL C N 1
ATOM 5252 C CA . VAL C 1 58 ? 21.281 16.403 32.725 1.00 19.50 58 VAL C CA 1
ATOM 5253 C C . VAL C 1 58 ? 19.947 16.567 32.026 1.00 25.08 58 VAL C C 1
ATOM 5254 O O . VAL C 1 58 ? 18.899 16.238 32.585 1.00 30.42 58 VAL C O 1
ATOM 5258 N N . PRO C 1 59 ? 19.962 17.101 30.798 1.00 20.41 59 PRO C N 1
ATOM 5259 C CA . PRO C 1 59 ? 18.730 17.300 30.029 1.00 25.28 59 PRO C CA 1
ATOM 5260 C C . PRO C 1 59 ? 18.178 16.001 29.427 1.00 24.18 59 PRO C C 1
ATOM 5261 O O . PRO C 1 59 ? 18.928 15.181 28.886 1.00 18.96 59 PRO C O 1
ATOM 5265 N N . HIS C 1 60 ? 16.866 15.824 29.528 1.00 12.57 60 HIS C N 1
ATOM 5266 C CA . HIS C 1 60 ? 16.225 14.638 28.993 1.00 18.01 60 HIS C CA 1
ATOM 5267 C C . HIS C 1 60 ? 15.154 14.975 27.969 1.00 15.92 60 HIS C C 1
ATOM 5268 O O . HIS C 1 60 ? 14.395 15.930 28.139 1.00 22.61 60 HIS C O 1
ATOM 5275 N N . HIS C 1 61 ? 15.097 14.184 26.903 1.00 16.11 61 HIS C N 1
ATOM 5276 C CA . HIS C 1 61 ? 14.126 14.411 25.839 1.00 19.11 61 HIS C CA 1
ATOM 5277 C C . HIS C 1 61 ? 13.129 13.277 25.664 1.00 20.10 61 HIS C C 1
ATOM 5278 O O . HIS C 1 61 ? 13.389 12.129 26.041 1.00 12.37 61 HIS C O 1
ATOM 5285 N N . LEU C 1 62 ? 11.993 13.625 25.064 1.00 20.51 62 LEU C N 1
ATOM 5286 C CA . LEU C 1 62 ? 10.930 12.680 24.780 1.00 19.18 62 LEU C CA 1
ATOM 5287 C C . LEU C 1 62 ? 10.165 12.224 26.024 1.00 23.30 62 LEU C C 1
ATOM 5288 O O . LEU C 1 62 ? 9.675 11.093 26.111 1.00 23.36 62 LEU C O 1
ATOM 5293 N N . ILE C 1 63 ? 10.075 13.120 26.994 1.00 19.08 63 ILE C N 1
ATOM 5294 C CA . ILE C 1 63 ? 9.349 12.834 28.210 1.00 22.37 63 ILE C CA 1
ATOM 5295 C C . ILE C 1 63 ? 8.164 13.782 28.273 1.00 27.15 63 ILE C C 1
ATOM 5296 O O . ILE C 1 63 ? 8.321 14.994 28.103 1.00 25.96 63 ILE C O 1
ATOM 5301 N N . ASP C 1 64 ? 6.978 13.229 28.502 1.00 21.88 64 ASP C N 1
ATOM 5302 C CA . ASP C 1 64 ? 5.784 14.047 28.598 1.00 18.21 64 ASP C CA 1
ATOM 5303 C C . ASP C 1 64 ? 5.502 14.825 27.318 1.00 17.46 64 ASP C C 1
ATOM 5304 O O . ASP C 1 64 ? 5.315 16.039 27.356 1.00 17.32 64 ASP C O 1
ATOM 5309 N N . ILE C 1 65 ? 5.455 14.123 26.190 1.00 14.07 65 ILE C N 1
ATOM 5310 C CA . ILE C 1 65 ? 5.195 14.761 24.900 1.00 21.90 65 ILE C CA 1
ATOM 5311 C C . ILE C 1 65 ? 3.910 14.290 24.207 1.00 26.37 65 ILE C C 1
ATOM 5312 O O . ILE C 1 65 ? 3.557 14.800 23.145 1.00 31.90 65 ILE C O 1
ATOM 5317 N N . LYS C 1 66 ? 3.222 13.316 24.795 1.00 22.05 66 LYS C N 1
ATOM 5318 C CA . LYS C 1 66 ? 1.996 12.783 24.212 1.00 28.16 66 LYS C CA 1
ATOM 5319 C C . LYS C 1 66 ? 0.898 12.542 25.245 1.00 26.62 66 LYS C C 1
ATOM 5320 O O . LYS C 1 66 ? 1.151 11.969 26.305 1.00 34.79 66 LYS C O 1
ATOM 5326 N N . ASP C 1 67 ? -0.316 12.984 24.934 1.00 21.96 67 ASP C N 1
ATOM 5327 C CA . ASP C 1 67 ? -1.463 12.792 25.823 1.00 21.29 67 ASP C CA 1
ATOM 5328 C C . ASP C 1 67 ? -1.800 11.298 25.855 1.00 17.33 67 ASP C C 1
ATOM 5329 O O . ASP C 1 67 ? -1.757 10.632 24.822 1.00 15.44 67 ASP C O 1
ATOM 5334 N N . PRO C 1 68 ? -2.145 10.757 27.037 1.00 18.19 68 PRO C N 1
ATOM 5335 C CA . PRO C 1 68 ? -2.476 9.332 27.169 1.00 18.90 68 PRO C CA 1
ATOM 5336 C C . PRO C 1 68 ? -3.510 8.764 26.205 1.00 17.33 68 PRO C C 1
ATOM 5337 O O . PRO C 1 68 ? -3.657 7.542 26.102 1.00 20.38 68 PRO C O 1
ATOM 5341 N N . SER C 1 69 ? -4.216 9.629 25.482 1.00 22.22 69 SER C N 1
ATOM 5342 C CA . SER C 1 69 ? -5.207 9.152 24.514 1.00 15.07 69 SER C CA 1
ATOM 5343 C C . SER C 1 69 ? -4.566 8.940 23.145 1.00 18.18 69 SER C C 1
ATOM 5344 O O . SER C 1 69 ? -5.126 8.244 22.299 1.00 22.08 69 SER C O 1
ATOM 5347 N N . GLU C 1 70 ? -3.386 9.528 22.937 1.00 19.65 70 GLU C N 1
ATOM 5348 C CA . GLU C 1 70 ? -2.677 9.419 21.660 1.00 19.37 70 GLU C CA 1
ATOM 5349 C C . GLU C 1 70 ? -1.820 8.175 21.564 1.00 20.75 70 GLU C C 1
ATOM 5350 O O . GLU C 1 70 ? -1.467 7.570 22.575 1.00 31.50 70 GLU C O 1
ATOM 5356 N N . SER C 1 71 ? -1.478 7.796 20.341 1.00 25.24 71 SER C N 1
ATOM 5357 C CA . SER C 1 71 ? -0.632 6.629 20.124 1.00 30.81 71 SER C CA 1
ATOM 5358 C C . SER C 1 71 ? 0.785 7.108 19.818 1.00 28.69 71 SER C C 1
ATOM 5359 O O . SER C 1 71 ? 0.980 8.224 19.334 1.00 34.10 71 SER C O 1
ATOM 5362 N N . PHE C 1 72 ? 1.766 6.255 20.090 1.00 26.14 72 PHE C N 1
ATOM 5363 C CA . PHE C 1 72 ? 3.168 6.584 19.854 1.00 27.53 72 PHE C CA 1
ATOM 5364 C C . PHE C 1 72 ? 3.910 5.352 19.334 1.00 28.78 72 PHE C C 1
ATOM 5365 O O . PHE C 1 72 ? 4.495 4.590 20.110 1.00 25.66 72 PHE C O 1
ATOM 5373 N N . SER C 1 73 ? 3.893 5.169 18.019 1.00 25.08 73 SER C N 1
ATOM 5374 C CA . SER C 1 73 ? 4.544 4.020 17.400 1.00 24.47 73 SER C CA 1
ATOM 5375 C C . SER C 1 73 ? 6.058 4.157 17.336 1.00 29.10 73 SER C C 1
ATOM 5376 O O . SER C 1 73 ? 6.623 5.225 17.593 1.00 24.05 73 SER C O 1
ATOM 5379 N N . VAL C 1 74 ? 6.708 3.059 16.975 1.00 26.21 74 VAL C N 1
ATOM 5380 C CA . VAL C 1 74 ? 8.148 3.039 16.852 1.00 27.43 74 VAL C CA 1
ATOM 5381 C C . VAL C 1 74 ? 8.558 4.095 15.827 1.00 26.61 74 VAL C C 1
ATOM 5382 O O . VAL C 1 74 ? 9.528 4.822 16.025 1.00 28.15 74 VAL C O 1
ATOM 5386 N N . ALA C 1 75 ? 7.799 4.188 14.739 1.00 27.79 75 ALA C N 1
ATOM 5387 C CA . ALA C 1 75 ? 8.092 5.157 13.695 1.00 28.03 75 ALA C CA 1
ATOM 5388 C C . ALA C 1 75 ? 8.044 6.567 14.267 1.00 29.48 75 ALA C C 1
ATOM 5389 O O . ALA C 1 75 ? 8.895 7.396 13.945 1.00 29.72 75 ALA C O 1
ATOM 5391 N N . ASP C 1 76 ? 7.056 6.842 15.116 1.00 25.61 76 ASP C N 1
ATOM 5392 C CA . ASP C 1 76 ? 6.950 8.168 15.710 1.00 24.70 76 ASP C CA 1
ATOM 5393 C C . ASP C 1 76 ? 8.231 8.418 16.515 1.00 27.08 76 ASP C C 1
ATOM 5394 O O . ASP C 1 76 ? 8.828 9.486 16.431 1.00 27.56 76 ASP C O 1
ATOM 5399 N N . PHE C 1 77 ? 8.656 7.424 17.287 1.00 22.29 77 PHE C N 1
ATOM 5400 C CA . PHE C 1 77 ? 9.853 7.574 18.098 1.00 17.37 77 PHE C CA 1
ATOM 5401 C C . PHE C 1 77 ? 11.092 7.852 17.258 1.00 22.48 77 PHE C C 1
ATOM 5402 O O . PHE C 1 77 ? 11.843 8.779 17.547 1.00 16.32 77 PHE C O 1
ATOM 5410 N N . GLN C 1 78 ? 11.295 7.045 16.222 1.00 22.54 78 GLN C N 1
ATOM 5411 C CA . GLN C 1 78 ? 12.438 7.180 15.329 1.00 22.84 78 GLN C CA 1
ATOM 5412 C C . GLN C 1 78 ? 12.517 8.557 14.656 1.00 22.86 78 GLN C C 1
ATOM 5413 O O . GLN C 1 78 ? 13.598 9.131 14.557 1.00 20.46 78 GLN C O 1
ATOM 5419 N N . ASP C 1 79 ? 11.382 9.084 14.196 1.00 27.31 79 ASP C N 1
ATOM 5420 C CA . ASP C 1 79 ? 11.367 10.397 13.555 1.00 33.22 79 ASP C CA 1
ATOM 5421 C C . ASP C 1 79 ? 11.706 11.508 14.557 1.00 34.19 79 ASP C C 1
ATOM 5422 O O . ASP C 1 79 ? 12.127 12.596 14.163 1.00 36.88 79 ASP C O 1
ATOM 5427 N N . LEU C 1 80 ? 11.515 11.247 15.848 1.00 33.38 80 LEU C N 1
ATOM 5428 C CA . LEU C 1 80 ? 11.835 12.250 16.863 1.00 34.28 80 LEU C CA 1
ATOM 5429 C C . LEU C 1 80 ? 13.243 12.074 17.423 1.00 32.30 80 LEU C C 1
ATOM 5430 O O . LEU C 1 80 ? 13.902 13.056 17.757 1.00 35.54 80 LEU C O 1
ATOM 5435 N N . ALA C 1 81 ? 13.713 10.834 17.519 1.00 21.81 81 ALA C N 1
ATOM 5436 C CA . ALA C 1 81 ? 15.042 10.587 18.064 1.00 20.08 81 ALA C CA 1
ATOM 5437 C C . ALA C 1 81 ? 16.169 10.913 17.102 1.00 20.68 81 ALA C C 1
ATOM 5438 O O . ALA C 1 81 ? 17.132 11.596 17.467 1.00 16.54 81 ALA C O 1
ATOM 5440 N N . THR C 1 82 ? 16.050 10.429 15.872 1.00 21.04 82 THR C N 1
ATOM 5441 C CA . THR C 1 82 ? 17.090 10.653 14.881 1.00 22.79 82 THR C CA 1
ATOM 5442 C C . THR C 1 82 ? 17.471 12.132 14.789 1.00 20.47 82 THR C C 1
ATOM 5443 O O . THR C 1 82 ? 18.621 12.489 14.983 1.00 21.03 82 THR C O 1
ATOM 5447 N N . PRO C 1 83 ? 16.506 13.016 14.518 1.00 25.38 83 PRO C N 1
ATOM 5448 C CA . PRO C 1 83 ? 16.858 14.438 14.429 1.00 26.71 83 PRO C CA 1
ATOM 5449 C C . PRO C 1 83 ? 17.471 14.971 15.734 1.00 30.26 83 PRO C C 1
ATOM 5450 O O . PRO C 1 83 ? 18.364 15.826 15.717 1.00 30.42 83 PRO C O 1
ATOM 5454 N N . LEU C 1 84 ? 16.992 14.462 16.867 1.00 33.10 84 LEU C N 1
ATOM 5455 C CA . LEU C 1 84 ? 17.492 14.904 18.165 1.00 30.36 84 LEU C CA 1
ATOM 5456 C C . LEU C 1 84 ? 18.961 14.569 18.364 1.00 23.04 84 LEU C C 1
ATOM 5457 O O . LEU C 1 84 ? 19.699 15.354 18.947 1.00 29.84 84 LEU C O 1
ATOM 5462 N N . ILE C 1 85 ? 19.383 13.403 17.891 1.00 18.98 85 ILE C N 1
ATOM 5463 C CA . ILE C 1 85 ? 20.778 13.006 18.022 1.00 11.70 85 ILE C CA 1
ATOM 5464 C C . ILE C 1 85 ? 21.667 14.027 17.316 1.00 21.09 85 ILE C C 1
ATOM 5465 O O . ILE C 1 85 ? 22.746 14.370 17.805 1.00 22.04 85 ILE C O 1
ATOM 5470 N N . THR C 1 86 ? 21.199 14.523 16.174 1.00 20.72 86 THR C N 1
ATOM 5471 C CA . THR C 1 86 ? 21.932 15.522 15.409 1.00 23.29 86 THR C CA 1
ATOM 5472 C C . THR C 1 86 ? 21.944 16.869 16.135 1.00 22.96 86 THR C C 1
ATOM 5473 O O . THR C 1 86 ? 22.962 17.553 16.164 1.00 26.75 86 THR C O 1
ATOM 5477 N N . GLU C 1 87 ? 20.810 17.247 16.719 1.00 25.78 87 GLU C N 1
ATOM 5478 C CA . GLU C 1 87 ? 20.708 18.514 17.438 1.00 28.05 87 GLU C CA 1
ATOM 5479 C C . GLU C 1 87 ? 21.595 18.493 18.690 1.00 30.87 87 GLU C C 1
ATOM 5480 O O . GLU C 1 87 ? 22.112 19.525 19.127 1.00 31.65 87 GLU C O 1
ATOM 5486 N N . ILE C 1 88 ? 21.770 17.310 19.265 1.00 28.10 88 ILE C N 1
ATOM 5487 C CA . 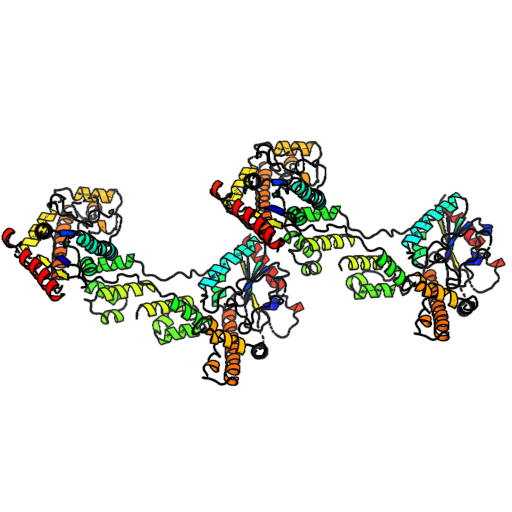ILE C 1 88 ? 22.616 17.152 20.440 1.00 23.80 88 ILE C CA 1
ATOM 5488 C C . ILE C 1 88 ? 24.084 17.263 20.005 1.00 24.94 88 ILE C C 1
ATOM 5489 O O . ILE C 1 88 ? 24.924 17.782 20.744 1.00 22.08 88 ILE C O 1
ATOM 5494 N N . HIS C 1 89 ? 24.388 16.779 18.802 1.00 24.73 89 HIS C N 1
ATOM 5495 C CA . HIS C 1 89 ? 25.749 16.863 18.282 1.00 27.04 89 HIS C CA 1
ATOM 5496 C C . HIS C 1 89 ? 26.068 18.281 17.853 1.00 29.83 89 HIS C C 1
ATOM 5497 O O . HIS C 1 89 ? 27.218 18.704 17.907 1.00 29.76 89 HIS C O 1
ATOM 5504 N N . GLU C 1 90 ? 25.038 19.006 17.423 1.00 31.88 90 GLU C N 1
ATOM 5505 C CA . GLU C 1 90 ? 25.184 20.396 17.008 1.00 27.06 90 GLU C CA 1
ATOM 5506 C C . GLU C 1 90 ? 25.573 21.245 18.216 1.00 21.45 90 GLU C C 1
ATOM 5507 O O . GLU C 1 90 ? 26.194 22.293 18.062 1.00 25.61 90 GLU C O 1
ATOM 5513 N N . ARG C 1 91 ? 25.189 20.800 19.413 1.00 25.61 91 ARG C N 1
ATOM 5514 C CA . ARG C 1 91 ? 25.504 21.518 20.652 1.00 23.69 91 ARG C CA 1
ATOM 5515 C C . ARG C 1 91 ? 26.853 21.092 21.196 1.00 24.13 91 ARG C C 1
ATOM 5516 O O . ARG C 1 91 ? 27.330 21.649 22.180 1.00 29.37 91 ARG C O 1
ATOM 5524 N N . GLY C 1 92 ? 27.457 20.092 20.559 1.00 28.27 92 GLY C N 1
ATOM 5525 C CA . GLY C 1 92 ? 28.750 19.598 21.000 1.00 23.73 92 GLY C CA 1
ATOM 5526 C C . GLY C 1 92 ? 28.632 18.668 22.191 1.00 28.68 92 GLY C C 1
ATOM 5527 O O . GLY C 1 92 ? 29.572 18.528 22.973 1.00 29.62 92 GLY C O 1
ATOM 5528 N N . ARG C 1 93 ? 27.472 18.031 22.320 1.00 31.02 93 ARG C N 1
ATOM 5529 C CA . ARG C 1 93 ? 27.191 17.112 23.415 1.00 23.54 93 ARG C CA 1
ATOM 5530 C C . ARG C 1 93 ? 27.103 15.693 22.882 1.00 21.51 93 ARG C C 1
ATOM 5531 O O . ARG C 1 93 ? 26.958 15.479 21.678 1.00 19.76 93 ARG C O 1
ATOM 5539 N N . LEU C 1 94 ? 27.152 14.727 23.790 1.00 11.82 94 LEU C N 1
ATOM 5540 C CA . LEU C 1 94 ? 27.076 13.330 23.414 1.00 14.35 94 LEU C CA 1
ATOM 5541 C C . LEU C 1 94 ? 25.685 12.770 23.705 1.00 16.04 94 LEU C C 1
ATOM 5542 O O . LEU C 1 94 ? 25.245 12.747 24.852 1.00 20.83 94 LEU C O 1
ATOM 5547 N N . PRO C 1 95 ? 24.971 12.315 22.665 1.00 14.81 95 PRO C N 1
ATOM 5548 C CA . PRO C 1 95 ? 23.626 11.758 22.841 1.00 19.29 95 PRO C CA 1
ATOM 5549 C C . PRO C 1 95 ? 23.603 10.373 23.488 1.00 17.44 95 PRO C C 1
ATOM 5550 O O . PRO C 1 95 ? 24.358 9.476 23.106 1.00 9.39 95 PRO C O 1
ATOM 5554 N N . PHE C 1 96 ? 22.717 10.230 24.469 1.00 12.84 96 PHE C N 1
ATOM 5555 C CA . PHE C 1 96 ? 22.530 9.001 25.231 1.00 14.83 96 PHE C CA 1
ATOM 5556 C C . PHE C 1 96 ? 21.110 8.434 25.046 1.00 19.50 96 PHE C C 1
ATOM 5557 O O . PHE C 1 96 ? 20.117 9.103 25.353 1.00 10.19 96 PHE C O 1
ATOM 5565 N N . LEU C 1 97 ? 21.019 7.209 24.532 1.00 19.42 97 LEU C N 1
ATOM 5566 C CA . LEU C 1 97 ? 19.738 6.537 24.353 1.00 14.84 97 LEU C CA 1
ATOM 5567 C C . LEU C 1 97 ? 19.636 5.568 25.534 1.00 19.70 97 LEU C C 1
ATOM 5568 O O . LEU C 1 97 ? 20.336 4.543 25.581 1.00 17.21 97 LEU C O 1
ATOM 5573 N N . VAL C 1 98 ? 18.756 5.907 26.478 1.00 15.86 98 VAL C N 1
ATOM 5574 C CA . VAL C 1 98 ? 18.570 5.136 27.710 1.00 22.54 98 VAL C CA 1
ATOM 5575 C C . VAL C 1 98 ? 17.227 4.434 27.891 1.00 23.88 98 VAL C C 1
ATOM 5576 O O . VAL C 1 98 ? 16.171 5.000 27.608 1.00 23.67 98 VAL C O 1
ATOM 5580 N N . GLY C 1 99 ? 17.302 3.200 28.391 1.00 27.13 99 GLY C N 1
ATOM 5581 C CA . GLY C 1 99 ? 16.129 2.386 28.642 1.00 29.32 99 GLY C CA 1
ATOM 5582 C C . GLY C 1 99 ? 15.379 2.060 27.374 1.00 35.52 99 GLY C C 1
ATOM 5583 O O . GLY C 1 99 ? 15.949 2.105 26.283 1.00 39.60 99 GLY C O 1
ATOM 5584 N N . GLY C 1 100 ? 14.099 1.725 27.524 1.00 40.48 100 GLY C N 1
ATOM 5585 C CA . GLY C 1 100 ? 13.262 1.409 26.377 1.00 40.76 100 GLY C CA 1
ATOM 5586 C C . GLY C 1 100 ? 13.220 -0.054 25.979 1.00 40.69 100 GLY C C 1
ATOM 5587 O O . GLY C 1 100 ? 13.962 -0.879 26.512 1.00 42.07 100 GLY C O 1
ATOM 5588 N N . THR C 1 101 ? 12.333 -0.382 25.046 1.00 39.30 101 THR C N 1
ATOM 5589 C CA . THR C 1 101 ? 12.220 -1.752 24.569 1.00 40.52 101 THR C CA 1
ATOM 5590 C C . THR C 1 101 ? 13.074 -1.876 23.322 1.00 35.79 101 THR C C 1
ATOM 5591 O O . THR C 1 101 ? 13.329 -0.887 22.631 1.00 32.80 101 THR C O 1
ATOM 5595 N N . GLY C 1 102 ? 13.494 -3.101 23.031 1.00 35.75 102 GLY C N 1
ATOM 5596 C CA . GLY C 1 102 ? 14.329 -3.347 21.873 1.00 43.57 102 GLY C CA 1
ATOM 5597 C C . GLY C 1 102 ? 13.800 -2.767 20.581 1.00 42.94 102 GLY C C 1
ATOM 5598 O O . GLY C 1 102 ? 14.567 -2.314 19.730 1.00 48.67 102 GLY C O 1
ATOM 5599 N N . LEU C 1 103 ? 12.484 -2.781 20.431 1.00 35.90 103 LEU C N 1
ATOM 5600 C CA . LEU C 1 103 ? 11.852 -2.256 19.232 1.00 36.57 103 LEU C CA 1
ATOM 5601 C C . LEU C 1 103 ? 12.206 -0.810 18.930 1.00 33.04 103 LEU C C 1
ATOM 5602 O O . LEU C 1 103 ? 12.506 -0.468 17.788 1.00 39.58 103 LEU C O 1
ATOM 5607 N N . TYR C 1 104 ? 12.160 0.038 19.951 1.00 28.94 104 TYR C N 1
ATOM 5608 C CA . TYR C 1 104 ? 12.456 1.455 19.778 1.00 28.39 104 TYR C CA 1
ATOM 5609 C C . TYR C 1 104 ? 13.950 1.749 19.641 1.00 26.56 104 TYR C C 1
ATOM 5610 O O . TYR C 1 104 ? 14.349 2.631 18.874 1.00 26.70 104 TYR C O 1
ATOM 5619 N N . VAL C 1 105 ? 14.774 1.006 20.373 1.00 23.35 105 VAL C N 1
ATOM 5620 C CA . VAL C 1 105 ? 16.214 1.205 20.305 1.00 27.28 105 VAL C CA 1
ATOM 5621 C C . VAL C 1 105 ? 16.783 0.685 18.994 1.00 25.62 105 VAL C C 1
ATOM 5622 O O . VAL C 1 105 ? 17.597 1.362 18.368 1.00 31.33 105 VAL C O 1
ATOM 5626 N N . ASN C 1 106 ? 16.361 -0.502 18.562 1.00 23.99 106 ASN C N 1
ATOM 5627 C CA . ASN C 1 106 ? 16.875 -1.048 17.304 1.00 23.12 106 ASN C CA 1
ATOM 5628 C C . ASN C 1 106 ? 16.478 -0.220 16.108 1.00 19.54 106 ASN C C 1
ATOM 5629 O O . ASN C 1 106 ? 17.234 -0.119 15.153 1.00 15.31 106 ASN C O 1
ATOM 5634 N N . ALA C 1 107 ? 15.292 0.372 16.161 1.00 22.62 107 ALA C N 1
ATOM 5635 C CA . ALA C 1 107 ? 14.828 1.180 15.049 1.00 27.93 107 ALA C CA 1
ATOM 5636 C C . ALA C 1 107 ? 15.678 2.436 14.887 1.00 26.49 107 ALA C C 1
ATOM 5637 O O . ALA C 1 107 ? 15.875 2.919 13.775 1.00 23.10 107 ALA C O 1
ATOM 5639 N N . VAL C 1 108 ? 16.189 2.957 15.999 1.00 25.83 108 VAL C N 1
ATOM 5640 C CA . VAL C 1 108 ? 17.025 4.155 15.975 1.00 23.67 108 VAL C CA 1
ATOM 5641 C C . VAL C 1 108 ? 18.472 3.853 15.607 1.00 24.03 108 VAL C C 1
ATOM 5642 O O . VAL C 1 108 ? 19.070 4.549 14.793 1.00 25.17 108 VAL C O 1
ATOM 5646 N N . ILE C 1 109 ? 19.033 2.813 16.210 1.00 23.28 109 ILE C N 1
ATOM 5647 C CA . ILE C 1 109 ? 20.421 2.487 15.951 1.00 26.13 109 ILE C CA 1
ATOM 5648 C C . ILE C 1 109 ? 20.654 1.869 14.589 1.00 30.22 109 ILE C C 1
ATOM 5649 O O . ILE C 1 109 ? 21.801 1.727 14.170 1.00 40.15 109 ILE C O 1
ATOM 5654 N N . HIS C 1 110 ? 19.581 1.497 13.899 1.00 22.34 110 HIS C N 1
ATOM 5655 C CA . HIS C 1 110 ? 19.712 0.882 12.581 1.00 28.90 110 HIS C CA 1
ATOM 5656 C C . HIS C 1 110 ? 19.065 1.713 11.485 1.00 33.00 110 HIS C C 1
ATOM 5657 O O . HIS C 1 110 ? 19.208 1.407 10.302 1.00 35.68 110 HIS C O 1
ATOM 5664 N N . GLN C 1 111 ? 18.357 2.766 11.875 1.00 36.83 111 GLN C N 1
ATOM 5665 C CA . GLN C 1 111 ? 17.697 3.624 10.900 1.00 38.22 111 GLN C CA 1
ATOM 5666 C C . GLN C 1 111 ? 16.803 2.821 9.952 1.00 41.21 111 GLN C C 1
ATOM 5667 O O . GLN C 1 111 ? 16.841 3.027 8.737 1.00 39.75 111 GLN C O 1
ATOM 5673 N N . PHE C 1 112 ? 16.005 1.906 10.499 1.00 44.66 112 PHE C N 1
ATOM 5674 C CA . PHE C 1 112 ? 15.107 1.094 9.677 1.00 47.97 112 PHE C CA 1
ATOM 5675 C C . PHE C 1 112 ? 14.210 1.956 8.793 1.00 53.69 112 PHE C C 1
ATOM 5676 O O . PHE C 1 112 ? 13.677 2.973 9.239 1.00 50.35 112 PHE C O 1
ATOM 5684 N N . ASN C 1 113 ? 14.040 1.537 7.542 1.00 62.51 113 ASN C N 1
ATOM 5685 C CA . ASN C 1 113 ? 13.203 2.271 6.595 1.00 69.92 113 ASN C CA 1
ATOM 5686 C C . ASN C 1 113 ? 11.871 2.682 7.214 1.00 69.96 113 ASN C C 1
ATOM 5687 O O . ASN C 1 113 ? 11.561 3.870 7.311 1.00 73.00 113 ASN C O 1
ATOM 5692 N N . LEU C 1 114 ? 11.092 1.680 7.621 1.00 69.60 114 LEU C N 1
ATOM 5693 C CA . LEU C 1 114 ? 9.773 1.880 8.221 1.00 69.82 114 LEU C CA 1
ATOM 5694 C C . LEU C 1 114 ? 8.798 2.505 7.222 1.00 68.78 114 LEU C C 1
ATOM 5695 O O . LEU C 1 114 ? 7.947 3.322 7.584 1.00 64.34 114 LEU C O 1
ATOM 5700 N N . GLY C 1 115 ? 8.937 2.103 5.962 1.00 68.28 115 GLY C N 1
ATOM 5701 C CA . GLY C 1 115 ? 8.072 2.604 4.913 1.00 68.77 115 GLY C CA 1
ATOM 5702 C C . GLY C 1 115 ? 6.844 1.729 4.744 1.00 68.52 115 GLY C C 1
ATOM 5703 O O . GLY C 1 115 ? 6.873 0.532 5.043 1.00 67.08 115 GLY C O 1
ATOM 5704 N N . ASP C 1 116 ? 5.761 2.330 4.261 1.00 66.57 116 ASP C N 1
ATOM 5705 C CA . ASP C 1 116 ? 4.506 1.620 4.050 1.00 64.29 116 ASP C CA 1
ATOM 5706 C C . ASP C 1 116 ? 4.666 0.492 3.036 1.00 59.55 116 ASP C C 1
ATOM 5707 O O . ASP C 1 116 ? 5.734 0.315 2.445 1.00 53.14 116 ASP C O 1
ATOM 5712 N N . ILE C 1 117 ? 3.594 -0.269 2.844 1.00 55.45 117 ILE C N 1
ATOM 5713 C CA . ILE C 1 117 ? 3.593 -1.375 1.895 1.00 53.54 117 ILE C CA 1
ATOM 5714 C C . ILE C 1 117 ? 2.413 -1.244 0.930 1.00 49.21 117 ILE C C 1
ATOM 5715 O O . ILE C 1 117 ? 1.269 -1.515 1.297 1.00 46.34 117 ILE C O 1
ATOM 5720 N N . ARG C 1 118 ? 2.698 -0.818 -0.299 1.00 44.38 118 ARG C N 1
ATOM 5721 C CA . ARG C 1 118 ? 1.662 -0.659 -1.319 1.00 45.13 118 ARG C CA 1
ATOM 5722 C C . ARG C 1 118 ? 2.021 -1.400 -2.604 1.00 41.52 118 ARG C C 1
ATOM 5723 O O . ARG C 1 118 ? 3.195 -1.559 -2.945 1.00 36.94 118 ARG C O 1
ATOM 5731 N N . ALA C 1 119 ? 0.991 -1.849 -3.311 1.00 45.83 119 ALA C N 1
ATOM 5732 C CA . ALA C 1 119 ? 1.165 -2.575 -4.564 1.00 49.67 119 ALA C CA 1
ATOM 5733 C C . ALA C 1 119 ? 1.436 -1.618 -5.727 1.00 47.30 119 ALA C C 1
ATOM 5734 O O . ALA C 1 119 ? 0.683 -0.675 -5.960 1.00 43.60 119 ALA C O 1
ATOM 5736 N N . ASP C 1 120 ? 2.520 -1.881 -6.450 1.00 46.75 120 ASP C N 1
ATOM 5737 C CA . ASP C 1 120 ? 2.922 -1.070 -7.593 1.00 49.39 120 ASP C CA 1
ATOM 5738 C C . ASP C 1 120 ? 1.784 -0.980 -8.612 1.00 48.90 120 ASP C C 1
ATOM 5739 O O . ASP C 1 120 ? 1.318 -2.002 -9.119 1.00 55.02 120 ASP C O 1
ATOM 5744 N N . GLU C 1 121 ? 1.331 0.238 -8.904 1.00 46.25 121 GLU C N 1
ATOM 5745 C CA . GLU C 1 121 ? 0.248 0.431 -9.869 1.00 47.05 121 GLU C CA 1
ATOM 5746 C C . GLU C 1 121 ? 0.633 -0.068 -11.264 1.00 42.71 121 GLU C C 1
ATOM 5747 O O . GLU C 1 121 ? -0.234 -0.348 -12.093 1.00 40.50 121 GLU C O 1
ATOM 5753 N N . ASP C 1 122 ? 1.933 -0.187 -11.519 1.00 36.28 122 ASP C N 1
ATOM 5754 C CA . ASP C 1 122 ? 2.403 -0.647 -12.818 1.00 35.21 122 ASP C CA 1
ATOM 5755 C C . ASP C 1 122 ? 2.185 -2.143 -13.035 1.00 33.83 122 ASP C C 1
ATOM 5756 O O . ASP C 1 122 ? 1.761 -2.564 -14.112 1.00 35.86 122 ASP C O 1
ATOM 5761 N N . TYR C 1 123 ? 2.466 -2.948 -12.016 1.00 28.24 123 TYR C N 1
ATOM 5762 C CA . TYR C 1 123 ? 2.287 -4.390 -12.137 1.00 29.82 123 TYR C CA 1
ATOM 5763 C C . TYR C 1 123 ? 0.819 -4.723 -12.351 1.00 31.56 123 TYR C C 1
ATOM 5764 O O . TYR C 1 123 ? 0.479 -5.651 -13.091 1.00 32.19 123 TYR C O 1
ATOM 5773 N N . ARG C 1 124 ? -0.055 -3.968 -11.696 1.00 29.32 124 ARG C N 1
ATOM 5774 C CA . ARG C 1 124 ? -1.478 -4.210 -11.847 1.00 30.59 124 ARG C CA 1
ATOM 5775 C C . ARG C 1 124 ? -1.827 -3.891 -13.296 1.00 30.12 124 ARG C C 1
ATOM 5776 O O . ARG C 1 124 ? -2.590 -4.614 -13.933 1.00 30.21 124 ARG C O 1
ATOM 5784 N N . HIS C 1 125 ? -1.253 -2.807 -13.812 1.00 28.83 125 HIS C N 1
ATOM 5785 C CA . HIS C 1 125 ? -1.482 -2.399 -15.194 1.00 28.94 125 HIS C CA 1
ATOM 5786 C C . HIS C 1 125 ? -0.991 -3.527 -16.104 1.00 30.80 125 HIS C C 1
ATOM 5787 O O . HIS C 1 125 ? -1.616 -3.844 -17.115 1.00 31.13 125 HIS C O 1
ATOM 5794 N N . GLU C 1 126 ? 0.133 -4.131 -15.733 1.00 32.16 126 GLU C N 1
ATOM 5795 C CA . GLU C 1 126 ? 0.717 -5.228 -16.506 1.00 28.88 126 GLU C CA 1
ATOM 5796 C C . GLU C 1 126 ? -0.216 -6.435 -16.575 1.00 25.36 126 GLU C C 1
ATOM 5797 O O . GLU C 1 126 ? -0.352 -7.059 -17.624 1.00 26.70 126 GLU C O 1
ATOM 5803 N N . LEU C 1 127 ? -0.849 -6.766 -15.455 1.00 20.13 127 LEU C N 1
ATOM 5804 C CA . LEU C 1 127 ? -1.757 -7.898 -15.427 1.00 21.56 127 LEU C CA 1
ATOM 5805 C C . LEU C 1 127 ? -3.011 -7.627 -16.244 1.00 26.71 127 LEU C C 1
ATOM 5806 O O . LEU C 1 127 ? -3.495 -8.504 -16.954 1.00 25.57 127 LEU C O 1
ATOM 5811 N N . GLU C 1 128 ? -3.542 -6.414 -16.153 1.00 26.32 128 GLU C N 1
ATOM 5812 C CA . GLU C 1 128 ? -4.747 -6.091 -16.904 1.00 26.79 128 GLU C CA 1
ATOM 5813 C C . GLU C 1 128 ? -4.465 -6.204 -18.397 1.00 24.23 128 GLU C C 1
ATOM 5814 O O . GLU C 1 128 ? -5.258 -6.780 -19.141 1.00 19.61 128 GLU C O 1
ATOM 5820 N N . ALA C 1 129 ? -3.320 -5.681 -18.824 1.00 19.53 129 ALA C N 1
ATOM 5821 C CA . ALA C 1 129 ? -2.925 -5.743 -20.224 1.00 23.20 129 ALA C CA 1
ATOM 5822 C C . ALA C 1 129 ? -2.735 -7.207 -20.629 1.00 25.38 129 ALA C C 1
ATOM 5823 O O . ALA C 1 129 ? -3.006 -7.600 -21.763 1.00 29.18 129 ALA C O 1
ATOM 5825 N N . PHE C 1 130 ? -2.271 -8.014 -19.688 1.00 23.11 130 PHE C N 1
ATOM 5826 C CA . PHE C 1 130 ? -2.044 -9.422 -19.946 1.00 18.45 130 PHE C CA 1
ATOM 5827 C C . PHE C 1 130 ? -3.364 -10.146 -20.174 1.00 25.76 130 PHE C C 1
ATOM 5828 O O . PHE C 1 130 ? -3.518 -10.882 -21.152 1.00 31.65 130 PHE C O 1
ATOM 5836 N N . VAL C 1 131 ? -4.310 -9.941 -19.262 1.00 21.39 131 VAL C N 1
ATOM 5837 C CA . VAL C 1 131 ? -5.610 -10.587 -19.349 1.00 21.29 131 VAL C CA 1
ATOM 5838 C C . VAL C 1 131 ? -6.379 -10.159 -20.608 1.00 29.07 131 VAL C C 1
ATOM 5839 O O . VAL C 1 131 ? -7.264 -10.876 -21.077 1.00 33.12 131 VAL C O 1
ATOM 5843 N N . ASN C 1 132 ? -6.023 -9.009 -21.174 1.00 33.80 132 ASN C N 1
ATOM 5844 C CA . ASN C 1 132 ? -6.684 -8.526 -22.386 1.00 34.94 132 ASN C CA 1
ATOM 5845 C C . ASN C 1 132 ? -5.974 -9.002 -23.652 1.00 36.33 132 ASN C C 1
ATOM 5846 O O . ASN C 1 132 ? -6.595 -9.176 -24.704 1.00 35.03 132 ASN C O 1
ATOM 5851 N N . SER C 1 133 ? -4.664 -9.193 -23.539 1.00 34.27 133 SER C N 1
ATOM 5852 C CA . SER C 1 133 ? -3.853 -9.672 -24.646 1.00 29.01 133 SER C CA 1
ATOM 5853 C C . SER C 1 133 ? -3.985 -11.191 -24.775 1.00 31.92 133 SER C C 1
ATOM 5854 O O . SER C 1 133 ? -3.812 -11.734 -25.860 1.00 32.75 133 SER C O 1
ATOM 5857 N N . TYR C 1 134 ? -4.290 -11.869 -23.669 1.00 28.66 134 TYR C N 1
ATOM 5858 C CA . TYR C 1 134 ? -4.426 -13.327 -23.661 1.00 32.76 134 TYR C CA 1
ATOM 5859 C C . TYR C 1 134 ? -5.680 -13.798 -22.913 1.00 35.33 134 TYR C C 1
ATOM 5860 O O . TYR C 1 134 ? -6.329 -13.015 -22.216 1.00 32.80 134 TYR C O 1
ATOM 5869 N N . GLY C 1 135 ? -6.023 -15.076 -23.050 1.00 29.67 135 GLY C N 1
ATOM 5870 C CA . GLY C 1 135 ? -7.210 -15.581 -22.373 1.00 39.76 135 GLY C CA 1
ATOM 5871 C C . GLY C 1 135 ? -7.337 -15.203 -20.899 1.00 39.86 135 GLY C C 1
ATOM 5872 O O . GLY C 1 135 ? -6.376 -14.755 -20.261 1.00 34.82 135 GLY C O 1
ATOM 5873 N N . VAL C 1 136 ? -8.535 -15.372 -20.350 1.00 38.01 136 VAL C N 1
ATOM 5874 C CA . VAL C 1 136 ? -8.735 -15.072 -18.945 1.00 31.58 136 VAL C CA 1
ATOM 5875 C C . VAL C 1 136 ? -8.207 -16.280 -18.177 1.00 32.90 136 VAL C C 1
ATOM 5876 O O . VAL C 1 136 ? -7.779 -16.166 -17.025 1.00 31.71 136 VAL C O 1
ATOM 5880 N N . GLN C 1 137 ? -8.214 -17.446 -18.814 1.00 31.22 137 GLN C N 1
ATOM 5881 C CA . GLN C 1 137 ? -7.693 -18.624 -18.135 1.00 34.15 137 GLN C CA 1
ATOM 5882 C C . GLN C 1 137 ? -6.163 -18.623 -18.227 1.00 29.77 137 GLN C C 1
ATOM 5883 O O . GLN C 1 137 ? -5.494 -19.300 -17.446 1.00 35.59 137 GLN C O 1
ATOM 5889 N N . ALA C 1 138 ? -5.608 -17.870 -19.180 1.00 24.17 138 ALA C N 1
ATOM 5890 C CA . ALA C 1 138 ? -4.149 -17.785 -19.310 1.00 23.54 138 ALA C CA 1
ATOM 5891 C C . ALA C 1 138 ? -3.610 -17.037 -18.087 1.00 21.30 138 ALA C C 1
ATOM 5892 O O . ALA C 1 138 ? -2.558 -17.376 -1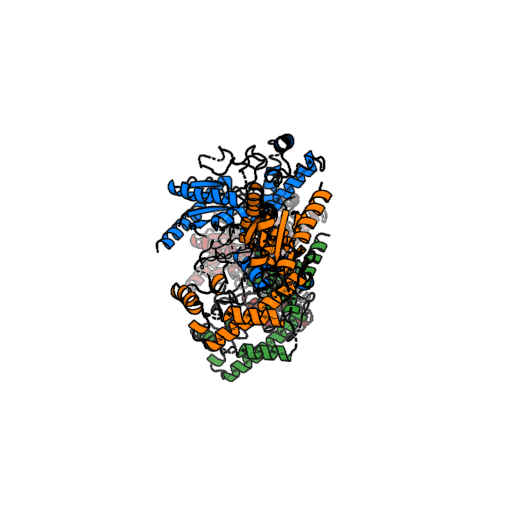7.538 1.00 22.47 138 ALA C O 1
ATOM 5894 N N . LEU C 1 139 ? -4.346 -16.014 -17.670 1.00 21.52 139 LEU C N 1
ATOM 5895 C CA . LEU C 1 139 ? -3.973 -15.225 -16.501 1.00 23.95 139 LEU C CA 1
ATOM 5896 C C . LEU C 1 139 ? -4.128 -16.120 -15.279 1.00 30.30 139 LEU C C 1
ATOM 5897 O O . LEU C 1 139 ? -3.447 -15.957 -14.258 1.00 33.43 139 LEU C O 1
ATOM 5902 N N . HIS C 1 140 ? -5.044 -17.070 -15.413 1.00 29.25 140 HIS C N 1
ATOM 5903 C CA . HIS C 1 140 ? -5.342 -18.031 -14.377 1.00 30.69 140 HIS C CA 1
ATOM 5904 C C . HIS C 1 140 ? -4.207 -19.041 -14.346 1.00 34.03 140 HIS C C 1
ATOM 5905 O O . HIS C 1 140 ? -3.755 -19.448 -13.277 1.00 35.53 140 HIS C O 1
ATOM 5912 N N . ASP C 1 141 ? -3.733 -19.442 -15.520 1.00 34.60 141 ASP C N 1
ATOM 5913 C CA . ASP C 1 141 ? -2.628 -20.394 -15.563 1.00 38.10 141 ASP C CA 1
ATOM 5914 C C . ASP C 1 141 ? -1.379 -19.740 -14.970 1.00 38.16 141 ASP C C 1
ATOM 5915 O O . ASP C 1 141 ? -0.559 -20.410 -14.340 1.00 37.31 141 ASP C O 1
ATOM 5920 N N . LYS C 1 142 ? -1.250 -18.427 -15.159 1.00 33.08 142 LYS C N 1
ATOM 5921 C CA . LYS C 1 142 ? -0.104 -17.690 -14.631 1.00 29.18 142 LYS C CA 1
ATOM 5922 C C . LYS C 1 142 ? -0.043 -17.825 -13.112 1.00 34.13 142 LYS C C 1
ATOM 5923 O O . LYS C 1 142 ? 1.017 -18.069 -12.532 1.00 31.75 142 LYS C O 1
ATOM 5929 N N . LEU C 1 143 ? -1.191 -17.662 -12.472 1.00 33.87 143 LEU C N 1
ATOM 5930 C CA . LEU C 1 143 ? -1.270 -17.754 -11.027 1.00 30.45 143 LEU C CA 1
ATOM 5931 C C . LEU C 1 143 ? -1.158 -19.208 -10.576 1.00 33.14 143 LEU C C 1
ATOM 5932 O O . LEU C 1 143 ? -0.573 -19.497 -9.533 1.00 33.05 143 LEU C O 1
ATOM 5937 N N . SER C 1 144 ? -1.695 -20.119 -11.385 1.00 36.69 144 SER C N 1
ATOM 5938 C CA . SER C 1 144 ? -1.678 -21.559 -11.098 1.00 33.64 144 SER C CA 1
ATOM 5939 C C . SER C 1 144 ? -0.249 -22.115 -11.058 1.00 28.81 144 SER C C 1
ATOM 5940 O O . SER C 1 144 ? 0.037 -23.076 -10.340 1.00 33.26 144 SER C O 1
ATOM 5943 N N . LYS C 1 145 ? 0.641 -21.507 -11.834 1.00 30.26 145 LYS C N 1
ATOM 5944 C CA . LYS C 1 145 ? 2.038 -21.930 -11.887 1.00 33.14 145 LYS C CA 1
ATOM 5945 C C . LYS C 1 145 ? 2.844 -21.332 -10.730 1.00 41.88 145 LYS C C 1
ATOM 5946 O O . LYS C 1 145 ? 3.954 -21.784 -10.441 1.00 46.44 145 LYS C O 1
ATOM 5952 N N . ILE C 1 146 ? 2.283 -20.313 -10.076 1.00 46.75 146 ILE C N 1
ATOM 5953 C CA . ILE C 1 146 ? 2.947 -19.635 -8.958 1.00 47.87 146 ILE C CA 1
ATOM 5954 C C . ILE C 1 146 ? 2.279 -20.011 -7.626 1.00 46.27 146 ILE C C 1
ATOM 5955 O O . ILE C 1 146 ? 2.790 -19.706 -6.551 1.00 47.04 146 ILE C O 1
ATOM 5960 N N . ASP C 1 147 ? 1.140 -20.687 -7.710 1.00 46.76 147 ASP C N 1
ATOM 5961 C CA . ASP C 1 147 ? 0.403 -21.107 -6.522 1.00 48.94 147 ASP C CA 1
ATOM 5962 C C . ASP C 1 147 ? -0.874 -21.817 -6.963 1.00 52.93 147 ASP C C 1
ATOM 5963 O O . ASP C 1 147 ? -1.955 -21.224 -6.991 1.00 55.42 147 ASP C O 1
ATOM 5968 N N . PRO C 1 148 ? -0.766 -23.106 -7.311 1.00 52.24 148 PRO C N 1
ATOM 5969 C CA . PRO C 1 148 ? -1.930 -23.877 -7.753 1.00 52.90 148 PRO C CA 1
ATOM 5970 C C . PRO C 1 148 ? -3.070 -23.945 -6.743 1.00 50.16 148 PRO C C 1
ATOM 5971 O O . PRO C 1 148 ? -4.237 -23.984 -7.128 1.00 51.30 148 PRO C O 1
ATOM 5975 N N . LYS C 1 149 ? -2.732 -23.949 -5.456 1.00 51.27 149 LYS C N 1
ATOM 5976 C CA . LYS C 1 149 ? -3.741 -24.023 -4.396 1.00 51.52 149 LYS C CA 1
ATOM 5977 C C . LYS C 1 149 ? -4.762 -22.887 -4.486 1.00 49.91 149 LYS C C 1
ATOM 5978 O O . LYS C 1 149 ? -5.975 -23.122 -4.481 1.00 50.25 149 LYS C O 1
ATOM 5984 N N . ALA C 1 150 ? -4.264 -21.656 -4.562 1.00 51.38 150 ALA C N 1
ATOM 5985 C CA . ALA C 1 150 ? -5.123 -20.477 -4.655 1.00 48.55 150 ALA C CA 1
ATOM 5986 C C . ALA C 1 150 ? -5.876 -20.486 -5.983 1.00 45.82 150 ALA C C 1
ATOM 5987 O O . ALA C 1 150 ? -7.064 -20.158 -6.040 1.00 45.80 150 ALA C O 1
ATOM 5989 N N . ALA C 1 151 ? -5.170 -20.868 -7.044 1.00 43.19 151 ALA C N 1
ATOM 5990 C CA . ALA C 1 151 ? -5.747 -20.936 -8.380 1.00 45.70 151 ALA C CA 1
ATOM 5991 C C . ALA C 1 151 ? -7.003 -21.799 -8.387 1.00 46.38 151 ALA C C 1
ATOM 5992 O O . ALA C 1 151 ? -8.088 -21.326 -8.722 1.00 42.64 151 ALA C O 1
ATOM 5994 N N . ALA C 1 152 ? -6.853 -23.065 -8.006 1.00 47.85 152 ALA C N 1
ATOM 5995 C CA . ALA C 1 152 ? -7.978 -23.995 -7.976 1.00 46.88 152 ALA C CA 1
ATOM 5996 C C . ALA C 1 152 ? -9.083 -23.494 -7.064 1.00 45.10 152 ALA C C 1
ATOM 5997 O O . ALA C 1 152 ? -10.168 -24.071 -7.022 1.00 45.84 152 ALA C O 1
ATOM 5999 N N . ALA C 1 153 ? -8.803 -22.414 -6.343 1.00 41.37 153 ALA C N 1
ATOM 6000 C CA . ALA C 1 153 ? -9.768 -21.843 -5.419 1.00 45.46 153 ALA C CA 1
ATOM 6001 C C . ALA C 1 153 ? -10.559 -20.684 -6.016 1.00 43.78 153 ALA C C 1
ATOM 6002 O O . ALA C 1 153 ? -11.446 -20.133 -5.366 1.00 44.31 153 ALA C O 1
ATOM 6004 N N . ILE C 1 154 ? -10.248 -20.322 -7.256 1.00 44.56 154 ILE C N 1
ATOM 6005 C CA . ILE C 1 154 ? -10.933 -19.213 -7.918 1.00 43.63 154 ILE C CA 1
ATOM 6006 C C . ILE C 1 154 ? -11.295 -19.545 -9.366 1.00 45.40 154 ILE C C 1
ATOM 6007 O O . ILE C 1 154 ? -10.438 -19.987 -10.134 1.00 44.21 154 ILE C O 1
ATOM 6012 N N . HIS C 1 155 ? -12.556 -19.324 -9.734 1.00 46.07 155 HIS C N 1
ATOM 6013 C CA . HIS C 1 155 ? -13.020 -19.580 -11.100 1.00 45.21 155 HIS C CA 1
ATOM 6014 C C . HIS C 1 155 ? -12.226 -18.687 -12.042 1.00 39.08 155 HIS C C 1
ATOM 6015 O O . HIS C 1 155 ? -12.105 -17.485 -11.813 1.00 32.93 155 HIS C O 1
ATOM 6022 N N . PRO C 1 156 ? -11.691 -19.265 -13.128 1.00 39.56 156 PRO C N 1
ATOM 6023 C CA . PRO C 1 156 ? -10.906 -18.490 -14.094 1.00 40.18 156 PRO C CA 1
ATOM 6024 C C . PRO C 1 156 ? -11.599 -17.248 -14.679 1.00 35.90 156 PRO C C 1
ATOM 6025 O O . PRO C 1 156 ? -10.922 -16.307 -15.100 1.00 36.44 156 PRO C O 1
ATOM 6029 N N . ASN C 1 157 ? -12.933 -17.237 -14.691 1.00 32.91 157 ASN C N 1
ATOM 6030 C CA . ASN C 1 157 ? -13.701 -16.088 -15.206 1.00 36.34 157 ASN C CA 1
ATOM 6031 C C . ASN C 1 157 ? -13.687 -14.922 -14.203 1.00 30.58 157 ASN C C 1
ATOM 6032 O O . ASN C 1 157 ? -14.135 -13.816 -14.511 1.00 30.13 157 ASN C O 1
ATOM 6037 N N . ASN C 1 158 ? -13.182 -15.170 -13.002 1.00 28.23 158 ASN C N 1
ATOM 6038 C CA . ASN C 1 158 ? -13.124 -14.119 -11.995 1.00 29.60 158 ASN C CA 1
ATOM 6039 C C . ASN C 1 158 ? -11.735 -13.483 -12.032 1.00 28.67 158 ASN C C 1
ATOM 6040 O O . ASN C 1 158 ? -11.018 -13.499 -11.038 1.00 26.86 158 ASN C O 1
ATOM 6045 N N . TYR C 1 159 ? -11.369 -12.921 -13.182 1.00 28.55 159 TYR C N 1
ATOM 6046 C CA . TYR C 1 159 ? -10.064 -12.298 -13.375 1.00 27.00 159 TYR C CA 1
ATOM 6047 C C . TYR C 1 159 ? -9.738 -11.211 -12.364 1.00 34.04 159 TYR C C 1
ATOM 6048 O O . TYR C 1 159 ? -8.566 -10.945 -12.081 1.00 38.46 159 TYR C O 1
ATOM 6057 N N . ARG C 1 160 ? -10.767 -10.568 -11.831 1.00 30.78 160 ARG C N 1
ATOM 6058 C CA . ARG C 1 160 ? -10.550 -9.511 -10.857 1.00 35.45 160 ARG C CA 1
ATOM 6059 C C . ARG C 1 160 ? -9.912 -10.090 -9.599 1.00 35.31 160 ARG C C 1
ATOM 6060 O O . ARG C 1 160 ? -8.983 -9.511 -9.034 1.00 35.26 160 ARG C O 1
ATOM 6068 N N . ARG C 1 161 ? -10.413 -11.244 -9.173 1.00 34.98 161 ARG C N 1
ATOM 6069 C CA . ARG C 1 161 ? -9.903 -11.908 -7.983 1.00 33.57 161 ARG C CA 1
ATOM 6070 C C . ARG C 1 161 ? -8.553 -12.569 -8.266 1.00 29.06 161 ARG C C 1
ATOM 6071 O O . ARG C 1 161 ? -7.755 -12.771 -7.359 1.00 25.22 161 ARG C O 1
ATOM 6079 N N . VAL C 1 162 ? -8.302 -12.899 -9.529 1.00 30.82 162 VAL C N 1
ATOM 6080 C CA . VAL C 1 162 ? -7.039 -13.512 -9.914 1.00 25.46 162 VAL C CA 1
ATOM 6081 C C . VAL C 1 162 ? -5.962 -12.431 -9.939 1.00 25.62 162 VAL C C 1
ATOM 6082 O O . VAL C 1 162 ? -4.833 -12.656 -9.512 1.00 27.22 162 VAL C O 1
ATOM 6086 N N . ILE C 1 163 ? -6.303 -11.251 -10.433 1.00 23.32 163 ILE C N 1
ATOM 6087 C CA . ILE C 1 163 ? -5.329 -10.168 -10.454 1.00 26.39 163 ILE C CA 1
ATOM 6088 C C . ILE C 1 163 ? -4.942 -9.818 -9.018 1.00 25.38 163 ILE C C 1
ATOM 6089 O O . ILE C 1 163 ? -3.787 -9.518 -8.732 1.00 20.25 163 ILE C O 1
ATOM 6094 N N . ARG C 1 164 ? -5.922 -9.843 -8.121 1.00 30.94 164 ARG C N 1
ATOM 6095 C CA . ARG C 1 164 ? -5.683 -9.533 -6.717 1.00 29.39 164 ARG C CA 1
ATOM 6096 C C . ARG C 1 164 ? -4.671 -10.512 -6.121 1.00 30.06 164 ARG C C 1
ATOM 6097 O O . ARG C 1 164 ? -3.754 -10.116 -5.405 1.00 26.74 164 ARG C O 1
ATOM 6105 N N . ALA C 1 165 ? -4.844 -11.795 -6.427 1.00 33.38 165 ALA C N 1
ATOM 6106 C CA . ALA C 1 165 ? -3.952 -12.835 -5.919 1.00 27.90 165 ALA C CA 1
ATOM 6107 C C . ALA C 1 165 ? -2.520 -12.637 -6.389 1.00 23.69 165 ALA C C 1
ATOM 6108 O O . ALA C 1 165 ? -1.580 -12.791 -5.615 1.00 26.22 165 ALA C O 1
ATOM 6110 N N . LEU C 1 166 ? -2.355 -12.300 -7.660 1.00 16.92 166 LEU C N 1
ATOM 6111 C CA . LEU C 1 166 ? -1.023 -12.101 -8.202 1.00 22.35 166 LEU C CA 1
ATOM 6112 C C . LEU C 1 166 ? -0.343 -10.856 -7.631 1.00 25.02 166 LEU C C 1
ATOM 6113 O O . LEU C 1 166 ? 0.881 -10.815 -7.529 1.00 23.49 166 LEU C O 1
ATOM 6118 N N . GLU C 1 167 ? -1.120 -9.842 -7.255 1.00 27.50 167 GLU C N 1
ATOM 6119 C CA . GLU C 1 167 ? -0.514 -8.626 -6.713 1.00 29.27 167 GLU C CA 1
ATOM 6120 C C . GLU C 1 167 ? -0.044 -8.893 -5.287 1.00 32.91 167 GLU C C 1
ATOM 6121 O O . GLU C 1 167 ? 1.033 -8.448 -4.884 1.00 28.89 167 GLU C O 1
ATOM 6127 N N . ILE C 1 168 ? -0.859 -9.616 -4.527 1.00 30.65 168 ILE C N 1
ATOM 6128 C CA . ILE C 1 168 ? -0.513 -9.933 -3.152 1.00 33.32 168 ILE C CA 1
ATOM 6129 C C . ILE C 1 168 ? 0.772 -10.748 -3.102 1.00 34.44 168 ILE C C 1
ATOM 6130 O O . ILE C 1 168 ? 1.620 -10.530 -2.233 1.00 39.88 168 ILE C O 1
ATOM 6135 N N . ILE C 1 169 ? 0.917 -11.673 -4.048 1.00 34.30 169 ILE C N 1
ATOM 6136 C CA . ILE C 1 169 ? 2.099 -12.533 -4.126 1.00 27.61 169 ILE C CA 1
ATOM 6137 C C . ILE C 1 169 ? 3.342 -11.710 -4.446 1.00 29.79 169 ILE C C 1
ATOM 6138 O O . ILE C 1 169 ? 4.386 -11.868 -3.807 1.00 31.03 169 ILE C O 1
ATOM 6143 N N . LYS C 1 170 ? 3.213 -10.824 -5.428 1.00 32.21 170 LYS C N 1
ATOM 6144 C CA . LYS C 1 170 ? 4.308 -9.951 -5.836 1.00 34.13 170 LYS C CA 1
ATOM 6145 C C . LYS C 1 170 ? 4.766 -9.090 -4.656 1.00 31.16 170 LYS C C 1
ATOM 6146 O O . LYS C 1 170 ? 5.901 -8.627 -4.627 1.00 32.93 170 LYS C O 1
ATOM 6152 N N . LEU C 1 171 ? 3.885 -8.863 -3.689 1.00 35.31 171 LEU C N 1
ATOM 6153 C CA . LEU C 1 171 ? 4.267 -8.066 -2.529 1.00 44.35 171 LEU C CA 1
ATOM 6154 C C . LEU C 1 171 ? 5.275 -8.807 -1.666 1.00 47.58 171 LEU C C 1
ATOM 6155 O O . LEU C 1 171 ? 6.253 -8.224 -1.204 1.00 53.03 171 LEU C O 1
ATOM 6160 N N . THR C 1 172 ? 5.039 -10.098 -1.464 1.00 50.04 172 THR C N 1
ATOM 6161 C CA . THR C 1 172 ? 5.919 -10.914 -0.638 1.00 56.05 172 THR C CA 1
ATOM 6162 C C . THR C 1 172 ? 7.135 -11.450 -1.390 1.00 57.86 172 THR C C 1
ATOM 6163 O O . THR C 1 172 ? 7.752 -12.421 -0.962 1.00 59.99 172 THR C O 1
ATOM 6167 N N . GLY C 1 173 ? 7.478 -10.816 -2.505 1.00 56.24 173 GLY C N 1
ATOM 6168 C CA . GLY C 1 173 ? 8.619 -11.266 -3.280 1.00 55.25 173 GLY C CA 1
ATOM 6169 C C . GLY C 1 173 ? 9.824 -10.353 -3.159 1.00 57.70 173 GLY C C 1
ATOM 6170 O O . GLY C 1 173 ? 9.785 -9.344 -2.457 1.00 57.13 173 GLY C O 1
ATOM 6171 N N . SER C 1 188 ? 24.763 -0.289 11.549 1.00 38.34 188 SER C N 1
ATOM 6172 C CA . SER C 1 188 ? 24.541 0.994 12.208 1.00 37.27 188 SER C CA 1
ATOM 6173 C C . SER C 1 188 ? 25.326 2.152 11.603 1.00 33.17 188 SER C C 1
ATOM 6174 O O . SER C 1 188 ? 26.530 2.052 11.382 1.00 38.11 188 SER C O 1
ATOM 6177 N N . PRO C 1 189 ? 24.647 3.276 11.340 1.00 28.15 189 PRO C N 1
ATOM 6178 C CA . PRO C 1 189 ? 25.300 4.449 10.765 1.00 29.83 189 PRO C CA 1
ATOM 6179 C C . PRO C 1 189 ? 26.016 5.282 11.830 1.00 32.25 189 PRO C C 1
ATOM 6180 O O . PRO C 1 189 ? 26.756 6.207 11.500 1.00 37.31 189 PRO C O 1
ATOM 6184 N N . TYR C 1 190 ? 25.794 4.970 13.105 1.00 30.63 190 TYR C N 1
ATOM 6185 C CA . TYR C 1 190 ? 26.440 5.724 14.186 1.00 28.52 190 TYR C CA 1
ATOM 6186 C C . TYR C 1 190 ? 27.721 5.066 14.713 1.00 27.42 190 TYR C C 1
ATOM 6187 O O . TYR C 1 190 ? 27.997 3.890 14.447 1.00 27.34 190 TYR C O 1
ATOM 6196 N N . ASN C 1 191 ? 28.503 5.853 15.446 1.00 18.79 191 ASN C N 1
ATOM 6197 C CA . ASN C 1 191 ? 29.710 5.359 16.105 1.00 26.77 191 ASN C CA 1
ATOM 6198 C C . ASN C 1 191 ? 29.045 4.976 17.420 1.00 22.14 191 ASN C C 1
ATOM 6199 O O . ASN C 1 191 ? 29.028 5.759 18.377 1.00 22.87 191 ASN C O 1
ATOM 6204 N N . LEU C 1 192 ? 28.448 3.789 17.438 1.00 18.75 192 LEU C N 1
ATOM 6205 C CA . LEU C 1 192 ? 27.724 3.330 18.606 1.00 15.47 192 LEU C CA 1
ATOM 6206 C C . LEU C 1 192 ? 28.480 2.450 19.591 1.00 14.38 192 LEU C C 1
ATOM 6207 O O . LEU C 1 192 ? 29.312 1.620 19.221 1.00 17.63 192 LEU C O 1
ATOM 6212 N N . VAL C 1 193 ? 28.179 2.689 20.860 1.00 16.19 193 VAL C N 1
ATOM 6213 C CA . VAL C 1 193 ? 28.717 1.940 21.980 1.00 17.21 193 VAL C CA 1
ATOM 6214 C C . VAL C 1 193 ? 27.465 1.594 22.782 1.00 16.60 193 VAL C C 1
ATOM 6215 O O . VAL C 1 193 ? 26.754 2.475 23.276 1.00 20.36 193 VAL C O 1
ATOM 6227 N N . ILE C 1 195 ? 25.949 -0.575 25.973 1.00 20.80 195 ILE C N 1
ATOM 6228 C CA . ILE C 1 195 ? 26.277 -1.289 27.205 1.00 17.44 195 ILE C CA 1
ATOM 6229 C C . ILE C 1 195 ? 24.995 -1.829 27.818 1.00 18.46 195 ILE C C 1
ATOM 6230 O O . ILE C 1 195 ? 23.932 -1.234 27.666 1.00 22.57 195 ILE C O 1
ATOM 6235 N N . GLY C 1 196 ? 25.088 -2.956 28.509 1.00 19.77 196 GLY C N 1
ATOM 6236 C CA . GLY C 1 196 ? 23.904 -3.513 29.138 1.00 21.88 196 GLY C CA 1
ATOM 6237 C C . GLY C 1 196 ? 24.111 -3.706 30.629 1.00 17.36 196 GLY C C 1
ATOM 6238 O O . GLY C 1 196 ? 25.188 -4.118 31.058 1.00 22.86 196 GLY C O 1
ATOM 6239 N N . LEU C 1 197 ? 23.085 -3.387 31.415 1.00 17.54 197 LEU C N 1
ATOM 6240 C CA . LEU C 1 197 ? 23.134 -3.537 32.866 1.00 17.22 197 LEU C CA 1
ATOM 6241 C C . LEU C 1 197 ? 22.275 -4.741 33.267 1.00 19.31 197 LEU C C 1
ATOM 6242 O O . LEU C 1 197 ? 21.098 -4.813 32.908 1.00 20.34 197 LEU C O 1
ATOM 6247 N N . THR C 1 198 ? 22.884 -5.685 33.987 1.00 20.71 198 THR C N 1
ATOM 6248 C CA . THR C 1 198 ? 22.212 -6.897 34.433 1.00 19.39 198 THR C CA 1
ATOM 6249 C C . THR C 1 198 ? 22.333 -6.990 35.925 1.00 24.57 198 THR C C 1
ATOM 6250 O O . THR C 1 198 ? 22.928 -6.131 36.578 1.00 19.25 198 THR C O 1
ATOM 6262 N N . GLU C 1 200 ? 21.834 -10.327 39.256 1.00 29.53 200 GLU C N 1
ATOM 6263 C CA . GLU C 1 200 ? 21.457 -11.679 39.652 1.00 28.70 200 GLU C CA 1
ATOM 6264 C C . GLU C 1 200 ? 19.929 -11.819 39.683 1.00 25.28 200 GLU C C 1
ATOM 6265 O O . GLU C 1 200 ? 19.221 -10.904 40.107 1.00 17.61 200 GLU C O 1
ATOM 6271 N N . ARG C 1 201 ? 19.446 -12.973 39.225 1.00 27.36 201 ARG C N 1
ATOM 6272 C CA . ARG C 1 201 ? 18.014 -13.303 39.142 1.00 28.45 201 ARG C CA 1
ATOM 6273 C C . ARG C 1 201 ? 17.160 -12.866 40.325 1.00 25.72 201 ARG C C 1
ATOM 6274 O O . ARG C 1 201 ? 16.327 -11.965 40.213 1.00 15.78 201 ARG C O 1
ATOM 6282 N N . ASP C 1 202 ? 17.367 -13.540 41.453 1.00 25.85 202 ASP C N 1
ATOM 6283 C CA . ASP C 1 202 ? 16.616 -13.286 42.676 1.00 26.27 202 ASP C CA 1
ATOM 6284 C C . ASP C 1 202 ? 16.641 -11.841 43.157 1.00 25.94 202 ASP C C 1
ATOM 6285 O O . ASP C 1 202 ? 15.631 -11.324 43.630 1.00 25.14 202 ASP C O 1
ATOM 6290 N N . VAL C 1 203 ? 17.801 -11.202 43.046 1.00 27.61 203 VAL C N 1
ATOM 6291 C CA . VAL C 1 203 ? 17.965 -9.819 43.472 1.00 22.20 203 VAL C CA 1
ATOM 6292 C C . VAL C 1 203 ? 17.090 -8.907 42.620 1.00 20.03 203 VAL C C 1
ATOM 6293 O O . VAL C 1 203 ? 16.310 -8.118 43.145 1.00 20.36 203 VAL C O 1
ATOM 6297 N N . LEU C 1 204 ? 17.217 -9.034 41.302 1.00 18.35 204 LEU C N 1
ATOM 6298 C CA . LEU C 1 204 ? 16.448 -8.236 40.362 1.00 12.84 204 LEU C CA 1
ATOM 6299 C C . LEU C 1 204 ? 14.938 -8.364 40.584 1.00 21.09 204 LEU C C 1
ATOM 6300 O O . LEU C 1 204 ? 14.213 -7.364 40.530 1.00 25.54 204 LEU C O 1
ATOM 6305 N N . TYR C 1 205 ? 14.461 -9.589 40.811 1.00 18.30 205 TYR C N 1
ATOM 6306 C CA . TYR C 1 205 ? 13.029 -9.828 41.040 1.00 18.55 205 TYR C CA 1
ATOM 6307 C C . TYR C 1 205 ? 12.522 -9.117 42.293 1.00 17.14 205 TYR C C 1
ATOM 6308 O O . TYR C 1 205 ? 11.486 -8.451 42.257 1.00 9.85 205 TYR C O 1
ATOM 6317 N N . ASP C 1 206 ? 13.246 -9.262 43.399 1.00 17.21 206 ASP C N 1
ATOM 6318 C CA . ASP C 1 206 ? 12.843 -8.603 44.638 1.00 25.30 206 ASP C CA 1
ATOM 6319 C C . ASP C 1 206 ? 12.767 -7.099 44.454 1.00 22.53 206 ASP C C 1
ATOM 6320 O O . ASP C 1 206 ? 11.842 -6.453 44.950 1.00 17.87 206 ASP C O 1
ATOM 6325 N N . ARG C 1 207 ? 13.741 -6.534 43.743 1.00 19.56 207 ARG C N 1
ATOM 6326 C CA . ARG C 1 207 ? 13.733 -5.092 43.518 1.00 19.24 207 ARG C CA 1
ATOM 6327 C C . ARG C 1 207 ? 12.549 -4.700 42.638 1.00 9.17 207 ARG C C 1
ATOM 6328 O O . ARG C 1 207 ? 12.068 -3.583 42.725 1.00 6.75 207 ARG C O 1
ATOM 6336 N N . ILE C 1 208 ? 12.079 -5.633 41.809 1.00 14.03 208 ILE C N 1
ATOM 6337 C CA . ILE C 1 208 ? 10.944 -5.377 40.931 1.00 14.78 208 ILE C CA 1
ATOM 6338 C C . ILE C 1 208 ? 9.639 -5.427 41.736 1.00 18.23 208 ILE C C 1
ATOM 6339 O O . ILE C 1 208 ? 8.722 -4.631 41.501 1.00 14.62 208 ILE C O 1
ATOM 6344 N N . ASN C 1 209 ? 9.557 -6.344 42.698 1.00 20.74 209 ASN C N 1
ATOM 6345 C CA . ASN C 1 209 ? 8.355 -6.445 43.529 1.00 20.15 209 ASN C CA 1
ATOM 6346 C C . ASN C 1 209 ? 8.248 -5.217 44.421 1.00 15.63 209 ASN C C 1
ATOM 6347 O O . ASN C 1 209 ? 7.160 -4.663 44.622 1.00 20.64 209 ASN C O 1
ATOM 6352 N N . ARG C 1 210 ? 9.374 -4.788 44.964 1.00 7.17 210 ARG C N 1
ATOM 6353 C CA . ARG C 1 210 ? 9.365 -3.624 45.829 1.00 18.21 210 ARG C CA 1
ATOM 6354 C C . ARG C 1 210 ? 9.024 -2.391 44.992 1.00 18.12 210 ARG C C 1
ATOM 6355 O O . ARG C 1 210 ? 8.385 -1.457 45.475 1.00 16.92 210 ARG C O 1
ATOM 6363 N N . ARG C 1 211 ? 9.443 -2.387 43.732 1.00 19.54 211 ARG C N 1
ATOM 6364 C CA . ARG C 1 211 ? 9.123 -1.259 42.876 1.00 20.94 211 ARG C CA 1
ATOM 6365 C C . ARG C 1 211 ? 7.599 -1.181 42.779 1.00 18.46 211 ARG C C 1
ATOM 6366 O O . ARG C 1 211 ? 7.021 -0.096 42.845 1.00 20.36 211 ARG C O 1
ATOM 6374 N N . VAL C 1 212 ? 6.948 -2.335 42.631 1.00 15.29 212 VAL C N 1
ATOM 6375 C CA . VAL C 1 212 ? 5.484 -2.379 42.524 1.00 16.61 212 VAL C CA 1
ATOM 6376 C C . VAL C 1 212 ? 4.804 -1.832 43.778 1.00 17.49 212 VAL C C 1
ATOM 6377 O O . VAL C 1 212 ? 3.906 -0.990 43.691 1.00 14.66 212 VAL C O 1
ATOM 6381 N N . ASP C 1 213 ? 5.230 -2.316 44.940 1.00 19.86 213 ASP C N 1
ATOM 6382 C CA . ASP C 1 213 ? 4.661 -1.840 46.181 1.00 19.21 213 ASP C CA 1
ATOM 6383 C C . ASP C 1 213 ? 4.864 -0.331 46.215 1.00 22.40 213 ASP C C 1
ATOM 6384 O O . ASP C 1 213 ? 3.943 0.417 46.548 1.00 18.70 213 ASP C O 1
ATOM 6389 N N . GLN C 1 214 ? 6.062 0.127 45.860 1.00 21.34 214 GLN C N 1
ATOM 6390 C CA . GLN C 1 214 ? 6.320 1.565 45.864 1.00 27.38 214 GLN C CA 1
ATOM 6391 C C . GLN C 1 214 ? 5.257 2.297 45.057 1.00 23.92 214 GLN C C 1
ATOM 6392 O O . GLN C 1 214 ? 4.741 3.324 45.497 1.00 24.52 214 GLN C O 1
ATOM 6406 N N . VAL C 1 216 ? 2.230 1.326 44.418 1.00 20.37 216 VAL C N 1
ATOM 6407 C CA . VAL C 1 216 ? 0.956 1.277 45.116 1.00 20.81 216 VAL C CA 1
ATOM 6408 C C . VAL C 1 216 ? 0.965 2.308 46.237 1.00 18.47 216 VAL C C 1
ATOM 6409 O O . VAL C 1 216 ? -0.022 2.997 46.454 1.00 31.09 216 VAL C O 1
ATOM 6413 N N . GLU C 1 217 ? 2.091 2.420 46.929 1.00 20.83 217 GLU C N 1
ATOM 6414 C CA . GLU C 1 217 ? 2.230 3.366 48.023 1.00 18.71 217 GLU C CA 1
ATOM 6415 C C . GLU C 1 217 ? 2.120 4.810 47.559 1.00 21.22 217 GLU C C 1
ATOM 6416 O O . GLU C 1 217 ? 1.500 5.623 48.236 1.00 27.33 217 GLU C O 1
ATOM 6422 N N . GLU C 1 218 ? 2.714 5.127 46.411 1.00 18.95 218 GLU C N 1
ATOM 6423 C CA . GLU C 1 218 ? 2.694 6.491 45.878 1.00 20.07 218 GLU C CA 1
ATOM 6424 C C . GLU C 1 218 ? 1.359 6.894 45.283 1.00 17.91 218 GLU C C 1
ATOM 6425 O O . GLU C 1 218 ? 1.077 8.080 45.130 1.00 18.87 218 GLU C O 1
ATOM 6431 N N . GLY C 1 219 ? 0.539 5.908 44.941 1.00 13.12 219 GLY C N 1
ATOM 6432 C CA . GLY C 1 219 ? -0.759 6.216 44.379 1.00 17.40 219 GLY C CA 1
ATOM 6433 C C . GLY C 1 219 ? -1.097 5.618 43.022 1.00 20.29 219 GLY C C 1
ATOM 6434 O O . GLY C 1 219 ? -1.941 6.160 42.308 1.00 24.22 219 GLY C O 1
ATOM 6435 N N . LEU C 1 220 ? -0.468 4.505 42.657 1.00 19.13 220 LEU C N 1
ATOM 6436 C CA . LEU C 1 220 ? -0.759 3.881 41.374 1.00 17.55 220 LEU C CA 1
ATOM 6437 C C . LEU C 1 220 ? -2.265 3.805 41.140 1.00 20.31 220 LEU C C 1
ATOM 6438 O O . LEU C 1 220 ? -2.770 4.307 40.131 1.00 20.89 220 LEU C O 1
ATOM 6443 N N . ILE C 1 221 ? -2.975 3.182 42.078 1.00 17.57 221 ILE C N 1
ATOM 6444 C CA . ILE C 1 221 ? -4.427 3.023 41.995 1.00 22.22 221 ILE C CA 1
ATOM 6445 C C . ILE C 1 221 ? -5.144 4.332 41.675 1.00 22.39 221 ILE C C 1
ATOM 6446 O O . ILE C 1 221 ? -6.015 4.372 40.811 1.00 27.86 221 ILE C O 1
ATOM 6451 N N . ASP C 1 222 ? -4.790 5.402 42.380 1.00 24.11 222 ASP C N 1
ATOM 6452 C CA . ASP C 1 222 ? -5.411 6.699 42.126 1.00 21.79 222 ASP C CA 1
ATOM 6453 C C . ASP C 1 222 ? -5.099 7.153 40.707 1.00 24.74 222 ASP C C 1
ATOM 6454 O O . ASP C 1 222 ? -5.967 7.667 40.008 1.00 23.01 222 ASP C O 1
ATOM 6459 N N . GLU C 1 223 ? -3.843 6.969 40.302 1.00 15.36 223 GLU C N 1
ATOM 6460 C CA . GLU C 1 223 ? -3.390 7.352 38.977 1.00 20.45 223 GLU C CA 1
ATOM 6461 C C . GLU C 1 223 ? -4.185 6.625 37.896 1.00 19.64 223 GLU C C 1
ATOM 6462 O O . GLU C 1 223 ? -4.520 7.209 36.863 1.00 22.91 223 GLU C O 1
ATOM 6468 N N . ALA C 1 224 ? -4.482 5.350 38.128 1.00 23.56 224 ALA C N 1
ATOM 6469 C CA . ALA C 1 224 ? -5.257 4.558 37.169 1.00 23.53 224 ALA C CA 1
ATOM 6470 C C . ALA C 1 224 ? -6.698 5.071 37.171 1.00 20.51 224 ALA C C 1
ATOM 6471 O O . ALA C 1 224 ? -7.281 5.308 36.112 1.00 20.76 224 ALA C O 1
ATOM 6473 N N . LYS C 1 225 ? -7.267 5.254 38.362 1.00 19.08 225 LYS C N 1
ATOM 6474 C CA . LYS C 1 225 ? -8.640 5.744 38.470 1.00 19.62 225 LYS C CA 1
ATOM 6475 C C . LYS C 1 225 ? -8.872 7.049 37.727 1.00 20.11 225 LYS C C 1
ATOM 6476 O O . LYS C 1 225 ? -9.956 7.274 37.188 1.00 31.54 225 LYS C O 1
ATOM 6482 N N . LYS C 1 226 ? -7.875 7.923 37.699 1.00 22.93 226 LYS C N 1
ATOM 6483 C CA . LYS C 1 226 ? -8.043 9.184 36.992 1.00 20.78 226 LYS C CA 1
ATOM 6484 C C . LYS C 1 226 ? -8.134 8.950 35.479 1.00 17.30 226 LYS C C 1
ATOM 6485 O O . LYS C 1 226 ? -8.977 9.543 34.813 1.00 19.38 226 LYS C O 1
ATOM 6491 N N . LEU C 1 227 ? -7.279 8.086 34.938 1.00 16.59 227 LEU C N 1
ATOM 6492 C CA . LEU C 1 227 ? -7.312 7.790 33.509 1.00 14.95 227 LEU C CA 1
ATOM 6493 C C . LEU C 1 227 ? -8.593 7.042 33.170 1.00 22.03 227 LEU C C 1
ATOM 6494 O O . LEU C 1 227 ? -9.175 7.229 32.101 1.00 21.38 227 LEU C O 1
ATOM 6499 N N . TYR C 1 228 ? -9.022 6.193 34.096 1.00 22.73 228 TYR C N 1
ATOM 6500 C CA . TYR C 1 228 ? -10.223 5.384 33.944 1.00 22.54 228 TYR C CA 1
ATOM 6501 C C . TYR C 1 228 ? -11.445 6.288 33.954 1.00 19.52 228 TYR C C 1
ATOM 6502 O O . TYR C 1 228 ? -12.322 6.187 33.098 1.00 15.62 228 TYR C O 1
ATOM 6511 N N . ASP C 1 229 ? -11.486 7.174 34.941 1.00 26.42 229 ASP C N 1
ATOM 6512 C CA . ASP C 1 229 ? -12.592 8.105 35.094 1.00 27.47 229 ASP C CA 1
ATOM 6513 C C . ASP C 1 229 ? -12.728 9.069 33.923 1.00 26.48 229 ASP C C 1
ATOM 6514 O O . ASP C 1 229 ? -13.834 9.483 33.595 1.00 30.32 229 ASP C O 1
ATOM 6519 N N . ARG C 1 230 ? -11.621 9.448 33.295 1.00 26.77 230 ARG C N 1
ATOM 6520 C CA . ARG C 1 230 ? -11.747 10.367 32.183 1.00 24.41 230 ARG C CA 1
ATOM 6521 C C . ARG C 1 230 ? -12.201 9.630 30.938 1.00 23.24 230 ARG C C 1
ATOM 6522 O O . ARG C 1 230 ? -12.425 10.240 29.899 1.00 28.28 230 ARG C O 1
ATOM 6530 N N . GLY C 1 231 ? -12.346 8.314 31.043 1.00 23.69 231 GLY C N 1
ATOM 6531 C CA . GLY C 1 231 ? -12.806 7.540 29.901 1.00 18.16 231 GLY C CA 1
ATOM 6532 C C . GLY C 1 231 ? -11.759 6.937 28.983 1.00 19.57 231 GLY C C 1
ATOM 6533 O O . GLY C 1 231 ? -12.094 6.521 27.878 1.00 22.37 231 GLY C O 1
ATOM 6534 N N . ILE C 1 232 ? -10.502 6.864 29.423 1.00 21.77 232 ILE C N 1
ATOM 6535 C CA . ILE C 1 232 ? -9.430 6.291 28.592 1.00 17.68 232 ILE C CA 1
ATOM 6536 C C . ILE C 1 232 ? -9.527 4.757 28.589 1.00 21.62 232 ILE C C 1
ATOM 6537 O O . ILE C 1 232 ? -9.504 4.130 29.645 1.00 11.55 232 ILE C O 1
ATOM 6542 N N . ARG C 1 233 ? -9.630 4.146 27.415 1.00 21.31 233 ARG C N 1
ATOM 6543 C CA . ARG C 1 233 ? -9.728 2.692 27.369 1.00 23.97 233 ARG C CA 1
ATOM 6544 C C . ARG C 1 233 ? -9.281 2.147 26.029 1.00 22.68 233 ARG C C 1
ATOM 6545 O O . ARG C 1 233 ? -9.433 2.807 25.000 1.00 20.44 233 ARG C O 1
ATOM 6553 N N . ASP C 1 234 ? -8.709 0.947 26.052 1.00 23.94 234 ASP C N 1
ATOM 6554 C CA . ASP C 1 234 ? -8.247 0.294 24.833 1.00 22.50 234 ASP C CA 1
ATOM 6555 C C . ASP C 1 234 ? -7.235 1.134 24.049 1.00 27.16 234 ASP C C 1
ATOM 6556 O O . ASP C 1 234 ? -7.188 1.093 22.815 1.00 25.92 234 ASP C O 1
ATOM 6561 N N . CYS C 1 235 ? -6.425 1.896 24.777 1.00 23.37 235 CYS C N 1
ATOM 6562 C CA . CYS C 1 235 ? -5.410 2.735 24.163 1.00 23.52 235 CYS C CA 1
ATOM 6563 C C . CYS C 1 235 ? -4.049 2.156 24.470 1.00 25.30 235 CYS C C 1
ATOM 6564 O O . CYS C 1 235 ? -3.894 1.327 25.371 1.00 27.79 235 CYS C O 1
ATOM 6567 N N . GLN C 1 236 ? -3.051 2.601 23.728 1.00 20.48 236 GLN C N 1
ATOM 6568 C CA . GLN C 1 236 ? -1.706 2.116 23.963 1.00 25.98 236 GLN C CA 1
ATOM 6569 C C . GLN C 1 236 ? -1.310 2.339 25.427 1.00 18.83 236 GLN C C 1
ATOM 6570 O O . GLN C 1 236 ? -0.935 1.405 26.133 1.00 16.03 236 GLN C O 1
ATOM 6576 N N . SER C 1 237 ? -1.412 3.588 25.865 1.00 13.46 237 SER C N 1
ATOM 6577 C CA . SER C 1 237 ? -1.074 3.991 27.229 1.00 20.65 237 SER C CA 1
ATOM 6578 C C . SER C 1 237 ? -1.620 3.078 28.334 1.00 21.01 237 SER C C 1
ATOM 6579 O O . SER C 1 237 ? -0.889 2.647 29.225 1.00 19.20 237 SER C O 1
ATOM 6582 N N . VAL C 1 238 ? -2.918 2.820 28.266 1.00 19.04 238 VAL C N 1
ATOM 6583 C CA . VAL C 1 238 ? -3.619 2.019 29.245 1.00 19.19 238 VAL C CA 1
ATOM 6584 C C . VAL C 1 238 ? -3.457 0.522 29.087 1.00 13.15 238 VAL C C 1
ATOM 6585 O O . VAL C 1 238 ? -3.785 -0.247 29.987 1.00 12.86 238 VAL C O 1
ATOM 6589 N N . GLN C 1 239 ? -2.940 0.098 27.949 1.00 17.26 239 GLN C N 1
ATOM 6590 C CA . GLN C 1 239 ? -2.741 -1.327 27.725 1.00 22.53 239 GLN C CA 1
ATOM 6591 C C . GLN C 1 239 ? -1.373 -1.729 28.259 1.00 18.39 239 GLN C C 1
ATOM 6592 O O . GLN C 1 239 ? -0.992 -2.900 28.217 1.00 20.07 239 GLN C O 1
ATOM 6598 N N . ALA C 1 240 ? -0.643 -0.749 28.775 1.00 13.76 240 ALA C N 1
ATOM 6599 C CA . ALA C 1 240 ? 0.693 -0.997 29.311 1.00 18.02 240 ALA C CA 1
ATOM 6600 C C . ALA C 1 240 ? 0.693 -1.939 30.513 1.00 17.14 240 ALA C C 1
ATOM 6601 O O . ALA C 1 240 ? -0.214 -1.912 31.351 1.00 12.23 240 ALA C O 1
ATOM 6603 N N . ILE C 1 241 ? 1.748 -2.748 30.578 1.00 23.16 241 ILE C N 1
ATOM 6604 C CA . ILE C 1 241 ? 1.961 -3.746 31.617 1.00 27.44 241 ILE C CA 1
ATOM 6605 C C . ILE C 1 241 ? 2.213 -3.146 33.005 1.00 25.95 241 ILE C C 1
ATOM 6606 O O . ILE C 1 241 ? 3.170 -3.511 33.692 1.00 29.01 241 ILE C O 1
ATOM 6611 N N . GLY C 1 242 ? 1.323 -2.232 33.392 1.00 26.25 242 GLY C N 1
ATOM 6612 C CA . GLY C 1 242 ? 1.375 -1.545 34.671 1.00 12.35 242 GLY C CA 1
ATOM 6613 C C . GLY C 1 242 ? 0.103 -0.735 34.927 1.00 20.70 242 GLY C C 1
ATOM 6614 O O . GLY C 1 242 ? -0.061 -0.162 36.004 1.00 22.84 242 GLY C O 1
ATOM 6615 N N . TYR C 1 243 ? -0.790 -0.658 33.934 1.00 18.93 243 TYR C N 1
ATOM 6616 C CA . TYR C 1 243 ? -2.066 0.056 34.074 1.00 14.65 243 TYR C CA 1
ATOM 6617 C C . TYR C 1 243 ? -3.213 -0.913 33.751 1.00 19.06 243 TYR C C 1
ATOM 6618 O O . TYR C 1 243 ? -4.340 -0.748 34.229 1.00 13.62 243 TYR C O 1
ATOM 6627 N N . LYS C 1 244 ? -2.924 -1.923 32.935 1.00 19.21 244 LYS C N 1
ATOM 6628 C CA . LYS C 1 244 ? -3.939 -2.893 32.570 1.00 18.32 244 LYS C CA 1
ATOM 6629 C C . LYS C 1 244 ? -4.384 -3.718 33.781 1.00 15.73 244 LYS C C 1
ATOM 6630 O O . LYS C 1 244 ? -5.565 -3.999 33.923 1.00 19.72 244 LYS C O 1
ATOM 6636 N N . GLU C 1 245 ? -3.462 -4.076 34.670 1.00 18.22 245 GLU C N 1
ATOM 6637 C CA . GLU C 1 245 ? -3.839 -4.854 35.843 1.00 13.07 245 GLU C CA 1
ATOM 6638 C C . GLU C 1 245 ? -4.837 -4.090 36.694 1.00 18.24 245 GLU C C 1
ATOM 6639 O O . GLU C 1 245 ? -5.829 -4.653 37.169 1.00 24.44 245 GLU C O 1
ATOM 6653 N N . TYR C 1 247 ? -6.840 -1.816 35.640 1.00 11.30 247 TYR C N 1
ATOM 6654 C CA . TYR C 1 247 ? -8.102 -1.745 34.918 1.00 13.24 247 TYR C CA 1
ATOM 6655 C C . TYR C 1 247 ? -8.972 -2.985 35.150 1.00 12.60 247 TYR C C 1
ATOM 6656 O O . TYR C 1 247 ? -10.190 -2.871 35.277 1.00 14.61 247 TYR C O 1
ATOM 6665 N N . ASP C 1 248 ? -8.371 -4.170 35.212 1.00 15.40 248 ASP C N 1
ATOM 6666 C CA . ASP C 1 248 ? -9.173 -5.366 35.479 1.00 18.41 248 ASP C CA 1
ATOM 6667 C C . ASP C 1 248 ? -9.794 -5.216 36.863 1.00 20.35 248 ASP C C 1
ATOM 6668 O O . ASP C 1 248 ? -10.957 -5.563 37.074 1.00 21.81 248 ASP C O 1
ATOM 6673 N N . TYR C 1 249 ? -9.015 -4.701 37.810 1.00 19.27 249 TYR C N 1
ATOM 6674 C CA . TYR C 1 249 ? -9.523 -4.490 39.168 1.00 21.01 249 TYR C CA 1
ATOM 6675 C C . TYR C 1 249 ? -10.702 -3.509 39.129 1.00 17.73 249 TYR C C 1
ATOM 6676 O O . TYR C 1 249 ? -11.770 -3.778 39.683 1.00 12.87 249 TYR C O 1
ATOM 6685 N N . LEU C 1 250 ? -10.492 -2.372 38.468 1.00 20.50 250 LEU C N 1
ATOM 6686 C CA . LEU C 1 250 ? -11.522 -1.337 38.350 1.00 21.85 250 LEU C CA 1
ATOM 6687 C C . LEU C 1 250 ? -12.782 -1.864 37.654 1.00 20.53 250 LEU C C 1
ATOM 6688 O O . LEU C 1 250 ? -13.888 -1.413 37.939 1.00 13.07 250 LEU C O 1
ATOM 6693 N N . ASP C 1 251 ? -12.595 -2.809 36.734 1.00 22.12 251 ASP C N 1
ATOM 6694 C CA . ASP C 1 251 ? -13.698 -3.430 36.008 1.00 16.55 251 ASP C CA 1
ATOM 6695 C C . ASP C 1 251 ? -14.385 -4.428 36.929 1.00 17.76 251 ASP C C 1
ATOM 6696 O O . ASP C 1 251 ? -15.493 -4.880 36.649 1.00 19.04 251 ASP C O 1
ATOM 6701 N N . GLY C 1 252 ? -13.704 -4.794 38.011 1.00 20.86 252 GLY C N 1
ATOM 6702 C CA . GLY C 1 252 ? -14.268 -5.730 38.966 1.00 14.21 252 GLY C CA 1
ATOM 6703 C C . GLY C 1 252 ? -14.106 -7.180 38.552 1.00 20.85 252 GLY C C 1
ATOM 6704 O O . GLY C 1 252 ? -14.857 -8.046 39.004 1.00 27.97 252 GLY C O 1
ATOM 6705 N N . ASN C 1 253 ? -13.117 -7.444 37.706 1.00 12.80 253 ASN C N 1
ATOM 6706 C CA . ASN C 1 253 ? -12.842 -8.789 37.211 1.00 18.08 253 ASN C CA 1
ATOM 6707 C C . ASN C 1 253 ? -11.862 -9.543 38.099 1.00 17.66 253 ASN C C 1
ATOM 6708 O O . ASN C 1 253 ? -11.778 -10.768 38.043 1.00 20.66 253 ASN C O 1
ATOM 6713 N N . VAL C 1 254 ? -11.118 -8.804 38.913 1.00 17.61 254 VAL C N 1
ATOM 6714 C CA . VAL C 1 254 ? -10.131 -9.396 39.804 1.00 13.42 254 VAL C CA 1
ATOM 6715 C C . VAL C 1 254 ? -10.060 -8.575 41.086 1.00 13.02 254 VAL C C 1
ATOM 6716 O O . VAL C 1 254 ? -10.343 -7.380 41.074 1.00 14.01 254 VAL C O 1
ATOM 6720 N N . THR C 1 255 ? -9.693 -9.220 42.187 1.00 13.88 255 THR C N 1
ATOM 6721 C CA . THR C 1 255 ? -9.569 -8.535 43.471 1.00 20.71 255 THR C CA 1
ATOM 6722 C C . THR C 1 255 ? -8.298 -7.671 43.464 1.00 23.99 255 THR C C 1
ATOM 6723 O O . THR C 1 255 ? -7.361 -7.941 42.712 1.00 18.34 255 THR C O 1
ATOM 6727 N N . LEU C 1 256 ? -8.272 -6.649 44.317 1.00 22.97 256 LEU C N 1
ATOM 6728 C CA . LEU C 1 256 ? -7.132 -5.757 44.425 1.00 19.36 256 LEU C CA 1
ATOM 6729 C C . LEU C 1 256 ? -5.826 -6.537 44.647 1.00 21.66 256 LEU C C 1
ATOM 6730 O O . LEU C 1 256 ? -4.833 -6.319 43.943 1.00 18.63 256 LEU C O 1
ATOM 6735 N N . GLU C 1 257 ? -5.823 -7.451 45.610 1.00 20.52 257 GLU C N 1
ATOM 6736 C CA . GLU C 1 257 ? -4.625 -8.238 45.882 1.00 26.55 257 GLU C CA 1
ATOM 6737 C C . GLU C 1 257 ? -4.235 -9.062 44.653 1.00 31.12 257 GLU C C 1
ATOM 6738 O O . GLU C 1 257 ? -3.045 -9.294 44.397 1.00 29.53 257 GLU C O 1
ATOM 6744 N N . GLU C 1 258 ? -5.232 -9.493 43.883 1.00 22.21 258 GLU C N 1
ATOM 6745 C CA . GLU C 1 258 ? -4.970 -10.262 42.667 1.00 21.77 258 GLU C CA 1
ATOM 6746 C C . GLU C 1 258 ? -4.286 -9.380 41.631 1.00 18.38 258 GLU C C 1
ATOM 6747 O O . GLU C 1 258 ? -3.369 -9.825 40.956 1.00 18.50 258 GLU C O 1
ATOM 6753 N N . ALA C 1 259 ? -4.731 -8.132 41.506 1.00 19.49 259 ALA C N 1
ATOM 6754 C CA . ALA C 1 259 ? -4.128 -7.216 40.539 1.00 26.85 259 ALA C CA 1
ATOM 6755 C C . ALA C 1 259 ? -2.648 -6.971 40.885 1.00 26.33 259 ALA C C 1
ATOM 6756 O O . ALA C 1 259 ? -1.769 -7.141 40.037 1.00 19.82 259 ALA C O 1
ATOM 6758 N N . ILE C 1 260 ? -2.387 -6.581 42.134 1.00 26.84 260 ILE C N 1
ATOM 6759 C CA . ILE C 1 260 ? -1.029 -6.328 42.626 1.00 20.08 260 ILE C CA 1
ATOM 6760 C C . ILE C 1 260 ? -0.131 -7.535 42.378 1.00 19.07 260 ILE C C 1
ATOM 6761 O O . ILE C 1 260 ? 0.998 -7.398 41.908 1.00 19.68 260 ILE C O 1
ATOM 6766 N N . ASP C 1 261 ? -0.626 -8.721 42.705 1.00 21.95 261 ASP C N 1
ATOM 6767 C CA . ASP C 1 261 ? 0.165 -9.929 42.502 1.00 23.16 261 ASP C CA 1
ATOM 6768 C C . ASP C 1 261 ? 0.439 -10.159 41.015 1.00 20.98 261 ASP C C 1
ATOM 6769 O O . ASP C 1 261 ? 1.543 -10.550 40.639 1.00 17.62 261 ASP C O 1
ATOM 6774 N N . THR C 1 262 ? -0.565 -9.901 40.178 1.00 15.70 262 THR C N 1
ATOM 6775 C CA . THR C 1 262 ? -0.444 -10.083 38.735 1.00 11.59 262 THR C CA 1
ATOM 6776 C C . THR C 1 262 ? 0.476 -9.042 38.106 1.00 15.29 262 THR C C 1
ATOM 6777 O O . THR C 1 262 ? 1.217 -9.341 37.162 1.00 19.28 262 THR C O 1
ATOM 6781 N N . LEU C 1 263 ? 0.430 -7.826 38.637 1.00 12.04 263 LEU C N 1
ATOM 6782 C CA . LEU C 1 263 ? 1.269 -6.745 38.155 1.00 12.46 263 LEU C CA 1
ATOM 6783 C C . LEU C 1 263 ? 2.721 -7.092 38.431 1.00 14.45 263 LEU C C 1
ATOM 6784 O O . LEU C 1 263 ? 3.591 -6.895 37.584 1.00 15.62 263 LEU C O 1
ATOM 6789 N N . LYS C 1 264 ? 2.984 -7.618 39.621 1.00 15.43 264 LYS C N 1
ATOM 6790 C CA . LYS C 1 264 ? 4.339 -7.987 39.985 1.00 10.73 264 LYS C CA 1
ATOM 6791 C C . LYS C 1 264 ? 4.863 -9.071 39.062 1.00 14.92 264 LYS C C 1
ATOM 6792 O O . LYS C 1 264 ? 5.993 -8.993 38.575 1.00 13.86 264 LYS C O 1
ATOM 6798 N N . ARG C 1 265 ? 4.027 -10.074 38.822 1.00 16.18 265 ARG C N 1
ATOM 6799 C CA . ARG C 1 265 ? 4.384 -11.182 37.966 1.00 15.35 265 ARG C CA 1
ATOM 6800 C C . ARG C 1 265 ? 4.649 -10.685 36.551 1.00 17.96 265 ARG C C 1
ATOM 6801 O O . ARG C 1 265 ? 5.700 -10.968 35.974 1.00 15.98 265 ARG C O 1
ATOM 6809 N N . ASN C 1 266 ? 3.712 -9.931 35.990 1.00 14.57 266 ASN C N 1
ATOM 6810 C CA . ASN C 1 266 ? 3.923 -9.415 34.643 1.00 19.90 266 ASN C CA 1
ATOM 6811 C C . ASN C 1 266 ? 5.177 -8.533 34.583 1.00 19.62 266 ASN C C 1
ATOM 6812 O O . ASN C 1 266 ? 5.874 -8.526 33.577 1.00 24.08 266 ASN C O 1
ATOM 6817 N N . SER C 1 267 ? 5.464 -7.794 35.653 1.00 17.00 267 SER C N 1
ATOM 6818 C CA . SER C 1 267 ? 6.640 -6.936 35.664 1.00 15.64 267 SER C CA 1
ATOM 6819 C C . SER C 1 267 ? 7.914 -7.776 35.625 1.00 20.22 267 SER C C 1
ATOM 6820 O O . SER C 1 267 ? 8.901 -7.399 34.987 1.00 21.78 267 SER C O 1
ATOM 6823 N N . ARG C 1 268 ? 7.903 -8.905 36.319 1.00 14.28 268 ARG C N 1
ATOM 6824 C CA . ARG C 1 268 ? 9.070 -9.774 36.324 1.00 21.44 268 ARG C CA 1
ATOM 6825 C C . ARG C 1 268 ? 9.216 -10.458 34.964 1.00 23.09 268 ARG C C 1
ATOM 6826 O O . ARG C 1 268 ? 10.314 -10.533 34.415 1.00 14.97 268 ARG C O 1
ATOM 6834 N N . ARG C 1 269 ? 8.096 -10.934 34.427 1.00 21.57 269 ARG C N 1
ATOM 6835 C CA . ARG C 1 269 ? 8.069 -11.618 33.135 1.00 27.36 269 ARG C CA 1
ATOM 6836 C C . ARG C 1 269 ? 8.569 -10.703 32.026 1.00 28.86 269 ARG C C 1
ATOM 6837 O O . ARG C 1 269 ? 9.218 -11.146 31.074 1.00 25.45 269 ARG C O 1
ATOM 6845 N N . TYR C 1 270 ? 8.245 -9.422 32.151 1.00 28.14 270 TYR C N 1
ATOM 6846 C CA . TYR C 1 270 ? 8.638 -8.435 31.155 1.00 28.95 270 TYR C CA 1
ATOM 6847 C C . TYR C 1 270 ? 10.126 -8.089 31.242 1.00 25.62 270 TYR C C 1
ATOM 6848 O O . TYR C 1 270 ? 10.746 -7.747 30.235 1.00 23.51 270 TYR C O 1
ATOM 6857 N N . ALA C 1 271 ? 10.695 -8.185 32.443 1.00 21.10 271 ALA C N 1
ATOM 6858 C CA . ALA C 1 271 ? 12.114 -7.906 32.629 1.00 19.40 271 ALA C CA 1
ATOM 6859 C C . ALA C 1 271 ? 12.891 -9.050 31.986 1.00 22.09 271 ALA C C 1
ATOM 6860 O O . ALA C 1 271 ? 13.843 -8.832 31.237 1.00 16.31 271 ALA C O 1
ATOM 6862 N N . LYS C 1 272 ? 12.470 -10.275 32.278 1.00 20.66 272 LYS C N 1
ATOM 6863 C CA . LYS C 1 272 ? 13.117 -11.458 31.723 1.00 25.76 272 LYS C CA 1
ATOM 6864 C C . LYS C 1 272 ? 13.108 -11.414 30.186 1.00 30.52 272 LYS C C 1
ATOM 6865 O O . LYS C 1 272 ? 14.050 -11.870 29.541 1.00 28.07 272 LYS C O 1
ATOM 6871 N N . ARG C 1 273 ? 12.047 -10.859 29.606 1.00 26.51 273 ARG C N 1
ATOM 6872 C CA . ARG C 1 273 ? 11.949 -10.764 28.163 1.00 22.56 273 ARG C CA 1
ATOM 6873 C C . ARG C 1 273 ? 12.831 -9.657 27.622 1.00 26.44 273 ARG C C 1
ATOM 6874 O O . ARG C 1 273 ? 13.407 -9.786 26.545 1.00 26.86 273 ARG C O 1
ATOM 6882 N N . GLN C 1 274 ? 12.947 -8.567 28.367 1.00 23.67 274 GLN C N 1
ATOM 6883 C CA . GLN C 1 274 ? 13.777 -7.460 27.921 1.00 25.81 274 GLN C CA 1
ATOM 6884 C C . GLN C 1 274 ? 15.247 -7.858 27.925 1.00 25.90 274 GLN C C 1
ATOM 6885 O O . GLN C 1 274 ? 16.006 -7.468 27.035 1.00 27.15 274 GLN C O 1
ATOM 6891 N N . LEU C 1 275 ? 15.641 -8.646 28.924 1.00 21.04 275 LEU C N 1
ATOM 6892 C CA . LEU C 1 275 ? 17.018 -9.125 29.037 1.00 18.07 275 LEU C CA 1
ATOM 6893 C C . LEU C 1 275 ? 17.334 -10.085 27.889 1.00 22.78 275 LEU C C 1
ATOM 6894 O O . LEU C 1 275 ? 18.393 -9.994 27.267 1.00 18.73 275 LEU C O 1
ATOM 6899 N N . THR C 1 276 ? 16.406 -10.998 27.613 1.00 12.11 276 THR C N 1
ATOM 6900 C CA . THR C 1 276 ? 16.594 -11.959 26.542 1.00 18.52 276 THR C CA 1
ATOM 6901 C C . THR C 1 276 ? 16.806 -11.234 25.218 1.00 21.78 276 THR C C 1
ATOM 6902 O O . THR C 1 276 ? 17.717 -11.555 24.459 1.00 30.29 276 THR C O 1
ATOM 6906 N N . TRP C 1 277 ? 15.986 -10.232 24.952 1.00 21.58 277 TRP C N 1
ATOM 6907 C CA . TRP C 1 277 ? 16.135 -9.497 23.721 1.00 19.96 277 TRP C CA 1
ATOM 6908 C C . TRP C 1 277 ? 17.506 -8.832 23.605 1.00 22.25 277 TRP C C 1
ATOM 6909 O O . TRP C 1 277 ? 18.159 -8.959 22.578 1.00 21.20 277 TRP C O 1
ATOM 6920 N N . PHE C 1 278 ? 17.957 -8.130 24.642 1.00 14.14 278 PHE C N 1
ATOM 6921 C CA . PHE C 1 278 ? 19.254 -7.474 24.547 1.00 19.94 278 PHE C CA 1
ATOM 6922 C C . PHE C 1 278 ? 20.435 -8.435 24.574 1.00 23.03 278 PHE C C 1
ATOM 6923 O O . PHE C 1 278 ? 21.456 -8.182 23.931 1.00 18.72 278 PHE C O 1
ATOM 6931 N N . ARG C 1 279 ? 20.291 -9.533 25.309 1.00 21.90 279 ARG C N 1
ATOM 6932 C CA . ARG C 1 279 ? 21.337 -10.548 25.389 1.00 24.19 279 ARG C CA 1
ATOM 6933 C C . ARG C 1 279 ? 21.538 -11.130 23.999 1.00 22.64 279 ARG C C 1
ATOM 6934 O O . ARG C 1 279 ? 22.609 -11.643 23.672 1.00 30.25 279 ARG C O 1
ATOM 6942 N N . ASN C 1 280 ? 20.499 -11.038 23.181 1.00 25.35 280 ASN C N 1
ATOM 6943 C CA . ASN C 1 280 ? 20.541 -11.565 21.826 1.00 27.64 280 ASN C CA 1
ATOM 6944 C C . ASN C 1 280 ? 21.118 -10.545 20.852 1.00 32.56 280 ASN C C 1
ATOM 6945 O O . ASN C 1 280 ? 21.275 -10.833 19.667 1.00 31.89 280 ASN C O 1
ATOM 6950 N N . LYS C 1 281 ? 21.426 -9.347 21.340 1.00 34.40 281 LYS C N 1
ATOM 6951 C CA . LYS C 1 281 ? 21.998 -8.316 20.473 1.00 34.98 281 LYS C CA 1
ATOM 6952 C C . LYS C 1 281 ? 23.522 -8.310 20.577 1.00 32.77 281 LYS C C 1
ATOM 6953 O O . LYS C 1 281 ? 24.070 -8.117 21.659 1.00 35.32 281 LYS C O 1
ATOM 6959 N N . ALA C 1 282 ? 24.202 -8.529 19.456 1.00 32.80 282 ALA C N 1
ATOM 6960 C CA . ALA C 1 282 ? 25.664 -8.536 19.450 1.00 40.52 282 ALA C CA 1
ATOM 6961 C C . ALA C 1 282 ? 26.183 -7.104 19.575 1.00 37.27 282 ALA C C 1
ATOM 6962 O O . ALA C 1 282 ? 25.512 -6.160 19.153 1.00 33.97 282 ALA C O 1
ATOM 6964 N N . ASN C 1 283 ? 27.373 -6.953 20.155 1.00 34.79 283 ASN C N 1
ATOM 6965 C CA . ASN C 1 283 ? 27.986 -5.642 20.353 1.00 36.10 283 ASN C CA 1
ATOM 6966 C C . ASN C 1 283 ? 27.462 -4.946 21.620 1.00 38.23 283 ASN C C 1
ATOM 6967 O O . ASN C 1 283 ? 27.570 -3.726 21.764 1.00 39.18 283 ASN C O 1
ATOM 6972 N N . VAL C 1 284 ? 26.890 -5.729 22.533 1.00 31.18 284 VAL C N 1
ATOM 6973 C CA . VAL C 1 284 ? 26.377 -5.202 23.793 1.00 20.55 284 VAL C CA 1
ATOM 6974 C C . VAL C 1 284 ? 27.272 -5.676 24.934 1.00 25.20 284 VAL C C 1
ATOM 6975 O O . VAL C 1 284 ? 27.277 -6.853 25.299 1.00 28.13 284 VAL C O 1
ATOM 6979 N N . THR C 1 285 ? 28.035 -4.748 25.490 1.00 19.09 285 THR C N 1
ATOM 6980 C CA . THR C 1 285 ? 28.947 -5.049 26.578 1.00 15.16 285 THR C CA 1
ATOM 6981 C C . THR C 1 285 ? 28.171 -4.984 27.887 1.00 13.88 285 THR C C 1
ATOM 6982 O O . THR C 1 285 ? 27.603 -3.950 28.232 1.00 20.69 285 THR C O 1
ATOM 6986 N N . TRP C 1 286 ? 28.130 -6.091 28.614 1.00 17.70 286 TRP C N 1
ATOM 6987 C CA . TRP C 1 286 ? 27.358 -6.110 29.841 1.00 16.94 286 TRP C CA 1
ATOM 6988 C C . TRP C 1 286 ? 28.134 -5.818 31.105 1.00 22.05 286 TRP C C 1
ATOM 6989 O O . TRP C 1 286 ? 29.350 -5.987 31.174 1.00 24.67 286 TRP C O 1
ATOM 7000 N N . PHE C 1 287 ? 27.403 -5.353 32.105 1.00 23.77 287 PHE C N 1
ATOM 7001 C CA . PHE C 1 287 ? 27.985 -5.036 33.382 1.00 19.76 287 PHE C CA 1
ATOM 7002 C C . PHE C 1 287 ? 27.035 -5.524 34.443 1.00 19.93 287 PHE C C 1
ATOM 7003 O O . PHE C 1 287 ? 25.822 -5.317 34.356 1.00 19.13 287 PHE C O 1
ATOM 7011 N N . ASP C 1 288 ? 27.591 -6.201 35.439 1.00 27.77 288 ASP C N 1
ATOM 7012 C CA . ASP C 1 288 ? 26.795 -6.733 36.530 1.00 28.52 288 ASP C CA 1
ATOM 7013 C C . ASP C 1 288 ? 26.684 -5.676 37.618 1.00 23.82 288 ASP C C 1
ATOM 7014 O O . ASP C 1 288 ? 27.689 -5.190 38.122 1.00 21.74 288 ASP C O 1
ATOM 7027 N N . THR C 1 290 ? 24.923 -6.274 40.416 1.00 24.66 290 THR C N 1
ATOM 7028 C CA . THR C 1 290 ? 24.544 -6.987 41.627 1.00 34.36 290 THR C CA 1
ATOM 7029 C C . THR C 1 290 ? 25.205 -6.436 42.886 1.00 39.57 290 THR C C 1
ATOM 7030 O O . THR C 1 290 ? 26.377 -6.711 43.154 1.00 37.84 290 THR C O 1
ATOM 7034 N N . ASP C 1 291 ? 24.425 -5.671 43.649 1.00 45.83 291 ASP C N 1
ATOM 7035 C CA . ASP C 1 291 ? 24.859 -5.051 44.894 1.00 52.23 291 ASP C CA 1
ATOM 7036 C C . ASP C 1 291 ? 26.373 -4.909 44.974 1.00 51.58 291 ASP C C 1
ATOM 7037 O O . ASP C 1 291 ? 27.024 -5.442 45.877 1.00 45.41 291 ASP C O 1
ATOM 7042 N N . VAL C 1 292 ? 26.928 -4.184 44.012 1.00 48.04 292 VAL C N 1
ATOM 7043 C CA . VAL C 1 292 ? 28.358 -3.969 43.976 1.00 51.72 292 VAL C CA 1
ATOM 7044 C C . VAL C 1 292 ? 28.665 -2.493 44.248 1.00 48.27 292 VAL C C 1
ATOM 7045 O O . VAL C 1 292 ? 27.753 -1.672 44.421 1.00 36.39 292 VAL C O 1
ATOM 7049 N N . ASP C 1 293 ? 29.954 -2.174 44.306 1.00 42.42 293 ASP C N 1
ATOM 7050 C CA . ASP C 1 293 ? 30.409 -0.823 44.592 1.00 37.05 293 ASP C CA 1
ATOM 7051 C C . ASP C 1 293 ? 30.121 0.107 43.425 1.00 26.93 293 ASP C C 1
ATOM 7052 O O . ASP C 1 293 ? 30.711 -0.026 42.360 1.00 29.13 293 ASP C O 1
ATOM 7057 N N . PHE C 1 294 ? 29.207 1.047 43.622 1.00 23.51 294 PHE C N 1
ATOM 7058 C CA . PHE C 1 294 ? 28.860 1.972 42.556 1.00 25.03 294 PHE C CA 1
ATOM 7059 C C . PHE C 1 294 ? 30.020 2.821 42.067 1.00 20.64 294 PHE C C 1
ATOM 7060 O O . PHE C 1 294 ? 30.338 2.793 40.888 1.00 28.65 294 PHE C O 1
ATOM 7068 N N . ASP C 1 295 ? 30.627 3.597 42.958 1.00 21.63 295 ASP C N 1
ATOM 7069 C CA . ASP C 1 295 ? 31.762 4.453 42.606 1.00 25.45 295 ASP C CA 1
ATOM 7070 C C . ASP C 1 295 ? 32.808 3.736 41.757 1.00 30.59 295 ASP C C 1
ATOM 7071 O O . ASP C 1 295 ? 33.436 4.350 40.892 1.00 28.31 295 ASP C O 1
ATOM 7076 N N . LYS C 1 296 ? 32.997 2.443 42.014 1.00 28.64 296 LYS C N 1
ATOM 7077 C CA . LYS C 1 296 ? 33.957 1.645 41.262 1.00 29.74 296 LYS C CA 1
ATOM 7078 C C . LYS C 1 296 ? 33.399 1.217 39.895 1.00 25.66 296 LYS C C 1
ATOM 7079 O O . LYS C 1 296 ? 34.115 1.280 38.902 1.00 33.99 296 LYS C O 1
ATOM 7085 N N . LYS C 1 297 ? 32.136 0.792 39.836 1.00 21.76 297 LYS C N 1
ATOM 7086 C CA . LYS C 1 297 ? 31.535 0.363 38.570 1.00 20.96 297 LYS C CA 1
ATOM 7087 C C . LYS C 1 297 ? 31.401 1.478 37.558 1.00 19.33 297 LYS C C 1
ATOM 7088 O O . LYS C 1 297 ? 31.805 1.340 36.409 1.00 24.45 297 LYS C O 1
ATOM 7094 N N . ILE C 1 298 ? 30.805 2.579 37.987 1.00 15.77 298 ILE C N 1
ATOM 7095 C CA . ILE C 1 298 ? 30.595 3.703 37.101 1.00 17.19 298 ILE C CA 1
ATOM 7096 C C . ILE C 1 298 ? 31.923 4.179 36.516 1.00 20.08 298 ILE C C 1
ATOM 7097 O O . ILE C 1 298 ? 31.979 4.642 35.373 1.00 18.85 298 ILE C O 1
ATOM 7110 N N . GLU C 1 300 ? 34.446 2.182 35.973 1.00 10.96 300 GLU C N 1
ATOM 7111 C CA . GLU C 1 300 ? 34.843 1.143 35.029 1.00 10.15 300 GLU C CA 1
ATOM 7112 C C . GLU C 1 300 ? 34.063 1.277 33.733 1.00 11.90 300 GLU C C 1
ATOM 7113 O O . GLU C 1 300 ? 34.597 1.062 32.647 1.00 14.11 300 GLU C O 1
ATOM 7119 N N . ILE C 1 301 ? 32.788 1.629 33.856 1.00 9.55 301 ILE C N 1
ATOM 7120 C CA . ILE C 1 301 ? 31.920 1.771 32.692 1.00 7.26 301 ILE C CA 1
ATOM 7121 C C . ILE C 1 301 ? 32.285 2.985 31.863 1.00 11.98 301 ILE C C 1
ATOM 7122 O O . ILE C 1 301 ? 32.196 2.941 30.639 1.00 9.96 301 ILE C O 1
ATOM 7127 N N . HIS C 1 302 ? 32.674 4.070 32.535 1.00 13.20 302 HIS C N 1
ATOM 7128 C CA . HIS C 1 302 ? 33.044 5.299 31.850 1.00 14.63 302 HIS C CA 1
ATOM 7129 C C . HIS C 1 302 ? 34.326 5.105 31.079 1.00 19.03 302 HIS C C 1
ATOM 7130 O O . HIS C 1 302 ? 34.470 5.587 29.956 1.00 23.14 302 HIS C O 1
ATOM 7137 N N . ASN C 1 303 ? 35.270 4.415 31.696 1.00 15.02 303 ASN C N 1
ATOM 7138 C CA . ASN C 1 303 ? 36.527 4.164 31.033 1.00 20.17 303 ASN C CA 1
ATOM 7139 C C . ASN C 1 303 ? 36.268 3.382 29.752 1.00 22.19 303 ASN C C 1
ATOM 7140 O O . ASN C 1 303 ? 36.748 3.767 28.686 1.00 26.68 303 ASN C O 1
ATOM 7145 N N . PHE C 1 304 ? 35.483 2.308 29.846 1.00 17.64 304 PHE C N 1
ATOM 7146 C CA . PHE C 1 304 ? 35.191 1.496 28.669 1.00 18.66 304 PHE C CA 1
ATOM 7147 C C . PHE C 1 304 ? 34.474 2.258 27.557 1.00 18.69 304 PHE C C 1
ATOM 7148 O O . PHE C 1 304 ? 34.837 2.148 26.384 1.00 15.26 304 PHE C O 1
ATOM 7156 N N . ILE C 1 305 ? 33.447 3.013 27.933 1.00 13.81 305 ILE C N 1
ATOM 7157 C CA . ILE C 1 305 ? 32.681 3.808 26.985 1.00 15.72 305 ILE C CA 1
ATOM 7158 C C . ILE C 1 305 ? 33.561 4.883 26.345 1.00 21.34 305 ILE C C 1
ATOM 7159 O O . ILE C 1 305 ? 33.678 4.955 25.116 1.00 21.67 305 ILE C O 1
ATOM 7164 N N . ALA C 1 306 ? 34.179 5.715 27.178 1.00 18.72 306 ALA C N 1
ATOM 7165 C CA . ALA C 1 306 ? 35.046 6.775 26.683 1.00 24.72 306 ALA C CA 1
ATOM 7166 C C . ALA C 1 306 ? 36.120 6.214 25.751 1.00 22.34 306 ALA C C 1
ATOM 7167 O O . ALA C 1 306 ? 36.401 6.792 24.702 1.00 20.55 306 ALA C O 1
ATOM 7169 N N . GLY C 1 307 ? 36.712 5.085 26.133 1.00 27.11 307 GLY C N 1
ATOM 7170 C CA . GLY C 1 307 ? 37.742 4.475 25.309 1.00 18.63 307 GLY C CA 1
ATOM 7171 C C . GLY C 1 307 ? 37.243 3.993 23.957 1.00 21.95 307 GLY C C 1
ATOM 7172 O O . GLY C 1 307 ? 37.782 4.384 22.920 1.00 22.13 307 GLY C O 1
ATOM 7173 N N . LYS C 1 308 ? 36.207 3.156 23.953 1.00 26.42 308 LYS C N 1
ATOM 7174 C CA . LYS C 1 308 ? 35.677 2.627 22.697 1.00 22.88 308 LYS C CA 1
ATOM 7175 C C . LYS C 1 308 ? 35.260 3.734 21.740 1.00 21.94 308 LYS C C 1
ATOM 7176 O O . LYS C 1 308 ? 35.486 3.622 20.540 1.00 29.28 308 LYS C O 1
ATOM 7182 N N . LEU C 1 309 ? 34.652 4.800 22.254 1.00 27.63 309 LEU C N 1
ATOM 7183 C CA . LEU C 1 309 ? 34.244 5.907 21.388 1.00 24.78 309 LEU C CA 1
ATOM 7184 C C . LEU C 1 309 ? 35.457 6.511 20.692 1.00 24.65 309 LEU C C 1
ATOM 7185 O O . LEU C 1 309 ? 35.404 6.821 19.503 1.00 28.84 309 LEU C O 1
ATOM 7190 N N . GLU C 1 310 ? 36.550 6.664 21.436 1.00 28.41 310 GLU C N 1
ATOM 7191 C CA . GLU C 1 310 ? 37.779 7.239 20.896 1.00 26.21 310 GLU C CA 1
ATOM 7192 C C . GLU C 1 310 ? 38.507 6.337 19.921 1.00 21.30 310 GLU C C 1
ATOM 7193 O O . GLU C 1 310 ? 39.038 6.814 18.925 1.00 23.91 310 GLU C O 1
ATOM 7199 N N . GLU C 1 311 ? 38.566 5.042 20.205 1.00 21.14 311 GLU C N 1
ATOM 7200 C CA . GLU C 1 311 ? 39.262 4.156 19.283 1.00 27.37 311 GLU C CA 1
ATOM 7201 C C . GLU C 1 311 ? 38.454 3.965 17.997 1.00 27.62 311 GLU C C 1
ATOM 7202 O O . GLU C 1 311 ? 39.028 3.718 16.932 1.00 27.59 311 GLU C O 1
ATOM 7208 N N . LYS C 1 312 ? 37.129 4.084 18.082 1.00 24.64 312 LYS C N 1
ATOM 7209 C CA . LYS C 1 312 ? 36.300 3.938 16.889 1.00 23.03 312 LYS C CA 1
ATOM 7210 C C . LYS C 1 312 ? 36.469 5.203 16.071 1.00 24.92 312 LYS C C 1
ATOM 7211 O O . LYS C 1 312 ? 36.544 5.159 14.842 1.00 28.90 312 LYS C O 1
ATOM 7217 N N . SER C 1 313 ? 36.542 6.335 16.761 1.00 23.12 313 SER C N 1
ATOM 7218 C CA . SER C 1 313 ? 36.725 7.604 16.082 1.00 27.52 313 SER C CA 1
ATOM 7219 C C . SER C 1 313 ? 38.082 7.602 15.372 1.00 32.52 313 SER C C 1
ATOM 7220 O O . SER C 1 313 ? 38.172 7.991 14.210 1.00 38.41 313 SER C O 1
ATOM 7223 N N . LYS C 1 314 ? 39.135 7.154 16.053 1.00 34.26 314 LYS C N 1
ATOM 7224 C CA . LYS C 1 314 ? 40.463 7.118 15.436 1.00 40.41 314 LYS C CA 1
ATOM 7225 C C . LYS C 1 314 ? 40.497 6.180 14.235 1.00 42.61 314 LYS C C 1
ATOM 7226 O O . LYS C 1 314 ? 41.065 6.513 13.194 1.00 44.69 314 LYS C O 1
ATOM 7232 N N . LEU C 1 315 ? 39.890 5.007 14.391 1.00 43.83 315 LEU C N 1
ATOM 7233 C CA . LEU C 1 315 ? 39.845 4.009 13.333 1.00 41.93 315 LEU C CA 1
ATOM 7234 C C . LEU C 1 315 ? 39.159 4.589 12.106 1.00 44.04 315 LEU C C 1
ATOM 7235 O O . LEU C 1 315 ? 39.573 4.347 10.973 1.00 48.49 315 LEU C O 1
ATOM 7240 N N . GLU C 1 316 ? 38.104 5.357 12.342 1.00 46.80 316 GLU C N 1
ATOM 7241 C CA . GLU C 1 316 ? 37.357 5.981 11.262 1.00 52.18 316 GLU C CA 1
ATOM 7242 C C . GLU C 1 316 ? 38.208 7.022 10.538 1.00 52.33 316 GLU C C 1
ATOM 7243 O O . GLU C 1 316 ? 38.063 7.223 9.334 1.00 54.29 316 GLU C O 1
ATOM 7249 N N . HIS C 1 317 ? 39.108 7.678 11.258 1.00 55.10 317 HIS C N 1
ATOM 7250 C CA . HIS C 1 317 ? 39.947 8.685 10.624 1.00 61.16 317 HIS C CA 1
ATOM 7251 C C . HIS C 1 317 ? 41.117 8.016 9.905 1.00 62.97 317 HIS C C 1
ATOM 7252 O O . HIS C 1 317 ? 41.858 8.659 9.161 1.00 62.82 317 HIS C O 1
ATOM 7259 N N . HIS C 1 318 ? 41.246 6.708 10.118 1.00 67.61 318 HIS C N 1
ATOM 7260 C CA . HIS C 1 318 ? 42.304 5.894 9.519 1.00 75.11 318 HIS C CA 1
ATOM 7261 C C . HIS C 1 318 ? 43.691 6.246 10.078 1.00 80.54 318 HIS C C 1
ATOM 7262 O O . HIS C 1 318 ? 44.318 5.349 10.692 1.00 80.48 318 HIS C O 1
ATOM 7269 N N . LYS D 1 2 ? -28.549 6.652 -11.052 1.00 44.02 2 LYS D N 1
ATOM 7270 C CA . LYS D 1 2 ? -29.711 7.104 -11.864 1.00 32.71 2 LYS D CA 1
ATOM 7271 C C . LYS D 1 2 ? -29.261 7.859 -13.118 1.00 32.29 2 LYS D C 1
ATOM 7272 O O . LYS D 1 2 ? -30.086 8.204 -13.964 1.00 36.95 2 LYS D O 1
ATOM 7278 N N . GLU D 1 3 ? -27.959 8.109 -13.244 1.00 23.41 3 GLU D N 1
ATOM 7279 C CA . GLU D 1 3 ? -27.443 8.798 -14.427 1.00 22.78 3 GLU D CA 1
ATOM 7280 C C . GLU D 1 3 ? -27.590 7.849 -15.619 1.00 21.52 3 GLU D C 1
ATOM 7281 O O . GLU D 1 3 ? -27.233 6.678 -15.525 1.00 22.57 3 GLU D O 1
ATOM 7287 N N . LYS D 1 4 ? -28.123 8.355 -16.728 1.00 27.61 4 LYS D N 1
ATOM 7288 C CA . LYS D 1 4 ? -28.315 7.553 -17.932 1.00 24.05 4 LYS D CA 1
ATOM 7289 C C . LYS D 1 4 ? -27.032 7.439 -18.745 1.00 28.81 4 LYS D C 1
ATOM 7290 O O . LYS D 1 4 ? -26.356 8.435 -19.005 1.00 25.01 4 LYS D O 1
ATOM 7296 N N . LEU D 1 5 ? -26.706 6.218 -19.157 1.00 31.08 5 LEU D N 1
ATOM 7297 C CA . LEU D 1 5 ? -25.502 5.969 -19.939 1.00 23.66 5 LEU D CA 1
ATOM 7298 C C . LEU D 1 5 ? -25.786 4.906 -20.988 1.00 22.31 5 LEU D C 1
ATOM 7299 O O . LEU D 1 5 ? -26.415 3.894 -20.696 1.00 33.96 5 LEU D O 1
ATOM 7304 N N . VAL D 1 6 ? -25.334 5.152 -22.210 1.00 19.58 6 VAL D N 1
ATOM 7305 C CA . VAL D 1 6 ? -25.499 4.216 -23.319 1.00 12.40 6 VAL D CA 1
ATOM 7306 C C . VAL D 1 6 ? -24.082 3.718 -23.641 1.00 18.31 6 VAL D C 1
ATOM 7307 O O . VAL D 1 6 ? -23.148 4.517 -23.670 1.00 12.55 6 VAL D O 1
ATOM 7311 N N . ALA D 1 7 ? -23.907 2.414 -23.851 1.00 15.56 7 ALA D N 1
ATOM 7312 C CA . ALA D 1 7 ? -22.586 1.891 -24.195 1.00 15.94 7 ALA D CA 1
ATOM 7313 C C . ALA D 1 7 ? -22.724 1.134 -25.502 1.00 22.86 7 ALA D C 1
ATOM 7314 O O . ALA D 1 7 ? -23.669 0.370 -25.690 1.00 18.17 7 ALA D O 1
ATOM 7316 N N . ILE D 1 8 ? -21.791 1.376 -26.412 1.00 17.79 8 ILE D N 1
ATOM 7317 C CA . ILE D 1 8 ? -21.789 0.721 -27.700 1.00 14.12 8 ILE D CA 1
ATOM 7318 C C . ILE D 1 8 ? -20.486 -0.050 -27.753 1.00 17.78 8 ILE D C 1
ATOM 7319 O O . ILE D 1 8 ? -19.420 0.554 -27.742 1.00 18.89 8 ILE D O 1
ATOM 7324 N N . VAL D 1 9 ? -20.567 -1.373 -27.796 1.00 18.20 9 VAL D N 1
ATOM 7325 C CA . VAL D 1 9 ? -19.369 -2.204 -27.836 1.00 24.78 9 VAL D CA 1
ATOM 7326 C C . VAL D 1 9 ? -19.398 -3.098 -29.059 1.00 24.78 9 VAL D C 1
ATOM 7327 O O . VAL D 1 9 ? -20.414 -3.191 -29.733 1.00 29.34 9 VAL D O 1
ATOM 7331 N N . GLY D 1 10 ? -18.288 -3.772 -29.329 1.00 27.93 10 GLY D N 1
ATOM 7332 C CA . GLY D 1 10 ? -18.240 -4.654 -30.477 1.00 24.55 10 GLY D CA 1
ATOM 7333 C C . GLY D 1 10 ? -16.844 -4.705 -31.054 1.00 28.84 10 GLY D C 1
ATOM 7334 O O . GLY D 1 10 ? -15.992 -3.905 -30.665 1.00 29.21 10 GLY D O 1
ATOM 7335 N N . PRO D 1 11 ? -16.568 -5.641 -31.973 1.00 27.12 11 PRO D N 1
ATOM 7336 C CA . PRO D 1 11 ? -15.243 -5.753 -32.581 1.00 26.38 11 PRO D CA 1
ATOM 7337 C C . PRO D 1 11 ? -14.920 -4.515 -33.407 1.00 25.60 11 PRO D C 1
ATOM 7338 O O . PRO D 1 11 ? -15.683 -3.551 -33.427 1.00 26.01 11 PRO D O 1
ATOM 7342 N N . THR D 1 12 ? -13.798 -4.559 -34.109 1.00 27.69 12 THR D N 1
ATOM 7343 C CA . THR D 1 12 ? -13.350 -3.436 -34.921 1.00 25.55 12 THR D CA 1
ATOM 7344 C C . THR D 1 12 ? -13.949 -3.468 -36.309 1.00 19.75 12 THR D C 1
ATOM 7345 O O . THR D 1 12 ? -14.232 -4.535 -36.841 1.00 22.91 12 THR D O 1
ATOM 7349 N N . ALA D 1 13 ? -14.131 -2.297 -36.901 1.00 19.55 13 ALA D N 1
ATOM 7350 C CA . ALA D 1 13 ? -14.657 -2.230 -38.252 1.00 21.86 13 ALA D CA 1
ATOM 7351 C C . ALA D 1 13 ? -16.127 -2.635 -38.436 1.00 22.67 13 ALA D C 1
ATOM 7352 O O . ALA D 1 13 ? -16.523 -3.030 -39.537 1.00 19.12 13 ALA D O 1
ATOM 7354 N N . VAL D 1 14 ? -16.938 -2.545 -37.382 1.00 24.41 14 VAL D N 1
ATOM 7355 C CA . VAL D 1 14 ? -18.357 -2.889 -37.521 1.00 23.01 14 VAL D CA 1
ATOM 7356 C C . VAL D 1 14 ? -19.250 -1.673 -37.653 1.00 24.41 14 VAL D C 1
ATOM 7357 O O . VAL D 1 14 ? -20.468 -1.799 -37.648 1.00 33.32 14 VAL D O 1
ATOM 7361 N N . GLY D 1 15 ? -18.657 -0.492 -37.772 1.00 28.69 15 GLY D N 1
ATOM 7362 C CA . GLY D 1 15 ? -19.469 0.706 -37.911 1.00 28.91 15 GLY D CA 1
ATOM 7363 C C . GLY D 1 15 ? -19.881 1.284 -36.573 1.00 22.24 15 GLY D C 1
ATOM 7364 O O . GLY D 1 15 ? -20.936 1.901 -36.445 1.00 31.93 15 GLY D O 1
ATOM 7365 N N . LYS D 1 16 ? -19.028 1.092 -35.578 1.00 21.47 16 LYS D N 1
ATOM 7366 C CA . LYS D 1 16 ? -19.281 1.578 -34.240 1.00 17.39 16 LYS D CA 1
ATOM 7367 C C . LYS D 1 16 ? -19.235 3.113 -34.185 1.00 21.91 16 LYS D C 1
ATOM 7368 O O . LYS D 1 16 ? -19.963 3.728 -33.411 1.00 20.85 16 LYS D O 1
ATOM 7374 N N . THR D 1 17 ? -18.412 3.740 -35.020 1.00 19.33 17 THR D N 1
ATOM 7375 C CA . THR D 1 17 ? -18.313 5.197 -35.005 1.00 21.73 17 THR D CA 1
ATOM 7376 C C . THR D 1 17 ? -19.536 5.887 -35.603 1.00 22.49 17 THR D C 1
ATOM 7377 O O . THR D 1 17 ? -20.149 6.752 -34.972 1.00 22.98 17 THR D O 1
ATOM 7381 N N . LYS D 1 18 ? -19.896 5.508 -36.821 1.00 24.53 18 LYS D N 1
ATOM 7382 C CA . LYS D 1 18 ? -21.049 6.106 -37.488 1.00 27.07 18 LYS D CA 1
ATOM 7383 C C . LYS D 1 18 ? -22.365 5.905 -36.717 1.00 30.54 18 LYS D C 1
ATOM 7384 O O . LYS D 1 18 ? -23.124 6.860 -36.517 1.00 23.01 18 LYS D O 1
ATOM 7390 N N . THR D 1 19 ? -22.641 4.681 -36.272 1.00 25.31 19 THR D N 1
ATOM 7391 C CA . THR D 1 19 ? -23.887 4.461 -35.556 1.00 26.10 19 THR D CA 1
ATOM 7392 C C . THR D 1 19 ? -23.909 5.263 -34.272 1.00 17.48 19 THR D C 1
ATOM 7393 O O . THR D 1 19 ? -24.974 5.659 -33.823 1.00 25.74 19 THR D O 1
ATOM 7397 N N . SER D 1 20 ? -22.746 5.523 -33.685 1.00 17.93 20 SER D N 1
ATOM 7398 C CA . SER D 1 20 ? -22.713 6.297 -32.450 1.00 17.99 20 SER D CA 1
ATOM 7399 C C . SER D 1 20 ? -22.936 7.800 -32.691 1.00 18.77 20 SER D C 1
ATOM 7400 O O . SER D 1 20 ? -23.630 8.450 -31.913 1.00 12.05 20 SER D O 1
ATOM 7403 N N . VAL D 1 21 ? -22.372 8.356 -33.761 1.00 17.46 21 VAL D N 1
ATOM 7404 C CA . VAL D 1 21 ? -22.565 9.779 -34.042 1.00 17.89 21 VAL D CA 1
ATOM 7405 C C . VAL D 1 21 ? -24.005 10.066 -34.441 1.00 17.23 21 VAL D C 1
ATOM 7406 O O . VAL D 1 21 ? -24.556 11.107 -34.089 1.00 23.25 21 VAL D O 1
ATOM 7418 N N . LEU D 1 23 ? -26.632 8.322 -33.493 1.00 16.09 23 LEU D N 1
ATOM 7419 C CA . LEU D 1 23 ? -27.488 8.121 -32.337 1.00 16.16 23 LEU D CA 1
ATOM 7420 C C . LEU D 1 23 ? -27.347 9.331 -31.425 1.00 19.75 23 LEU D C 1
ATOM 7421 O O . LEU D 1 23 ? -28.323 9.786 -30.826 1.00 19.57 23 LEU D O 1
ATOM 7426 N N . ALA D 1 24 ? -26.138 9.862 -31.309 1.00 14.07 24 ALA D N 1
ATOM 7427 C CA . ALA D 1 24 ? -25.955 11.027 -30.457 1.00 23.30 24 ALA D CA 1
ATOM 7428 C C . ALA D 1 24 ? -26.591 12.271 -31.077 1.00 22.43 24 ALA D C 1
ATOM 7429 O O . ALA D 1 24 ? -26.828 13.252 -30.383 1.00 27.05 24 ALA D O 1
ATOM 7431 N N . LYS D 1 25 ? -26.878 12.238 -32.374 1.00 31.29 25 LYS D N 1
ATOM 7432 C CA . LYS D 1 25 ? -27.485 13.403 -33.025 1.00 33.45 25 LYS D CA 1
ATOM 7433 C C . LYS D 1 25 ? -28.969 13.559 -32.698 1.00 33.41 25 LYS D C 1
ATOM 7434 O O . LYS D 1 25 ? -29.438 14.663 -32.418 1.00 30.99 25 LYS D O 1
ATOM 7440 N N . ARG D 1 26 ? -29.703 12.452 -32.744 1.00 29.52 26 ARG D N 1
ATOM 7441 C CA . ARG D 1 26 ? -31.133 12.464 -32.464 1.00 32.71 26 ARG D CA 1
ATOM 7442 C C . ARG D 1 26 ? -31.409 12.173 -30.999 1.00 34.83 26 ARG D C 1
ATOM 7443 O O . ARG D 1 26 ? -32.558 12.012 -30.584 1.00 43.62 26 ARG D O 1
ATOM 7451 N N . LEU D 1 27 ? -30.345 12.119 -30.211 1.00 32.07 27 LEU D N 1
ATOM 7452 C CA . LEU D 1 27 ? -30.479 11.839 -28.792 1.00 29.64 27 LEU D CA 1
ATOM 7453 C C . LEU D 1 27 ? -29.746 12.910 -27.981 1.00 28.33 27 LEU D C 1
ATOM 7454 O O . LEU D 1 27 ? -29.632 12.811 -26.763 1.00 22.43 27 LEU D O 1
ATOM 7459 N N . ASN D 1 28 ? -29.267 13.940 -28.677 1.00 30.60 28 ASN D N 1
ATOM 7460 C CA . ASN D 1 28 ? -28.545 15.051 -28.052 1.00 32.37 28 ASN D CA 1
ATOM 7461 C C . ASN D 1 28 ? -27.486 14.549 -27.069 1.00 27.94 28 ASN D C 1
ATOM 7462 O O . ASN D 1 28 ? -27.588 14.797 -25.875 1.00 34.36 28 ASN D O 1
ATOM 7467 N N . GLY D 1 29 ? -26.459 13.860 -27.561 1.00 24.00 29 GLY D N 1
ATOM 7468 C CA . GLY D 1 29 ? -25.450 13.353 -26.648 1.00 28.02 29 GLY D CA 1
ATOM 7469 C C . GLY D 1 29 ? -24.002 13.612 -27.019 1.00 25.43 29 GLY D C 1
ATOM 7470 O O . GLY D 1 29 ? -23.709 14.074 -28.112 1.00 25.99 29 GLY D O 1
ATOM 7471 N N . GLU D 1 30 ? -23.089 13.340 -26.095 1.00 21.44 30 GLU D N 1
ATOM 7472 C CA . GLU D 1 30 ? -21.673 13.516 -26.373 1.00 24.06 30 GLU D CA 1
ATOM 7473 C C . GLU D 1 30 ? -21.052 12.131 -26.257 1.00 22.74 30 GLU D C 1
ATOM 7474 O O . GLU D 1 30 ? -21.610 11.246 -25.602 1.00 22.59 30 GLU D O 1
ATOM 7480 N N . VAL D 1 31 ? -19.896 11.941 -26.877 1.00 22.11 31 VAL D N 1
ATOM 7481 C CA . VAL D 1 31 ? -19.239 10.646 -26.841 1.00 16.91 31 VAL D CA 1
ATOM 7482 C C . VAL D 1 31 ? -18.015 10.565 -25.956 1.00 20.91 31 VAL D C 1
ATOM 7483 O O . VAL D 1 31 ? -17.164 11.455 -25.973 1.00 25.36 31 VAL D O 1
ATOM 7487 N N . ILE D 1 32 ? -17.923 9.484 -25.191 1.00 14.02 32 ILE D N 1
ATOM 7488 C CA . ILE D 1 32 ? -16.757 9.249 -24.349 1.00 14.32 32 ILE D CA 1
ATOM 7489 C C . ILE D 1 32 ? -16.028 8.089 -25.032 1.00 17.53 32 ILE D C 1
ATOM 7490 O O . ILE D 1 32 ? -16.596 7.014 -25.217 1.00 11.24 32 ILE D O 1
ATOM 7495 N N . SER D 1 33 ? -14.781 8.301 -25.439 1.00 21.11 33 SER D N 1
ATOM 7496 C CA . SER D 1 33 ? -14.060 7.234 -26.112 1.00 22.69 33 SER D CA 1
ATOM 7497 C C . SER D 1 33 ? -13.524 6.219 -25.117 1.00 21.20 33 SER D C 1
ATOM 7498 O O . SER D 1 33 ? -12.929 6.588 -24.113 1.00 18.46 33 SER D O 1
ATOM 7501 N N . GLY D 1 34 ? -13.752 4.936 -25.382 1.00 29.29 34 GLY D N 1
ATOM 7502 C CA . GLY D 1 34 ? -13.261 3.916 -24.471 1.00 26.57 34 GLY D CA 1
ATOM 7503 C C . GLY D 1 34 ? -12.077 3.166 -25.048 1.00 26.57 34 GLY D C 1
ATOM 7504 O O . GLY D 1 34 ? -11.563 2.221 -24.447 1.00 28.15 34 GLY D O 1
ATOM 7505 N N . ASP D 1 35 ? -11.636 3.588 -26.226 1.00 28.20 35 ASP D N 1
ATOM 7506 C CA . ASP D 1 35 ? -10.510 2.939 -26.878 1.00 25.49 35 ASP D CA 1
ATOM 7507 C C . ASP D 1 35 ? -9.213 3.563 -26.373 1.00 19.82 35 ASP D C 1
ATOM 7508 O O . ASP D 1 35 ? -8.873 4.680 -26.754 1.00 22.05 35 ASP D O 1
ATOM 7513 N N . SER D 1 36 ? -8.507 2.821 -25.518 1.00 20.90 36 SER D N 1
ATOM 7514 C CA . SER D 1 36 ? -7.257 3.255 -24.892 1.00 19.20 36 SER D CA 1
ATOM 7515 C C . SER D 1 36 ? -6.125 3.668 -25.828 1.00 24.99 36 SER D C 1
ATOM 7516 O O . SER D 1 36 ? -5.139 4.257 -25.388 1.00 32.25 36 SER D O 1
ATOM 7527 N N . GLN D 1 38 ? -6.782 5.513 -28.643 1.00 22.18 38 GLN D N 1
ATOM 7528 C CA . GLN D 1 38 ? -7.202 6.804 -29.200 1.00 25.43 38 GLN D CA 1
ATOM 7529 C C . GLN D 1 38 ? -6.712 7.993 -28.377 1.00 21.72 38 GLN D C 1
ATOM 7530 O O . GLN D 1 38 ? -6.855 9.149 -28.787 1.00 20.57 38 GLN D O 1
ATOM 7536 N N . VAL D 1 39 ? -6.160 7.698 -27.209 1.00 13.06 39 VAL D N 1
ATOM 7537 C CA . VAL D 1 39 ? -5.665 8.716 -26.299 1.00 11.75 39 VAL D CA 1
ATOM 7538 C C . VAL D 1 39 ? -4.289 9.261 -26.679 1.00 16.87 39 VAL D C 1
ATOM 7539 O O . VAL D 1 39 ? -3.938 10.386 -26.326 1.00 13.59 39 VAL D O 1
ATOM 7543 N N . TYR D 1 40 ? -3.506 8.466 -27.394 1.00 15.56 40 TYR D N 1
ATOM 7544 C CA . TYR D 1 40 ? -2.171 8.900 -27.760 1.00 15.54 40 TYR D CA 1
ATOM 7545 C C . TYR D 1 40 ? -2.185 9.811 -28.959 1.00 18.96 40 TYR D C 1
ATOM 7546 O O . TYR D 1 40 ? -2.712 9.457 -30.009 1.00 20.24 40 TYR D O 1
ATOM 7555 N N . ARG D 1 41 ? -1.620 11.001 -28.798 1.00 21.21 41 ARG D N 1
ATOM 7556 C CA . ARG D 1 41 ? -1.580 11.938 -29.902 1.00 25.85 41 ARG D CA 1
ATOM 7557 C C . ARG D 1 41 ? -0.377 11.712 -30.795 1.00 24.82 41 ARG D C 1
ATOM 7558 O O . ARG D 1 41 ? 0.659 11.205 -30.359 1.00 23.04 41 ARG D O 1
ATOM 7566 N N . GLY D 1 42 ? -0.536 12.079 -32.061 1.00 19.42 42 GLY D N 1
ATOM 7567 C CA . GLY D 1 42 ? 0.528 11.894 -33.022 1.00 24.59 42 GLY D CA 1
ATOM 7568 C C . GLY D 1 42 ? 0.402 10.540 -33.696 1.00 23.43 42 GLY D C 1
ATOM 7569 O O . GLY D 1 42 ? 1.023 10.312 -34.730 1.00 28.60 42 GLY D O 1
ATOM 7578 N N . ASP D 1 44 ? -2.292 8.678 -35.380 1.00 22.45 44 ASP D N 1
ATOM 7579 C CA . ASP D 1 44 ? -3.657 8.706 -35.899 1.00 24.46 44 ASP D CA 1
ATOM 7580 C C . ASP D 1 44 ? -3.992 7.580 -36.874 1.00 20.80 44 ASP D C 1
ATOM 7581 O O . ASP D 1 44 ? -5.117 7.081 -36.886 1.00 18.13 44 ASP D O 1
ATOM 7586 N N . ILE D 1 45 ? -3.015 7.176 -37.680 1.00 21.44 45 ILE D N 1
ATOM 7587 C CA . ILE D 1 45 ? -3.223 6.125 -38.668 1.00 13.31 45 ILE D CA 1
ATOM 7588 C C . ILE D 1 45 ? -3.273 4.726 -38.072 1.00 15.35 45 ILE D C 1
ATOM 7589 O O . ILE D 1 45 ? -4.233 3.980 -38.282 1.00 20.74 45 ILE D O 1
ATOM 7594 N N . GLY D 1 46 ? -2.242 4.365 -37.323 1.00 15.14 46 GLY D N 1
ATOM 7595 C CA . GLY D 1 46 ? -2.200 3.035 -36.744 1.00 19.24 46 GLY D CA 1
ATOM 7596 C C . GLY D 1 46 ? -3.317 2.742 -35.773 1.00 20.51 46 GLY D C 1
ATOM 7597 O O . GLY D 1 46 ? -3.631 1.586 -35.499 1.00 23.44 46 GLY D O 1
ATOM 7598 N N . THR D 1 47 ? -3.932 3.799 -35.263 1.00 20.85 47 THR D N 1
ATOM 7599 C CA . THR D 1 47 ? -5.002 3.666 -34.293 1.00 19.11 47 THR D CA 1
ATOM 7600 C C . THR D 1 47 ? -6.393 3.922 -34.870 1.00 21.12 47 THR D C 1
ATOM 7601 O O . THR D 1 47 ? -7.379 3.938 -34.129 1.00 22.30 47 THR D O 1
ATOM 7605 N N . ALA D 1 48 ? -6.475 4.120 -36.186 1.00 19.54 48 ALA D N 1
ATOM 7606 C CA . ALA D 1 48 ? -7.755 4.386 -36.833 1.00 21.02 48 ALA D CA 1
ATOM 7607 C C . ALA D 1 48 ? -8.534 5.451 -36.048 1.00 25.48 48 ALA D C 1
ATOM 7608 O O . ALA D 1 48 ? -9.724 5.287 -35.765 1.00 21.41 48 ALA D O 1
ATOM 7610 N N . LYS D 1 49 ? -7.858 6.542 -35.701 1.00 14.83 49 LYS D N 1
ATOM 7611 C CA . LYS D 1 49 ? -8.480 7.613 -34.921 1.00 19.83 49 LYS D CA 1
ATOM 7612 C C . LYS D 1 49 ? -9.640 8.328 -35.629 1.00 19.32 49 LYS D C 1
ATOM 7613 O O . LYS D 1 49 ? -9.541 8.679 -36.803 1.00 17.04 49 LYS D O 1
ATOM 7619 N N . ILE D 1 50 ? -10.739 8.540 -34.910 1.00 15.50 50 ILE D N 1
ATOM 7620 C CA . ILE D 1 50 ? -11.890 9.218 -35.489 1.00 21.25 50 ILE D CA 1
ATOM 7621 C C . ILE D 1 50 ? -11.531 10.652 -35.866 1.00 23.18 50 ILE D C 1
ATOM 7622 O O . ILE D 1 50 ? -10.913 11.375 -35.088 1.00 23.94 50 ILE D O 1
ATOM 7627 N N . THR D 1 51 ? -11.913 11.040 -37.078 1.00 24.55 51 THR D N 1
ATOM 7628 C CA . THR D 1 51 ? -11.631 12.363 -37.599 1.00 26.64 51 THR D CA 1
ATOM 7629 C C . THR D 1 51 ? -12.751 13.331 -37.246 1.00 30.95 51 THR D C 1
ATOM 7630 O O . THR D 1 51 ? -13.906 12.931 -37.085 1.00 31.74 51 THR D O 1
ATOM 7634 N N . ALA D 1 52 ? -12.406 14.608 -37.127 1.00 29.62 52 ALA D N 1
ATOM 7635 C CA . ALA D 1 52 ? -13.390 15.625 -36.796 1.00 31.91 52 ALA D CA 1
ATOM 7636 C C . ALA D 1 52 ? -14.559 15.560 -37.770 1.00 36.91 52 ALA D C 1
ATOM 7637 O O . ALA D 1 52 ? -15.677 15.943 -37.432 1.00 39.54 52 ALA D O 1
ATOM 7639 N N . GLU D 1 53 ? -14.297 15.068 -38.978 1.00 35.22 53 GLU D N 1
ATOM 7640 C CA . GLU D 1 53 ? -15.329 14.962 -40.005 1.00 34.96 53 GLU D CA 1
ATOM 7641 C C . GLU D 1 53 ? -16.293 13.817 -39.698 1.00 33.93 53 GLU D C 1
ATOM 7642 O O . GLU D 1 53 ? -17.444 13.821 -40.139 1.00 33.85 53 GLU D O 1
ATOM 7648 N N . GLU D 1 54 ? -15.818 12.845 -38.927 1.00 29.69 54 GLU D N 1
ATOM 7649 C CA . GLU D 1 54 ? -16.633 11.699 -38.553 1.00 29.55 54 GLU D CA 1
ATOM 7650 C C . GLU D 1 54 ? -17.459 12.034 -37.324 1.00 25.02 54 GLU D C 1
ATOM 7651 O O . GLU D 1 54 ? -18.495 11.427 -37.083 1.00 24.12 54 GLU D O 1
ATOM 7665 N N . ASP D 1 56 ? -18.816 14.946 -36.816 1.00 27.09 56 ASP D N 1
ATOM 7666 C CA . ASP D 1 56 ? -19.907 15.735 -37.368 1.00 21.88 56 ASP D CA 1
ATOM 7667 C C . ASP D 1 56 ? -20.697 16.467 -36.293 1.00 22.72 56 ASP D C 1
ATOM 7668 O O . ASP D 1 56 ? -21.888 16.218 -36.086 1.00 27.43 56 ASP D O 1
ATOM 7673 N N . GLY D 1 57 ? -20.016 17.373 -35.603 1.00 26.15 57 GLY D N 1
ATOM 7674 C CA . GLY D 1 57 ? -20.653 18.153 -34.556 1.00 26.45 57 GLY D CA 1
ATOM 7675 C C . GLY D 1 57 ? -20.647 17.527 -33.172 1.00 27.87 57 GLY D C 1
ATOM 7676 O O . GLY D 1 57 ? -20.555 18.230 -32.162 1.00 35.47 57 GLY D O 1
ATOM 7677 N N . VAL D 1 58 ? -20.725 16.204 -33.111 1.00 23.74 58 VAL D N 1
ATOM 7678 C CA . VAL D 1 58 ? -20.772 15.538 -31.824 1.00 22.95 58 VAL D CA 1
ATOM 7679 C C . VAL D 1 58 ? -19.460 15.614 -31.071 1.00 25.55 58 VAL D C 1
ATOM 7680 O O . VAL D 1 58 ? -18.420 15.173 -31.552 1.00 28.88 58 VAL D O 1
ATOM 7684 N N . PRO D 1 59 ? -19.494 16.192 -29.867 1.00 24.40 59 PRO D N 1
ATOM 7685 C CA . PRO D 1 59 ? -18.284 16.314 -29.058 1.00 27.05 59 PRO D CA 1
ATOM 7686 C C . PRO D 1 59 ? -17.770 14.982 -28.502 1.00 24.75 59 PRO D C 1
ATOM 7687 O O . PRO D 1 59 ? -18.532 14.188 -27.945 1.00 23.28 59 PRO D O 1
ATOM 7691 N N . HIS D 1 60 ? -16.470 14.753 -28.673 1.00 23.84 60 HIS D N 1
ATOM 7692 C CA . HIS D 1 60 ? -15.816 13.541 -28.199 1.00 16.59 60 HIS D CA 1
ATOM 7693 C C . HIS D 1 60 ? -14.747 13.870 -27.175 1.00 19.86 60 HIS D C 1
ATOM 7694 O O . HIS D 1 60 ? -14.033 14.868 -27.298 1.00 22.23 60 HIS D O 1
ATOM 7701 N N . HIS D 1 61 ? -14.638 13.014 -26.165 1.00 20.57 61 HIS D N 1
ATOM 7702 C CA . HIS D 1 61 ? -13.666 13.206 -25.110 1.00 21.44 61 HIS D CA 1
ATOM 7703 C C . HIS D 1 61 ? -12.732 12.016 -24.966 1.00 22.43 61 HIS D C 1
ATOM 7704 O O . HIS D 1 61 ? -13.074 10.902 -25.353 1.00 24.98 61 HIS D O 1
ATOM 7711 N N . LEU D 1 62 ? -11.558 12.266 -24.385 1.00 23.86 62 LEU D N 1
ATOM 7712 C CA . LEU D 1 62 ? -10.548 11.232 -24.148 1.00 16.42 62 LEU D CA 1
ATOM 7713 C C . LEU D 1 62 ? -9.808 10.824 -25.410 1.00 17.12 62 LEU D C 1
ATOM 7714 O O . LEU D 1 62 ? -9.333 9.698 -25.531 1.00 6.27 62 LEU D O 1
ATOM 7719 N N . ILE D 1 63 ? -9.711 11.759 -26.346 1.00 15.60 63 ILE D N 1
ATOM 7720 C CA . ILE D 1 63 ? -9.006 11.514 -27.584 1.00 15.90 63 ILE D CA 1
ATOM 7721 C C . ILE D 1 63 ? -7.802 12.443 -27.607 1.00 22.31 63 ILE D C 1
ATOM 7722 O O . ILE D 1 63 ? -7.943 13.636 -27.355 1.00 26.60 63 ILE D O 1
ATOM 7727 N N . ASP D 1 64 ? -6.614 11.912 -27.877 1.00 18.07 64 ASP D N 1
ATOM 7728 C CA . ASP D 1 64 ? -5.443 12.775 -27.934 1.00 24.73 64 ASP D CA 1
ATOM 7729 C C . ASP D 1 64 ? -5.182 13.527 -26.619 1.00 25.30 64 ASP D C 1
ATOM 7730 O O . ASP D 1 64 ? -5.044 14.758 -26.603 1.00 24.80 64 ASP D O 1
ATOM 7735 N N . ILE D 1 65 ? -5.098 12.767 -25.525 1.00 24.95 65 ILE D N 1
ATOM 7736 C CA . ILE D 1 65 ? -4.851 13.312 -24.191 1.00 18.49 65 ILE D CA 1
ATOM 7737 C C . ILE D 1 65 ? -3.564 12.788 -23.563 1.00 19.46 65 ILE D C 1
ATOM 7738 O O . ILE D 1 65 ? -3.188 13.216 -22.467 1.00 25.06 65 ILE D O 1
ATOM 7743 N N . LYS D 1 66 ? -2.900 11.854 -24.235 1.00 19.00 66 LYS D N 1
ATOM 7744 C CA . LYS D 1 66 ? -1.649 11.302 -23.723 1.00 25.82 66 LYS D CA 1
ATOM 7745 C C . LYS D 1 66 ? -0.530 11.295 -24.769 1.00 22.61 66 LYS D C 1
ATOM 7746 O O . LYS D 1 66 ? -0.784 11.237 -25.970 1.00 19.97 66 LYS D O 1
ATOM 7752 N N . ASP D 1 67 ? 0.709 11.386 -24.299 1.00 28.47 67 ASP D N 1
ATOM 7753 C CA . ASP D 1 67 ? 1.881 11.369 -25.177 1.00 19.34 67 ASP D CA 1
ATOM 7754 C C . ASP D 1 67 ? 2.225 9.893 -25.372 1.00 20.28 67 ASP D C 1
ATOM 7755 O O . ASP D 1 67 ? 2.116 9.101 -24.435 1.00 17.50 67 ASP D O 1
ATOM 7760 N N . PRO D 1 68 ? 2.637 9.498 -26.590 1.00 23.59 68 PRO D N 1
ATOM 7761 C CA . PRO D 1 68 ? 2.979 8.094 -26.861 1.00 16.39 68 PRO D CA 1
ATOM 7762 C C . PRO D 1 68 ? 3.951 7.410 -25.897 1.00 23.17 68 PRO D C 1
ATOM 7763 O O . PRO D 1 68 ? 4.104 6.185 -25.933 1.00 22.05 68 PRO D O 1
ATOM 7767 N N . SER D 1 69 ? 4.579 8.188 -25.019 1.00 18.83 69 SER D N 1
ATOM 7768 C CA . SER D 1 69 ? 5.511 7.630 -24.040 1.00 24.18 69 SER D CA 1
ATOM 7769 C C . SER D 1 69 ? 4.813 7.290 -22.720 1.00 26.81 69 SER D C 1
ATOM 7770 O O . SER D 1 69 ? 5.356 6.548 -21.900 1.00 26.21 69 SER D O 1
ATOM 7773 N N . GLU D 1 70 ? 3.621 7.843 -22.513 1.00 24.20 70 GLU D N 1
ATOM 7774 C CA . GLU D 1 70 ? 2.881 7.608 -21.278 1.00 25.52 70 GLU D CA 1
ATOM 7775 C C . GLU D 1 70 ? 1.954 6.406 -21.336 1.00 24.54 70 GLU D C 1
ATOM 7776 O O . GLU D 1 70 ? 1.585 5.951 -22.412 1.00 24.41 70 GLU D O 1
ATOM 7782 N N . SER D 1 71 ? 1.572 5.903 -20.166 1.00 28.70 71 SER D N 1
ATOM 7783 C CA . SER D 1 71 ? 0.667 4.760 -20.087 1.00 29.80 71 SER D CA 1
ATOM 7784 C C . SER D 1 71 ? -0.745 5.244 -19.793 1.00 26.34 71 SER D C 1
ATOM 7785 O O . SER D 1 71 ? -0.939 6.366 -19.328 1.00 27.16 71 SER D O 1
ATOM 7788 N N . PHE D 1 72 ? -1.730 4.398 -20.073 1.00 23.92 72 PHE D N 1
ATOM 7789 C CA . PHE D 1 72 ? -3.125 4.755 -19.828 1.00 23.67 72 PHE D CA 1
ATOM 7790 C C . PHE D 1 72 ? -3.840 3.512 -19.324 1.00 14.61 72 PHE D C 1
ATOM 7791 O O . PHE D 1 72 ? -4.389 2.745 -20.110 1.00 18.91 72 PHE D O 1
ATOM 7799 N N . SER D 1 73 ? -3.828 3.320 -18.008 1.00 21.18 73 SER D N 1
ATOM 7800 C CA . SER D 1 73 ? -4.451 2.150 -17.382 1.00 23.76 73 SER D CA 1
ATOM 7801 C C . SER D 1 73 ? -5.966 2.247 -17.257 1.00 26.23 73 SER D C 1
ATOM 7802 O O . SER D 1 73 ? -6.557 3.308 -17.465 1.00 21.77 73 SER D O 1
ATOM 7805 N N . VAL D 1 74 ? -6.590 1.129 -16.902 1.00 22.52 74 VAL D N 1
ATOM 7806 C CA . VAL D 1 74 ? -8.028 1.110 -16.731 1.00 23.96 74 VAL D CA 1
ATOM 7807 C C . VAL D 1 74 ? -8.406 2.066 -15.584 1.00 22.30 74 VAL D C 1
ATOM 7808 O O . VAL D 1 74 ? -9.455 2.706 -15.619 1.00 22.82 74 VAL D O 1
ATOM 7812 N N . ALA D 1 75 ? -7.540 2.180 -14.582 1.00 21.51 75 ALA D N 1
ATOM 7813 C CA . ALA D 1 75 ? -7.813 3.078 -13.465 1.00 27.05 75 ALA D CA 1
ATOM 7814 C C . ALA D 1 75 ? -7.829 4.530 -13.948 1.00 28.18 75 ALA D C 1
ATOM 7815 O O . ALA D 1 75 ? -8.685 5.312 -13.540 1.00 24.93 75 ALA D O 1
ATOM 7817 N N . ASP D 1 76 ? -6.889 4.883 -14.826 1.00 28.86 76 ASP D N 1
ATOM 7818 C CA . ASP D 1 76 ? -6.828 6.238 -15.355 1.00 24.13 76 ASP D CA 1
ATOM 7819 C C . ASP D 1 76 ? -8.105 6.539 -16.105 1.00 26.72 76 ASP D C 1
ATOM 7820 O O . ASP D 1 76 ? -8.693 7.616 -15.966 1.00 25.60 76 ASP D O 1
ATOM 7825 N N . PHE D 1 77 ? -8.523 5.579 -16.919 1.00 18.46 77 PHE D N 1
ATOM 7826 C CA . PHE D 1 77 ? -9.738 5.720 -17.696 1.00 14.49 77 PHE D CA 1
ATOM 7827 C C . PHE D 1 77 ? -10.937 6.002 -16.780 1.00 22.41 77 PHE D C 1
ATOM 7828 O O . PHE D 1 77 ? -11.648 6.993 -16.976 1.00 17.79 77 PHE D O 1
ATOM 7836 N N . GLN D 1 78 ? -11.151 5.136 -15.783 1.00 17.45 78 GLN D N 1
ATOM 7837 C CA . GLN D 1 78 ? -12.269 5.274 -14.843 1.00 21.82 78 GLN D CA 1
ATOM 7838 C C . GLN D 1 78 ? -12.295 6.604 -14.104 1.00 25.99 78 GLN D C 1
ATOM 7839 O O . GLN D 1 78 ? -13.369 7.154 -13.852 1.00 26.55 78 GLN D O 1
ATOM 7845 N N . ASP D 1 79 ? -11.113 7.103 -13.745 1.00 24.07 79 ASP D N 1
ATOM 7846 C CA . ASP D 1 79 ? -10.992 8.368 -13.036 1.00 27.75 79 ASP D CA 1
ATOM 7847 C C . ASP D 1 79 ? -11.431 9.552 -13.889 1.00 23.39 79 ASP D C 1
ATOM 7848 O O . ASP D 1 79 ? -11.936 10.540 -13.361 1.00 26.95 79 ASP D O 1
ATOM 7853 N N . LEU D 1 80 ? -11.235 9.454 -15.202 1.00 24.29 80 LEU D N 1
ATOM 7854 C CA . LEU D 1 80 ? -11.636 10.523 -16.116 1.00 29.74 80 LEU D CA 1
ATOM 7855 C C . LEU D 1 80 ? -13.070 10.343 -16.578 1.00 24.29 80 LEU D C 1
ATOM 7856 O O . LEU D 1 80 ? -13.862 11.281 -16.519 1.00 23.87 80 LEU D O 1
ATOM 7861 N N . ALA D 1 81 ? -13.390 9.131 -17.029 1.00 27.10 81 ALA D N 1
ATOM 7862 C CA . ALA D 1 81 ? -14.722 8.786 -17.530 1.00 27.48 81 ALA D CA 1
ATOM 7863 C C . ALA D 1 81 ? -15.881 9.081 -16.579 1.00 29.92 81 ALA D C 1
ATOM 7864 O O . ALA D 1 81 ? -16.868 9.720 -16.964 1.00 32.65 81 ALA D O 1
ATOM 7866 N N . THR D 1 82 ? -15.772 8.599 -15.345 1.00 30.63 82 THR D N 1
ATOM 7867 C CA . THR D 1 82 ? -16.830 8.794 -14.356 1.00 27.37 82 THR D CA 1
ATOM 7868 C C . THR D 1 82 ? -17.231 10.255 -14.192 1.00 23.18 82 THR D C 1
ATOM 7869 O O . THR D 1 82 ? -18.417 10.575 -14.164 1.00 20.17 82 THR D O 1
ATOM 7873 N N . PRO D 1 83 ? -16.248 11.158 -14.064 1.00 21.65 83 PRO D N 1
ATOM 7874 C CA . PRO D 1 83 ? -16.574 12.580 -13.914 1.00 20.01 83 PRO D CA 1
ATOM 7875 C C . PRO D 1 83 ? -17.257 13.070 -15.195 1.00 27.17 83 PRO D C 1
ATOM 7876 O O . PRO D 1 83 ? -18.234 13.826 -15.146 1.00 21.18 83 PRO D O 1
ATOM 7880 N N . LEU D 1 84 ? -16.747 12.630 -16.344 1.00 24.28 84 LEU D N 1
ATOM 7881 C CA . LEU D 1 84 ? -17.332 13.040 -17.619 1.00 27.12 84 LEU D CA 1
ATOM 7882 C C . LEU D 1 84 ? -18.823 12.749 -17.699 1.00 23.49 84 LEU D C 1
ATOM 7883 O O . LEU D 1 84 ? -19.613 13.623 -18.061 1.00 23.98 84 LEU D O 1
ATOM 7888 N N . ILE D 1 85 ? -19.214 11.528 -17.361 1.00 25.86 85 ILE D N 1
ATOM 7889 C CA . ILE D 1 85 ? -20.628 11.175 -17.420 1.00 28.52 85 ILE D CA 1
ATOM 7890 C C . ILE D 1 85 ? -21.484 12.224 -16.719 1.00 28.32 85 ILE D C 1
ATOM 7891 O O . ILE D 1 85 ? -22.540 12.596 -17.217 1.00 28.32 85 ILE D O 1
ATOM 7896 N N . THR D 1 86 ? -21.010 12.708 -15.575 1.00 29.34 86 THR D N 1
ATOM 7897 C CA . THR D 1 86 ? -21.732 13.710 -14.820 1.00 29.34 86 THR D CA 1
ATOM 7898 C C . THR D 1 86 ? -21.654 15.072 -15.476 1.00 32.68 86 THR D C 1
ATOM 7899 O O . THR D 1 86 ? -22.643 15.799 -15.515 1.00 39.92 86 THR D O 1
ATOM 7903 N N . GLU D 1 87 ? -20.481 15.430 -15.986 1.00 34.74 87 GLU D N 1
ATOM 7904 C CA . GLU D 1 87 ? -20.319 16.732 -16.636 1.00 35.59 87 GLU D CA 1
ATOM 7905 C C . GLU D 1 87 ? -21.195 16.843 -17.886 1.00 35.16 87 GLU D C 1
ATOM 7906 O O . GLU D 1 87 ? -21.715 17.917 -18.192 1.00 30.91 87 GLU D O 1
ATOM 7912 N N . ILE D 1 88 ? -21.346 15.732 -18.604 1.00 29.41 88 ILE D N 1
ATOM 7913 C CA . ILE D 1 88 ? -22.169 15.695 -19.812 1.00 31.00 88 ILE D CA 1
ATOM 7914 C C . ILE D 1 88 ? -23.643 15.857 -19.424 1.00 29.99 88 ILE D C 1
ATOM 7915 O O . ILE D 1 88 ? -24.395 16.559 -20.098 1.00 27.31 88 ILE D O 1
ATOM 7920 N N . HIS D 1 89 ? -24.043 15.199 -18.338 1.00 30.27 89 HIS D N 1
ATOM 7921 C CA . HIS D 1 89 ? -25.415 15.290 -17.842 1.00 35.15 89 HIS D CA 1
ATOM 7922 C C . HIS D 1 89 ? -25.693 16.702 -17.333 1.00 35.28 89 HIS D C 1
ATOM 7923 O O . HIS D 1 89 ? -26.832 17.171 -17.372 1.00 38.65 89 HIS D O 1
ATOM 7930 N N . GLU D 1 90 ? -24.647 17.365 -16.848 1.00 38.19 90 GLU D N 1
ATOM 7931 C CA . GLU D 1 90 ? -24.757 18.732 -16.352 1.00 42.96 90 GLU D CA 1
ATOM 7932 C C . GLU D 1 90 ? -25.114 19.626 -17.542 1.00 38.03 90 GLU D C 1
ATOM 7933 O O . GLU D 1 90 ? -25.774 20.655 -17.390 1.00 35.06 90 GLU D O 1
ATOM 7939 N N . ARG D 1 91 ? -24.665 19.228 -18.728 1.00 33.61 91 ARG D N 1
ATOM 7940 C CA . ARG D 1 91 ? -24.937 19.993 -19.937 1.00 32.51 91 ARG D CA 1
ATOM 7941 C C . ARG D 1 91 ? -26.301 19.649 -20.493 1.00 30.47 91 ARG D C 1
ATOM 7942 O O . ARG D 1 91 ? -26.823 20.346 -21.362 1.00 27.99 91 ARG D O 1
ATOM 7950 N N . GLY D 1 92 ? -26.879 18.569 -19.981 1.00 33.28 92 GLY D N 1
ATOM 7951 C CA . GLY D 1 92 ? -28.190 18.143 -20.438 1.00 33.42 92 GLY D CA 1
ATOM 7952 C C . GLY D 1 92 ? -28.102 17.205 -21.618 1.00 30.80 92 GLY D C 1
ATOM 7953 O O . GLY D 1 92 ? -29.093 16.938 -22.299 1.00 31.11 92 GLY D O 1
ATOM 7954 N N . ARG D 1 93 ? -26.904 16.698 -21.862 1.00 27.23 93 ARG D N 1
ATOM 7955 C CA . ARG D 1 93 ? -26.690 15.788 -22.972 1.00 22.24 93 ARG D CA 1
ATOM 7956 C C . ARG D 1 93 ? -26.691 14.364 -22.448 1.00 24.68 93 ARG D C 1
ATOM 7957 O O . ARG D 1 93 ? -26.620 14.136 -21.238 1.00 24.64 93 ARG D O 1
ATOM 7965 N N . LEU D 1 94 ? -26.780 13.408 -23.364 1.00 22.95 94 LEU D N 1
ATOM 7966 C CA . LEU D 1 94 ? -26.769 12.000 -23.002 1.00 22.45 94 LEU D CA 1
ATOM 7967 C C . LEU D 1 94 ? -25.381 11.434 -23.284 1.00 26.67 94 LEU D C 1
ATOM 7968 O O . LEU D 1 94 ? -24.916 11.444 -24.429 1.00 31.67 94 LEU D O 1
ATOM 7973 N N . PRO D 1 95 ? -24.700 10.935 -22.244 1.00 23.19 95 PRO D N 1
ATOM 7974 C CA . PRO D 1 95 ? -23.361 10.369 -22.412 1.00 20.75 95 PRO D CA 1
ATOM 7975 C C . PRO D 1 95 ? -23.365 9.040 -23.154 1.00 23.54 95 PRO D C 1
ATOM 7976 O O . PRO D 1 95 ? -24.169 8.150 -22.858 1.00 24.05 95 PRO D O 1
ATOM 7980 N N . PHE D 1 96 ? -22.450 8.918 -24.112 1.00 20.14 96 PHE D N 1
ATOM 7981 C CA . PHE D 1 96 ? -22.288 7.709 -24.920 1.00 17.57 96 PHE D CA 1
ATOM 7982 C C . PHE D 1 96 ? -20.882 7.158 -24.727 1.00 14.54 96 PHE D C 1
ATOM 7983 O O . PHE D 1 96 ? -19.904 7.854 -24.991 1.00 21.04 96 PHE D O 1
ATOM 7991 N N . LEU D 1 97 ? -20.776 5.927 -24.244 1.00 12.67 97 LEU D N 1
ATOM 7992 C CA . LEU D 1 97 ? -19.469 5.299 -24.072 1.00 13.79 97 LEU D CA 1
ATOM 7993 C C . LEU D 1 97 ? -19.333 4.375 -25.289 1.00 17.77 97 LEU D C 1
ATOM 7994 O O . LEU D 1 97 ? -20.116 3.435 -25.454 1.00 11.69 97 LEU D O 1
ATOM 7999 N N . VAL D 1 98 ? -18.346 4.657 -26.140 1.00 14.26 98 VAL D N 1
ATOM 8000 C CA . VAL D 1 98 ? -18.150 3.901 -27.378 1.00 17.85 98 VAL D CA 1
ATOM 8001 C C . VAL D 1 98 ? -16.824 3.168 -27.490 1.00 12.67 98 VAL D C 1
ATOM 8002 O O . VAL D 1 98 ? -15.762 3.753 -27.288 1.00 17.61 98 VAL D O 1
ATOM 8006 N N . GLY D 1 99 ? -16.905 1.875 -27.805 1.00 16.43 99 GLY D N 1
ATOM 8007 C CA . GLY D 1 99 ? -15.724 1.047 -27.973 1.00 11.24 99 GLY D CA 1
ATOM 8008 C C . GLY D 1 99 ? -14.967 0.736 -26.705 1.00 18.51 99 GLY D C 1
ATOM 8009 O O . GLY D 1 99 ? -15.435 1.024 -25.605 1.00 22.19 99 GLY D O 1
ATOM 8010 N N . GLY D 1 100 ? -13.786 0.143 -26.869 1.00 25.05 100 GLY D N 1
ATOM 8011 C CA . GLY D 1 100 ? -12.950 -0.214 -25.735 1.00 23.07 100 GLY D CA 1
ATOM 8012 C C . GLY D 1 100 ? -12.957 -1.696 -25.390 1.00 26.43 100 GLY D C 1
ATOM 8013 O O . GLY D 1 100 ? -13.851 -2.442 -25.794 1.00 24.09 100 GLY D O 1
ATOM 8014 N N . THR D 1 101 ? -11.948 -2.121 -24.635 1.00 25.94 101 THR D N 1
ATOM 8015 C CA . THR D 1 101 ? -11.840 -3.510 -24.222 1.00 27.44 101 THR D CA 1
ATOM 8016 C C . THR D 1 101 ? -12.661 -3.733 -22.956 1.00 25.67 101 THR D C 1
ATOM 8017 O O . THR D 1 101 ? -13.005 -2.783 -22.248 1.00 16.46 101 THR D O 1
ATOM 8021 N N . GLY D 1 102 ? -12.972 -4.999 -22.689 1.00 28.94 102 GLY D N 1
ATOM 8022 C CA . GLY D 1 102 ? -13.775 -5.364 -21.537 1.00 30.33 102 GLY D CA 1
ATOM 8023 C C . GLY D 1 102 ? -13.333 -4.747 -20.232 1.00 32.31 102 GLY D C 1
ATOM 8024 O O . GLY D 1 102 ? -14.159 -4.355 -19.407 1.00 36.07 102 GLY D O 1
ATOM 8025 N N . LEU D 1 103 ? -12.026 -4.654 -20.042 1.00 33.40 103 LEU D N 1
ATOM 8026 C CA . LEU D 1 103 ? -11.491 -4.083 -18.819 1.00 34.03 103 LEU D CA 1
ATOM 8027 C C . LEU D 1 103 ? -11.872 -2.633 -18.620 1.00 27.64 103 LEU D C 1
ATOM 8028 O O . LEU D 1 103 ? -12.367 -2.259 -17.560 1.00 29.70 103 LEU D O 1
ATOM 8033 N N . TYR D 1 104 ? -11.643 -1.806 -19.630 1.00 28.15 104 TYR D N 1
ATOM 8034 C CA . TYR D 1 104 ? -11.979 -0.398 -19.487 1.00 27.23 104 TYR D CA 1
ATOM 8035 C C . TYR D 1 104 ? -13.473 -0.153 -19.439 1.00 31.27 104 TYR D C 1
ATOM 8036 O O . TYR D 1 104 ? -13.930 0.707 -18.687 1.00 37.29 104 TYR D O 1
ATOM 8045 N N . VAL D 1 105 ? -14.248 -0.888 -20.229 1.00 26.62 105 VAL D N 1
ATOM 8046 C CA . VAL D 1 105 ? -15.682 -0.656 -20.192 1.00 26.73 105 VAL D CA 1
ATOM 8047 C C . VAL D 1 105 ? -16.281 -1.089 -18.863 1.00 28.69 105 VAL D C 1
ATOM 8048 O O . VAL D 1 105 ? -16.948 -0.293 -18.210 1.00 39.56 105 VAL D O 1
ATOM 8052 N N . ASN D 1 106 ? -16.039 -2.327 -18.441 1.00 26.57 106 ASN D N 1
ATOM 8053 C CA . ASN D 1 106 ? -16.599 -2.787 -17.174 1.00 29.54 106 ASN D CA 1
ATOM 8054 C C . ASN D 1 106 ? -16.189 -1.917 -15.987 1.00 28.05 106 ASN D C 1
ATOM 8055 O O . ASN D 1 106 ? -16.966 -1.736 -15.055 1.00 29.24 106 ASN D O 1
ATOM 8060 N N . ALA D 1 107 ? -14.980 -1.367 -16.019 1.00 28.65 107 ALA D N 1
ATOM 8061 C CA . ALA D 1 107 ? -14.530 -0.520 -14.925 1.00 27.25 107 ALA D CA 1
ATOM 8062 C C . ALA D 1 107 ? -15.457 0.685 -14.726 1.00 26.03 107 ALA D C 1
ATOM 8063 O O . ALA D 1 107 ? -15.631 1.160 -13.602 1.00 18.39 107 ALA D O 1
ATOM 8065 N N . VAL D 1 108 ? -16.066 1.171 -15.808 1.00 24.04 108 VAL D N 1
ATOM 8066 C CA . VAL D 1 108 ? -16.967 2.327 -15.721 1.00 21.95 108 VAL D CA 1
ATOM 8067 C C . VAL D 1 108 ? -18.428 1.965 -15.424 1.00 25.51 108 VAL D C 1
ATOM 8068 O O . VAL D 1 108 ? -19.039 2.550 -14.531 1.00 29.44 108 VAL D O 1
ATOM 8072 N N . ILE D 1 109 ? -18.975 1.010 -16.178 1.00 32.35 109 ILE D N 1
ATOM 8073 C CA . ILE D 1 109 ? -20.365 0.583 -16.016 1.00 29.48 109 ILE D CA 1
ATOM 8074 C C . ILE D 1 109 ? -20.612 -0.090 -14.671 1.00 30.69 109 ILE D C 1
ATOM 8075 O O . ILE D 1 109 ? -21.741 -0.118 -14.179 1.00 28.07 109 ILE D O 1
ATOM 8080 N N . HIS D 1 110 ? -19.560 -0.629 -14.070 1.00 28.15 110 HIS D N 1
ATOM 8081 C CA . HIS D 1 110 ? -19.709 -1.285 -12.778 1.00 32.95 110 HIS D CA 1
ATOM 8082 C C . HIS D 1 110 ? -19.087 -0.487 -11.642 1.00 32.52 110 HIS D C 1
ATOM 8083 O O . HIS D 1 110 ? -19.243 -0.849 -10.483 1.00 34.58 110 HIS D O 1
ATOM 8090 N N . GLN D 1 111 ? -18.390 0.597 -11.971 1.00 37.80 111 GLN D N 1
ATOM 8091 C CA . GLN D 1 111 ? -17.746 1.433 -10.958 1.00 35.11 111 GLN D CA 1
ATOM 8092 C C . GLN D 1 111 ? -16.975 0.622 -9.919 1.00 34.16 111 GLN D C 1
ATOM 8093 O O . GLN D 1 111 ? -17.209 0.769 -8.720 1.00 32.87 111 GLN D O 1
ATOM 8099 N N . PHE D 1 112 ? -16.063 -0.227 -10.381 1.00 38.87 112 PHE D N 1
ATOM 8100 C CA . PHE D 1 112 ? -15.240 -1.041 -9.493 1.00 40.33 112 PHE D CA 1
ATOM 8101 C C . PHE D 1 112 ? -14.385 -0.176 -8.570 1.00 42.81 112 PHE D C 1
ATOM 8102 O O . PHE D 1 112 ? -14.332 1.044 -8.717 1.00 41.75 112 PHE D O 1
ATOM 8110 N N . ASN D 1 113 ? -13.704 -0.823 -7.628 1.00 49.56 113 ASN D N 1
ATOM 8111 C CA . ASN D 1 113 ? -12.839 -0.126 -6.679 1.00 56.32 113 ASN D CA 1
ATOM 8112 C C . ASN D 1 113 ? -11.613 0.462 -7.371 1.00 57.58 113 ASN D C 1
ATOM 8113 O O . ASN D 1 113 ? -11.494 1.678 -7.540 1.00 61.70 113 ASN D O 1
ATOM 8118 N N . LEU D 1 114 ? -10.701 -0.424 -7.756 1.00 55.88 114 LEU D N 1
ATOM 8119 C CA . LEU D 1 114 ? -9.456 -0.052 -8.413 1.00 56.18 114 LEU D CA 1
ATOM 8120 C C . LEU D 1 114 ? -8.494 0.619 -7.428 1.00 54.71 114 LEU D C 1
ATOM 8121 O O . LEU D 1 114 ? -7.473 1.184 -7.822 1.00 52.20 114 LEU D O 1
ATOM 8126 N N . GLY D 1 115 ? -8.822 0.550 -6.143 1.00 55.52 115 GLY D N 1
ATOM 8127 C CA . GLY D 1 115 ? -7.962 1.143 -5.140 1.00 56.75 115 GLY D CA 1
ATOM 8128 C C . GLY D 1 115 ? -6.695 0.325 -5.004 1.00 58.89 115 GLY D C 1
ATOM 8129 O O . GLY D 1 115 ? -6.682 -0.867 -5.323 1.00 59.60 115 GLY D O 1
ATOM 8130 N N . ASP D 1 116 ? -5.626 0.961 -4.535 1.00 62.99 116 ASP D N 1
ATOM 8131 C CA . ASP D 1 116 ? -4.342 0.286 -4.358 1.00 63.97 116 ASP D CA 1
ATOM 8132 C C . ASP D 1 116 ? -4.381 -0.718 -3.209 1.00 60.73 116 ASP D C 1
ATOM 8133 O O . ASP D 1 116 ? -5.125 -0.547 -2.246 1.00 63.02 116 ASP D O 1
ATOM 8138 N N . ILE D 1 117 ? -3.577 -1.769 -3.321 1.00 58.12 117 ILE D N 1
ATOM 8139 C CA . ILE D 1 117 ? -3.502 -2.795 -2.290 1.00 56.86 117 ILE D CA 1
ATOM 8140 C C . ILE D 1 117 ? -2.436 -2.338 -1.288 1.00 56.99 117 ILE D C 1
ATOM 8141 O O . ILE D 1 117 ? -1.249 -2.599 -1.477 1.00 59.70 117 ILE D O 1
ATOM 8146 N N . ARG D 1 118 ? -2.850 -1.641 -0.232 1.00 52.50 118 ARG D N 1
ATOM 8147 C CA . ARG D 1 118 ? -1.895 -1.148 0.765 1.00 54.63 118 ARG D CA 1
ATOM 8148 C C . ARG D 1 118 ? -2.210 -1.666 2.163 1.00 51.07 118 ARG D C 1
ATOM 8149 O O . ARG D 1 118 ? -3.368 -1.900 2.503 1.00 45.47 118 ARG D O 1
ATOM 8157 N N . ALA D 1 119 ? -1.165 -1.849 2.965 1.00 51.59 119 ALA D N 1
ATOM 8158 C CA . ALA D 1 119 ? -1.312 -2.347 4.330 1.00 52.16 119 ALA D CA 1
ATOM 8159 C C . ALA D 1 119 ? -1.978 -1.306 5.220 1.00 54.28 119 ALA D C 1
ATOM 8160 O O . ALA D 1 119 ? -2.060 -0.134 4.853 1.00 59.44 119 ALA D O 1
ATOM 8162 N N . ASP D 1 120 ? -2.453 -1.745 6.386 1.00 55.58 120 ASP D N 1
ATOM 8163 C CA . ASP D 1 120 ? -3.113 -0.864 7.349 1.00 53.90 120 ASP D CA 1
ATOM 8164 C C . ASP D 1 120 ? -2.175 -0.594 8.523 1.00 53.16 120 ASP D C 1
ATOM 8165 O O . ASP D 1 120 ? -1.890 -1.482 9.324 1.00 53.41 120 ASP D O 1
ATOM 8170 N N . GLU D 1 121 ? -1.700 0.643 8.606 1.00 50.18 121 GLU D N 1
ATOM 8171 C CA . GLU D 1 121 ? -0.786 1.075 9.653 1.00 50.16 121 GLU D CA 1
ATOM 8172 C C . GLU D 1 121 ? -1.246 0.765 11.083 1.00 48.78 121 GLU D C 1
ATOM 8173 O O . GLU D 1 121 ? -0.421 0.650 11.986 1.00 45.28 121 GLU D O 1
ATOM 8179 N N . ASP D 1 122 ? -2.552 0.632 11.296 1.00 47.79 122 ASP D N 1
ATOM 8180 C CA . ASP D 1 122 ? -3.064 0.329 12.631 1.00 47.39 122 ASP D CA 1
ATOM 8181 C C . ASP D 1 122 ? -2.676 -1.079 13.065 1.00 46.55 122 ASP D C 1
ATOM 8182 O O . ASP D 1 122 ? -2.250 -1.295 14.202 1.00 49.81 122 ASP D O 1
ATOM 8187 N N . TYR D 1 123 ? -2.828 -2.032 12.151 1.00 46.45 123 TYR D N 1
ATOM 8188 C CA . TYR D 1 123 ? -2.507 -3.432 12.418 1.00 40.58 123 TYR D CA 1
ATOM 8189 C C . TYR D 1 123 ? -1.021 -3.604 12.722 1.00 36.25 123 TYR D C 1
ATOM 8190 O O . TYR D 1 123 ? -0.633 -4.411 13.568 1.00 32.75 123 TYR D O 1
ATOM 8199 N N . ARG D 1 124 ? -0.198 -2.825 12.028 1.00 39.52 124 ARG D N 1
ATOM 8200 C CA . ARG D 1 124 ? 1.250 -2.871 12.195 1.00 36.29 124 ARG D CA 1
ATOM 8201 C C . ARG D 1 124 ? 1.593 -2.461 13.620 1.00 35.01 124 ARG D C 1
ATOM 8202 O O . ARG D 1 124 ? 2.510 -3.006 14.238 1.00 26.66 124 ARG D O 1
ATOM 8210 N N . HIS D 1 125 ? 0.839 -1.495 14.133 1.00 40.87 125 HIS D N 1
ATOM 8211 C CA . HIS D 1 125 ? 1.049 -0.980 15.477 1.00 47.88 125 HIS D CA 1
ATOM 8212 C C . HIS D 1 125 ? 0.783 -2.060 16.519 1.00 51.76 125 HIS D C 1
ATOM 8213 O O . HIS D 1 125 ? 1.614 -2.298 17.398 1.00 53.59 125 HIS D O 1
ATOM 8220 N N . GLU D 1 126 ? -0.364 -2.725 16.423 1.00 47.64 126 GLU D N 1
ATOM 8221 C CA . GLU D 1 126 ? -0.675 -3.768 17.392 1.00 47.77 126 GLU D CA 1
ATOM 8222 C C . GLU D 1 126 ? 0.273 -4.961 17.254 1.00 41.37 126 GLU D C 1
ATOM 8223 O O . GLU D 1 126 ? 0.488 -5.713 18.209 1.00 39.50 126 GLU D O 1
ATOM 8229 N N . LEU D 1 127 ? 0.849 -5.129 16.069 1.00 36.14 127 LEU D N 1
ATOM 8230 C CA . LEU D 1 127 ? 1.792 -6.217 15.841 1.00 27.05 127 LEU D CA 1
ATOM 8231 C C . LEU D 1 127 ? 3.107 -5.862 16.540 1.00 33.12 127 LEU D C 1
ATOM 8232 O O . LEU D 1 127 ? 3.789 -6.731 17.086 1.00 25.45 127 LEU D O 1
ATOM 8237 N N . GLU D 1 128 ? 3.453 -4.576 16.526 1.00 29.46 128 GLU D N 1
ATOM 8238 C CA . GLU D 1 128 ? 4.671 -4.110 17.179 1.00 31.70 128 GLU D CA 1
ATOM 8239 C C . GLU D 1 128 ? 4.479 -4.140 18.683 1.00 28.68 128 GLU D C 1
ATOM 8240 O O . GLU D 1 128 ? 5.382 -4.523 19.423 1.00 29.60 128 GLU D O 1
ATOM 8246 N N . ALA D 1 129 ? 3.294 -3.735 19.131 1.00 31.76 129 ALA D N 1
ATOM 8247 C CA . ALA D 1 129 ? 2.974 -3.736 20.556 1.00 36.79 129 ALA D CA 1
ATOM 8248 C C . ALA D 1 129 ? 3.000 -5.176 21.055 1.00 36.69 129 ALA D C 1
ATOM 8249 O O . ALA D 1 129 ? 3.365 -5.444 22.199 1.00 35.65 129 ALA D O 1
ATOM 8251 N N . PHE D 1 130 ? 2.618 -6.101 20.182 1.00 31.22 130 PHE D N 1
ATOM 8252 C CA . PHE D 1 130 ? 2.608 -7.510 20.532 1.00 32.42 130 PHE D CA 1
ATOM 8253 C C . PHE D 1 130 ? 4.018 -7.989 20.841 1.00 39.32 130 PHE D C 1
ATOM 8254 O O . PHE D 1 130 ? 4.282 -8.491 21.937 1.00 37.21 130 PHE D O 1
ATOM 8262 N N . VAL D 1 131 ? 4.923 -7.847 19.871 1.00 40.76 131 VAL D N 1
ATOM 8263 C CA . VAL D 1 131 ? 6.308 -8.267 20.069 1.00 43.12 131 VAL D CA 1
ATOM 8264 C C . VAL D 1 131 ? 6.945 -7.474 21.204 1.00 42.70 131 VAL D C 1
ATOM 8265 O O . VAL D 1 131 ? 7.902 -7.926 21.822 1.00 44.52 131 VAL D O 1
ATOM 8269 N N . ASN D 1 132 ? 6.398 -6.295 21.477 1.00 45.49 132 ASN D N 1
ATOM 8270 C CA . ASN D 1 132 ? 6.904 -5.431 22.534 1.00 48.86 132 ASN D CA 1
ATOM 8271 C C . ASN D 1 132 ? 6.596 -6.055 23.901 1.00 50.83 132 ASN D C 1
ATOM 8272 O O . ASN D 1 132 ? 7.446 -6.086 24.795 1.00 48.15 132 ASN D O 1
ATOM 8277 N N . SER D 1 133 ? 5.369 -6.555 24.041 1.00 49.90 133 SER D N 1
ATOM 8278 C CA . SER D 1 133 ? 4.902 -7.192 25.268 1.00 45.13 133 SER D CA 1
ATOM 8279 C C . SER D 1 133 ? 5.468 -8.606 25.372 1.00 44.50 133 SER D C 1
ATOM 8280 O O . SER D 1 133 ? 5.879 -9.053 26.445 1.00 46.97 133 SER D O 1
ATOM 8283 N N . TYR D 1 134 ? 5.479 -9.307 24.244 1.00 41.39 134 TYR D N 1
ATOM 8284 C CA . TYR D 1 134 ? 6.009 -10.666 24.172 1.00 43.95 134 TYR D CA 1
ATOM 8285 C C . TYR D 1 134 ? 7.397 -10.606 23.549 1.00 45.41 134 TYR D C 1
ATOM 8286 O O . TYR D 1 134 ? 8.149 -9.667 23.805 1.00 56.35 134 TYR D O 1
ATOM 8295 N N . GLY D 1 135 ? 7.744 -11.597 22.737 1.00 39.21 135 GLY D N 1
ATOM 8296 C CA . GLY D 1 135 ? 9.050 -11.582 22.104 1.00 35.01 135 GLY D CA 1
ATOM 8297 C C . GLY D 1 135 ? 8.969 -11.901 20.623 1.00 29.71 135 GLY D C 1
ATOM 8298 O O . GLY D 1 135 ? 7.882 -12.100 20.092 1.00 34.74 135 GLY D O 1
ATOM 8299 N N . VAL D 1 136 ? 10.118 -11.941 19.959 1.00 23.01 136 VAL D N 1
ATOM 8300 C CA . VAL D 1 136 ? 10.173 -12.258 18.545 1.00 28.98 136 VAL D CA 1
ATOM 8301 C C . VAL D 1 136 ? 9.731 -13.704 18.330 1.00 35.48 136 VAL D C 1
ATOM 8302 O O . VAL D 1 136 ? 9.338 -14.085 17.224 1.00 43.50 136 VAL D O 1
ATOM 8306 N N . GLN D 1 137 ? 9.807 -14.520 19.376 1.00 37.04 137 GLN D N 1
ATOM 8307 C CA . GLN D 1 137 ? 9.391 -15.914 19.252 1.00 36.63 137 GLN D CA 1
ATOM 8308 C C . GLN D 1 137 ? 7.872 -16.004 19.238 1.00 39.12 137 GLN D C 1
ATOM 8309 O O . GLN D 1 137 ? 7.300 -16.706 18.410 1.00 39.25 137 GLN D O 1
ATOM 8315 N N . ALA D 1 138 ? 7.226 -15.295 20.161 1.00 39.66 138 ALA D N 1
ATOM 8316 C CA . ALA D 1 138 ? 5.770 -15.291 20.255 1.00 40.68 138 ALA D CA 1
ATOM 8317 C C . ALA D 1 138 ? 5.138 -14.852 18.936 1.00 40.49 138 ALA D C 1
ATOM 8318 O O . ALA D 1 138 ? 4.211 -15.490 18.439 1.00 39.29 138 ALA D O 1
ATOM 8320 N N . LEU D 1 139 ? 5.643 -13.757 18.376 1.00 37.77 139 LEU D N 1
ATOM 8321 C CA . LEU D 1 139 ? 5.134 -13.236 17.109 1.00 37.48 139 LEU D CA 1
ATOM 8322 C C . LEU D 1 139 ? 5.263 -14.287 16.012 1.00 34.28 139 LEU D C 1
ATOM 8323 O O . LEU D 1 139 ? 4.333 -14.522 15.238 1.00 38.27 139 LEU D O 1
ATOM 8328 N N . HIS D 1 140 ? 6.437 -14.904 15.948 1.00 39.33 140 HIS D N 1
ATOM 8329 C CA . HIS D 1 140 ? 6.721 -15.932 14.961 1.00 37.23 140 HIS D CA 1
ATOM 8330 C C . HIS D 1 140 ? 5.761 -17.099 15.135 1.00 35.24 140 HIS D C 1
ATOM 8331 O O . HIS D 1 140 ? 5.310 -17.691 14.156 1.00 40.43 140 HIS D O 1
ATOM 8338 N N . ASP D 1 141 ? 5.442 -17.430 16.380 1.00 35.49 141 ASP D N 1
ATOM 8339 C CA . ASP D 1 141 ? 4.516 -18.523 16.631 1.00 39.89 141 ASP D CA 1
ATOM 8340 C C . ASP D 1 141 ? 3.157 -18.144 16.047 1.00 39.54 141 ASP D C 1
ATOM 8341 O O . ASP D 1 141 ? 2.518 -18.953 15.376 1.00 34.39 141 ASP D O 1
ATOM 8346 N N . LYS D 1 142 ? 2.732 -16.906 16.294 1.00 38.07 142 LYS D N 1
ATOM 8347 C CA . LYS D 1 142 ? 1.457 -16.419 15.779 1.00 37.35 142 LYS D CA 1
ATOM 8348 C C . LYS D 1 142 ? 1.387 -16.608 14.269 1.00 39.98 142 LYS D C 1
ATOM 8349 O O . LYS D 1 142 ? 0.305 -16.766 13.701 1.00 41.59 142 LYS D O 1
ATOM 8355 N N . LEU D 1 143 ? 2.547 -16.585 13.620 1.00 38.27 143 LEU D N 1
ATOM 8356 C CA . LEU D 1 143 ? 2.607 -16.778 12.180 1.00 40.47 143 LEU D CA 1
ATOM 8357 C C . LEU D 1 143 ? 2.487 -18.274 11.865 1.00 46.30 143 LEU D C 1
ATOM 8358 O O . LEU D 1 143 ? 1.884 -18.652 10.863 1.00 53.60 143 LEU D O 1
ATOM 8363 N N . SER D 1 144 ? 3.058 -19.117 12.724 1.00 49.09 144 SER D N 1
ATOM 8364 C CA . SER D 1 144 ? 3.014 -20.570 12.536 1.00 47.62 144 SER D CA 1
ATOM 8365 C C . SER D 1 144 ? 1.643 -21.141 12.884 1.00 52.24 144 SER D C 1
ATOM 8366 O O . SER D 1 144 ? 1.325 -22.284 12.542 1.00 57.26 144 SER D O 1
ATOM 8369 N N . LYS D 1 145 ? 0.835 -20.348 13.576 1.00 51.21 145 LYS D N 1
ATOM 8370 C CA . LYS D 1 145 ? -0.495 -20.786 13.972 1.00 55.27 145 LYS D CA 1
ATOM 8371 C C . LYS D 1 145 ? -1.514 -20.538 12.866 1.00 62.52 145 LYS D C 1
ATOM 8372 O O . LYS D 1 145 ? -2.661 -20.980 12.956 1.00 63.70 145 LYS D O 1
ATOM 8378 N N . ILE D 1 146 ? -1.093 -19.831 11.820 1.00 64.46 146 ILE D N 1
ATOM 8379 C CA . ILE D 1 146 ? -1.981 -19.546 10.698 1.00 63.28 146 ILE D CA 1
ATOM 8380 C C . ILE D 1 146 ? -1.256 -19.672 9.369 1.00 61.30 146 ILE D C 1
ATOM 8381 O O . ILE D 1 146 ? -1.779 -19.277 8.327 1.00 58.77 146 ILE D O 1
ATOM 8386 N N . ASP D 1 147 ? -0.051 -20.229 9.406 1.00 61.60 147 ASP D N 1
ATOM 8387 C CA . ASP D 1 147 ? 0.736 -20.409 8.192 1.00 64.48 147 ASP D CA 1
ATOM 8388 C C . ASP D 1 147 ? 2.124 -20.909 8.558 1.00 64.65 147 ASP D C 1
ATOM 8389 O O . ASP D 1 147 ? 3.101 -20.156 8.527 1.00 65.66 147 ASP D O 1
ATOM 8394 N N . PRO D 1 148 ? 2.224 -22.201 8.904 1.00 63.93 148 PRO D N 1
ATOM 8395 C CA . PRO D 1 148 ? 3.466 -22.873 9.290 1.00 63.45 148 PRO D CA 1
ATOM 8396 C C . PRO D 1 148 ? 4.529 -22.869 8.196 1.00 63.20 148 PRO D C 1
ATOM 8397 O O . PRO D 1 148 ? 5.717 -22.726 8.488 1.00 62.87 148 PRO D O 1
ATOM 8401 N N . LYS D 1 149 ? 4.109 -23.033 6.943 1.00 66.84 149 LYS D N 1
ATOM 8402 C CA . LYS D 1 149 ? 5.054 -23.034 5.829 1.00 67.21 149 LYS D CA 1
ATOM 8403 C C . LYS D 1 149 ? 5.750 -21.681 5.690 1.00 68.03 149 LYS D C 1
ATOM 8404 O O . LYS D 1 149 ? 6.980 -21.608 5.639 1.00 68.05 149 LYS D O 1
ATOM 8410 N N . ALA D 1 150 ? 4.968 -20.607 5.628 1.00 68.20 150 ALA D N 1
ATOM 8411 C CA . ALA D 1 150 ? 5.539 -19.268 5.495 1.00 68.16 150 ALA D CA 1
ATOM 8412 C C . ALA D 1 150 ? 6.467 -18.955 6.669 1.00 68.49 150 ALA D C 1
ATOM 8413 O O . ALA D 1 150 ? 7.572 -18.442 6.481 1.00 67.11 150 ALA D O 1
ATOM 8415 N N . ALA D 1 151 ? 6.008 -19.273 7.876 1.00 68.21 151 ALA D N 1
ATOM 8416 C CA . ALA D 1 151 ? 6.777 -19.033 9.092 1.00 65.35 151 ALA D CA 1
ATOM 8417 C C . ALA D 1 151 ? 8.038 -19.884 9.133 1.00 66.31 151 ALA D C 1
ATOM 8418 O O . ALA D 1 151 ? 9.063 -19.467 9.675 1.00 68.09 151 ALA D O 1
ATOM 8420 N N . ALA D 1 152 ? 7.957 -21.083 8.565 1.00 66.57 152 ALA D N 1
ATOM 8421 C CA . ALA D 1 152 ? 9.098 -21.992 8.537 1.00 66.69 152 ALA D CA 1
ATOM 8422 C C . ALA D 1 152 ? 10.064 -21.590 7.426 1.00 67.35 152 ALA D C 1
ATOM 8423 O O . ALA D 1 152 ? 11.011 -22.314 7.122 1.00 64.09 152 ALA D O 1
ATOM 8425 N N . ALA D 1 153 ? 9.812 -20.427 6.828 1.00 69.73 153 ALA D N 1
ATOM 8426 C CA . ALA D 1 153 ? 10.647 -19.910 5.752 1.00 67.21 153 ALA D CA 1
ATOM 8427 C C . ALA D 1 153 ? 11.498 -18.743 6.239 1.00 69.32 153 ALA D C 1
ATOM 8428 O O . ALA D 1 153 ? 12.631 -18.575 5.797 1.00 68.70 153 ALA D O 1
ATOM 8430 N N . ILE D 1 154 ? 10.951 -17.938 7.149 1.00 70.24 154 ILE D N 1
ATOM 8431 C CA . ILE D 1 154 ? 11.687 -16.794 7.686 1.00 72.19 154 ILE D CA 1
ATOM 8432 C C . ILE D 1 154 ? 12.249 -17.092 9.078 1.00 71.27 154 ILE D C 1
ATOM 8433 O O . ILE D 1 154 ? 11.728 -17.943 9.800 1.00 71.37 154 ILE D O 1
ATOM 8438 N N . HIS D 1 155 ? 13.316 -16.388 9.447 1.00 70.23 155 HIS D N 1
ATOM 8439 C CA . HIS D 1 155 ? 13.957 -16.582 10.743 1.00 68.77 155 HIS D CA 1
ATOM 8440 C C . HIS D 1 155 ? 13.117 -15.967 11.858 1.00 66.18 155 HIS D C 1
ATOM 8441 O O . HIS D 1 155 ? 12.698 -14.811 11.762 1.00 63.20 155 HIS D O 1
ATOM 8448 N N . PRO D 1 156 ? 12.864 -16.735 12.935 1.00 64.07 156 PRO D N 1
ATOM 8449 C CA . PRO D 1 156 ? 12.072 -16.278 14.085 1.00 59.77 156 PRO D CA 1
ATOM 8450 C C . PRO D 1 156 ? 12.646 -15.055 14.799 1.00 53.73 156 PRO D C 1
ATOM 8451 O O . PRO D 1 156 ? 11.961 -14.418 15.599 1.00 49.99 156 PRO D O 1
ATOM 8455 N N . ASN D 1 157 ? 13.905 -14.738 14.513 1.00 54.28 157 ASN D N 1
ATOM 8456 C CA . ASN D 1 157 ? 14.558 -13.583 15.116 1.00 52.51 157 ASN D CA 1
ATOM 8457 C C . ASN D 1 157 ? 14.305 -12.379 14.218 1.00 56.93 157 ASN D C 1
ATOM 8458 O O . ASN D 1 157 ? 14.389 -11.230 14.655 1.00 56.70 157 ASN D O 1
ATOM 8463 N N . ASN D 1 158 ? 13.988 -12.659 12.957 1.00 60.98 158 ASN D N 1
ATOM 8464 C CA . ASN D 1 158 ? 13.728 -11.614 11.969 1.00 60.02 158 ASN D CA 1
ATOM 8465 C C . ASN D 1 158 ? 12.299 -11.077 12.109 1.00 54.83 158 ASN D C 1
ATOM 8466 O O . ASN D 1 158 ? 11.514 -11.119 11.163 1.00 56.24 158 ASN D O 1
ATOM 8471 N N . TYR D 1 159 ? 11.979 -10.566 13.294 1.00 47.66 159 TYR D N 1
ATOM 8472 C CA . TYR D 1 159 ? 10.656 -10.026 13.575 1.00 44.87 159 TYR D CA 1
ATOM 8473 C C . TYR D 1 159 ? 10.215 -8.971 12.555 1.00 44.76 159 TYR D C 1
ATOM 8474 O O . TYR D 1 159 ? 9.045 -8.581 12.512 1.00 39.93 159 TYR D O 1
ATOM 8483 N N . ARG D 1 160 ? 11.156 -8.511 11.741 1.00 40.80 160 ARG D N 1
ATOM 8484 C CA . ARG D 1 160 ? 10.861 -7.508 10.730 1.00 44.27 160 ARG D CA 1
ATOM 8485 C C . ARG D 1 160 ? 10.049 -8.134 9.599 1.00 37.56 160 ARG D C 1
ATOM 8486 O O . ARG D 1 160 ? 9.006 -7.610 9.208 1.00 30.70 160 ARG D O 1
ATOM 8494 N N . ARG D 1 161 ? 10.527 -9.262 9.085 1.00 35.23 161 ARG D N 1
ATOM 8495 C CA . ARG D 1 161 ? 9.838 -9.965 8.005 1.00 40.07 161 ARG D CA 1
ATOM 8496 C C . ARG D 1 161 ? 8.526 -10.563 8.521 1.00 37.25 161 ARG D C 1
ATOM 8497 O O . ARG D 1 161 ? 7.485 -10.456 7.875 1.00 32.79 161 ARG D O 1
ATOM 8505 N N . VAL D 1 162 ? 8.577 -11.175 9.701 1.00 39.58 162 VAL D N 1
ATOM 8506 C CA . VAL D 1 162 ? 7.385 -11.771 10.286 1.00 35.45 162 VAL D CA 1
ATOM 8507 C C . VAL D 1 162 ? 6.220 -10.779 10.290 1.00 34.60 162 VAL D C 1
ATOM 8508 O O . VAL D 1 162 ? 5.126 -11.097 9.826 1.00 33.68 162 VAL D O 1
ATOM 8512 N N . ILE D 1 163 ? 6.459 -9.579 10.809 1.00 34.71 163 ILE D N 1
ATOM 8513 C CA . ILE D 1 163 ? 5.412 -8.566 10.856 1.00 34.46 163 ILE D CA 1
ATOM 8514 C C . ILE D 1 163 ? 4.885 -8.294 9.450 1.00 33.27 163 ILE D C 1
ATOM 8515 O O . ILE D 1 163 ? 3.700 -8.008 9.267 1.00 26.97 163 ILE D O 1
ATOM 8520 N N . ARG D 1 164 ? 5.757 -8.380 8.452 1.00 35.98 164 ARG D N 1
ATOM 8521 C CA . ARG D 1 164 ? 5.314 -8.114 7.090 1.00 39.99 164 ARG D CA 1
ATOM 8522 C C . ARG D 1 164 ? 4.480 -9.271 6.564 1.00 35.56 164 ARG D C 1
ATOM 8523 O O . ARG D 1 164 ? 3.413 -9.071 5.970 1.00 36.31 164 ARG D O 1
ATOM 8531 N N . ALA D 1 165 ? 4.966 -10.485 6.793 1.00 32.11 165 ALA D N 1
ATOM 8532 C CA . ALA D 1 165 ? 4.244 -11.677 6.369 1.00 29.02 165 ALA D CA 1
ATOM 8533 C C . ALA D 1 165 ? 2.834 -11.628 6.969 1.00 28.49 165 ALA D C 1
ATOM 8534 O O . ALA D 1 165 ? 1.870 -12.019 6.323 1.00 31.16 165 ALA D O 1
ATOM 8536 N N . LEU D 1 166 ? 2.722 -11.136 8.202 1.00 25.21 166 LEU D N 1
ATOM 8537 C CA . LEU D 1 166 ? 1.433 -11.056 8.867 1.00 23.39 166 LEU D CA 1
ATOM 8538 C C . LEU D 1 166 ? 0.551 -9.954 8.306 1.00 31.23 166 LEU D C 1
ATOM 8539 O O . LEU D 1 166 ? -0.663 -10.125 8.174 1.00 26.09 166 LEU D O 1
ATOM 8544 N N . GLU D 1 167 ? 1.167 -8.822 7.981 1.00 30.47 167 GLU D N 1
ATOM 8545 C CA . GLU D 1 167 ? 0.444 -7.670 7.455 1.00 26.07 167 GLU D CA 1
ATOM 8546 C C . GLU D 1 167 ? -0.052 -7.986 6.044 1.00 28.01 167 GLU D C 1
ATOM 8547 O O . GLU D 1 167 ? -1.091 -7.485 5.611 1.00 29.06 167 GLU D O 1
ATOM 8553 N N . ILE D 1 168 ? 0.689 -8.832 5.339 1.00 31.20 168 ILE D N 1
ATOM 8554 C CA . ILE D 1 168 ? 0.313 -9.232 3.988 1.00 30.81 168 ILE D CA 1
ATOM 8555 C C . ILE D 1 168 ? -0.761 -10.310 4.065 1.00 32.14 168 ILE D C 1
ATOM 8556 O O . ILE D 1 168 ? -1.709 -10.321 3.279 1.00 32.63 168 ILE D O 1
ATOM 8561 N N . ILE D 1 169 ? -0.603 -11.211 5.025 1.00 33.31 169 ILE D N 1
ATOM 8562 C CA . ILE D 1 169 ? -1.550 -12.296 5.222 1.00 39.49 169 ILE D CA 1
ATOM 8563 C C . ILE D 1 169 ? -2.881 -11.673 5.617 1.00 33.42 169 ILE D C 1
ATOM 8564 O O . ILE D 1 169 ? -3.931 -12.291 5.482 1.00 37.66 169 ILE D O 1
ATOM 8569 N N . LYS D 1 170 ? -2.821 -10.442 6.110 1.00 39.54 170 LYS D N 1
ATOM 8570 C CA . LYS D 1 170 ? -4.015 -9.715 6.530 1.00 44.14 170 LYS D CA 1
ATOM 8571 C C . LYS D 1 170 ? -4.740 -9.165 5.305 1.00 48.66 170 LYS D C 1
ATOM 8572 O O . LYS D 1 170 ? -5.963 -9.276 5.196 1.00 49.88 170 LYS D O 1
ATOM 8578 N N . LEU D 1 171 ? -3.982 -8.567 4.386 1.00 47.05 171 LEU D N 1
ATOM 8579 C CA . LEU D 1 171 ? -4.564 -8.007 3.169 1.00 49.83 171 LEU D CA 1
ATOM 8580 C C . LEU D 1 171 ? -5.350 -9.068 2.417 1.00 52.24 171 LEU D C 1
ATOM 8581 O O . LEU D 1 171 ? -6.417 -8.792 1.872 1.00 54.85 171 LEU D O 1
ATOM 8586 N N . THR D 1 172 ? -4.818 -10.284 2.392 1.00 52.59 172 THR D N 1
ATOM 8587 C CA . THR D 1 172 ? -5.476 -11.381 1.699 1.00 53.18 172 THR D CA 1
ATOM 8588 C C . THR D 1 172 ? -6.940 -11.501 2.109 1.00 51.39 172 THR D C 1
ATOM 8589 O O . THR D 1 172 ? -7.837 -11.167 1.336 1.00 50.43 172 THR D O 1
ATOM 8593 N N . GLY D 1 173 ? -7.176 -11.974 3.329 1.00 53.91 173 GLY D N 1
ATOM 8594 C CA . GLY D 1 173 ? -8.535 -12.127 3.810 1.00 59.28 173 GLY D CA 1
ATOM 8595 C C . GLY D 1 173 ? -9.063 -10.883 4.502 1.00 65.01 173 GLY D C 1
ATOM 8596 O O . GLY D 1 173 ? -10.196 -10.864 5.000 1.00 66.71 173 GLY D O 1
ATOM 8597 N N . SER D 1 188 ? -24.751 -2.451 -11.793 1.00 29.70 188 SER D N 1
ATOM 8598 C CA . SER D 1 188 ? -24.380 -1.135 -12.313 1.00 35.89 188 SER D CA 1
ATOM 8599 C C . SER D 1 188 ? -25.217 -0.010 -11.702 1.00 34.34 188 SER D C 1
ATOM 8600 O O . SER D 1 188 ? -26.441 -0.090 -11.666 1.00 43.61 188 SER D O 1
ATOM 8603 N N . PRO D 1 189 ? -24.563 1.063 -11.232 1.00 33.71 189 PRO D N 1
ATOM 8604 C CA . PRO D 1 189 ? -25.232 2.216 -10.620 1.00 35.51 189 PRO D CA 1
ATOM 8605 C C . PRO D 1 189 ? -25.927 3.131 -11.612 1.00 35.42 189 PRO D C 1
ATOM 8606 O O . PRO D 1 189 ? -26.797 3.913 -11.233 1.00 38.47 189 PRO D O 1
ATOM 8610 N N . TYR D 1 190 ? -25.520 3.051 -12.875 1.00 35.19 190 TYR D N 1
ATOM 8611 C CA . TYR D 1 190 ? -26.100 3.889 -13.920 1.00 29.02 190 TYR D CA 1
ATOM 8612 C C . TYR D 1 190 ? -27.351 3.272 -14.525 1.00 30.27 190 TYR D C 1
ATOM 8613 O O . TYR D 1 190 ? -27.630 2.083 -14.343 1.00 27.09 190 TYR D O 1
ATOM 8622 N N . ASN D 1 191 ? -28.103 4.105 -15.239 1.00 25.76 191 ASN D N 1
ATOM 8623 C CA . ASN D 1 191 ? -29.290 3.666 -15.960 1.00 26.74 191 ASN D CA 1
ATOM 8624 C C . ASN D 1 191 ? -28.625 3.257 -17.273 1.00 29.74 191 ASN D C 1
ATOM 8625 O O . ASN D 1 191 ? -28.590 4.022 -18.245 1.00 23.98 191 ASN D O 1
ATOM 8630 N N . LEU D 1 192 ? -28.054 2.058 -17.273 1.00 30.21 192 LEU D N 1
ATOM 8631 C CA . LEU D 1 192 ? -27.338 1.564 -18.432 1.00 28.43 192 LEU D CA 1
ATOM 8632 C C . LEU D 1 192 ? -28.202 0.932 -19.501 1.00 23.12 192 LEU D C 1
ATOM 8633 O O . LEU D 1 192 ? -29.249 0.347 -19.224 1.00 25.52 192 LEU D O 1
ATOM 8638 N N . VAL D 1 193 ? -27.721 1.075 -20.729 1.00 20.63 193 VAL D N 1
ATOM 8639 C CA . VAL D 1 193 ? -28.303 0.501 -21.929 1.00 13.20 193 VAL D CA 1
ATOM 8640 C C . VAL D 1 193 ? -27.069 0.178 -22.757 1.00 15.55 193 VAL D C 1
ATOM 8641 O O . VAL D 1 193 ? -26.358 1.078 -23.223 1.00 16.94 193 VAL D O 1
ATOM 8653 N N . ILE D 1 195 ? -25.521 -1.994 -26.048 1.00 17.29 195 ILE D N 1
ATOM 8654 C CA . ILE D 1 195 ? -25.821 -2.687 -27.304 1.00 13.86 195 ILE D CA 1
ATOM 8655 C C . ILE D 1 195 ? -24.517 -3.148 -27.950 1.00 18.57 195 ILE D C 1
ATOM 8656 O O . ILE D 1 195 ? -23.481 -2.524 -27.755 1.00 26.58 195 ILE D O 1
ATOM 8661 N N . GLY D 1 196 ? -24.547 -4.238 -28.705 1.00 16.93 196 GLY D N 1
ATOM 8662 C CA . GLY D 1 196 ? -23.326 -4.690 -29.352 1.00 16.04 196 GLY D CA 1
ATOM 8663 C C . GLY D 1 196 ? -23.515 -4.749 -30.859 1.00 20.66 196 GLY D C 1
ATOM 8664 O O . GLY D 1 196 ? -24.612 -5.073 -31.317 1.00 23.75 196 GLY D O 1
ATOM 8665 N N . LEU D 1 197 ? -22.479 -4.432 -31.636 1.00 17.85 197 LEU D N 1
ATOM 8666 C CA . LEU D 1 197 ? -22.580 -4.475 -33.102 1.00 23.72 197 LEU D CA 1
ATOM 8667 C C . LEU D 1 197 ? -21.752 -5.621 -33.669 1.00 18.83 197 LEU D C 1
ATOM 8668 O O . LEU D 1 197 ? -20.537 -5.612 -33.529 1.00 24.20 197 LEU D O 1
ATOM 8673 N N . THR D 1 198 ? -22.409 -6.595 -34.302 1.00 21.89 198 THR D N 1
ATOM 8674 C CA . THR D 1 198 ? -21.728 -7.750 -34.894 1.00 20.77 198 THR D CA 1
ATOM 8675 C C . THR D 1 198 ? -21.800 -7.715 -36.394 1.00 22.25 198 THR D C 1
ATOM 8676 O O . THR D 1 198 ? -22.349 -6.792 -36.999 1.00 24.75 198 THR D O 1
ATOM 8688 N N . GLU D 1 200 ? -21.278 -10.795 -39.944 1.00 19.72 200 GLU D N 1
ATOM 8689 C CA . GLU D 1 200 ? -20.842 -12.113 -40.392 1.00 24.28 200 GLU D CA 1
ATOM 8690 C C . GLU D 1 200 ? -19.316 -12.149 -40.459 1.00 21.88 200 GLU D C 1
ATOM 8691 O O . GLU D 1 200 ? -18.679 -11.189 -40.888 1.00 18.55 200 GLU D O 1
ATOM 8697 N N . ARG D 1 201 ? -18.756 -13.268 -40.011 1.00 24.37 201 ARG D N 1
ATOM 8698 C CA . ARG D 1 201 ? -17.318 -13.507 -39.952 1.00 23.26 201 ARG D CA 1
ATOM 8699 C C . ARG D 1 201 ? -16.520 -13.090 -41.183 1.00 26.20 201 ARG D C 1
ATOM 8700 O O . ARG D 1 201 ? -15.616 -12.258 -41.095 1.00 24.81 201 ARG D O 1
ATOM 8708 N N . ASP D 1 202 ? -16.850 -13.664 -42.332 1.00 24.89 202 ASP D N 1
ATOM 8709 C CA . ASP D 1 202 ? -16.111 -13.362 -43.550 1.00 32.75 202 ASP D CA 1
ATOM 8710 C C . ASP D 1 202 ? -16.110 -11.892 -43.938 1.00 30.02 202 ASP D C 1
ATOM 8711 O O . ASP D 1 202 ? -15.092 -11.377 -44.401 1.00 20.61 202 ASP D O 1
ATOM 8716 N N . VAL D 1 203 ? -17.254 -11.233 -43.754 1.00 22.13 203 VAL D N 1
ATOM 8717 C CA . VAL D 1 203 ? -17.413 -9.816 -44.094 1.00 25.53 203 VAL D CA 1
ATOM 8718 C C . VAL D 1 203 ? -16.579 -8.921 -43.178 1.00 20.75 203 VAL D C 1
ATOM 8719 O O . VAL D 1 203 ? -15.916 -7.981 -43.627 1.00 23.94 203 VAL D O 1
ATOM 8723 N N . LEU D 1 204 ? -16.617 -9.218 -41.889 1.00 12.99 204 LEU D N 1
ATOM 8724 C CA . LEU D 1 204 ? -15.859 -8.449 -40.921 1.00 11.84 204 LEU D CA 1
ATOM 8725 C C . LEU D 1 204 ? -14.352 -8.543 -41.193 1.00 15.77 204 LEU D C 1
ATOM 8726 O O . LEU D 1 204 ? -13.635 -7.550 -41.088 1.00 18.26 204 LEU D O 1
ATOM 8731 N N . TYR D 1 205 ? -13.882 -9.740 -41.540 1.00 18.29 205 TYR D N 1
ATOM 8732 C CA . TYR D 1 205 ? -12.462 -9.968 -41.800 1.00 20.31 205 TYR D CA 1
ATOM 8733 C C . TYR D 1 205 ? -1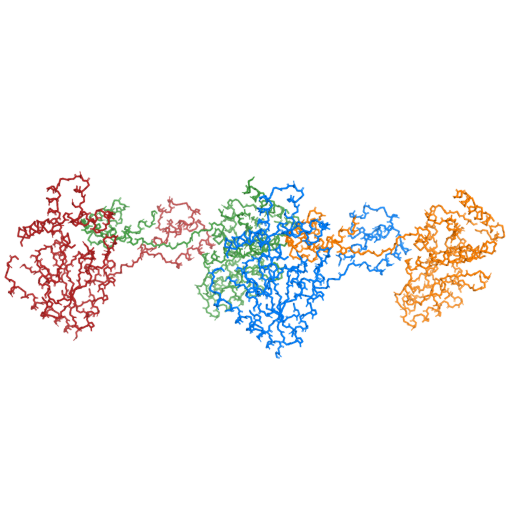1.957 -9.219 -43.031 1.00 22.43 205 TYR D C 1
ATOM 8734 O O . TYR D 1 205 ? -10.852 -8.668 -43.021 1.00 22.01 205 TYR D O 1
ATOM 8743 N N . ASP D 1 206 ? -12.768 -9.198 -44.085 1.00 24.01 206 ASP D N 1
ATOM 8744 C CA . ASP D 1 206 ? -12.412 -8.494 -45.313 1.00 21.77 206 ASP D CA 1
ATOM 8745 C C . ASP D 1 206 ? -12.294 -7.006 -45.041 1.00 18.56 206 ASP D C 1
ATOM 8746 O O . ASP D 1 206 ? -11.415 -6.335 -45.585 1.00 20.28 206 ASP D O 1
ATOM 8751 N N . ARG D 1 207 ? -13.177 -6.481 -44.201 1.00 17.64 207 ARG D N 1
ATOM 8752 C CA . ARG D 1 207 ? -13.115 -5.060 -43.882 1.00 14.17 207 ARG D CA 1
ATOM 8753 C C . ARG D 1 207 ? -11.898 -4.780 -43.010 1.00 14.25 207 ARG D C 1
ATOM 8754 O O . ARG D 1 207 ? -11.349 -3.682 -43.037 1.00 17.79 207 ARG D O 1
ATOM 8762 N N . ILE D 1 208 ? -11.482 -5.786 -42.242 1.00 21.61 208 ILE D N 1
ATOM 8763 C CA . ILE D 1 208 ? -10.327 -5.656 -41.361 1.00 20.42 208 ILE D CA 1
ATOM 8764 C C . ILE D 1 208 ? -9.039 -5.662 -42.170 1.00 14.92 208 ILE D C 1
ATOM 8765 O O . ILE D 1 208 ? -8.125 -4.878 -41.897 1.00 11.79 208 ILE D O 1
ATOM 8770 N N . ASN D 1 209 ? -8.968 -6.545 -43.165 1.00 14.28 209 ASN D N 1
ATOM 8771 C CA . ASN D 1 209 ? -7.790 -6.611 -44.025 1.00 13.24 209 ASN D CA 1
ATOM 8772 C C . ASN D 1 209 ? -7.681 -5.325 -44.828 1.00 9.44 209 ASN D C 1
ATOM 8773 O O . ASN D 1 209 ? -6.605 -4.738 -44.944 1.00 16.61 209 ASN D O 1
ATOM 8778 N N . ARG D 1 210 ? -8.799 -4.880 -45.377 1.00 5.25 210 ARG D N 1
ATOM 8779 C CA . ARG D 1 210 ? -8.800 -3.657 -46.156 1.00 14.42 210 ARG D CA 1
ATOM 8780 C C . ARG D 1 210 ? -8.484 -2.471 -45.248 1.00 17.37 210 ARG D C 1
ATOM 8781 O O . ARG D 1 210 ? -7.971 -1.443 -45.701 1.00 16.80 210 ARG D O 1
ATOM 8789 N N . ARG D 1 211 ? -8.780 -2.606 -43.962 1.00 15.15 211 ARG D N 1
ATOM 8790 C CA . ARG D 1 211 ? -8.501 -1.511 -43.050 1.00 17.34 211 ARG D CA 1
ATOM 8791 C C . ARG D 1 211 ? -6.983 -1.381 -42.980 1.00 14.89 211 ARG D C 1
ATOM 8792 O O . ARG D 1 211 ? -6.441 -0.274 -43.017 1.00 10.71 211 ARG D O 1
ATOM 8800 N N . VAL D 1 212 ? -6.304 -2.524 -42.904 1.00 6.18 212 VAL D N 1
ATOM 8801 C CA . VAL D 1 212 ? -4.847 -2.539 -42.842 1.00 9.17 212 VAL D CA 1
ATOM 8802 C C . VAL D 1 212 ? -4.202 -1.958 -44.099 1.00 17.73 212 VAL D C 1
ATOM 8803 O O . VAL D 1 212 ? -3.262 -1.167 -43.998 1.00 23.65 212 VAL D O 1
ATOM 8807 N N . ASP D 1 213 ? -4.693 -2.351 -45.276 1.00 13.74 213 ASP D N 1
ATOM 8808 C CA . ASP D 1 213 ? -4.146 -1.821 -46.514 1.00 14.19 213 ASP D CA 1
ATOM 8809 C C . ASP D 1 213 ? -4.298 -0.305 -46.479 1.00 16.95 213 ASP D C 1
ATOM 8810 O O . ASP D 1 213 ? -3.400 0.429 -46.888 1.00 16.77 213 ASP D O 1
ATOM 8815 N N . GLN D 1 214 ? -5.437 0.174 -45.994 1.00 17.59 214 GLN D N 1
ATOM 8816 C CA . GLN D 1 214 ? -5.657 1.618 -45.947 1.00 22.71 214 GLN D CA 1
ATOM 8817 C C . GLN D 1 214 ? -4.595 2.316 -45.118 1.00 20.44 214 GLN D C 1
ATOM 8818 O O . GLN D 1 214 ? -4.049 3.336 -45.548 1.00 22.08 214 GLN D O 1
ATOM 8832 N N . VAL D 1 216 ? -1.592 1.308 -44.431 1.00 10.33 216 VAL D N 1
ATOM 8833 C CA . VAL D 1 216 ? -0.335 1.298 -45.154 1.00 11.67 216 VAL D CA 1
ATOM 8834 C C . VAL D 1 216 ? -0.388 2.376 -46.237 1.00 11.13 216 VAL D C 1
ATOM 8835 O O . VAL D 1 216 ? 0.585 3.080 -46.447 1.00 18.47 216 VAL D O 1
ATOM 8839 N N . GLU D 1 217 ? -1.531 2.521 -46.902 1.00 14.38 217 GLU D N 1
ATOM 8840 C CA . GLU D 1 217 ? -1.671 3.513 -47.964 1.00 14.21 217 GLU D CA 1
ATOM 8841 C C . GLU D 1 217 ? -1.568 4.946 -47.459 1.00 20.03 217 GLU D C 1
ATOM 8842 O O . GLU D 1 217 ? -0.971 5.792 -48.119 1.00 14.88 217 GLU D O 1
ATOM 8848 N N . GLU D 1 218 ? -2.136 5.208 -46.285 1.00 24.00 218 GLU D N 1
ATOM 8849 C CA . GLU D 1 218 ? -2.133 6.547 -45.709 1.00 22.21 218 GLU D CA 1
ATOM 8850 C C . GLU D 1 218 ? -0.796 6.898 -45.089 1.00 26.51 218 GLU D C 1
ATOM 8851 O O . GLU D 1 218 ? -0.506 8.065 -44.820 1.00 27.94 218 GLU D O 1
ATOM 8857 N N . GLY D 1 219 ? 0.026 5.881 -44.862 1.00 20.70 219 GLY D N 1
ATOM 8858 C CA . GLY D 1 219 ? 1.340 6.124 -44.295 1.00 18.80 219 GLY D CA 1
ATOM 8859 C C . GLY D 1 219 ? 1.589 5.597 -42.892 1.00 19.64 219 GLY D C 1
ATOM 8860 O O . GLY D 1 219 ? 2.143 6.310 -42.053 1.00 19.62 219 GLY D O 1
ATOM 8861 N N . LEU D 1 220 ? 1.189 4.354 -42.632 1.00 22.25 220 LEU D N 1
ATOM 8862 C CA . LEU D 1 220 ? 1.398 3.738 -41.324 1.00 17.59 220 LEU D CA 1
ATOM 8863 C C . LEU D 1 220 ? 2.890 3.584 -41.098 1.00 16.92 220 LEU D C 1
ATOM 8864 O O . LEU D 1 220 ? 3.384 3.810 -39.997 1.00 17.36 220 LEU D O 1
ATOM 8869 N N . ILE D 1 221 ? 3.612 3.206 -42.149 1.00 17.82 221 ILE D N 1
ATOM 8870 C CA . ILE D 1 221 ? 5.057 3.018 -42.024 1.00 21.46 221 ILE D CA 1
ATOM 8871 C C . ILE D 1 221 ? 5.753 4.292 -41.542 1.00 12.74 221 ILE D C 1
ATOM 8872 O O . ILE D 1 221 ? 6.597 4.228 -40.662 1.00 13.66 221 ILE D O 1
ATOM 8877 N N . ASP D 1 222 ? 5.406 5.446 -42.108 1.00 19.56 222 ASP D N 1
ATOM 8878 C CA . ASP D 1 222 ? 6.022 6.693 -41.651 1.00 20.26 222 ASP D CA 1
ATOM 8879 C C . ASP D 1 222 ? 5.677 6.927 -40.181 1.00 19.61 222 ASP D C 1
ATOM 8880 O O . ASP D 1 222 ? 6.551 7.213 -39.366 1.00 24.85 222 ASP D O 1
ATOM 8885 N N . GLU D 1 223 ? 4.401 6.794 -39.839 1.00 14.38 223 GLU D N 1
ATOM 8886 C CA . GLU D 1 223 ? 3.968 7.005 -38.466 1.00 16.82 223 GLU D CA 1
ATOM 8887 C C . GLU D 1 223 ? 4.745 6.140 -37.471 1.00 12.87 223 GLU D C 1
ATOM 8888 O O . GLU D 1 223 ? 5.047 6.585 -36.369 1.00 15.70 223 GLU D O 1
ATOM 8894 N N . ALA D 1 224 ? 5.056 4.905 -37.858 1.00 7.86 224 ALA D N 1
ATOM 8895 C CA . ALA D 1 224 ? 5.798 4.006 -36.987 1.00 7.74 224 ALA D CA 1
ATOM 8896 C C . ALA D 1 224 ? 7.274 4.394 -36.941 1.00 15.76 224 ALA D C 1
ATOM 8897 O O . ALA D 1 224 ? 7.937 4.197 -35.924 1.00 22.81 224 ALA D O 1
ATOM 8899 N N . LYS D 1 225 ? 7.798 4.950 -38.029 1.00 10.89 225 LYS D N 1
ATOM 8900 C CA . LYS D 1 225 ? 9.196 5.366 -38.031 1.00 12.60 225 LYS D CA 1
ATOM 8901 C C . LYS D 1 225 ? 9.386 6.622 -37.186 1.00 18.85 225 LYS D C 1
ATOM 8902 O O . LYS D 1 225 ? 10.430 6.795 -36.556 1.00 20.52 225 LYS D O 1
ATOM 8908 N N . LYS D 1 226 ? 8.381 7.491 -37.152 1.00 16.15 226 LYS D N 1
ATOM 8909 C CA . LYS D 1 226 ? 8.474 8.723 -36.369 1.00 15.91 226 LYS D CA 1
ATOM 8910 C C . LYS D 1 226 ? 8.689 8.368 -34.909 1.00 20.97 226 LYS D C 1
ATOM 8911 O O . LYS D 1 226 ? 9.631 8.847 -34.264 1.00 22.39 226 LYS D O 1
ATOM 8917 N N . LEU D 1 227 ? 7.797 7.518 -34.411 1.00 20.94 227 LEU D N 1
ATOM 8918 C CA . LEU D 1 227 ? 7.818 7.014 -33.044 1.00 19.19 227 LEU D CA 1
ATOM 8919 C C . LEU D 1 227 ? 9.160 6.329 -32.785 1.00 19.78 227 LEU D C 1
ATOM 8920 O O . LEU D 1 227 ? 9.835 6.607 -31.793 1.00 17.63 227 LEU D O 1
ATOM 8925 N N . TYR D 1 228 ? 9.526 5.430 -33.695 1.00 22.18 228 TYR D N 1
ATOM 8926 C CA . TYR D 1 228 ? 10.776 4.684 -33.623 1.00 22.03 228 TYR D CA 1
ATOM 8927 C C . TYR D 1 228 ? 11.963 5.643 -33.528 1.00 22.46 228 TYR D C 1
ATOM 8928 O O . TYR D 1 228 ? 12.829 5.484 -32.669 1.00 17.81 228 TYR D O 1
ATOM 8937 N N . ASP D 1 229 ? 12.004 6.632 -34.420 1.00 25.48 229 ASP D N 1
ATOM 8938 C CA . ASP D 1 229 ? 13.096 7.604 -34.425 1.00 29.49 229 ASP D CA 1
ATOM 8939 C C . ASP D 1 229 ? 13.182 8.434 -33.144 1.00 31.94 229 ASP D C 1
ATOM 8940 O O . ASP D 1 229 ? 14.276 8.810 -32.723 1.00 33.74 229 ASP D O 1
ATOM 8945 N N . ARG D 1 230 ? 12.046 8.736 -32.522 1.00 26.82 230 ARG D N 1
ATOM 8946 C CA . ARG D 1 230 ? 12.096 9.524 -31.300 1.00 27.66 230 ARG D CA 1
ATOM 8947 C C . ARG D 1 230 ? 12.489 8.674 -30.098 1.00 26.08 230 ARG D C 1
ATOM 8948 O O . ARG D 1 230 ? 12.551 9.158 -28.965 1.00 27.06 230 ARG D O 1
ATOM 8956 N N . GLY D 1 231 ? 12.760 7.400 -30.357 1.00 20.20 231 GLY D N 1
ATOM 8957 C CA . GLY D 1 231 ? 13.172 6.498 -29.298 1.00 15.46 231 GLY D CA 1
ATOM 8958 C C . GLY D 1 231 ? 12.094 5.826 -28.468 1.00 16.25 231 GLY D C 1
ATOM 8959 O O . GLY D 1 231 ? 12.391 5.333 -27.383 1.00 19.29 231 GLY D O 1
ATOM 8960 N N . ILE D 1 232 ? 10.855 5.794 -28.952 1.00 16.83 232 ILE D N 1
ATOM 8961 C CA . ILE D 1 232 ? 9.773 5.150 -28.207 1.00 9.49 232 ILE D CA 1
ATOM 8962 C C . ILE D 1 232 ? 9.900 3.646 -28.357 1.00 17.64 232 ILE D C 1
ATOM 8963 O O . ILE D 1 232 ? 9.885 3.123 -29.470 1.00 14.50 232 ILE D O 1
ATOM 8968 N N . ARG D 1 233 ? 10.021 2.941 -27.240 1.00 17.57 233 ARG D N 1
ATOM 8969 C CA . ARG D 1 233 ? 10.148 1.497 -27.305 1.00 19.34 233 ARG D CA 1
ATOM 8970 C C . ARG D 1 233 ? 9.654 0.809 -26.039 1.00 21.24 233 ARG D C 1
ATOM 8971 O O . ARG D 1 233 ? 9.818 1.320 -24.930 1.00 27.15 233 ARG D O 1
ATOM 8979 N N . ASP D 1 234 ? 9.043 -0.357 -26.214 1.00 18.05 234 ASP D N 1
ATOM 8980 C CA . ASP D 1 234 ? 8.535 -1.133 -25.086 1.00 26.91 234 ASP D CA 1
ATOM 8981 C C . ASP D 1 234 ? 7.485 -0.383 -24.252 1.00 27.33 234 ASP D C 1
ATOM 8982 O O . ASP D 1 234 ? 7.294 -0.680 -23.072 1.00 28.36 234 ASP D O 1
ATOM 8987 N N . CYS D 1 235 ? 6.809 0.586 -24.868 1.00 20.61 235 CYS D N 1
ATOM 8988 C CA . CYS D 1 235 ? 5.774 1.346 -24.179 1.00 17.37 235 CYS D CA 1
ATOM 8989 C C . CYS D 1 235 ? 4.425 0.773 -24.562 1.00 19.38 235 CYS D C 1
ATOM 8990 O O . CYS D 1 235 ? 4.310 0.015 -25.524 1.00 27.03 235 CYS D O 1
ATOM 8993 N N . GLN D 1 236 ? 3.398 1.140 -23.813 1.00 21.37 236 GLN D N 1
ATOM 8994 C CA . GLN D 1 236 ? 2.052 0.651 -24.084 1.00 19.71 236 GLN D CA 1
ATOM 8995 C C . GLN D 1 236 ? 1.638 1.021 -25.510 1.00 16.31 236 GLN D C 1
ATOM 8996 O O . GLN D 1 236 ? 1.138 0.176 -26.251 1.00 12.84 236 GLN D O 1
ATOM 9002 N N . SER D 1 237 ? 1.857 2.276 -25.893 1.00 16.91 237 SER D N 1
ATOM 9003 C CA . SER D 1 237 ? 1.485 2.732 -27.235 1.00 18.80 237 SER D CA 1
ATOM 9004 C C . SER D 1 237 ? 2.024 1.824 -28.338 1.00 19.51 237 SER D C 1
ATOM 9005 O O . SER D 1 237 ? 1.265 1.258 -29.118 1.00 22.97 237 SER D O 1
ATOM 9008 N N . VAL D 1 238 ? 3.345 1.703 -28.383 1.00 22.71 238 VAL D N 1
ATOM 9009 C CA . VAL D 1 238 ? 4.040 0.911 -29.381 1.00 23.20 238 VAL D CA 1
ATOM 9010 C C . VAL D 1 238 ? 3.834 -0.594 -29.290 1.00 16.50 238 VAL D C 1
ATOM 9011 O O . VAL D 1 238 ? 4.111 -1.320 -30.238 1.00 19.96 238 VAL D O 1
ATOM 9015 N N . GLN D 1 239 ? 3.341 -1.075 -28.161 1.00 22.22 239 GLN D N 1
ATOM 9016 C CA . GLN D 1 239 ? 3.131 -2.508 -28.025 1.00 20.11 239 GLN D CA 1
ATOM 9017 C C . GLN D 1 239 ? 1.773 -2.887 -28.581 1.00 18.31 239 GLN D C 1
ATOM 9018 O O . GLN D 1 239 ? 1.444 -4.066 -28.699 1.00 23.53 239 GLN D O 1
ATOM 9024 N N . ALA D 1 240 ? 0.981 -1.882 -28.933 1.00 18.32 240 ALA D N 1
ATOM 9025 C CA . ALA D 1 240 ? -0.347 -2.131 -29.480 1.00 18.68 240 ALA D CA 1
ATOM 9026 C C . ALA D 1 240 ? -0.303 -2.993 -30.742 1.00 17.43 240 ALA D C 1
ATOM 9027 O O . ALA D 1 240 ? 0.635 -2.914 -31.539 1.00 13.82 240 ALA D O 1
ATOM 9029 N N . ILE D 1 241 ? -1.347 -3.794 -30.912 1.00 25.41 241 ILE D N 1
ATOM 9030 C CA . ILE D 1 241 ? -1.501 -4.713 -32.035 1.00 24.96 241 ILE D CA 1
ATOM 9031 C C . ILE D 1 241 ? -1.715 -4.021 -33.401 1.00 24.61 241 ILE D C 1
ATOM 9032 O O . ILE D 1 241 ? -2.653 -4.345 -34.136 1.00 28.93 241 ILE D O 1
ATOM 9037 N N . GLY D 1 242 ? -0.817 -3.087 -33.715 1.00 18.22 242 GLY D N 1
ATOM 9038 C CA . GLY D 1 242 ? -0.841 -2.332 -34.955 1.00 10.92 242 GLY D CA 1
ATOM 9039 C C . GLY D 1 242 ? 0.429 -1.492 -35.112 1.00 14.39 242 GLY D C 1
ATOM 9040 O O . GLY D 1 242 ? 0.613 -0.762 -36.087 1.00 25.01 242 GLY D O 1
ATOM 9041 N N . TYR D 1 243 ? 1.310 -1.563 -34.126 1.00 19.06 243 TYR D N 1
ATOM 9042 C CA . TYR D 1 243 ? 2.568 -0.836 -34.188 1.00 11.47 243 TYR D CA 1
ATOM 9043 C C . TYR D 1 243 ? 3.685 -1.844 -33.955 1.00 11.61 243 TYR D C 1
ATOM 9044 O O . TYR D 1 243 ? 4.769 -1.723 -34.514 1.00 21.54 243 TYR D O 1
ATOM 9053 N N . LYS D 1 244 ? 3.412 -2.858 -33.145 1.00 13.32 244 LYS D N 1
ATOM 9054 C CA . LYS D 1 244 ? 4.432 -3.850 -32.851 1.00 16.72 244 LYS D CA 1
ATOM 9055 C C . LYS D 1 244 ? 4.887 -4.597 -34.104 1.00 17.10 244 LYS D C 1
ATOM 9056 O O . LYS D 1 244 ? 6.056 -4.969 -34.214 1.00 14.85 244 LYS D O 1
ATOM 9062 N N . GLU D 1 245 ? 3.975 -4.811 -35.048 1.00 13.08 245 GLU D N 1
ATOM 9063 C CA . GLU D 1 245 ? 4.334 -5.508 -36.275 1.00 15.27 245 GLU D CA 1
ATOM 9064 C C . GLU D 1 245 ? 5.269 -4.646 -37.108 1.00 22.09 245 GLU D C 1
ATOM 9065 O O . GLU D 1 245 ? 6.209 -5.158 -37.728 1.00 19.42 245 GLU D O 1
ATOM 9079 N N . TYR D 1 247 ? 7.251 -2.435 -35.876 1.00 15.20 247 TYR D N 1
ATOM 9080 C CA . TYR D 1 247 ? 8.522 -2.325 -35.179 1.00 18.72 247 TYR D CA 1
ATOM 9081 C C . TYR D 1 247 ? 9.415 -3.518 -35.481 1.00 18.13 247 TYR D C 1
ATOM 9082 O O . TYR D 1 247 ? 10.620 -3.355 -35.707 1.00 16.66 247 TYR D O 1
ATOM 9091 N N . ASP D 1 248 ? 8.847 -4.719 -35.497 1.00 11.80 248 ASP D N 1
ATOM 9092 C CA . ASP D 1 248 ? 9.664 -5.881 -35.813 1.00 11.35 248 ASP D CA 1
ATOM 9093 C C . ASP D 1 248 ? 10.289 -5.706 -37.190 1.00 12.31 248 ASP D C 1
ATOM 9094 O O . ASP D 1 248 ? 11.391 -6.191 -37.418 1.00 10.81 248 ASP D O 1
ATOM 9099 N N . TYR D 1 249 ? 9.571 -5.050 -38.108 1.00 1.73 249 TYR D N 1
ATOM 9100 C CA . TYR D 1 249 ? 10.087 -4.830 -39.459 1.00 13.75 249 TYR D CA 1
ATOM 9101 C C . TYR D 1 249 ? 11.261 -3.849 -39.412 1.00 18.79 249 TYR D C 1
ATOM 9102 O O . TYR D 1 249 ? 12.311 -4.101 -39.999 1.00 15.27 249 TYR D O 1
ATOM 9111 N N . LEU D 1 250 ? 11.081 -2.736 -38.704 1.00 21.43 250 LEU D N 1
ATOM 9112 C CA . LEU D 1 250 ? 12.127 -1.737 -38.577 1.00 9.32 250 LEU D CA 1
ATOM 9113 C C . LEU D 1 250 ? 13.326 -2.312 -37.819 1.00 21.75 250 LEU D C 1
ATOM 9114 O O . LEU D 1 250 ? 14.440 -1.796 -37.930 1.00 19.25 250 LEU D O 1
ATOM 9119 N N . ASP D 1 251 ? 13.101 -3.377 -37.050 1.00 18.73 251 ASP D N 1
ATOM 9120 C CA . ASP D 1 251 ? 14.182 -4.022 -36.299 1.00 18.72 251 ASP D CA 1
ATOM 9121 C C . ASP D 1 251 ? 14.930 -5.000 -37.186 1.00 21.27 251 ASP D C 1
ATOM 9122 O O . ASP D 1 251 ? 15.945 -5.561 -36.774 1.00 23.98 251 ASP D O 1
ATOM 9127 N N . GLY D 1 252 ? 14.425 -5.228 -38.390 1.00 19.49 252 GLY D N 1
ATOM 9128 C CA . GLY D 1 252 ? 15.081 -6.172 -39.282 1.00 21.43 252 GLY D CA 1
ATOM 9129 C C . GLY D 1 252 ? 14.769 -7.625 -38.943 1.00 22.00 252 GLY D C 1
ATOM 9130 O O . GLY D 1 252 ? 15.459 -8.532 -39.406 1.00 13.73 252 GLY D O 1
ATOM 9131 N N . ASN D 1 253 ? 13.721 -7.858 -38.155 1.00 14.63 253 ASN D N 1
ATOM 9132 C CA . ASN D 1 253 ? 13.364 -9.224 -37.767 1.00 23.79 253 ASN D CA 1
ATOM 9133 C C . ASN D 1 253 ? 12.381 -9.929 -38.693 1.00 21.30 253 ASN D C 1
ATOM 9134 O O . ASN D 1 253 ? 12.325 -11.153 -38.709 1.00 23.66 253 ASN D O 1
ATOM 9139 N N . VAL D 1 254 ? 11.596 -9.165 -39.443 1.00 20.11 254 VAL D N 1
ATOM 9140 C CA . VAL D 1 254 ? 10.645 -9.750 -40.378 1.00 16.58 254 VAL D CA 1
ATOM 9141 C C . VAL D 1 254 ? 10.646 -8.871 -41.613 1.00 20.83 254 VAL D C 1
ATOM 9142 O O . VAL D 1 254 ? 11.077 -7.719 -41.550 1.00 19.81 254 VAL D O 1
ATOM 9146 N N . THR D 1 255 ? 10.183 -9.417 -42.735 1.00 17.50 255 THR D N 1
ATOM 9147 C CA . THR D 1 255 ? 10.117 -8.663 -43.983 1.00 18.95 255 THR D CA 1
ATOM 9148 C C . THR D 1 255 ? 8.875 -7.779 -43.944 1.00 20.45 255 THR D C 1
ATOM 9149 O O . THR D 1 255 ? 7.935 -8.054 -43.199 1.00 22.55 255 THR D O 1
ATOM 9153 N N . LEU D 1 256 ? 8.871 -6.723 -44.750 1.00 21.43 256 LEU D N 1
ATOM 9154 C CA . LEU D 1 256 ? 7.736 -5.809 -44.809 1.00 22.23 256 LEU D CA 1
ATOM 9155 C C . LEU D 1 256 ? 6.420 -6.530 -45.111 1.00 23.51 256 LEU D C 1
ATOM 9156 O O . LEU D 1 256 ? 5.395 -6.238 -44.496 1.00 20.12 256 LEU D O 1
ATOM 9161 N N . GLU D 1 257 ? 6.442 -7.470 -46.053 1.00 22.95 257 GLU D N 1
ATOM 9162 C CA . GLU D 1 257 ? 5.215 -8.184 -46.383 1.00 26.61 257 GLU D CA 1
ATOM 9163 C C . GLU D 1 257 ? 4.792 -9.107 -45.241 1.00 24.24 257 GLU D C 1
ATOM 9164 O O . GLU D 1 257 ? 3.596 -9.335 -45.009 1.00 23.11 257 GLU D O 1
ATOM 9170 N N . GLU D 1 258 ? 5.775 -9.621 -44.511 1.00 27.44 258 GLU D N 1
ATOM 9171 C CA . GLU D 1 258 ? 5.499 -10.482 -43.362 1.00 28.10 258 GLU D CA 1
ATOM 9172 C C . GLU D 1 258 ? 4.813 -9.643 -42.293 1.00 25.29 258 GLU D C 1
ATOM 9173 O O . GLU D 1 258 ? 3.821 -10.071 -41.710 1.00 28.75 258 GLU D O 1
ATOM 9179 N N . ALA D 1 259 ? 5.342 -8.448 -42.034 1.00 22.19 259 ALA D N 1
ATOM 9180 C CA . ALA D 1 259 ? 4.746 -7.569 -41.026 1.00 23.56 259 ALA D CA 1
ATOM 9181 C C . ALA D 1 259 ? 3.307 -7.217 -41.395 1.00 21.63 259 ALA D C 1
ATOM 9182 O O . ALA D 1 259 ? 2.432 -7.200 -40.535 1.00 17.03 259 ALA D O 1
ATOM 9184 N N . ILE D 1 260 ? 3.063 -6.928 -42.672 1.00 22.51 260 ILE D N 1
ATOM 9185 C CA . ILE D 1 260 ? 1.710 -6.583 -43.106 1.00 22.51 260 ILE D CA 1
ATOM 9186 C C . ILE D 1 260 ? 0.772 -7.758 -42.921 1.00 19.13 260 ILE D C 1
ATOM 9187 O O . ILE D 1 260 ? -0.358 -7.583 -42.473 1.00 22.49 260 ILE D O 1
ATOM 9192 N N . ASP D 1 261 ? 1.245 -8.951 -43.275 1.00 20.80 261 ASP D N 1
ATOM 9193 C CA . ASP D 1 261 ? 0.457 -10.174 -43.144 1.00 16.98 261 ASP D CA 1
ATOM 9194 C C . ASP D 1 261 ? 0.210 -10.439 -41.657 1.00 17.14 261 ASP D C 1
ATOM 9195 O O . ASP D 1 261 ? -0.871 -10.882 -41.267 1.00 16.22 261 ASP D O 1
ATOM 9200 N N . THR D 1 262 ? 1.211 -10.162 -40.825 1.00 17.89 262 THR D N 1
ATOM 9201 C CA . THR D 1 262 ? 1.064 -10.366 -39.388 1.00 17.56 262 THR D CA 1
ATOM 9202 C C . THR D 1 262 ? 0.073 -9.357 -38.803 1.00 22.93 262 THR D C 1
ATOM 9203 O O . THR D 1 262 ? -0.781 -9.706 -37.989 1.00 26.27 262 THR D O 1
ATOM 9207 N N . LEU D 1 263 ? 0.177 -8.105 -39.224 1.00 15.85 263 LEU D N 1
ATOM 9208 C CA . LEU D 1 263 ? -0.735 -7.085 -38.732 1.00 22.70 263 LEU D CA 1
ATOM 9209 C C . LEU D 1 263 ? -2.199 -7.471 -38.995 1.00 27.81 263 LEU D C 1
ATOM 9210 O O . LEU D 1 263 ? -3.048 -7.387 -38.104 1.00 26.16 263 LEU D O 1
ATOM 9215 N N . LYS D 1 264 ? -2.483 -7.895 -40.225 1.00 26.71 264 LYS D N 1
ATOM 9216 C CA . LYS D 1 264 ? -3.831 -8.290 -40.612 1.00 23.26 264 LYS D CA 1
ATOM 9217 C C . LYS D 1 264 ? -4.331 -9.462 -39.771 1.00 20.88 264 LYS D C 1
ATOM 9218 O O . LYS D 1 264 ? -5.456 -9.450 -39.263 1.00 24.94 264 LYS D O 1
ATOM 9224 N N . ARG D 1 265 ? -3.492 -10.476 -39.628 1.00 20.61 265 ARG D N 1
ATOM 9225 C CA . ARG D 1 265 ? -3.846 -11.637 -38.840 1.00 22.34 265 ARG D CA 1
ATOM 9226 C C . ARG D 1 265 ? -4.114 -11.224 -37.391 1.00 21.56 265 ARG D C 1
ATOM 9227 O O . ARG D 1 265 ? -5.153 -11.570 -36.830 1.00 21.13 265 ARG D O 1
ATOM 9235 N N . ASN D 1 266 ? -3.198 -10.465 -36.791 1.00 22.99 266 ASN D N 1
ATOM 9236 C CA . ASN D 1 266 ? -3.375 -10.019 -35.407 1.00 23.06 266 ASN D CA 1
ATOM 9237 C C . ASN D 1 266 ? -4.677 -9.229 -35.215 1.00 25.07 266 ASN D C 1
ATOM 9238 O O . ASN D 1 266 ? -5.340 -9.351 -34.183 1.00 24.71 266 ASN D O 1
ATOM 9243 N N . SER D 1 267 ? -5.041 -8.419 -36.205 1.00 26.55 267 SER D N 1
ATOM 9244 C CA . SER D 1 267 ? -6.271 -7.642 -36.122 1.00 14.08 267 SER D CA 1
ATOM 9245 C C . SER D 1 267 ? -7.468 -8.591 -36.205 1.00 16.19 267 SER D C 1
ATOM 9246 O O . SER D 1 267 ? -8.448 -8.417 -35.489 1.00 19.39 267 SER D O 1
ATOM 9249 N N . ARG D 1 268 ? -7.398 -9.597 -37.071 1.00 17.11 268 ARG D N 1
ATOM 9250 C CA . ARG D 1 268 ? -8.510 -10.534 -37.165 1.00 23.99 268 ARG D CA 1
ATOM 9251 C C . ARG D 1 268 ? -8.652 -11.337 -35.873 1.00 22.57 268 ARG D C 1
ATOM 9252 O O . ARG D 1 268 ? -9.762 -11.558 -35.386 1.00 23.21 268 ARG D O 1
ATOM 9260 N N . ARG D 1 269 ? -7.525 -11.774 -35.317 1.00 28.93 269 ARG D N 1
ATOM 9261 C CA . ARG D 1 269 ? -7.536 -12.545 -34.075 1.00 27.78 269 ARG D CA 1
ATOM 9262 C C . ARG D 1 269 ? -8.108 -11.675 -32.969 1.00 27.25 269 ARG D C 1
ATOM 9263 O O . ARG D 1 269 ? -8.866 -12.144 -32.117 1.00 30.47 269 ARG D O 1
ATOM 9271 N N . TYR D 1 270 ? -7.736 -10.399 -32.990 1.00 23.19 270 TYR D N 1
ATOM 9272 C CA . TYR D 1 270 ? -8.207 -9.458 -31.987 1.00 21.57 270 TYR D CA 1
ATOM 9273 C C . TYR D 1 270 ? -9.707 -9.207 -32.078 1.00 22.40 270 TYR D C 1
ATOM 9274 O O . TYR D 1 270 ? -10.389 -9.161 -31.060 1.00 24.13 270 TYR D O 1
ATOM 9283 N N . ALA D 1 271 ? -10.224 -9.035 -33.291 1.00 11.72 271 ALA D N 1
ATOM 9284 C CA . ALA D 1 271 ? -11.646 -8.783 -33.446 1.00 15.23 271 ALA D CA 1
ATOM 9285 C C . ALA D 1 271 ? -12.442 -10.000 -32.981 1.00 20.34 271 ALA D C 1
ATOM 9286 O O . ALA D 1 271 ? -13.470 -9.865 -32.319 1.00 21.98 271 ALA D O 1
ATOM 9288 N N . LYS D 1 272 ? -11.956 -11.190 -33.315 1.00 16.30 272 LYS D N 1
ATOM 9289 C CA . LYS D 1 272 ? -12.627 -12.422 -32.926 1.00 19.96 272 LYS D CA 1
ATOM 9290 C C . LYS D 1 272 ? -12.644 -12.558 -31.414 1.00 22.73 272 LYS D C 1
ATOM 9291 O O . LYS D 1 272 ? -13.585 -13.108 -30.843 1.00 27.66 272 LYS D O 1
ATOM 9297 N N . ARG D 1 273 ? -11.594 -12.053 -30.772 1.00 25.58 273 ARG D N 1
ATOM 9298 C CA . ARG D 1 273 ? -11.465 -12.122 -29.317 1.00 21.74 273 ARG D CA 1
ATOM 9299 C C . ARG D 1 273 ? -12.340 -11.089 -28.628 1.00 24.02 273 ARG D C 1
ATOM 9300 O O . ARG D 1 273 ? -12.871 -11.339 -27.549 1.00 28.47 273 ARG D O 1
ATOM 9308 N N . GLN D 1 274 ? -12.495 -9.924 -29.244 1.00 29.99 274 GLN D N 1
ATOM 9309 C CA . GLN D 1 274 ? -13.335 -8.891 -28.652 1.00 32.22 274 GLN D CA 1
ATOM 9310 C C . GLN D 1 274 ? -14.805 -9.279 -28.748 1.00 32.26 274 GLN D C 1
ATOM 9311 O O . GLN D 1 274 ? -15.590 -9.001 -27.842 1.00 30.51 274 GLN D O 1
ATOM 9317 N N . LEU D 1 275 ? -15.185 -9.922 -29.845 1.00 28.83 275 LEU D N 1
ATOM 9318 C CA . LEU D 1 275 ? -16.574 -10.319 -30.001 1.00 27.55 275 LEU D CA 1
ATOM 9319 C C . LEU D 1 275 ? -16.921 -11.358 -28.957 1.00 25.87 275 LEU D C 1
ATOM 9320 O O . LEU D 1 275 ? -17.876 -11.207 -28.196 1.00 31.68 275 LEU D O 1
ATOM 9325 N N . THR D 1 276 ? -16.138 -12.421 -28.928 1.00 22.45 276 THR D N 1
ATOM 9326 C CA . THR D 1 276 ? -16.356 -13.488 -27.971 1.00 25.71 276 THR D CA 1
ATOM 9327 C C . THR D 1 276 ? -16.507 -12.934 -26.561 1.00 26.69 276 THR D C 1
ATOM 9328 O O . THR D 1 276 ? -17.388 -13.354 -25.807 1.00 26.21 276 THR D O 1
ATOM 9332 N N . TRP D 1 277 ? -15.650 -11.987 -26.204 1.00 22.48 277 TRP D N 1
ATOM 9333 C CA . TRP D 1 277 ? -15.727 -11.405 -24.875 1.00 23.20 277 TRP D CA 1
ATOM 9334 C C . TRP D 1 277 ? -17.061 -10.715 -24.625 1.00 22.98 277 TRP D C 1
ATOM 9335 O O . TRP D 1 277 ? -17.778 -11.106 -23.711 1.00 19.21 277 TRP D O 1
ATOM 9346 N N . PHE D 1 278 ? -17.396 -9.700 -25.425 1.00 18.79 278 PHE D N 1
ATOM 9347 C CA . PHE D 1 278 ? -18.656 -8.978 -25.241 1.00 17.05 278 PHE D CA 1
ATOM 9348 C C . PHE D 1 278 ? -19.891 -9.851 -25.445 1.00 18.57 278 PHE D C 1
ATOM 9349 O O . PHE D 1 278 ? -20.936 -9.610 -24.839 1.00 16.05 278 PHE D O 1
ATOM 9357 N N . ARG D 1 279 ? -19.758 -10.864 -26.297 1.00 22.44 279 ARG D N 1
ATOM 9358 C CA . ARG D 1 279 ? -20.837 -11.807 -26.567 1.00 24.47 279 ARG D CA 1
ATOM 9359 C C . ARG D 1 279 ? -21.091 -12.623 -25.302 1.00 29.55 279 ARG D C 1
ATOM 9360 O O . ARG D 1 279 ? -22.173 -13.179 -25.108 1.00 34.05 279 ARG D O 1
ATOM 9368 N N . ASN D 1 280 ? -20.079 -12.690 -24.442 1.00 30.16 280 ASN D N 1
ATOM 9369 C CA . ASN D 1 280 ? -20.187 -13.419 -23.187 1.00 29.31 280 ASN D CA 1
ATOM 9370 C C . ASN D 1 280 ? -20.778 -12.511 -22.101 1.00 26.96 280 ASN D C 1
ATOM 9371 O O . ASN D 1 280 ? -21.174 -12.990 -21.041 1.00 29.06 280 ASN D O 1
ATOM 9376 N N . LYS D 1 281 ? -20.842 -11.205 -22.360 1.00 30.87 281 LYS D N 1
ATOM 9377 C CA . LYS D 1 281 ? -21.396 -10.271 -21.373 1.00 34.16 281 LYS D CA 1
ATOM 9378 C C . LYS D 1 281 ? -22.923 -10.302 -21.364 1.00 26.83 281 LYS D C 1
ATOM 9379 O O . LYS D 1 281 ? -23.549 -10.308 -22.419 1.00 30.47 281 LYS D O 1
ATOM 9385 N N . ALA D 1 282 ? -23.523 -10.328 -20.178 1.00 26.61 282 ALA D N 1
ATOM 9386 C CA . ALA D 1 282 ? -24.981 -10.336 -20.086 1.00 31.40 282 ALA D CA 1
ATOM 9387 C C . ALA D 1 282 ? -25.480 -8.895 -20.152 1.00 31.37 282 ALA D C 1
ATOM 9388 O O . ALA D 1 282 ? -24.732 -7.956 -19.872 1.00 29.66 282 ALA D O 1
ATOM 9390 N N . ASN D 1 283 ? -26.744 -8.723 -20.517 1.00 28.12 283 ASN D N 1
ATOM 9391 C CA . ASN D 1 283 ? -27.330 -7.392 -20.631 1.00 34.72 283 ASN D CA 1
ATOM 9392 C C . ASN D 1 283 ? -26.733 -6.608 -21.806 1.00 26.87 283 ASN D C 1
ATOM 9393 O O . ASN D 1 283 ? -26.496 -5.408 -21.700 1.00 32.95 283 ASN D O 1
ATOM 9398 N N . VAL D 1 284 ? -26.469 -7.289 -22.916 1.00 21.72 284 VAL D N 1
ATOM 9399 C CA . VAL D 1 284 ? -25.944 -6.621 -24.107 1.00 17.34 284 VAL D CA 1
ATOM 9400 C C . VAL D 1 284 ? -26.842 -6.954 -25.279 1.00 17.96 284 VAL D C 1
ATOM 9401 O O . VAL D 1 284 ? -26.898 -8.108 -25.692 1.00 27.43 284 VAL D O 1
ATOM 9405 N N . THR D 1 285 ? -27.534 -5.963 -25.829 1.00 19.65 285 THR D N 1
ATOM 9406 C CA . THR D 1 285 ? -28.411 -6.231 -26.967 1.00 18.82 285 THR D CA 1
ATOM 9407 C C . THR D 1 285 ? -27.650 -6.102 -28.284 1.00 14.21 285 THR D C 1
ATOM 9408 O O . THR D 1 285 ? -27.214 -5.019 -28.662 1.00 17.10 285 THR D O 1
ATOM 9412 N N . TRP D 1 286 ? -27.506 -7.224 -28.982 1.00 18.50 286 TRP D N 1
ATOM 9413 C CA . TRP D 1 286 ? -26.765 -7.253 -30.230 1.00 11.97 286 TRP D CA 1
ATOM 9414 C C . TRP D 1 286 ? -27.535 -6.864 -31.489 1.00 14.02 286 TRP D C 1
ATOM 9415 O O . TRP D 1 286 ? -28.735 -7.101 -31.606 1.00 14.25 286 TRP D O 1
ATOM 9426 N N . PHE D 1 287 ? -26.825 -6.245 -32.424 1.00 11.86 287 PHE D N 1
ATOM 9427 C CA . PHE D 1 287 ? -27.401 -5.846 -33.691 1.00 14.46 287 PHE D CA 1
ATOM 9428 C C . PHE D 1 287 ? -26.467 -6.315 -34.797 1.00 20.08 287 PHE D C 1
ATOM 9429 O O . PHE D 1 287 ? -25.251 -6.083 -34.754 1.00 25.51 287 PHE D O 1
ATOM 9437 N N . ASP D 1 288 ? -27.036 -6.985 -35.788 1.00 22.30 288 ASP D N 1
ATOM 9438 C CA . ASP D 1 288 ? -26.247 -7.494 -36.897 1.00 22.89 288 ASP D CA 1
ATOM 9439 C C . ASP D 1 288 ? -26.137 -6.433 -37.973 1.00 25.55 288 ASP D C 1
ATOM 9440 O O . ASP D 1 288 ? -27.136 -6.054 -38.587 1.00 25.04 288 ASP D O 1
ATOM 9453 N N . THR D 1 290 ? -24.403 -6.783 -40.774 1.00 24.92 290 THR D N 1
ATOM 9454 C CA . THR D 1 290 ? -24.003 -7.398 -42.045 1.00 36.26 290 THR D CA 1
ATOM 9455 C C . THR D 1 290 ? -24.580 -6.718 -43.290 1.00 42.83 290 THR D C 1
ATOM 9456 O O . THR D 1 290 ? -23.972 -6.732 -44.358 1.00 45.22 290 THR D O 1
ATOM 9460 N N . ASP D 1 291 ? -25.761 -6.134 -43.150 1.00 51.80 291 ASP D N 1
ATOM 9461 C CA . ASP D 1 291 ? -26.412 -5.438 -44.254 1.00 56.23 291 ASP D CA 1
ATOM 9462 C C . ASP D 1 291 ? -26.162 -3.950 -44.086 1.00 55.10 291 ASP D C 1
ATOM 9463 O O . ASP D 1 291 ? -26.336 -3.399 -42.999 1.00 54.79 291 ASP D O 1
ATOM 9468 N N . VAL D 1 292 ? -25.748 -3.304 -45.166 1.00 56.75 292 VAL D N 1
ATOM 9469 C CA . VAL D 1 292 ? -25.459 -1.878 -45.140 1.00 57.34 292 VAL D CA 1
ATOM 9470 C C . VAL D 1 292 ? -26.708 -0.989 -45.175 1.00 52.86 292 VAL D C 1
ATOM 9471 O O . VAL D 1 292 ? -26.650 0.147 -45.658 1.00 50.20 292 VAL D O 1
ATOM 9475 N N . ASP D 1 293 ? -27.834 -1.489 -44.664 1.00 46.31 293 ASP D N 1
ATOM 9476 C CA . ASP D 1 293 ? -29.052 -0.679 -44.673 1.00 42.47 293 ASP D CA 1
ATOM 9477 C C . ASP D 1 293 ? -29.104 0.166 -43.419 1.00 32.80 293 ASP D C 1
ATOM 9478 O O . ASP D 1 293 ? -29.948 -0.030 -42.551 1.00 26.11 293 ASP D O 1
ATOM 9483 N N . PHE D 1 294 ? -28.199 1.132 -43.357 1.00 32.06 294 PHE D N 1
ATOM 9484 C CA . PHE D 1 294 ? -28.083 2.008 -42.208 1.00 31.12 294 PHE D CA 1
ATOM 9485 C C . PHE D 1 294 ? -29.361 2.714 -41.794 1.00 24.89 294 PHE D C 1
ATOM 9486 O O . PHE D 1 294 ? -29.773 2.626 -40.639 1.00 27.04 294 PHE D O 1
ATOM 9494 N N . ASP D 1 295 ? -30.000 3.403 -42.730 1.00 22.03 295 ASP D N 1
ATOM 9495 C CA . ASP D 1 295 ? -31.200 4.157 -42.392 1.00 25.32 295 ASP D CA 1
ATOM 9496 C C . ASP D 1 295 ? -32.248 3.377 -41.608 1.00 30.03 295 ASP D C 1
ATOM 9497 O O . ASP D 1 295 ? -32.898 3.934 -40.720 1.00 28.04 295 ASP D O 1
ATOM 9502 N N . LYS D 1 296 ? -32.417 2.098 -41.935 1.00 25.70 296 LYS D N 1
ATOM 9503 C CA . LYS D 1 296 ? -33.383 1.262 -41.239 1.00 21.91 296 LYS D CA 1
ATOM 9504 C C . LYS D 1 296 ? -32.837 0.756 -39.890 1.00 24.88 296 LYS D C 1
ATOM 9505 O O . LYS D 1 296 ? -33.564 0.763 -38.903 1.00 25.31 296 LYS D O 1
ATOM 9511 N N . LYS D 1 297 ? -31.572 0.328 -39.839 1.00 23.25 297 LYS D N 1
ATOM 9512 C CA . LYS D 1 297 ? -30.990 -0.179 -38.593 1.00 21.01 297 LYS D CA 1
ATOM 9513 C C . LYS D 1 297 ? -30.868 0.872 -37.520 1.00 25.67 297 LYS D C 1
ATOM 9514 O O . LYS D 1 297 ? -31.285 0.661 -36.380 1.00 27.44 297 LYS D O 1
ATOM 9520 N N . ILE D 1 298 ? -30.274 2.001 -37.884 1.00 23.20 298 ILE D N 1
ATOM 9521 C CA . ILE D 1 298 ? -30.069 3.080 -36.933 1.00 22.06 298 ILE D CA 1
ATOM 9522 C C . ILE D 1 298 ? -31.396 3.519 -36.331 1.00 15.94 298 ILE D C 1
ATOM 9523 O O . ILE D 1 298 ? -31.461 3.891 -35.162 1.00 16.94 298 ILE D O 1
ATOM 9536 N N . GLU D 1 300 ? -33.939 1.504 -35.916 1.00 12.90 300 GLU D N 1
ATOM 9537 C CA . GLU D 1 300 ? -34.342 0.410 -35.041 1.00 10.49 300 GLU D CA 1
ATOM 9538 C C . GLU D 1 300 ? -33.569 0.476 -33.737 1.00 12.03 300 GLU D C 1
ATOM 9539 O O . GLU D 1 300 ? -34.116 0.214 -32.667 1.00 23.26 300 GLU D O 1
ATOM 9545 N N . ILE D 1 301 ? -32.292 0.821 -33.829 1.00 8.68 301 ILE D N 1
ATOM 9546 C CA . ILE D 1 301 ? -31.431 0.908 -32.655 1.00 10.49 301 ILE D CA 1
ATOM 9547 C C . ILE D 1 301 ? -31.797 2.080 -31.765 1.00 15.26 301 ILE D C 1
ATOM 9548 O O . ILE D 1 301 ? -31.716 1.974 -30.547 1.00 17.35 301 ILE D O 1
ATOM 9553 N N . HIS D 1 302 ? -32.177 3.199 -32.375 1.00 17.26 302 HIS D N 1
ATOM 9554 C CA . HIS D 1 302 ? -32.552 4.384 -31.616 1.00 18.36 302 HIS D CA 1
ATOM 9555 C C . HIS D 1 302 ? -33.852 4.142 -30.872 1.00 21.52 302 HIS D C 1
ATOM 9556 O O . HIS D 1 302 ? -34.024 4.569 -29.728 1.00 19.44 302 HIS D O 1
ATOM 9563 N N . ASN D 1 303 ? -34.784 3.484 -31.542 1.00 14.87 303 ASN D N 1
ATOM 9564 C CA . ASN D 1 303 ? -36.049 3.194 -30.909 1.00 20.87 303 ASN D CA 1
ATOM 9565 C C . ASN D 1 303 ? -35.808 2.329 -29.669 1.00 21.02 303 ASN D C 1
ATOM 9566 O O . ASN D 1 303 ? -36.320 2.630 -28.592 1.00 19.53 303 ASN D O 1
ATOM 9571 N N . PHE D 1 304 ? -35.014 1.270 -29.816 1.00 14.81 304 PHE D N 1
ATOM 9572 C CA . PHE D 1 304 ? -34.740 0.393 -28.690 1.00 17.92 304 PHE D CA 1
ATOM 9573 C C . PHE D 1 304 ? -34.048 1.089 -27.528 1.00 22.67 304 PHE D C 1
ATOM 9574 O O . PHE D 1 304 ? -34.425 0.904 -26.370 1.00 26.32 304 PHE D O 1
ATOM 9582 N N . ILE D 1 305 ? -33.024 1.876 -27.846 1.00 24.35 305 ILE D N 1
ATOM 9583 C CA . ILE D 1 305 ? -32.260 2.609 -26.850 1.00 19.57 305 ILE D CA 1
ATOM 9584 C C . ILE D 1 305 ? -33.140 3.642 -26.161 1.00 18.15 305 ILE D C 1
ATOM 9585 O O . ILE D 1 305 ? -33.261 3.644 -24.940 1.00 22.78 305 ILE D O 1
ATOM 9590 N N . ALA D 1 306 ? -33.761 4.508 -26.952 1.00 18.94 306 ALA D N 1
ATOM 9591 C CA . ALA D 1 306 ? -34.622 5.543 -26.408 1.00 23.56 306 ALA D CA 1
ATOM 9592 C C . ALA D 1 306 ? -35.708 4.940 -25.516 1.00 27.14 306 ALA D C 1
ATOM 9593 O O . ALA D 1 306 ? -36.013 5.465 -24.437 1.00 23.79 306 ALA D O 1
ATOM 9595 N N . GLY D 1 307 ? -36.283 3.828 -25.964 1.00 25.83 307 GLY D N 1
ATOM 9596 C CA . GLY D 1 307 ? -37.330 3.174 -25.198 1.00 17.61 307 GLY D CA 1
ATOM 9597 C C . GLY D 1 307 ? -36.848 2.612 -23.871 1.00 23.45 307 GLY D C 1
ATOM 9598 O O . GLY D 1 307 ? -37.403 2.934 -22.821 1.00 17.83 307 GLY D O 1
ATOM 9599 N N . LYS D 1 308 ? -35.812 1.775 -23.907 1.00 21.42 308 LYS D N 1
ATOM 9600 C CA . LYS D 1 308 ? -35.292 1.177 -22.678 1.00 27.48 308 LYS D CA 1
ATOM 9601 C C . LYS D 1 308 ? -34.885 2.234 -21.646 1.00 27.93 308 LYS D C 1
ATOM 9602 O O . LYS D 1 308 ? -35.131 2.058 -20.453 1.00 25.90 308 LYS D O 1
ATOM 9608 N N . LEU D 1 309 ? -34.268 3.327 -22.092 1.00 25.81 309 LEU D N 1
ATOM 9609 C CA . LEU D 1 309 ? -33.867 4.377 -21.158 1.00 22.93 309 LEU D CA 1
ATOM 9610 C C . LEU D 1 309 ? -35.091 4.939 -20.443 1.00 25.22 309 LEU D C 1
ATOM 9611 O O . LEU D 1 309 ? -35.062 5.160 -19.230 1.00 22.92 309 LEU D O 1
ATOM 9616 N N . GLU D 1 310 ? -36.169 5.151 -21.197 1.00 25.49 310 GLU D N 1
ATOM 9617 C CA . GLU D 1 310 ? -37.404 5.689 -20.641 1.00 24.62 310 GLU D CA 1
ATOM 9618 C C . GLU D 1 310 ? -38.138 4.727 -19.715 1.00 28.00 310 GLU D C 1
ATOM 9619 O O . GLU D 1 310 ? -38.653 5.139 -18.676 1.00 31.72 310 GLU D O 1
ATOM 9625 N N . GLU D 1 311 ? -38.211 3.452 -20.078 1.00 26.86 311 GLU D N 1
ATOM 9626 C CA . GLU D 1 311 ? -38.914 2.523 -19.212 1.00 29.46 311 GLU D CA 1
ATOM 9627 C C . GLU D 1 311 ? -38.126 2.264 -17.930 1.00 28.92 311 GLU D C 1
ATOM 9628 O O . GLU D 1 311 ? -38.714 1.966 -16.889 1.00 30.85 311 GLU D O 1
ATOM 9634 N N . LYS D 1 312 ? -36.801 2.370 -17.994 1.00 32.38 312 LYS D N 1
ATOM 9635 C CA . LYS D 1 312 ? -35.982 2.159 -16.797 1.00 32.31 312 LYS D CA 1
ATOM 9636 C C . LYS D 1 312 ? -36.164 3.383 -15.903 1.00 31.03 312 LYS D C 1
ATOM 9637 O O . LYS D 1 312 ? -36.262 3.262 -14.682 1.00 31.19 312 LYS D O 1
ATOM 9643 N N . SER D 1 313 ? -36.226 4.558 -16.523 1.00 26.60 313 SER D N 1
ATOM 9644 C CA . SER D 1 313 ? -36.415 5.784 -15.777 1.00 27.89 313 SER D CA 1
ATOM 9645 C C . SER D 1 313 ? -37.779 5.749 -15.091 1.00 28.56 313 SER D C 1
ATOM 9646 O O . SER D 1 313 ? -37.885 6.082 -13.918 1.00 31.42 313 SER D O 1
ATOM 9649 N N . LYS D 1 314 ? -38.820 5.338 -15.809 1.00 35.98 314 LYS D N 1
ATOM 9650 C CA . LYS D 1 314 ? -40.156 5.271 -15.214 1.00 38.55 314 LYS D CA 1
ATOM 9651 C C . LYS D 1 314 ? -40.205 4.265 -14.069 1.00 44.60 314 LYS D C 1
ATOM 9652 O O . LYS D 1 314 ? -40.786 4.535 -13.015 1.00 49.70 314 LYS D O 1
ATOM 9658 N N . LEU D 1 315 ? -39.596 3.103 -14.285 1.00 46.00 315 LEU D N 1
ATOM 9659 C CA . LEU D 1 315 ? -39.561 2.041 -13.284 1.00 43.71 315 LEU D CA 1
ATOM 9660 C C . LEU D 1 315 ? -38.891 2.547 -12.013 1.00 44.91 315 LEU D C 1
ATOM 9661 O O . LEU D 1 315 ? -39.316 2.232 -10.901 1.00 43.03 315 LEU D O 1
ATOM 9666 N N . GLU D 1 316 ? -37.837 3.333 -12.192 1.00 46.97 316 GLU D N 1
ATOM 9667 C CA . GLU D 1 316 ? -37.102 3.894 -11.070 1.00 54.79 316 GLU D CA 1
ATOM 9668 C C . GLU D 1 316 ? -37.971 4.899 -10.314 1.00 55.82 316 GLU D C 1
ATOM 9669 O O . GLU D 1 316 ? -37.861 5.033 -9.095 1.00 56.50 316 GLU D O 1
ATOM 9675 N N . HIS D 1 317 ? -38.843 5.594 -11.039 1.00 57.98 317 HIS D N 1
ATOM 9676 C CA . HIS D 1 317 ? -39.737 6.577 -10.431 1.00 58.38 317 HIS D CA 1
ATOM 9677 C C . HIS D 1 317 ? -40.972 5.888 -9.845 1.00 57.26 317 HIS D C 1
ATOM 9678 O O . HIS D 1 317 ? -42.092 6.173 -10.317 1.00 54.67 317 HIS D O 1
#

Secondary structure (DSSP, 8-state):
--EEEEEB--TTS-HHHHH---TTTTEEEEE-----B---TTTTPPPS------EESSS-B-TTS---HHHHHHHHHHHHHHHHHTT-EEEEES--HHHHHHHHHT------B--HHHHHHHHHHHHHS-HHHHHHHHHTT-HHHHTTS-TT-HHHHHHHHHHHHHT---SEE--EE--HHHHHHHHHHHHH---S-HHHHHHHHHHTT--SSTGGGSTTT---HHHHTSS-HHHHHHHHHHHHHHHHHHHHHHHHTSTT--EE-----HHHH--HHHHHHHHHHHHHHHHH-/--EEEEEB--TTSSHHHHH---TTTTEEEEE-----B---TTTTPPPTT-----EESSS-B-TTS---HHHHHHHHHHHHHHHHHTTPEEEEE---HHHHHHHHTT------B--HHHHHHHHHHHHHS-HHHHHHHHHTS-HHHHTTS-TT-HHHHHHHHHHHHHH---SEE--EE--HHHHHHHHHHHHH---S-HHHHHHHHHHTT--SSHHHHSTTT---TTTTTSS-HHHHHHHHHHHHHHHHHHHHHHHHTSSS--EE-----HHHH--HHHHHHHHHHHHHHHH-/--EEEEEB--TTS-HHHHH---TTTTEEEEE-----B---TTTTPPPS------EESSS-B-TTS---HHHHHHHHHHHHHHHHHTT-EEEEES--HHHHHHHHHT------B--HHHHHHHHHHHHHS-HHHHHHHHHTT-HHHHTTS-TT-HHHHHHHHHHHHHT---SEE--EE--HHHHHHHHHHHHH---S-HHHHHHHHHHTT--SSTGGGSTTT---HHHHTSS-HHHHHHHHHHHHHHHHHHHHHHHHTSTT--EE-----HHHH--HHHHHHHHHHHHHHHHH-/--EEEEEB--TTSSHHHHH---TTTTEEEEE-----B---TTTTPPPTT-----EESSS-B-TTS---HHHHHHHHHHHHHHHHHTTPEEEEE---HHHHHHHHTT------B--HHHHHHHHHHHHHS-HHHHHHHHHTS-HHHHTTS-TT-HHHHHHHHHHHHHH---SEE--EE--HHHHHHHHHHHHH---S-HHHHHHHHHHTT--SSHHHHSTTT---TTTTTSS-HHHHHHHHHHHHHHHHHHHHHHHHTSSS--EE-----HHHH--HHHHHHHHHHHHHHHH-

Solvent-accessible surface area: 58338 Å² total

Organism: Halalkalibacterium halodurans (strain ATCC BAA-125 / DSM 18197 / FERM 7344 / JCM 9153 / C-125) (NCBI:txid272558)

B-factor: mean 30.01, std 14.21, range [1.0, 87.96]